Protein 7E40 (pdb70)

Organism: Oryza sativa subsp. japonica (NCBI:txid39947)

Radius of gyration: 33.66 Å; Cα contacts (8 Å, |Δi|>4): 868; chains: 4; bounding box: 85×88×95 Å

InterPro domains:
  IPR001005 SANT/Myb domain [PF00249] (248-299)
  IPR006447 Myb domain, plants [TIGR01557] (246-300)
  IPR009057 Homedomain-like superfamily [SSF46689] (245-300)
  IPR017930 Myb domain [PS51294] (243-303)
  IPR025756 MYB-CC type transcription factor, LHEQLE-containing domain [PF14379] (333-377)
  IPR046955 Myb family transcription factor PHR1-like [PTHR31499] (208-414)

Secondary structure (DSSP, 8-state):
-----HHHHHHHHHHHHHTT-TTT--HHHHHHHH--TT--HHHHHHHHHHHHHHT-----HHHHHHHHHHHHHHHHHHHHHHHHHHHHHHHHHHHHHHHHHHHH--/---HHHHHHHHHHTS-GGGTTTS--HHHHHHHHTT------HHHHHHHHHHHHHHHHHHHHHHHHHHHHHHHHHHHHHHHHHHTT---HHHHHHHHHHHHHHHHHHHHHHHHHHHHHHHHHHHHHHHHHHH----HHHHHHHHTTSHHHH-TTHHHHHHHHHHHHHHHS---HHHHHHIIIII-EEEEEE-SSS-EEEETTEEEES-S-HHHHHHHHHHHHSS--TTB--HHHHHHHHHHHHHHHHHHHHT-TTTHHHHHHS-HHHHHHHHHHHHHHHHHHHHT-HHHHHHHHTT-HHHHHHHHTTSHHHHHSHHHHHHHHHHHHHSSSTT-/------HHHHHHHHHHHHHTTSTTT--HHHHHHHH--TT--HHHHHHHHHHHHHHH----HHHHHHHHHHHHHHHHHHHHHHHHHHHHHHHHHHHHHHHHT-/--SGGGTT-PPPHHHHHHHHTTS-SSSTT-TTTTSSS-SSSSS--SSSTTSS--HHHHHHHHHHHHHHHHHHHHHHHHHHHHHHHHHHHHHHHHHT-S---HHHHHHHHHHHHHHHHHHHHHHHHHHHHHHHHHHHHHHHHHHH----HHHHHHHHTTSHHHH-HHHHHHHHHHHHHHHHSPPP-HHHHHHHHHT--EEEEEE-SSS-EEEETTEE--SSS-HHHHHHHHHHHHTS--TTB--HHHHHHHHHHHHHHHHHHHHH-TTTHHHHHHS-HHHHHHHHHHHHHH-HHHHTT-HHHHHHHHTT-HHHHHHHHTTSHHHHHSHHHHHHHHHHHHHSSSTT-

Nearest PDB structures (foldseek):
  7e40-assembly1_B  TM=1.003E+00  e=5.809E-45  Oryza sativa Japonica Group
  7e40-assembly2_D  TM=5.512E-01  e=8.742E-36  Oryza sativa Japonica Group
  2huk-assembly1_A-2  TM=9.956E-01  e=5.534E-20  Tequatrovirus T4
  3sbb-assembly1_C  TM=9.907E-01  e=6.045E-20  Tequatrovirus T4
  6igl-assembly1_A  TM=7.205E-01  e=1.405E-20  Homo sapiens

Structure (mmCIF, N/CA/C/O backbone):
data_7E40
#
_entry.id   7E40
#
_cell.length_a   65.244
_cell.length_b   107.492
_cell.length_c   174.521
_cell.angle_alpha   90.000
_cell.angle_beta   90.000
_cell.angle_gamma   90.000
#
_symmetry.space_group_name_H-M   'P 21 21 21'
#
loop_
_entity.id
_entity.type
_entity.pdbx_description
1 polymer 'Protein PHOSPHATE STARVATION RESPONSE 2'
2 polymer 'SPX domain-containing protein 1,Endolysin'
3 non-polymer 'INOSITOL HEXAKISPHOSPHATE'
4 water water
#
loop_
_atom_site.group_PDB
_atom_site.id
_atom_site.type_symbol
_atom_site.label_atom_id
_atom_site.label_alt_id
_atom_site.label_comp_id
_atom_site.label_asym_id
_atom_site.label_entity_id
_atom_site.label_seq_id
_atom_site.pdbx_PDB_ins_code
_atom_site.Cartn_x
_atom_site.Cartn_y
_atom_site.Cartn_z
_atom_site.occupancy
_atom_site.B_iso_or_equiv
_atom_site.auth_seq_id
_atom_site.auth_comp_id
_atom_site.auth_asym_id
_atom_site.auth_atom_id
_atom_site.pdbx_PDB_model_num
ATOM 1 N N . ARG A 1 2 ? 59.042 29.974 134.711 1.00 66.99 248 ARG A N 1
ATOM 2 C CA . ARG A 1 2 ? 58.167 29.501 133.607 1.00 68.17 248 ARG A CA 1
ATOM 3 C C . ARG A 1 2 ? 56.706 29.847 133.912 1.00 69.01 248 ARG A C 1
ATOM 4 O O . ARG A 1 2 ? 56.359 30.078 135.078 1.00 72.96 248 ARG A O 1
ATOM 12 N N . MET A 1 3 ? 55.907 29.857 132.853 1.00 64.92 249 MET A N 1
ATOM 13 C CA . MET A 1 3 ? 54.498 30.250 132.826 1.00 60.63 249 MET A CA 1
ATOM 14 C C . MET A 1 3 ? 53.574 29.075 132.474 1.00 60.03 249 MET A C 1
ATOM 15 O O . MET A 1 3 ? 53.711 28.465 131.400 1.00 59.91 249 MET A O 1
ATOM 20 N N . ARG A 1 4 ? 52.628 28.759 133.391 1.00 62.14 250 ARG A N 1
ATOM 21 C CA . ARG A 1 4 ? 51.610 27.751 133.129 1.00 58.37 250 ARG A CA 1
ATOM 22 C C . ARG A 1 4 ? 50.563 28.431 132.236 1.00 55.20 250 ARG A C 1
ATOM 23 O O . ARG A 1 4 ? 49.765 29.257 132.700 1.00 57.61 250 ARG A O 1
ATOM 31 N N . TRP A 1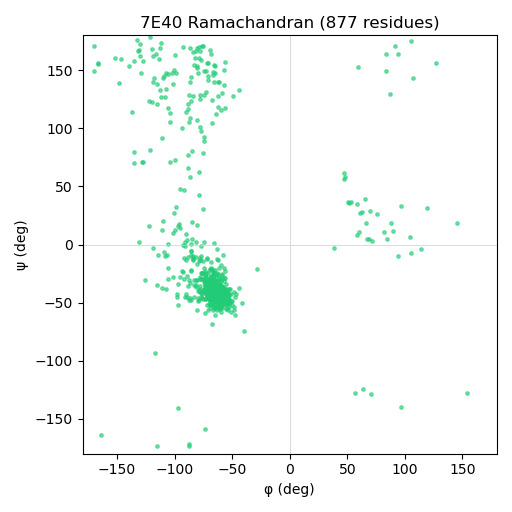 5 ? 50.647 28.133 130.938 1.00 53.14 251 TRP A N 1
ATOM 32 C CA . TRP A 1 5 ? 49.724 28.600 129.914 1.00 49.87 251 TRP A CA 1
ATOM 33 C C . TRP A 1 5 ? 48.493 27.705 129.981 1.00 47.97 251 TRP A C 1
ATOM 34 O O . TRP A 1 5 ? 48.565 26.574 130.465 1.00 49.97 251 TRP A O 1
ATOM 45 N N . THR A 1 6 ? 47.362 28.236 129.569 1.00 44.58 252 THR A N 1
ATOM 46 C CA . THR A 1 6 ? 46.091 27.518 129.536 1.00 48.17 252 THR A CA 1
ATOM 47 C C . THR A 1 6 ? 45.565 27.708 128.097 1.00 48.55 252 THR A C 1
ATOM 48 O O . THR A 1 6 ? 45.974 28.680 127.444 1.00 45.21 252 THR A O 1
ATOM 52 N N . PRO A 1 7 ? 44.656 26.846 127.572 1.00 50.07 253 PRO A N 1
ATOM 53 C CA . PRO A 1 7 ? 44.128 27.086 126.216 1.00 47.48 253 PRO A CA 1
ATOM 54 C C . PRO A 1 7 ? 43.443 28.454 126.094 1.00 47.97 253 PRO A C 1
ATOM 55 O O . PRO A 1 7 ? 43.618 29.139 125.084 1.00 48.35 253 PRO A O 1
ATOM 59 N N . GLU A 1 8 ? 42.747 28.882 127.167 1.00 49.97 254 GLU A N 1
ATOM 60 C CA . GLU A 1 8 ? 42.059 30.177 127.282 1.00 48.66 254 GLU A CA 1
ATOM 61 C C . GLU A 1 8 ? 43.037 31.344 127.195 1.00 45.60 254 GLU A C 1
ATOM 62 O O . GLU A 1 8 ? 42.744 32.340 126.542 1.00 46.69 254 GLU A O 1
ATOM 68 N N . LEU A 1 9 ? 44.185 31.230 127.864 1.00 46.00 255 LEU A N 1
ATOM 69 C CA . LEU A 1 9 ? 45.228 32.251 127.877 1.00 47.61 255 LEU A CA 1
ATOM 70 C C . LEU A 1 9 ? 45.914 32.386 126.518 1.00 47.11 255 LEU A C 1
ATOM 71 O O . LEU A 1 9 ? 46.226 33.502 126.114 1.00 46.25 255 LEU A O 1
ATOM 76 N N . HIS A 1 10 ? 46.133 31.253 125.809 1.00 46.12 256 HIS A N 1
ATOM 77 C CA . HIS A 1 10 ? 46.737 31.217 124.471 1.00 45.75 256 HIS A CA 1
ATOM 78 C C . HIS A 1 10 ? 45.809 31.850 123.431 1.00 46.08 256 HIS A C 1
ATOM 79 O O . HIS A 1 10 ? 46.284 32.520 122.522 1.00 45.14 256 HIS A O 1
ATOM 86 N N . GLU A 1 11 ? 44.497 31.619 123.568 1.00 48.52 257 GLU A N 1
ATOM 87 C CA . GLU A 1 11 ? 43.420 32.165 122.745 1.00 52.08 257 GLU A CA 1
ATOM 88 C C . GLU A 1 11 ? 43.471 33.704 122.818 1.00 49.57 257 GLU A C 1
ATOM 89 O O . GLU A 1 11 ? 43.366 34.378 121.798 1.00 48.38 257 GLU A O 1
ATOM 95 N N . ARG A 1 12 ? 43.657 34.242 124.034 1.00 48.53 258 ARG A N 1
ATOM 96 C CA . ARG A 1 12 ? 43.776 35.671 124.315 1.00 49.61 258 ARG A CA 1
ATOM 97 C C . ARG A 1 12 ? 45.043 36.267 123.663 1.00 46.85 258 ARG A C 1
ATOM 98 O O . ARG A 1 12 ? 45.004 37.409 123.203 1.00 45.89 258 ARG A O 1
ATOM 106 N N . PHE A 1 13 ? 46.161 35.496 123.659 1.00 43.93 259 PHE A N 1
ATOM 107 C CA . PHE A 1 13 ? 47.457 35.831 123.052 1.00 45.16 259 PHE A CA 1
ATOM 108 C C . PHE A 1 13 ? 47.311 35.924 121.516 1.00 45.04 259 PHE A C 1
ATOM 109 O O . PHE A 1 13 ? 47.853 36.842 120.912 1.00 46.58 259 PHE A O 1
ATOM 117 N N . VAL A 1 14 ? 46.599 34.977 120.898 1.00 41.00 260 VAL A N 1
ATOM 118 C CA . VAL A 1 14 ? 46.371 34.978 119.458 1.00 47.08 260 VAL A CA 1
ATOM 119 C C . VAL A 1 14 ? 45.596 36.224 119.075 1.00 45.91 260 VAL A C 1
ATOM 120 O O . VAL A 1 14 ? 45.997 36.902 118.135 1.00 46.40 260 VAL A O 1
ATOM 124 N N . ASP A 1 15 ? 44.494 36.526 119.800 1.00 45.36 261 ASP A N 1
ATOM 125 C CA . ASP A 1 15 ? 43.664 37.698 119.547 1.00 48.11 261 ASP A CA 1
ATOM 126 C C . ASP A 1 15 ? 44.504 38.956 119.620 1.00 47.34 261 ASP A C 1
ATOM 127 O O . ASP A 1 15 ? 44.491 39.737 118.671 1.00 43.94 261 ASP A O 1
ATOM 132 N N . ALA A 1 16 ? 45.292 39.108 120.710 1.00 44.59 262 ALA A N 1
ATOM 133 C CA . ALA A 1 16 ? 46.196 40.243 120.957 1.00 48.54 262 ALA A CA 1
ATOM 134 C C . ALA A 1 16 ? 47.168 40.418 119.798 1.00 50.24 262 ALA A C 1
ATOM 135 O O . ALA A 1 16 ? 47.313 41.511 119.253 1.00 50.39 262 ALA A O 1
ATOM 137 N N . MET A 1 17 ? 47.777 39.334 119.380 1.00 50.07 263 MET A N 1
ATOM 138 C CA . MET A 1 17 ? 48.726 39.404 118.303 1.00 52.87 263 MET A CA 1
ATOM 139 C C . MET A 1 17 ? 48.098 39.661 116.938 1.00 50.90 263 MET A C 1
ATOM 140 O O . MET A 1 17 ? 48.676 40.411 116.143 1.00 50.81 263 MET A O 1
ATOM 145 N N . ASN A 1 18 ? 46.929 39.064 116.671 1.00 46.97 264 ASN A N 1
ATOM 146 C CA . ASN A 1 18 ? 46.200 39.312 115.427 1.00 49.53 264 ASN A CA 1
ATOM 147 C C . ASN A 1 18 ? 45.794 40.783 115.359 1.00 49.80 264 ASN A C 1
ATOM 148 O O . ASN A 1 18 ? 45.970 41.429 114.330 1.00 48.93 264 ASN A O 1
ATOM 153 N N . LEU A 1 19 ? 45.334 41.327 116.492 1.00 51.73 265 LEU A N 1
ATOM 154 C CA . LEU A 1 19 ? 44.930 42.724 116.633 1.00 52.67 265 LEU A CA 1
ATOM 155 C C . LEU A 1 19 ? 46.132 43.653 116.395 1.00 53.90 265 LEU A C 1
ATOM 156 O O . LEU A 1 19 ? 45.950 44.781 115.931 1.00 57.09 265 LEU A O 1
ATOM 161 N N . LEU A 1 20 ? 47.359 43.134 116.617 1.00 51.17 266 LEU A N 1
ATOM 162 C CA . LEU A 1 20 ? 48.607 43.857 116.381 1.00 49.37 266 LEU A CA 1
ATOM 163 C C . LEU A 1 20 ? 49.237 43.554 115.008 1.00 52.26 266 LEU A C 1
ATOM 164 O O . LEU A 1 20 ? 50.408 43.857 114.786 1.00 54.46 266 LEU A O 1
ATOM 169 N N . GLY A 1 21 ? 48.437 43.009 114.091 1.00 54.89 267 GLY A N 1
ATOM 170 C CA . GLY A 1 21 ? 48.838 42.708 112.718 1.00 58.30 267 GLY A CA 1
ATOM 171 C C . GLY A 1 21 ? 49.479 41.362 112.423 1.00 57.24 267 GLY A C 1
ATOM 172 O O . GLY A 1 21 ? 50.109 41.213 111.369 1.00 62.92 267 GLY A O 1
ATOM 173 N N . GLY A 1 22 ? 49.311 40.381 113.315 1.00 52.26 268 GLY A N 1
ATOM 174 C CA . GLY A 1 22 ? 49.868 39.036 113.137 1.00 54.42 268 GLY A CA 1
ATOM 175 C C . GLY A 1 22 ? 51.250 38.824 113.729 1.00 57.01 268 GLY A C 1
ATOM 176 O O . GLY A 1 22 ? 51.901 39.785 114.149 1.00 57.19 268 GLY A O 1
ATOM 177 N N . SER A 1 23 ? 51.714 37.559 113.753 1.00 60.40 269 SER A N 1
ATOM 178 C CA . SER A 1 23 ? 53.000 37.135 114.346 1.00 63.96 269 SER A CA 1
ATOM 179 C C . SER A 1 23 ? 54.250 37.807 113.757 1.00 67.00 269 SER A C 1
ATOM 180 O O . SER A 1 23 ? 55.259 37.944 114.466 1.00 68.05 269 SER A O 1
ATOM 183 N N . GLU A 1 24 ? 54.171 38.255 112.487 1.00 66.03 270 GLU A N 1
ATOM 184 C CA . GLU A 1 24 ? 55.264 38.922 111.780 1.00 67.92 270 GLU A CA 1
ATOM 185 C C . GLU A 1 24 ? 55.269 40.460 111.927 1.00 67.14 270 GLU A C 1
ATOM 186 O O . GLU A 1 24 ? 56.183 41.105 111.396 1.00 71.91 270 GLU A O 1
ATOM 192 N N . LYS A 1 25 ? 54.277 41.041 112.648 1.00 63.19 271 LYS A N 1
ATOM 193 C CA . LYS A 1 25 ? 54.160 42.488 112.894 1.00 64.80 271 LYS A CA 1
ATOM 194 C C . LYS A 1 25 ? 54.062 42.825 114.387 1.00 64.86 271 LYS A C 1
ATOM 195 O O . LYS A 1 25 ? 54.469 43.926 114.786 1.00 64.77 271 LYS A O 1
ATOM 201 N N . ALA A 1 26 ? 53.471 41.908 115.195 1.00 60.40 272 ALA A N 1
ATOM 202 C CA . ALA A 1 26 ? 53.282 42.087 116.637 1.00 61.70 272 ALA A CA 1
ATOM 203 C C . ALA A 1 26 ? 54.587 42.009 117.416 1.00 63.71 272 ALA A C 1
ATOM 204 O O . ALA A 1 26 ? 55.451 41.173 117.113 1.00 64.95 272 ALA A O 1
ATOM 206 N N . THR A 1 27 ? 54.710 42.870 118.440 1.00 62.45 273 THR A N 1
ATOM 207 C CA . THR A 1 27 ? 55.871 42.925 119.332 1.00 65.72 273 THR A CA 1
ATOM 208 C C . THR A 1 27 ? 55.489 42.348 120.703 1.00 67.24 273 THR A C 1
ATOM 209 O O . THR A 1 27 ? 54.345 42.536 121.126 1.00 66.07 273 THR A O 1
ATOM 213 N N . PRO A 1 28 ? 56.428 41.685 121.430 1.00 67.58 274 PRO A N 1
ATOM 214 C CA . PRO A 1 28 ? 56.089 41.140 122.760 1.00 68.25 274 PRO A CA 1
ATOM 215 C C . PRO A 1 28 ? 55.564 42.169 123.763 1.00 67.63 274 PRO A C 1
ATOM 216 O O . PRO A 1 28 ? 54.720 41.820 124.595 1.00 67.74 274 PRO A O 1
ATOM 220 N N . LYS A 1 29 ? 56.045 43.436 123.657 1.00 70.96 275 LYS A N 1
ATOM 221 C CA . LYS A 1 29 ? 55.650 44.586 124.480 1.00 71.84 275 LYS A CA 1
ATOM 222 C C . LYS A 1 29 ? 54.161 44.911 124.281 1.00 66.93 275 LYS A C 1
ATOM 223 O O . LYS A 1 29 ? 53.462 45.169 125.258 1.00 69.49 275 LYS A O 1
ATOM 229 N N . GLY A 1 30 ? 53.699 44.885 123.030 1.00 64.04 276 GLY A N 1
ATOM 230 C CA . GLY A 1 30 ? 52.309 45.163 122.676 1.00 63.17 276 GLY A CA 1
ATOM 231 C C . GLY A 1 30 ? 51.336 44.094 123.126 1.00 62.56 276 GLY A C 1
ATOM 232 O O . GLY A 1 30 ? 50.245 44.404 123.626 1.00 61.84 276 GLY A O 1
ATOM 233 N N . VAL A 1 31 ? 51.725 42.818 122.932 1.00 61.14 277 VAL A N 1
ATOM 234 C CA . VAL A 1 31 ? 50.949 41.640 123.333 1.00 60.04 277 VAL A CA 1
ATOM 235 C C . VAL A 1 31 ? 50.779 41.672 124.862 1.00 62.29 277 VAL A C 1
ATOM 236 O O . VAL A 1 31 ? 49.654 41.560 125.362 1.00 59.35 277 VAL A O 1
ATOM 240 N N . MET A 1 32 ? 51.880 41.946 125.580 1.00 62.60 278 MET A N 1
ATOM 241 C CA . MET A 1 32 ? 51.921 42.100 127.033 1.00 62.54 278 MET A CA 1
ATOM 242 C C . MET A 1 32 ? 50.872 43.118 127.531 1.00 62.98 278 MET A C 1
ATOM 243 O O . MET A 1 32 ? 50.139 42.834 128.483 1.00 63.80 278 MET A O 1
ATOM 248 N N . LYS A 1 33 ? 50.805 44.287 126.863 1.00 65.63 279 LYS A N 1
ATOM 249 C CA . LYS A 1 33 ? 49.905 45.398 127.173 1.00 67.45 279 LYS A CA 1
ATOM 250 C C . LYS A 1 33 ? 48.444 45.059 126.918 1.00 63.78 279 LYS A C 1
ATOM 251 O O . LYS A 1 33 ? 47.601 45.371 127.748 1.00 65.59 279 LYS A O 1
ATOM 257 N N . LEU A 1 34 ? 48.141 44.459 125.761 1.00 63.70 280 LEU A N 1
ATOM 258 C CA . LEU A 1 34 ? 46.782 44.082 125.399 1.00 63.97 280 LEU A CA 1
ATOM 259 C C . LEU A 1 34 ? 46.218 43.000 126.310 1.00 61.92 280 LEU A C 1
ATOM 260 O O . LEU A 1 34 ? 45.045 43.078 126.677 1.00 62.88 280 LEU A O 1
ATOM 265 N N . MET A 1 35 ? 47.044 41.980 126.644 1.00 62.20 281 MET A N 1
ATOM 266 C CA . MET A 1 35 ? 46.660 40.833 127.471 1.00 62.45 281 MET A CA 1
ATOM 267 C C . MET A 1 35 ? 46.363 41.177 128.920 1.00 62.53 281 MET A C 1
ATOM 268 O O . MET A 1 35 ? 45.361 40.694 129.452 1.00 59.98 281 MET A O 1
ATOM 273 N N . LYS A 1 36 ? 47.220 42.007 129.560 1.00 62.35 282 LYS A N 1
ATOM 274 C CA . LYS A 1 36 ? 47.079 42.425 130.966 1.00 65.52 282 LYS A CA 1
ATOM 275 C C . LYS A 1 36 ? 46.792 41.189 131.835 1.00 63.30 282 LYS A C 1
ATOM 276 O O . LYS A 1 36 ? 45.757 41.109 132.503 1.00 64.09 282 LYS A O 1
ATOM 282 N N . ALA A 1 37 ? 47.697 40.196 131.750 1.00 62.79 283 ALA A N 1
ATOM 283 C CA . ALA A 1 37 ? 47.585 38.919 132.446 1.00 63.77 283 ALA A CA 1
ATOM 284 C C . ALA A 1 37 ? 48.465 38.859 133.689 1.00 63.40 283 ALA A C 1
ATOM 285 O O . ALA A 1 37 ? 49.614 39.313 133.657 1.00 65.46 283 ALA A O 1
ATOM 287 N N . ASP A 1 38 ? 47.922 38.293 134.785 1.00 63.57 284 ASP A N 1
ATOM 288 C CA . ASP A 1 38 ? 48.623 38.139 136.064 1.00 66.82 284 ASP A CA 1
ATOM 289 C C . ASP A 1 38 ? 49.855 37.247 135.912 1.00 65.95 284 ASP A C 1
ATOM 290 O O . ASP A 1 38 ? 49.762 36.150 135.360 1.00 65.62 284 ASP A O 1
ATOM 295 N N . ASN A 1 39 ? 51.009 37.752 136.375 1.00 66.60 285 ASN A N 1
ATOM 296 C CA . ASN A 1 39 ? 52.333 37.115 136.405 1.00 68.74 285 ASN A CA 1
ATOM 297 C C . ASN A 1 39 ? 52.970 36.857 135.029 1.00 66.89 285 ASN A C 1
ATOM 298 O O . ASN A 1 39 ? 54.079 36.313 134.969 1.00 68.23 285 ASN A O 1
ATOM 303 N N . LEU A 1 40 ? 52.334 37.313 133.946 1.00 65.49 286 LEU A N 1
ATOM 304 C CA . LEU A 1 40 ? 52.894 37.170 132.609 1.00 66.30 286 LEU A CA 1
ATOM 305 C C . LEU A 1 40 ? 53.989 38.246 132.409 1.00 67.96 286 LEU A C 1
ATOM 306 O O . LEU A 1 40 ? 53.756 39.420 132.714 1.00 68.62 286 LEU A O 1
ATOM 311 N N . THR A 1 41 ? 55.194 37.831 131.965 1.00 65.50 287 THR A N 1
ATOM 312 C CA . THR A 1 41 ? 56.330 38.733 131.734 1.00 66.76 287 THR A CA 1
ATOM 313 C C . THR A 1 41 ? 56.669 38.813 130.233 1.00 68.46 287 THR A C 1
ATOM 314 O O . THR A 1 41 ? 56.159 38.006 129.450 1.00 67.90 287 THR A O 1
ATOM 318 N N . ILE A 1 42 ? 57.537 39.776 129.837 1.00 69.28 288 ILE A N 1
ATOM 319 C CA . ILE A 1 42 ? 58.018 39.981 128.458 1.00 69.30 288 ILE A CA 1
ATOM 320 C C . ILE A 1 42 ? 58.738 38.710 127.982 1.00 69.01 288 ILE A C 1
ATOM 321 O O . ILE A 1 42 ? 58.607 38.333 126.823 1.00 68.26 288 ILE A O 1
ATOM 326 N N . TYR A 1 43 ? 59.479 38.057 128.899 1.00 70.81 289 TYR A N 1
ATOM 327 C CA . TYR A 1 43 ? 60.236 36.815 128.713 1.00 71.45 289 TYR A CA 1
ATOM 328 C C . TYR A 1 43 ? 59.304 35.684 128.300 1.00 68.84 289 TYR A C 1
ATOM 329 O O . TYR A 1 43 ? 59.633 34.943 127.371 1.00 70.05 289 TYR A O 1
ATOM 338 N N . HIS A 1 44 ? 58.143 35.558 128.985 1.00 67.31 290 HIS A N 1
ATOM 339 C CA . HIS A 1 44 ? 57.108 34.553 128.711 1.00 66.25 290 HIS A CA 1
ATOM 340 C C . HIS A 1 44 ? 56.504 34.726 127.310 1.00 64.84 290 HIS A C 1
ATOM 341 O O . HIS A 1 44 ? 56.311 33.739 126.590 1.00 63.30 290 HIS A O 1
ATOM 348 N N . VAL A 1 45 ? 56.190 35.988 126.948 1.00 65.92 291 VAL A N 1
ATOM 349 C CA . VAL A 1 45 ? 55.590 36.389 125.673 1.00 64.85 291 VAL A CA 1
ATOM 350 C C . VAL A 1 45 ? 56.549 36.112 124.505 1.00 62.55 291 VAL A C 1
ATOM 351 O O . VAL A 1 45 ? 56.098 35.629 123.463 1.00 59.58 291 VAL A O 1
ATOM 355 N N . LYS A 1 46 ? 57.868 36.378 124.703 1.00 64.17 292 LYS A N 1
ATOM 356 C CA . LYS A 1 46 ? 58.940 36.157 123.719 1.00 65.29 292 LYS A CA 1
ATOM 357 C C . LYS A 1 46 ? 59.114 34.672 123.453 1.00 64.13 292 LYS A C 1
ATOM 358 O O . LYS A 1 46 ? 59.249 34.257 122.301 1.00 64.23 292 LYS A O 1
ATOM 364 N N . SER A 1 47 ? 59.131 33.879 124.537 1.00 65.61 293 SER A N 1
ATOM 365 C CA . SER A 1 47 ? 59.259 32.426 124.517 1.00 65.68 293 SER A CA 1
ATOM 366 C C . SER A 1 47 ? 58.017 31.812 123.858 1.00 62.35 293 SER A C 1
ATOM 367 O O . SER A 1 47 ? 58.152 30.860 123.078 1.00 59.92 293 SER A O 1
ATOM 370 N N . HIS A 1 48 ? 56.817 32.366 124.175 1.00 60.27 294 HIS A N 1
ATOM 371 C CA . HIS A 1 48 ? 55.548 31.893 123.626 1.00 59.52 294 HIS A CA 1
ATOM 372 C C . HIS A 1 48 ? 55.416 32.222 122.153 1.00 57.28 294 HIS A C 1
ATOM 373 O O . HIS A 1 48 ? 54.960 31.361 121.397 1.00 57.88 294 HIS A O 1
ATOM 380 N N . MET A 1 49 ? 55.841 33.438 121.731 1.00 59.89 295 MET A N 1
ATOM 381 C CA . MET A 1 49 ? 55.754 33.832 120.323 1.00 61.27 295 MET A CA 1
ATOM 382 C C . MET A 1 49 ? 56.664 33.039 119.418 1.00 61.47 295 MET A C 1
ATOM 383 O O . MET A 1 49 ? 56.259 32.740 118.295 1.00 61.52 295 MET A O 1
ATOM 388 N N . GLN A 1 50 ? 57.869 32.677 119.897 1.00 61.50 296 GLN A N 1
ATOM 389 C CA . GLN A 1 50 ? 58.817 31.875 119.129 1.00 66.21 296 GLN A CA 1
ATOM 390 C C . GLN A 1 50 ? 58.276 30.467 118.884 1.00 64.57 296 GLN A C 1
ATOM 391 O O . GLN A 1 50 ? 58.382 29.964 117.768 1.00 66.40 296 GLN A O 1
ATOM 397 N N . LYS A 1 51 ? 57.631 29.869 119.897 1.00 63.47 297 LYS A N 1
ATOM 398 C CA . LYS A 1 51 ? 56.985 28.562 119.790 1.00 62.73 297 LYS A CA 1
ATOM 399 C C . LYS A 1 51 ? 55.782 28.662 118.855 1.00 60.50 297 LYS A C 1
ATOM 400 O O . LYS A 1 51 ? 55.504 27.711 118.132 1.00 62.01 297 LYS A O 1
ATOM 406 N N . TYR A 1 52 ? 55.067 29.811 118.876 1.00 60.27 298 TYR A N 1
ATOM 407 C CA . TYR A 1 52 ? 53.901 30.073 118.030 1.00 57.97 298 TYR A CA 1
ATOM 408 C C . TYR A 1 52 ? 54.340 30.193 116.572 1.00 62.21 298 TYR A C 1
ATOM 409 O O . TYR A 1 52 ? 53.772 29.529 115.708 1.00 63.12 298 TYR A O 1
ATOM 418 N N . ARG A 1 53 ? 55.406 30.969 116.314 1.00 63.33 299 ARG A N 1
ATOM 419 C CA . ARG A 1 53 ? 55.981 31.168 114.986 1.00 64.86 299 ARG A CA 1
ATOM 420 C C . ARG A 1 53 ? 56.532 29.855 114.408 1.00 67.47 299 ARG A C 1
ATOM 421 O O . ARG A 1 53 ? 56.446 29.647 113.195 1.00 75.34 299 ARG A O 1
ATOM 429 N N . THR A 1 54 ? 57.057 28.960 115.281 1.00 66.81 300 THR A N 1
ATOM 430 C CA . THR A 1 54 ? 57.599 27.647 114.914 1.00 67.98 300 THR A CA 1
ATOM 431 C C . THR A 1 54 ? 56.478 26.700 114.502 1.00 67.99 300 THR A C 1
ATOM 432 O O . THR A 1 54 ? 56.595 26.041 113.470 1.00 73.43 300 THR A O 1
ATOM 436 N N . ALA A 1 55 ? 55.391 26.655 115.287 1.00 65.36 301 ALA A N 1
ATOM 437 C CA . ALA A 1 55 ? 54.231 25.807 115.025 1.00 66.45 301 ALA A CA 1
ATOM 438 C C . ALA A 1 55 ? 53.380 26.291 113.832 1.00 72.26 301 ALA A C 1
ATOM 439 O O . ALA A 1 55 ? 52.506 25.551 113.364 1.00 73.53 301 ALA A O 1
ATOM 441 N N . ARG A 1 56 ? 53.647 27.523 113.336 1.00 71.91 302 ARG A N 1
ATOM 442 C CA . ARG A 1 56 ? 52.959 28.143 112.196 1.00 75.60 302 ARG A CA 1
ATOM 443 C C . ARG A 1 56 ? 53.861 28.268 110.953 1.00 79.36 302 ARG A C 1
ATOM 444 O O . ARG A 1 56 ? 53.563 29.067 110.059 1.00 86.51 302 ARG A O 1
ATOM 452 N N . TYR A 1 57 ? 54.952 27.475 110.892 1.00 79.04 303 TYR A N 1
ATOM 453 C CA . TYR A 1 57 ? 55.899 27.492 109.777 1.00 88.78 303 TYR A CA 1
ATOM 454 C C . TYR A 1 57 ? 55.226 27.041 108.471 1.00 95.35 303 TYR A C 1
ATOM 455 O O . TYR A 1 57 ? 54.791 25.889 108.360 1.00 95.07 303 TYR A O 1
ATOM 464 N N . ARG A 1 58 ? 55.076 27.996 107.520 1.00 97.03 304 ARG A N 1
ATOM 465 C CA . ARG A 1 58 ? 54.430 27.829 106.210 1.00 102.56 304 ARG A CA 1
ATOM 466 C C . ARG A 1 58 ? 54.950 26.607 105.393 1.00 102.26 304 ARG A C 1
ATOM 467 O O . ARG A 1 58 ? 54.109 25.756 105.092 1.00 102.83 304 ARG A O 1
ATOM 475 N N . PRO A 1 59 ? 56.262 26.432 105.044 1.00 100.17 305 PRO A N 1
ATOM 476 C CA . PRO A 1 59 ? 56.647 25.219 104.292 1.00 102.33 305 PRO A CA 1
ATOM 477 C C . PRO A 1 59 ? 56.933 24.019 105.194 1.00 105.88 305 PRO A C 1
ATOM 478 O O . PRO A 1 59 ? 56.166 23.727 106.109 1.00 103.03 305 PRO A O 1
ATOM 482 N N . GLY A 1 83 ? 51.029 -2.124 99.080 1.00 167.25 329 GLY A N 1
ATOM 483 C CA . GLY A 1 83 ? 50.808 -1.077 100.073 1.00 157.22 329 GLY A CA 1
ATOM 484 C C . GLY A 1 83 ? 49.503 -0.332 99.874 1.00 154.42 329 GLY A C 1
ATOM 485 O O . GLY A 1 83 ? 48.485 -0.951 99.546 1.00 158.67 329 GLY A O 1
ATOM 486 N N . GLY A 1 84 ? 49.534 0.987 100.070 1.00 147.85 330 GLY A N 1
ATOM 487 C CA . GLY A 1 84 ? 48.372 1.852 99.889 1.00 145.07 330 GLY A CA 1
ATOM 488 C C . GLY A 1 84 ? 48.056 2.737 101.075 1.00 135.59 330 GLY A C 1
ATOM 489 O O . GLY A 1 84 ? 48.411 2.403 102.208 1.00 131.47 330 GLY A O 1
ATOM 490 N N . ASN A 1 85 ? 47.356 3.867 100.820 1.00 120.96 331 ASN A N 1
ATOM 491 C CA . ASN A 1 85 ? 46.937 4.834 101.847 1.00 114.87 331 ASN A CA 1
ATOM 492 C C . ASN A 1 85 ? 45.913 4.249 102.823 1.00 108.83 331 ASN A C 1
ATOM 493 O O . ASN A 1 85 ? 45.822 4.713 103.959 1.00 106.74 331 ASN A O 1
ATOM 498 N N . PHE A 1 86 ? 45.165 3.218 102.382 1.00 105.40 332 PHE A N 1
ATOM 499 C CA . PHE A 1 86 ? 44.188 2.475 103.182 1.00 102.93 332 PHE A CA 1
ATOM 500 C C . PHE A 1 86 ? 44.923 1.686 104.282 1.00 96.48 332 PHE A C 1
ATOM 501 O O . PHE A 1 86 ? 44.411 1.558 105.396 1.00 93.13 332 PHE A O 1
ATOM 509 N N . ASP A 1 87 ? 46.117 1.156 103.952 1.00 101.59 333 ASP A N 1
ATOM 510 C CA . ASP A 1 87 ? 46.970 0.414 104.876 1.00 97.47 333 ASP A CA 1
ATOM 511 C C . ASP A 1 87 ? 47.618 1.362 105.883 1.00 88.11 333 ASP A C 1
ATOM 512 O O . ASP A 1 87 ? 47.861 0.954 107.018 1.00 82.79 333 ASP A O 1
ATOM 517 N N . LEU A 1 88 ? 47.900 2.618 105.463 1.00 91.52 334 LEU A N 1
ATOM 518 C CA . LEU A 1 88 ? 48.475 3.668 106.314 1.00 87.62 334 LEU A CA 1
ATOM 519 C C . LEU A 1 88 ? 47.438 4.136 107.336 1.00 78.89 334 LEU A C 1
ATOM 520 O O . LEU A 1 88 ? 47.786 4.389 108.489 1.00 71.19 334 LEU A O 1
ATOM 525 N N . THR A 1 89 ? 46.165 4.242 106.900 1.00 81.74 335 THR A N 1
ATOM 526 C CA . THR A 1 89 ? 45.001 4.624 107.701 1.00 77.78 335 THR A CA 1
ATOM 527 C C . THR A 1 89 ? 44.724 3.541 108.753 1.00 73.08 335 THR A C 1
ATOM 528 O O . THR A 1 89 ? 44.487 3.866 109.914 1.00 70.15 335 THR A O 1
ATOM 532 N N . GLU A 1 90 ? 44.801 2.265 108.350 1.00 73.92 336 GLU A N 1
ATOM 533 C CA . GLU A 1 90 ? 44.606 1.109 109.213 1.00 73.24 336 GLU A CA 1
ATOM 534 C C . GLU A 1 90 ? 45.710 1.035 110.276 1.00 66.53 336 GLU A C 1
ATOM 535 O O . GLU A 1 90 ? 45.472 0.553 111.385 1.00 62.70 336 GLU A O 1
ATOM 541 N N . ALA A 1 91 ? 46.912 1.517 109.930 1.00 65.11 337 ALA A N 1
ATOM 542 C CA . ALA A 1 91 ? 48.063 1.581 110.818 1.00 62.16 337 ALA A CA 1
ATOM 543 C C . ALA A 1 91 ? 47.877 2.716 111.855 1.00 56.35 337 ALA A C 1
ATOM 544 O O . ALA A 1 91 ? 48.295 2.557 113.002 1.00 50.98 337 ALA A O 1
ATOM 546 N N . LEU A 1 92 ? 47.231 3.836 111.448 1.00 57.15 338 LEU A N 1
ATOM 547 C CA . LEU A 1 92 ? 46.913 5.000 112.284 1.00 59.14 338 LEU A CA 1
ATOM 548 C C . LEU A 1 92 ? 45.853 4.632 113.298 1.00 55.34 338 LEU A C 1
ATOM 549 O O . LEU A 1 92 ? 45.923 5.065 114.442 1.00 52.85 338 LEU A O 1
ATOM 554 N N . ARG A 1 93 ? 44.858 3.847 112.865 1.00 56.69 339 ARG A N 1
ATOM 555 C CA . ARG A 1 93 ? 43.773 3.345 113.702 1.00 56.55 339 ARG A CA 1
ATOM 556 C C . ARG A 1 93 ? 44.332 2.501 114.862 1.00 53.67 339 ARG A C 1
ATOM 557 O O . ARG A 1 93 ? 43.875 2.656 116.005 1.00 52.10 339 ARG A O 1
ATOM 565 N N . MET A 1 94 ? 45.362 1.670 114.580 1.00 50.92 340 MET A N 1
ATOM 566 C CA . MET A 1 94 ? 46.024 0.843 115.580 1.00 48.66 340 MET A CA 1
ATOM 567 C C . MET A 1 94 ? 46.926 1.693 116.437 1.00 49.23 340 MET A C 1
ATOM 568 O O . MET A 1 94 ? 46.963 1.494 117.654 1.00 49.18 340 MET A O 1
ATOM 573 N N . GLN A 1 95 ? 47.637 2.660 115.818 1.00 50.08 341 GLN A N 1
ATOM 574 C CA . GLN A 1 95 ? 48.526 3.575 116.533 1.00 48.37 341 GLN A CA 1
ATOM 575 C C . GLN A 1 95 ? 47.686 4.307 117.580 1.00 46.26 341 GLN A C 1
ATOM 576 O O . GLN A 1 95 ? 48.041 4.308 118.763 1.00 45.23 341 GLN A O 1
ATOM 582 N N . LEU A 1 96 ? 46.524 4.842 117.153 1.00 46.36 342 LEU A N 1
ATOM 583 C CA . LEU A 1 96 ? 45.614 5.562 118.022 1.00 47.07 342 LEU A CA 1
ATOM 584 C C . LEU A 1 96 ? 45.053 4.667 119.123 1.00 47.09 342 LEU A C 1
ATOM 585 O O . LEU A 1 96 ? 45.090 5.063 120.290 1.00 46.43 342 LEU A O 1
ATOM 590 N N . GLU A 1 97 ? 44.596 3.449 118.763 1.00 47.76 343 GLU A N 1
ATOM 591 C CA . GLU A 1 97 ? 44.062 2.449 119.701 1.00 48.60 343 GLU A CA 1
ATOM 592 C C . GLU A 1 97 ? 45.067 2.178 120.829 1.00 46.50 343 GLU A C 1
ATOM 593 O O . GLU A 1 97 ? 44.699 2.291 121.999 1.00 46.10 343 GLU A O 1
ATOM 599 N N . LEU A 1 98 ? 46.339 1.906 120.468 1.00 42.22 344 LEU A N 1
ATOM 600 C CA . LEU A 1 98 ? 47.427 1.605 121.397 1.00 44.06 344 LEU A CA 1
ATOM 601 C C . LEU A 1 98 ? 47.800 2.783 122.290 1.00 45.14 344 LEU A C 1
ATOM 602 O O . LEU A 1 98 ? 48.127 2.573 123.461 1.00 45.62 344 LEU A O 1
ATOM 607 N N . GLN A 1 99 ? 47.747 4.017 121.753 1.00 45.56 345 GLN A N 1
ATOM 608 C CA . GLN A 1 99 ? 48.013 5.241 122.512 1.00 45.93 345 GLN A CA 1
ATOM 609 C C . GLN A 1 99 ? 46.894 5.467 123.514 1.00 41.79 345 GLN A C 1
ATOM 610 O O . GLN A 1 99 ? 47.176 5.803 124.656 1.00 44.13 345 GLN A O 1
ATOM 616 N N . LYS A 1 100 ? 45.631 5.255 123.105 1.00 41.77 346 LYS A N 1
ATOM 617 C CA . LYS A 1 100 ? 44.454 5.382 123.974 1.00 45.30 346 LYS A CA 1
ATOM 618 C C . LYS A 1 100 ? 44.475 4.363 125.139 1.00 45.50 346 LYS A C 1
ATOM 619 O O . LYS A 1 100 ? 44.121 4.712 126.261 1.00 46.64 346 LYS A O 1
ATOM 625 N N . ARG A 1 101 ? 44.917 3.121 124.881 1.00 45.97 347 ARG A N 1
ATOM 626 C CA . ARG A 1 101 ? 45.023 2.062 125.890 1.00 45.31 347 ARG A CA 1
ATOM 627 C C . ARG A 1 101 ? 46.103 2.358 126.912 1.00 45.66 347 ARG A C 1
ATOM 628 O O . ARG A 1 101 ? 45.892 2.115 128.117 1.00 43.46 347 ARG A O 1
ATOM 636 N N . LEU A 1 102 ? 47.253 2.910 126.443 1.00 43.83 348 LEU A N 1
ATOM 637 C CA . LEU A 1 102 ? 48.347 3.314 127.326 1.00 44.46 348 LEU A CA 1
ATOM 638 C C . LEU A 1 102 ? 47.881 4.448 128.215 1.00 43.17 348 LEU A C 1
ATOM 639 O O . LEU A 1 102 ? 48.084 4.370 129.415 1.00 44.69 348 LEU A O 1
ATOM 644 N N . HIS A 1 103 ? 47.213 5.466 127.632 1.00 45.00 349 HIS A N 1
ATOM 645 C CA . HIS A 1 103 ? 46.625 6.626 128.311 1.00 47.68 349 HIS A CA 1
ATOM 646 C C . HIS A 1 103 ? 45.686 6.191 129.438 1.00 43.00 349 HIS A C 1
ATOM 647 O O . HIS A 1 103 ? 45.775 6.737 130.528 1.00 41.60 349 HIS A O 1
ATOM 654 N N . GLU A 1 104 ? 44.784 5.226 129.170 1.00 44.46 350 GLU A N 1
ATOM 655 C CA . GLU A 1 104 ? 43.843 4.679 130.151 1.00 45.12 350 GLU A CA 1
ATOM 656 C C . GLU A 1 104 ? 44.573 4.075 131.342 1.00 44.59 350 GLU A C 1
ATOM 657 O O . GLU A 1 104 ? 44.227 4.381 132.488 1.00 46.35 350 GLU A O 1
ATOM 663 N N . GLN A 1 105 ? 45.602 3.253 131.072 1.00 41.58 351 GLN A N 1
ATOM 664 C CA . GLN A 1 105 ? 46.419 2.610 132.101 1.00 43.70 351 GLN A CA 1
ATOM 665 C C . GLN A 1 105 ? 47.233 3.598 132.914 1.00 43.26 351 GLN A C 1
ATOM 666 O O . GLN A 1 105 ? 47.477 3.356 134.095 1.00 47.83 351 GLN A O 1
ATOM 672 N N . LEU A 1 106 ? 47.668 4.697 132.292 1.00 44.97 352 LEU A N 1
ATOM 673 C CA . LEU A 1 106 ? 48.435 5.736 132.983 1.00 45.24 352 LEU A CA 1
ATOM 674 C C . LEU A 1 106 ? 47.583 6.484 133.986 1.00 43.99 352 LEU A C 1
ATOM 675 O O . LEU A 1 106 ? 48.086 6.877 135.034 1.00 47.48 352 LEU A O 1
ATOM 680 N N . GLU A 1 107 ? 46.284 6.631 133.683 1.00 44.98 353 GLU A N 1
ATOM 681 C CA . GLU A 1 107 ? 45.280 7.249 134.551 1.00 47.83 353 GLU A CA 1
ATOM 682 C C . GLU A 1 107 ? 45.068 6.328 135.747 1.00 47.90 353 GLU A C 1
ATOM 683 O O . GLU A 1 107 ? 45.025 6.805 136.885 1.00 48.54 353 GLU A O 1
ATOM 689 N N . ILE A 1 108 ? 44.982 5.002 135.479 1.00 46.25 354 ILE A N 1
ATOM 690 C CA . ILE A 1 108 ? 44.832 3.937 136.474 1.00 48.03 354 ILE A CA 1
ATOM 691 C C . ILE A 1 108 ? 46.051 3.906 137.395 1.00 47.01 354 ILE A C 1
ATOM 692 O O . ILE A 1 108 ? 45.886 3.879 138.619 1.00 46.99 354 ILE A O 1
ATOM 697 N N . GLN A 1 109 ? 47.265 3.963 136.798 1.00 47.43 355 GLN A N 1
ATOM 698 C CA . GLN A 1 109 ? 48.560 3.968 137.491 1.00 48.13 355 GLN A CA 1
ATOM 699 C C . GLN A 1 109 ? 48.666 5.108 138.492 1.00 47.46 355 GLN A C 1
ATOM 700 O O . GLN A 1 109 ? 49.180 4.915 139.596 1.00 48.59 355 GLN A O 1
ATOM 706 N N . ARG A 1 110 ? 48.179 6.287 138.112 1.00 44.69 356 ARG A N 1
ATOM 707 C CA . ARG A 1 110 ? 48.211 7.468 138.964 1.00 49.04 356 ARG A CA 1
ATOM 708 C C . ARG A 1 110 ? 47.457 7.201 140.269 1.00 48.30 356 ARG A C 1
ATOM 709 O O . ARG A 1 110 ? 47.988 7.492 141.339 1.00 48.02 356 ARG A O 1
ATOM 717 N N . SER A 1 111 ? 46.276 6.552 140.178 1.00 47.15 357 SER A N 1
ATOM 718 C CA . SER A 1 111 ? 45.466 6.151 141.334 1.00 49.84 357 SER A CA 1
ATOM 719 C C . SER A 1 111 ? 46.183 5.095 142.170 1.00 48.98 357 SER A C 1
ATOM 720 O O . SER A 1 111 ? 46.110 5.155 143.398 1.00 51.36 357 SER A O 1
ATOM 723 N N . LEU A 1 112 ? 46.886 4.148 141.509 1.00 46.02 358 LEU A N 1
ATOM 724 C CA . LEU A 1 112 ? 47.663 3.086 142.164 1.00 49.18 358 LEU A CA 1
ATOM 725 C C . LEU A 1 112 ? 48.788 3.672 142.985 1.00 49.95 358 LEU A C 1
ATOM 726 O O . LEU A 1 112 ? 48.970 3.269 144.132 1.00 50.82 358 LEU A O 1
ATOM 731 N N . GLN A 1 113 ? 49.514 4.656 142.414 1.00 49.71 359 GLN A N 1
ATOM 732 C CA . GLN A 1 113 ? 50.626 5.340 143.071 1.00 49.31 359 GLN A CA 1
ATOM 733 C C . GLN A 1 113 ? 50.164 6.124 144.308 1.00 52.20 359 GLN A C 1
ATOM 734 O O . GLN A 1 113 ? 50.899 6.200 145.300 1.00 51.53 359 GLN A O 1
ATOM 740 N N . LEU A 1 114 ? 48.949 6.701 144.242 1.00 50.30 360 LEU A N 1
ATOM 741 C CA . LEU A 1 114 ? 48.331 7.457 145.330 1.00 51.55 360 LEU A CA 1
ATOM 742 C C . LEU A 1 114 ? 47.926 6.538 146.482 1.00 53.36 360 LEU A C 1
ATOM 743 O O . LEU A 1 114 ? 48.163 6.895 147.647 1.00 54.24 360 LEU A O 1
ATOM 748 N N . ARG A 1 115 ? 47.346 5.340 146.163 1.00 53.60 361 ARG A N 1
ATOM 749 C CA . ARG A 1 115 ? 46.920 4.359 147.175 1.00 57.85 361 ARG A CA 1
ATOM 750 C C . ARG A 1 115 ? 48.116 3.829 147.944 1.00 55.93 361 ARG A C 1
ATOM 751 O O . ARG A 1 115 ? 48.060 3.737 149.166 1.00 54.40 361 ARG A O 1
ATOM 759 N N . ILE A 1 116 ? 49.210 3.534 147.223 1.00 54.28 362 ILE A N 1
ATOM 760 C CA . ILE A 1 116 ? 50.474 3.045 147.772 1.00 56.30 362 ILE A CA 1
ATOM 761 C C . ILE A 1 116 ? 50.971 3.984 148.866 1.00 56.35 362 ILE A C 1
ATOM 762 O O . ILE A 1 116 ? 51.254 3.534 149.982 1.00 57.44 362 ILE A O 1
ATOM 767 N N . GLU A 1 117 ? 50.986 5.286 148.568 1.00 55.53 363 GLU A N 1
ATOM 768 C CA . GLU A 1 117 ? 51.412 6.335 149.498 1.00 58.28 363 GLU A CA 1
ATOM 769 C C . GLU A 1 117 ? 50.467 6.509 150.687 1.00 60.13 363 GLU A C 1
ATOM 770 O O . GLU A 1 117 ? 50.931 6.759 151.792 1.00 59.32 363 GLU A O 1
ATOM 776 N N . GLU A 1 118 ? 49.156 6.318 150.472 1.00 59.29 364 GLU A N 1
ATOM 777 C CA . GLU A 1 118 ? 48.130 6.417 151.506 1.00 60.51 364 GLU A CA 1
ATOM 778 C C . GLU A 1 118 ? 48.258 5.257 152.512 1.00 62.99 364 GLU A C 1
ATOM 779 O O . GLU A 1 118 ? 48.176 5.504 153.725 1.00 67.65 364 GLU A O 1
ATOM 785 N N . GLN A 1 119 ? 48.495 4.008 152.019 1.00 61.02 365 GLN A N 1
ATOM 786 C CA . GLN A 1 119 ? 48.697 2.809 152.855 1.00 62.14 365 GLN A CA 1
ATOM 787 C C . GLN A 1 119 ? 50.037 2.902 153.579 1.00 65.05 365 GLN A C 1
ATOM 788 O O . GLN A 1 119 ? 50.127 2.501 154.745 1.00 68.48 365 GLN A O 1
ATOM 794 N N . GLY A 1 120 ? 51.058 3.409 152.875 1.00 62.22 366 GLY A N 1
ATOM 795 C CA . GLY A 1 120 ? 52.405 3.598 153.402 1.00 64.45 366 GLY A CA 1
ATOM 796 C C . GLY A 1 120 ? 52.430 4.558 154.574 1.00 66.73 366 GLY A C 1
ATOM 797 O O . GLY A 1 120 ? 53.197 4.365 155.522 1.00 66.60 366 GLY A O 1
ATOM 798 N N . LYS A 1 121 ? 51.564 5.595 154.514 1.00 66.17 367 LYS A N 1
ATOM 799 C CA . LYS A 1 121 ? 51.387 6.604 155.555 1.00 69.17 367 LYS A CA 1
ATOM 800 C C . LYS A 1 121 ? 50.725 5.941 156.764 1.00 74.01 367 LYS A C 1
ATOM 801 O O . LYS A 1 121 ? 51.184 6.155 157.885 1.00 76.11 367 LYS A O 1
ATOM 807 N N . CYS A 1 122 ? 49.665 5.123 156.528 1.00 71.91 368 CYS A N 1
ATOM 808 C CA . CYS A 1 122 ? 48.927 4.402 157.575 1.00 74.23 368 CYS A CA 1
ATOM 809 C C . CYS A 1 122 ? 49.824 3.404 158.278 1.00 75.54 368 CYS A C 1
ATOM 810 O O . CYS A 1 122 ? 49.798 3.341 159.500 1.00 77.73 368 CYS A O 1
ATOM 813 N N . LEU A 1 123 ? 50.632 2.646 157.505 1.00 75.47 369 LEU A N 1
ATOM 814 C CA . LEU A 1 123 ? 51.604 1.661 158.003 1.00 77.82 369 LEU A CA 1
ATOM 815 C C . LEU A 1 123 ? 52.650 2.327 158.920 1.00 80.46 369 LEU A C 1
ATOM 816 O O . LEU A 1 123 ? 53.152 1.691 159.846 1.00 84.51 369 LEU A O 1
ATOM 821 N N . GLN A 1 124 ? 52.966 3.606 158.657 1.00 80.76 370 GLN A N 1
ATOM 822 C CA . GLN A 1 124 ? 53.906 4.383 159.453 1.00 85.13 370 GLN A CA 1
ATOM 823 C C . GLN A 1 124 ? 53.231 4.899 160.730 1.00 87.69 370 GLN A C 1
ATOM 824 O O . GLN A 1 124 ? 53.861 4.870 161.789 1.00 89.04 370 GLN A O 1
ATOM 830 N N . MET A 1 125 ? 51.949 5.344 160.640 1.00 85.01 371 MET A N 1
ATOM 831 C CA . MET A 1 125 ? 51.178 5.842 161.794 1.00 88.96 371 MET A CA 1
ATOM 832 C C . MET A 1 125 ? 50.849 4.712 162.766 1.00 91.98 371 MET A C 1
ATOM 833 O O . MET A 1 125 ? 50.748 4.949 163.971 1.00 98.36 371 MET A O 1
ATOM 838 N N . MET A 1 126 ? 50.704 3.484 162.236 1.00 88.66 372 MET A N 1
ATOM 839 C CA . MET A 1 126 ? 50.407 2.276 163.001 1.00 90.29 372 MET A CA 1
ATOM 840 C C . MET A 1 126 ? 51.637 1.729 163.742 1.00 95.81 372 MET A C 1
ATOM 841 O O . MET A 1 126 ? 51.493 1.330 164.900 1.00 100.04 372 MET A O 1
ATOM 846 N N . LEU A 1 127 ? 52.835 1.715 163.097 1.00 92.58 373 LEU A N 1
ATOM 847 C CA . LEU A 1 127 ? 54.062 1.188 163.711 1.00 94.08 373 LEU A CA 1
ATOM 848 C C . LEU A 1 127 ? 54.636 2.105 164.815 1.00 99.93 373 LEU A C 1
ATOM 849 O O . LEU A 1 127 ? 55.227 1.584 165.769 1.00 108.10 373 LEU A O 1
ATOM 854 N N . GLU A 1 128 ? 54.463 3.449 164.695 1.00 98.71 374 GLU A N 1
ATOM 855 C CA . GLU A 1 128 ? 54.933 4.402 165.716 1.00 100.44 374 GLU A CA 1
ATOM 856 C C . GLU A 1 128 ? 54.124 4.242 167.006 1.00 104.59 374 GLU A C 1
ATOM 857 O O . GLU A 1 128 ? 54.676 4.355 168.101 1.00 110.34 374 GLU A O 1
ATOM 863 N N . GLN A 1 129 ? 52.827 3.925 166.860 1.00 104.67 375 GLN A N 1
ATOM 864 C CA . GLN A 1 129 ? 51.893 3.664 167.951 1.00 109.03 375 GLN A CA 1
ATOM 865 C C . GLN A 1 129 ? 51.947 2.164 168.321 1.00 110.56 375 GLN A C 1
ATOM 866 O O . GLN A 1 129 ? 51.396 1.767 169.352 1.00 113.02 375 GLN A O 1
ATOM 872 N N . GLN A 1 130 ? 52.637 1.348 167.472 1.00 110.82 376 GLN A N 1
ATOM 873 C CA . GLN A 1 130 ? 52.847 -0.106 167.575 1.00 108.35 376 GLN A CA 1
ATOM 874 C C . GLN A 1 130 ? 51.547 -0.890 167.435 1.00 116.36 376 GLN A C 1
ATOM 875 O O . GLN A 1 130 ? 51.197 -1.303 166.331 1.00 105.44 376 GLN A O 1
ATOM 881 N N . SER B 2 1 ? 57.937 -9.558 138.500 1.00 78.71 0 SER B N 1
ATOM 882 C CA . SER B 2 1 ? 59.003 -8.611 138.159 1.00 81.08 0 SER B CA 1
ATOM 883 C C . SER B 2 1 ? 58.431 -7.277 137.661 1.00 76.68 0 SER B C 1
ATOM 884 O O . SER B 2 1 ? 57.294 -7.242 137.170 1.00 70.30 0 SER B O 1
ATOM 887 N N . MET B 2 2 ? 59.221 -6.182 137.799 1.00 79.12 1 MET B N 1
ATOM 888 C CA . MET B 2 2 ? 58.861 -4.826 137.364 1.00 72.51 1 MET B CA 1
ATOM 889 C C . MET B 2 2 ? 59.711 -4.360 136.150 1.00 73.73 1 MET B C 1
ATOM 890 O O . MET B 2 2 ? 59.188 -3.671 135.277 1.00 65.18 1 MET B O 1
ATOM 895 N N . LYS B 2 3 ? 61.023 -4.732 136.122 1.00 81.74 2 LYS B N 1
ATOM 896 C CA . LYS B 2 3 ? 62.044 -4.448 135.086 1.00 78.46 2 LYS B CA 1
ATOM 897 C C . LYS B 2 3 ? 62.174 -2.947 134.743 1.00 66.76 2 LYS B C 1
ATOM 898 O O . LYS B 2 3 ? 62.455 -2.592 133.588 1.00 60.12 2 LYS B O 1
ATOM 904 N N . PHE B 2 4 ? 62.024 -2.080 135.780 1.00 64.73 3 PHE B N 1
ATOM 905 C CA . PHE B 2 4 ? 62.027 -0.614 135.724 1.00 56.41 3 PHE B CA 1
ATOM 906 C C . PHE B 2 4 ? 63.168 0.018 134.919 1.00 56.21 3 PHE B C 1
ATOM 907 O O . PHE B 2 4 ? 62.896 0.780 133.985 1.00 48.25 3 PHE B O 1
ATOM 915 N N . GLY B 2 5 ? 64.410 -0.229 135.335 1.00 60.04 4 GLY B N 1
ATOM 916 C CA . GLY B 2 5 ? 65.603 0.285 134.667 1.00 59.48 4 GLY B CA 1
ATOM 917 C C . GLY B 2 5 ? 65.606 0.036 133.170 1.00 53.02 4 GLY B C 1
ATOM 918 O O . GLY B 2 5 ? 65.801 0.975 132.402 1.00 48.77 4 GLY B O 1
ATOM 919 N N . LYS B 2 6 ? 65.319 -1.217 132.752 1.00 51.29 5 LYS B N 1
ATOM 920 C CA . LYS B 2 6 ? 65.230 -1.657 131.350 1.00 51.41 5 LYS B CA 1
ATOM 921 C C . LYS B 2 6 ? 64.100 -0.931 130.570 1.00 50.11 5 LYS B C 1
ATOM 922 O O . LYS B 2 6 ? 64.335 -0.453 129.457 1.00 48.90 5 LYS B O 1
ATOM 928 N N . SER B 2 7 ? 62.905 -0.804 131.170 1.00 47.95 6 SER B N 1
ATOM 929 C CA . SER B 2 7 ? 61.764 -0.123 130.548 1.00 44.90 6 SER B CA 1
ATOM 930 C C . SER B 2 7 ? 61.961 1.390 130.436 1.00 45.57 6 SER B C 1
ATOM 931 O O . SER B 2 7 ? 61.526 1.980 129.452 1.00 47.03 6 SER B O 1
ATOM 934 N N . LEU B 2 8 ? 62.614 2.022 131.427 1.00 46.90 7 LEU B N 1
ATOM 935 C CA . LEU B 2 8 ? 62.905 3.464 131.406 1.00 46.35 7 LEU B CA 1
ATOM 936 C C . LEU B 2 8 ? 63.843 3.792 130.243 1.00 45.85 7 LEU B C 1
ATOM 937 O O . LEU B 2 8 ? 63.576 4.741 129.507 1.00 43.86 7 LEU B O 1
ATOM 942 N N . SER B 2 9 ? 64.914 2.979 130.066 1.00 45.50 8 SER B N 1
ATOM 943 C CA . SER B 2 9 ? 65.906 3.092 128.998 1.00 43.31 8 SER B CA 1
ATOM 944 C C . SER B 2 9 ? 65.295 2.883 127.605 1.00 44.44 8 SER B C 1
ATOM 945 O O . SER B 2 9 ? 65.596 3.634 126.677 1.00 45.91 8 SER B O 1
ATOM 948 N N . SER B 2 10 ? 64.466 1.833 127.462 1.00 45.69 9 SER B N 1
ATOM 949 C CA . SER B 2 10 ? 63.765 1.467 126.233 1.00 46.22 9 SER B CA 1
ATOM 950 C C . SER B 2 10 ? 62.896 2.628 125.760 1.00 45.63 9 SER B C 1
ATOM 951 O O . SER B 2 10 ? 62.844 2.908 124.560 1.00 44.23 9 SER B O 1
ATOM 954 N N . GLN B 2 11 ? 62.265 3.339 126.717 1.00 44.22 10 GLN B N 1
ATOM 955 C CA . GLN B 2 11 ? 61.453 4.506 126.416 1.00 45.49 10 GLN B CA 1
ATOM 956 C C . GLN B 2 11 ? 62.316 5.712 125.999 1.00 44.76 10 GLN B C 1
ATOM 957 O O . GLN B 2 11 ? 61.966 6.371 125.025 1.00 45.05 10 GLN B O 1
ATOM 963 N N . ILE B 2 12 ? 63.418 6.004 126.741 1.00 43.81 11 ILE B N 1
ATOM 964 C CA . ILE B 2 12 ? 64.325 7.122 126.478 1.00 47.20 11 ILE B CA 1
ATOM 965 C C . ILE B 2 12 ? 64.883 7.007 125.071 1.00 49.19 11 ILE B C 1
ATOM 966 O O . ILE B 2 12 ? 64.887 7.983 124.319 1.00 47.56 11 ILE B O 1
ATOM 971 N N . VAL B 2 13 ? 65.327 5.808 124.705 1.00 47.64 12 VAL B N 1
ATOM 972 C CA . VAL B 2 13 ? 65.855 5.536 123.376 1.00 48.91 12 VAL B CA 1
ATOM 973 C C . VAL B 2 13 ? 64.800 5.874 122.293 1.00 48.02 12 VAL B C 1
ATOM 974 O O . VAL B 2 13 ? 65.149 6.464 121.288 1.00 44.92 12 VAL B O 1
ATOM 978 N N . GLU B 2 14 ? 63.511 5.628 122.563 1.00 44.67 13 GLU B N 1
ATOM 979 C CA . GLU B 2 14 ? 62.433 5.922 121.612 1.00 48.93 13 GLU B CA 1
ATOM 980 C C . GLU B 2 14 ? 61.988 7.394 121.572 1.00 49.95 13 GLU B C 1
ATOM 981 O O . GLU B 2 14 ? 60.911 7.689 121.044 1.00 53.42 13 GLU B O 1
ATOM 987 N N . THR B 2 15 ? 62.796 8.317 122.112 1.00 49.54 14 THR B N 1
ATOM 988 C CA . THR B 2 15 ? 62.448 9.736 122.102 1.00 48.69 14 THR B CA 1
ATOM 989 C C . THR B 2 15 ? 63.404 10.551 121.229 1.00 48.84 14 THR B C 1
ATOM 990 O O . THR B 2 15 ? 64.499 10.097 120.897 1.00 50.66 14 THR B O 1
ATOM 994 N N . LEU B 2 16 ? 62.959 11.736 120.817 1.00 51.76 15 LEU B N 1
ATOM 995 C CA . LEU B 2 16 ? 63.746 12.656 119.996 1.00 51.94 15 LEU B CA 1
ATOM 996 C C . LEU B 2 16 ? 64.871 13.280 120.843 1.00 54.08 15 LEU B C 1
ATOM 997 O O . LEU B 2 16 ? 64.753 13.297 122.077 1.00 52.23 15 LEU B O 1
ATOM 1002 N N . PRO B 2 17 ? 65.983 13.766 120.227 1.00 55.65 16 PRO B N 1
ATOM 1003 C CA . PRO B 2 17 ? 67.096 14.304 121.032 1.00 57.20 16 PRO B CA 1
ATOM 1004 C C . PRO B 2 17 ? 66.764 15.452 122.005 1.00 54.95 16 PRO B C 1
ATOM 1005 O O . PRO B 2 17 ? 67.528 15.637 122.935 1.00 57.02 16 PRO B O 1
ATOM 1009 N N . GLU B 2 18 ? 65.650 16.197 121.839 1.00 53.09 17 GLU B N 1
ATOM 1010 C CA . GLU B 2 18 ? 65.273 17.264 122.785 1.00 53.52 17 GLU B CA 1
ATOM 1011 C C . GLU B 2 18 ? 64.906 16.678 124.159 1.00 55.16 17 GLU B C 1
ATOM 1012 O O . GLU B 2 18 ? 65.070 17.341 125.183 1.00 57.39 17 GLU B O 1
ATOM 1018 N N . TRP B 2 19 ? 64.452 15.416 124.169 1.00 53.16 18 TRP B N 1
ATOM 1019 C CA . TRP B 2 19 ? 64.094 14.641 125.355 1.00 52.46 18 TRP B CA 1
ATOM 1020 C C . TRP B 2 19 ? 65.358 14.035 126.011 1.00 53.87 18 TRP B C 1
ATOM 1021 O O . TRP B 2 19 ? 65.261 13.308 127.010 1.00 52.66 18 TRP B O 1
ATOM 1032 N N . ARG B 2 20 ? 66.538 14.346 125.430 1.00 55.78 19 ARG B N 1
ATOM 1033 C CA . ARG B 2 20 ? 67.862 13.916 125.870 1.00 60.80 19 ARG B CA 1
ATOM 1034 C C . ARG B 2 20 ? 68.126 14.466 127.275 1.00 60.64 19 ARG B C 1
ATOM 1035 O O . ARG B 2 20 ? 68.145 15.697 127.488 1.00 60.87 19 ARG B O 1
ATOM 1043 N N . ASP B 2 21 ? 68.307 13.528 128.225 1.00 55.48 20 ASP B N 1
ATOM 1044 C CA . ASP B 2 21 ? 68.624 13.799 129.623 1.00 56.63 20 ASP B CA 1
ATOM 1045 C C . ASP B 2 21 ? 67.500 14.584 130.343 1.00 53.04 20 ASP B C 1
ATOM 1046 O O . ASP B 2 21 ? 67.764 15.269 131.329 1.00 48.42 20 ASP B O 1
ATOM 1051 N N . LYS B 2 22 ? 66.229 14.415 129.872 1.00 53.00 21 LYS B N 1
ATOM 1052 C CA . LYS B 2 22 ? 65.023 15.018 130.463 1.00 51.28 21 LYS B CA 1
ATOM 1053 C C . LYS B 2 22 ? 64.369 14.085 131.488 1.00 46.80 21 LYS B C 1
ATOM 1054 O O . LYS B 2 22 ? 63.767 14.553 132.459 1.00 46.85 21 LYS B O 1
ATOM 1060 N N . PHE B 2 23 ? 64.527 12.764 131.287 1.00 44.56 22 PHE B N 1
ATOM 1061 C CA . PHE B 2 23 ? 64.013 11.736 132.190 1.00 46.87 22 PHE B CA 1
ATOM 1062 C C . PHE B 2 23 ? 64.881 11.654 133.452 1.00 44.98 22 PHE B C 1
ATOM 1063 O O . PHE B 2 23 ? 65.976 12.229 133.502 1.00 42.72 22 PHE B O 1
ATOM 1071 N N . LEU B 2 24 ? 64.411 10.883 134.445 1.00 43.99 23 LEU B N 1
ATOM 1072 C CA . LEU B 2 24 ? 65.114 10.618 135.691 1.00 44.35 23 LEU B CA 1
ATOM 1073 C C . LEU B 2 24 ? 66.503 9.994 135.421 1.00 43.86 23 LEU B C 1
ATOM 1074 O O . LEU B 2 24 ? 66.636 9.112 134.564 1.00 44.66 23 LEU B O 1
ATOM 1079 N N . SER B 2 25 ? 67.533 10.461 136.151 1.00 43.28 24 SER B N 1
ATOM 1080 C CA . SER B 2 25 ? 68.905 9.968 136.029 1.00 46.20 24 SER B CA 1
ATOM 1081 C C . SER B 2 25 ? 69.046 8.744 136.958 1.00 48.26 24 SER B C 1
ATOM 1082 O O . SER B 2 25 ? 69.868 8.730 137.884 1.00 49.40 24 SER B O 1
ATOM 1085 N N . TYR B 2 26 ? 68.205 7.733 136.714 1.00 43.98 25 TYR B N 1
ATOM 1086 C CA . TYR B 2 26 ? 68.064 6.543 137.528 1.00 47.32 25 TYR B CA 1
ATOM 1087 C C . TYR B 2 26 ? 69.394 5.811 137.760 1.00 49.63 25 TYR B C 1
ATOM 1088 O O . TYR B 2 26 ? 69.765 5.637 138.924 1.00 51.17 25 TYR B O 1
ATOM 1097 N N . LYS B 2 27 ? 70.138 5.454 136.688 1.00 49.39 26 LYS B N 1
ATOM 1098 C CA . LYS B 2 27 ? 71.454 4.795 136.773 1.00 53.77 26 LYS B CA 1
ATOM 1099 C C . LYS B 2 27 ? 72.415 5.592 137.681 1.00 54.49 26 LYS B C 1
ATOM 1100 O O . LYS B 2 27 ? 73.012 5.028 138.597 1.00 55.60 26 LYS B O 1
ATOM 1106 N N . ASP B 2 28 ? 72.511 6.899 137.449 1.00 54.36 27 ASP B N 1
ATOM 1107 C CA . ASP B 2 28 ? 73.357 7.831 138.187 1.00 55.94 27 ASP B CA 1
ATOM 1108 C C . ASP B 2 28 ? 73.002 7.892 139.667 1.00 55.15 27 ASP B C 1
ATOM 1109 O O . ASP B 2 28 ? 73.889 7.764 140.514 1.00 53.40 27 ASP B O 1
ATOM 1114 N N . LEU B 2 29 ? 71.702 8.083 139.972 1.00 52.22 28 LEU B N 1
ATOM 1115 C CA . LEU B 2 29 ? 71.184 8.194 141.334 1.00 52.72 28 LEU B CA 1
ATOM 1116 C C . LEU B 2 29 ? 71.461 6.956 142.168 1.00 52.66 28 LEU B C 1
ATOM 1117 O O . LEU B 2 29 ? 71.863 7.080 143.331 1.00 53.39 28 LEU B O 1
ATOM 1122 N N . LYS B 2 30 ? 71.324 5.764 141.548 1.00 51.99 29 LYS B N 1
ATOM 1123 C CA . LYS B 2 30 ? 71.626 4.465 142.160 1.00 53.12 29 LYS B CA 1
ATOM 1124 C C . LYS B 2 30 ? 73.126 4.356 142.517 1.00 54.70 29 LYS B C 1
ATOM 1125 O O . LYS B 2 30 ? 73.446 3.760 143.537 1.00 54.75 29 LYS B O 1
ATOM 1131 N N . LYS B 2 31 ? 74.029 4.958 141.703 1.00 54.98 30 LYS B N 1
ATOM 1132 C CA . LYS B 2 31 ? 75.476 4.980 141.953 1.00 59.15 30 LYS B CA 1
ATOM 1133 C C . LYS B 2 31 ? 75.815 5.954 143.094 1.00 57.44 30 LYS B C 1
ATOM 1134 O O . LYS B 2 31 ? 76.685 5.655 143.911 1.00 59.18 30 LYS B O 1
ATOM 1140 N N . ARG B 2 32 ? 75.144 7.124 143.134 1.00 56.91 31 ARG B N 1
ATOM 1141 C CA . ARG B 2 32 ? 75.348 8.159 144.159 1.00 58.41 31 ARG B CA 1
ATOM 1142 C C . ARG B 2 32 ? 74.850 7.693 145.532 1.00 58.41 31 ARG B C 1
ATOM 1143 O O . ARG B 2 32 ? 75.349 8.171 146.548 1.00 58.61 31 ARG B O 1
ATOM 1151 N N . LEU B 2 33 ? 73.864 6.773 145.560 1.00 57.44 32 LEU B N 1
ATOM 1152 C CA . LEU B 2 33 ? 73.329 6.185 146.799 1.00 59.85 32 LEU B CA 1
ATOM 1153 C C . LEU B 2 33 ? 74.420 5.443 147.558 1.00 61.76 32 LEU B C 1
ATOM 1154 O O . LEU B 2 33 ? 74.494 5.570 148.778 1.00 62.45 32 LEU B O 1
ATOM 1159 N N . LYS B 2 34 ? 75.308 4.736 146.818 1.00 62.91 33 LYS B N 1
ATOM 1160 C CA . LYS B 2 34 ? 76.470 3.993 147.329 1.00 65.24 33 LYS B CA 1
ATOM 1161 C C . LYS B 2 34 ? 77.425 4.878 148.159 1.00 64.25 33 LYS B C 1
ATOM 1162 O O . LYS B 2 34 ? 78.182 4.362 148.971 1.00 65.12 33 LYS B O 1
ATOM 1168 N N . LEU B 2 35 ? 77.393 6.203 147.940 1.00 65.62 34 LEU B N 1
ATOM 1169 C CA . LEU B 2 35 ? 78.215 7.195 148.639 1.00 61.91 34 LEU B CA 1
ATOM 1170 C C . LEU B 2 35 ? 77.578 7.643 149.959 1.00 63.45 34 LEU B C 1
ATOM 1171 O O . LEU B 2 35 ? 78.196 8.393 150.706 1.00 65.54 34 LEU B O 1
ATOM 1176 N N . ILE B 2 36 ? 76.352 7.186 150.249 1.00 65.38 35 ILE B N 1
ATOM 1177 C CA . ILE B 2 36 ? 75.595 7.568 151.448 1.00 68.72 35 ILE B CA 1
ATOM 1178 C C . ILE B 2 36 ? 75.604 6.435 152.490 1.00 70.43 35 ILE B C 1
ATOM 1179 O O . ILE B 2 36 ? 74.926 5.425 152.311 1.00 72.20 35 ILE B O 1
ATOM 1184 N N . GLY B 2 37 ? 76.390 6.611 153.548 1.00 77.19 36 GLY B N 1
ATOM 1185 C CA . GLY B 2 37 ? 76.522 5.630 154.623 1.00 78.12 36 GLY B CA 1
ATOM 1186 C C . GLY B 2 37 ? 75.294 5.534 155.504 1.00 99.29 36 GLY B C 1
ATOM 1187 O O . GLY B 2 37 ? 74.486 6.464 155.559 1.00 80.80 36 GLY B O 1
ATOM 1188 N N . ALA B 2 64 ? 71.477 21.222 160.689 1.00 90.01 63 ALA B N 1
ATOM 1189 C CA . ALA B 2 64 ? 70.343 20.602 160.003 1.00 88.26 63 ALA B CA 1
ATOM 1190 C C . ALA B 2 64 ? 70.182 19.097 160.311 1.00 88.88 63 ALA B C 1
ATOM 1191 O O . ALA B 2 64 ? 69.217 18.481 159.836 1.00 87.41 63 ALA B O 1
ATOM 1193 N N . ALA B 2 65 ? 71.125 18.512 161.106 1.00 89.05 64 ALA B N 1
ATOM 1194 C CA . ALA B 2 65 ? 71.207 17.088 161.511 1.00 86.56 64 ALA B CA 1
ATOM 1195 C C . ALA B 2 65 ? 71.348 16.110 160.317 1.00 86.77 64 ALA B C 1
ATOM 1196 O O . ALA B 2 65 ? 71.272 14.889 160.493 1.00 87.76 64 ALA B O 1
ATOM 1198 N N . MET B 2 66 ? 71.602 16.671 159.116 1.00 83.96 65 MET B N 1
ATOM 1199 C CA . MET B 2 66 ? 71.772 15.998 157.830 1.00 78.31 65 MET B CA 1
ATOM 1200 C C . MET B 2 66 ? 73.255 16.076 157.427 1.00 76.14 65 MET B C 1
ATOM 1201 O O . MET B 2 66 ? 73.829 17.173 157.416 1.00 78.84 65 MET B O 1
ATOM 1206 N N . THR B 2 67 ? 73.874 14.912 157.114 1.00 71.11 66 THR B N 1
ATOM 1207 C CA . THR B 2 67 ? 75.283 14.828 156.694 1.00 68.93 66 THR B CA 1
ATOM 1208 C C . THR B 2 67 ? 75.479 15.538 155.328 1.00 67.09 66 THR B C 1
ATOM 1209 O O . THR B 2 67 ? 74.511 15.600 154.563 1.00 66.62 66 THR B O 1
ATOM 1213 N N . PRO B 2 68 ? 76.693 16.054 154.973 1.00 66.32 67 PRO B N 1
ATOM 1214 C CA . PRO B 2 68 ? 76.863 16.690 153.650 1.00 63.04 67 PRO B CA 1
ATOM 1215 C C . PRO B 2 68 ? 76.447 15.764 152.511 1.00 62.38 67 PRO B C 1
ATOM 1216 O O . PRO B 2 68 ? 75.815 16.217 151.558 1.00 62.33 67 PRO B O 1
ATOM 1220 N N . GLU B 2 69 ? 76.750 14.457 152.649 1.00 62.76 68 GLU B N 1
ATOM 1221 C CA . GLU B 2 69 ? 76.399 13.395 151.700 1.00 64.37 68 GLU B CA 1
ATOM 1222 C C . GLU B 2 69 ? 74.887 13.359 151.428 1.00 63.03 68 GLU B C 1
ATOM 1223 O O . GLU B 2 69 ? 74.468 13.314 150.265 1.00 60.82 68 GLU B O 1
ATOM 1229 N N . GLU B 2 70 ? 74.080 13.418 152.512 1.00 64.45 69 GLU B N 1
ATOM 1230 C CA . GLU B 2 70 ? 72.615 13.362 152.477 1.00 64.89 69 GLU B CA 1
ATOM 1231 C C . GLU B 2 70 ? 71.984 14.600 151.865 1.00 63.14 69 GLU B C 1
ATOM 1232 O O . GLU B 2 70 ? 70.988 14.477 151.148 1.00 60.12 69 GLU B O 1
ATOM 1238 N N . ALA B 2 71 ? 72.571 15.788 152.146 1.00 64.16 70 ALA B N 1
ATOM 1239 C CA . ALA B 2 71 ? 72.137 17.085 151.628 1.00 62.06 70 ALA B CA 1
ATOM 1240 C C . ALA B 2 71 ? 72.466 17.222 150.131 1.00 59.12 70 ALA B C 1
ATOM 1241 O O . ALA B 2 71 ? 71.685 17.824 149.385 1.00 56.83 70 ALA B O 1
ATOM 1243 N N . GLY B 2 72 ? 73.610 16.654 149.724 1.00 58.06 71 GLY B N 1
ATOM 1244 C CA . GLY B 2 72 ? 74.084 16.627 148.343 1.00 57.34 71 GLY B CA 1
ATOM 1245 C C . GLY B 2 72 ? 73.214 15.730 147.493 1.00 58.69 71 GLY B C 1
ATOM 1246 O O . GLY B 2 72 ? 72.890 16.082 146.354 1.00 56.94 71 GLY B O 1
ATOM 1247 N N . PHE B 2 73 ? 72.799 14.563 148.067 1.00 58.45 72 PHE B N 1
ATOM 1248 C CA . PHE B 2 73 ? 71.899 13.615 147.407 1.00 56.26 72 PHE B CA 1
ATOM 1249 C C . PHE B 2 73 ? 70.496 14.218 147.270 1.00 55.30 72 PHE B C 1
ATOM 1250 O O . PHE B 2 73 ? 69.857 14.044 146.237 1.00 51.22 72 PHE B O 1
ATOM 1258 N N . MET B 2 74 ? 70.026 14.921 148.312 1.00 56.77 73 MET B N 1
ATOM 1259 C CA . MET B 2 74 ? 68.735 15.604 148.318 1.00 57.14 73 MET B CA 1
ATOM 1260 C C . MET B 2 74 ? 68.721 16.756 147.322 1.00 57.63 73 MET B C 1
ATOM 1261 O O . MET B 2 74 ? 67.673 17.049 146.764 1.00 59.39 73 MET B O 1
ATOM 1266 N N . ARG B 2 75 ? 69.889 17.385 147.078 1.00 58.20 74 ARG B N 1
ATOM 1267 C CA . ARG B 2 75 ? 70.069 18.442 146.080 1.00 60.58 74 ARG B CA 1
ATOM 1268 C C . ARG B 2 75 ? 69.865 17.835 144.683 1.00 55.16 74 ARG B C 1
ATOM 1269 O O . ARG B 2 75 ? 69.146 18.420 143.883 1.00 55.23 74 ARG B O 1
ATOM 1277 N N . LEU B 2 76 ? 70.436 16.637 144.409 1.00 54.37 75 LEU B N 1
ATOM 1278 C CA . LEU B 2 76 ? 70.261 15.929 143.127 1.00 52.99 75 LEU B CA 1
ATOM 1279 C C . LEU B 2 76 ? 68.793 15.640 142.845 1.00 53.01 75 LEU B C 1
ATOM 1280 O O . LEU B 2 76 ? 68.367 15.756 141.700 1.00 52.57 75 LEU B O 1
ATOM 1285 N N . LEU B 2 77 ? 68.024 15.274 143.887 1.00 52.36 76 LEU B N 1
ATOM 1286 C CA . LEU B 2 77 ? 66.590 14.964 143.790 1.00 53.86 76 LEU B CA 1
ATOM 1287 C C . LEU B 2 77 ? 65.737 16.189 143.508 1.00 53.94 76 LEU B C 1
ATOM 1288 O O . LEU B 2 77 ? 64.757 16.080 142.775 1.00 53.04 76 LEU B O 1
ATOM 1293 N N . GLU B 2 78 ? 66.091 17.344 144.099 1.00 55.46 77 GLU B N 1
ATOM 1294 C CA . GLU B 2 78 ? 65.401 18.614 143.869 1.00 58.77 77 GLU B CA 1
ATOM 1295 C C . GLU B 2 78 ? 65.675 19.099 142.438 1.00 56.51 77 GLU B C 1
ATOM 1296 O O . GLU B 2 78 ? 64.748 19.565 141.771 1.00 55.97 77 GLU B O 1
ATOM 1302 N N . ALA B 2 79 ? 66.935 18.946 141.956 1.00 53.24 78 ALA B N 1
ATOM 1303 C CA . ALA B 2 79 ? 67.361 19.311 140.596 1.00 51.55 78 ALA B CA 1
ATOM 1304 C C . ALA B 2 79 ? 66.613 18.502 139.544 1.00 52.69 78 ALA B C 1
ATOM 1305 O O . ALA B 2 79 ? 66.298 19.037 138.481 1.00 52.38 78 ALA B O 1
ATOM 1307 N N . GLU B 2 80 ? 66.336 17.217 139.857 1.00 53.13 79 GLU B N 1
ATOM 1308 C CA . GLU B 2 80 ? 65.606 16.229 139.053 1.00 51.85 79 GLU B CA 1
ATOM 1309 C C . GLU B 2 80 ? 64.157 16.711 138.863 1.00 51.97 79 GLU B C 1
ATOM 1310 O O . GLU B 2 80 ? 63.695 16.870 137.733 1.00 49.21 79 GLU B O 1
ATOM 1316 N N . LEU B 2 81 ? 63.485 17.011 139.983 1.00 51.50 80 LEU B N 1
ATOM 1317 C CA . LEU B 2 81 ? 62.145 17.568 140.069 1.00 52.86 80 LEU B CA 1
ATOM 1318 C C . LEU B 2 81 ? 62.035 18.890 139.272 1.00 52.68 80 LEU B C 1
ATOM 1319 O O . LEU B 2 81 ? 61.045 19.081 138.565 1.00 52.00 80 LEU B O 1
ATOM 1324 N N . ASP B 2 82 ? 63.042 19.794 139.392 1.00 51.50 81 ASP B N 1
ATOM 1325 C CA . ASP B 2 82 ? 63.065 21.080 138.680 1.00 52.46 81 ASP B CA 1
ATOM 1326 C C . ASP B 2 82 ? 63.054 20.837 137.174 1.00 51.52 81 ASP B C 1
ATOM 1327 O O . ASP B 2 82 ? 62.220 21.396 136.472 1.00 50.96 81 ASP B O 1
ATOM 1332 N N . LYS B 2 83 ? 63.936 19.949 136.705 1.00 48.67 82 LYS B N 1
ATOM 1333 C CA . LYS B 2 83 ? 64.069 19.528 135.321 1.00 47.62 82 LYS B CA 1
ATOM 1334 C C . LYS B 2 83 ? 62.756 18.861 134.817 1.00 50.24 82 LYS B C 1
ATOM 1335 O O . LYS B 2 83 ? 62.357 19.137 133.684 1.00 51.31 82 LYS B O 1
ATOM 1341 N N . PHE B 2 84 ? 62.053 18.067 135.668 1.00 48.75 83 PHE B N 1
ATOM 1342 C CA . PHE B 2 84 ? 60.783 17.427 135.278 1.00 51.35 83 PHE B CA 1
ATOM 1343 C C . PHE B 2 84 ? 59.686 18.458 135.069 1.00 50.88 83 PHE B C 1
ATOM 1344 O O . PHE B 2 84 ? 59.017 18.443 134.031 1.00 50.11 83 PHE B O 1
ATOM 1352 N N . ASN B 2 85 ? 59.499 19.345 136.070 1.00 52.56 84 ASN B N 1
ATOM 1353 C CA . ASN B 2 85 ? 58.484 20.405 136.075 1.00 53.06 84 ASN B CA 1
ATOM 1354 C C . ASN B 2 85 ? 58.720 21.449 134.995 1.00 49.88 84 ASN B C 1
ATOM 1355 O O . ASN B 2 85 ? 57.777 21.805 134.293 1.00 51.19 84 ASN B O 1
ATOM 1360 N N . SER B 2 86 ? 59.970 21.887 134.821 1.00 46.70 85 SER B N 1
ATOM 1361 C CA . SER B 2 86 ? 60.333 22.850 133.792 1.00 46.99 85 SER B CA 1
ATOM 1362 C C . SER B 2 86 ? 60.099 22.271 132.387 1.00 49.41 85 SER B C 1
ATOM 1363 O O . SER B 2 86 ? 59.675 23.000 131.497 1.00 52.13 85 SER B O 1
ATOM 1366 N N . PHE B 2 87 ? 60.370 20.969 132.187 1.00 49.24 86 PHE B N 1
ATOM 1367 C CA . PHE B 2 87 ? 60.194 20.326 130.886 1.00 50.39 86 PHE B CA 1
ATOM 1368 C C . PHE B 2 87 ? 58.727 20.077 130.598 1.00 49.15 86 PHE B C 1
ATOM 1369 O O . PHE B 2 87 ? 58.270 20.419 129.513 1.00 47.87 86 PHE B O 1
ATOM 1377 N N . PHE B 2 88 ? 57.984 19.530 131.574 1.00 50.22 87 PHE B N 1
ATOM 1378 C CA . PHE B 2 88 ? 56.553 19.247 131.440 1.00 51.29 87 PHE B CA 1
ATOM 1379 C C . PHE B 2 88 ? 55.741 20.494 131.007 1.00 50.52 87 PHE B C 1
ATOM 1380 O O . PHE B 2 88 ? 55.062 20.443 129.979 1.00 49.45 87 PHE B O 1
ATOM 1388 N N . VAL B 2 89 ? 55.829 21.606 131.777 1.00 49.52 88 VAL B N 1
ATOM 1389 C CA . VAL B 2 89 ? 55.064 22.836 131.522 1.00 49.66 88 VAL B CA 1
ATOM 1390 C C . VAL B 2 89 ? 55.436 23.480 130.177 1.00 49.44 88 VAL B C 1
ATOM 1391 O O . VAL B 2 89 ? 54.564 24.078 129.537 1.00 49.16 88 VAL B O 1
ATOM 1395 N N . GLU B 2 90 ? 56.703 23.325 129.737 1.00 50.41 89 GLU B N 1
ATOM 1396 C CA . GLU B 2 90 ? 57.157 23.823 128.447 1.00 49.71 89 GLU B CA 1
ATOM 1397 C C . GLU B 2 90 ? 56.503 23.015 127.329 1.00 50.96 89 GLU B C 1
ATOM 1398 O O . GLU B 2 90 ? 56.076 23.596 126.338 1.00 51.31 89 GLU B O 1
ATOM 1404 N N . LYS B 2 91 ? 56.367 21.690 127.521 1.00 47.14 90 LYS B N 1
ATOM 1405 C CA . LYS B 2 91 ? 55.727 20.770 126.585 1.00 50.29 90 LYS B CA 1
ATOM 1406 C C . LYS B 2 91 ? 54.224 21.002 126.514 1.00 47.33 90 LYS B C 1
ATOM 1407 O O . LYS B 2 91 ? 53.689 21.070 125.411 1.00 44.90 90 LYS B O 1
ATOM 1413 N N . GLU B 2 92 ? 53.566 21.226 127.679 1.00 48.50 91 GLU B N 1
ATOM 1414 C CA . GLU B 2 92 ? 52.143 21.594 127.798 1.00 49.76 91 GLU B CA 1
ATOM 1415 C C . GLU B 2 92 ? 51.849 22.812 126.934 1.00 48.50 91 GLU B C 1
ATOM 1416 O O . GLU B 2 92 ? 50.877 22.800 126.179 1.00 46.16 91 GLU B O 1
ATOM 1422 N N . GLU B 2 93 ? 52.718 23.847 127.034 1.00 48.20 92 GLU B N 1
ATOM 1423 C CA . GLU B 2 93 ? 52.669 25.100 126.281 1.00 48.53 92 GLU B CA 1
ATOM 1424 C C . GLU B 2 93 ? 52.726 24.834 124.784 1.00 46.23 92 GLU B C 1
ATOM 1425 O O . GLU B 2 93 ? 51.925 25.397 124.056 1.00 44.72 92 GLU B O 1
ATOM 1431 N N . GLU B 2 94 ? 53.650 23.964 124.330 1.00 47.39 93 GLU B N 1
ATOM 1432 C CA . GLU B 2 94 ? 53.776 23.586 122.921 1.00 49.89 93 GLU B CA 1
ATOM 1433 C C . GLU B 2 94 ? 52.485 22.946 122.453 1.00 47.28 93 GLU B C 1
ATOM 1434 O O . GLU B 2 94 ? 51.975 23.291 121.392 1.00 48.74 93 GLU B O 1
ATOM 1440 N N . TYR B 2 95 ? 51.964 22.017 123.258 1.00 43.92 94 TYR B N 1
ATOM 1441 C CA . TYR B 2 95 ? 50.750 21.260 122.978 1.00 46.02 94 TYR B CA 1
ATOM 1442 C C . TYR B 2 95 ? 49.526 22.125 122.907 1.00 47.52 94 TYR B C 1
ATOM 1443 O O . TYR B 2 95 ? 48.691 21.881 122.046 1.00 49.68 94 TYR B O 1
ATOM 1452 N N . ILE B 2 96 ? 49.440 23.177 123.751 1.00 50.04 95 ILE B N 1
ATOM 1453 C CA . ILE B 2 96 ? 48.334 24.154 123.727 1.00 47.10 95 ILE B CA 1
ATOM 1454 C C . ILE B 2 96 ? 48.326 24.893 122.372 1.00 48.21 95 ILE B C 1
ATOM 1455 O O . ILE B 2 96 ? 47.263 25.062 121.772 1.00 46.74 95 ILE B O 1
ATOM 1460 N N . ILE B 2 97 ? 49.523 25.320 121.900 1.00 48.45 96 ILE B N 1
ATOM 1461 C CA . ILE B 2 97 ? 49.738 25.999 120.614 1.00 47.47 96 ILE B CA 1
ATOM 1462 C C . ILE B 2 97 ? 49.378 25.038 119.468 1.00 47.63 96 ILE B C 1
ATOM 1463 O O . ILE B 2 97 ? 48.637 25.424 118.563 1.00 49.93 96 ILE B O 1
ATOM 1468 N N . ARG B 2 98 ? 49.858 23.783 119.539 1.00 49.79 97 ARG B N 1
ATOM 1469 C CA . ARG B 2 98 ? 49.631 22.748 118.522 1.00 50.50 97 ARG B CA 1
ATOM 1470 C C . ARG B 2 98 ? 48.178 22.358 118.392 1.00 49.43 97 ARG B C 1
ATOM 1471 O O . ARG B 2 98 ? 47.696 22.269 117.270 1.00 50.43 97 ARG B O 1
ATOM 1479 N N . GLN B 2 99 ? 47.478 22.179 119.526 1.00 47.96 98 GLN B N 1
ATOM 1480 C CA . GLN B 2 99 ? 46.057 21.851 119.624 1.00 50.66 98 GLN B CA 1
ATOM 1481 C C . GLN B 2 99 ? 45.210 22.881 118.865 1.00 53.99 98 GLN B C 1
ATOM 1482 O O . GLN B 2 99 ? 44.466 22.494 117.961 1.00 55.83 98 GLN B O 1
ATOM 1488 N N . LYS B 2 100 ? 45.359 24.189 119.202 1.00 50.88 99 LYS B N 1
ATOM 1489 C CA . LYS B 2 100 ? 44.646 25.307 118.588 1.00 54.38 99 LYS B CA 1
ATOM 1490 C C . LYS B 2 100 ? 44.884 25.368 117.072 1.00 55.90 99 LYS B C 1
ATOM 1491 O O . LYS B 2 100 ? 43.943 25.616 116.310 1.00 55.83 99 LYS B O 1
ATOM 1497 N N . GLU B 2 101 ? 46.139 25.137 116.647 1.00 52.38 100 GLU B N 1
ATOM 1498 C CA . GLU B 2 101 ? 46.553 25.166 115.248 1.00 57.18 100 GLU B CA 1
ATOM 1499 C C . GLU B 2 101 ? 45.930 24.020 114.445 1.00 59.55 100 GLU B C 1
ATOM 1500 O O . GLU B 2 101 ? 45.416 24.251 113.339 1.00 62.62 100 GLU B O 1
ATOM 1506 N N . LEU B 2 102 ? 45.900 22.812 115.031 1.00 55.09 101 LEU B N 1
ATOM 1507 C CA . LEU B 2 102 ? 45.283 21.645 114.418 1.00 57.69 101 LEU B CA 1
ATOM 1508 C C . LEU B 2 102 ? 43.766 21.843 114.330 1.00 59.67 101 LEU B C 1
ATOM 1509 O O . LEU B 2 102 ? 43.206 21.670 113.249 1.00 62.96 101 LEU B O 1
ATOM 1514 N N . GLN B 2 103 ? 43.121 22.287 115.439 1.00 59.93 102 GLN B N 1
ATOM 1515 C CA . GLN B 2 103 ? 41.678 22.574 115.507 1.00 62.38 102 GLN B CA 1
ATOM 1516 C C . GLN B 2 103 ? 41.243 23.586 114.436 1.00 62.98 102 GLN B C 1
ATOM 1517 O O . GLN B 2 103 ? 40.182 23.412 113.847 1.00 64.30 102 GLN B O 1
ATOM 1523 N N . ASP B 2 104 ? 42.074 24.613 114.163 1.00 61.73 103 ASP B N 1
ATOM 1524 C CA . ASP B 2 104 ? 41.807 25.626 113.139 1.00 66.61 103 ASP B CA 1
ATOM 1525 C C . ASP B 2 104 ? 41.908 25.033 111.724 1.00 68.39 103 ASP B C 1
ATOM 1526 O O . ASP B 2 104 ? 41.031 25.291 110.906 1.00 66.29 103 ASP B O 1
ATOM 1531 N N . ARG B 2 105 ? 42.970 24.235 111.451 1.00 68.23 104 ARG B N 1
ATOM 1532 C CA . ARG B 2 105 ? 43.218 23.540 110.174 1.00 67.91 104 ARG B CA 1
ATOM 1533 C C . ARG B 2 105 ? 42.038 22.620 109.819 1.00 67.64 104 ARG B C 1
ATOM 1534 O O . ARG B 2 105 ? 41.581 22.618 108.676 1.00 74.45 104 ARG B O 1
ATOM 1542 N N . VAL B 2 106 ? 41.540 21.874 110.814 1.00 66.69 105 VAL B N 1
ATOM 1543 C CA . VAL B 2 106 ? 40.391 20.982 110.725 1.00 67.94 105 VAL B CA 1
ATOM 1544 C C . VAL B 2 106 ? 39.103 21.806 110.474 1.00 68.84 105 VAL B C 1
ATOM 1545 O O . VAL B 2 106 ? 38.361 21.483 109.545 1.00 72.95 105 VAL B O 1
ATOM 1549 N N . ALA B 2 107 ? 38.871 22.881 111.265 1.00 68.52 106 ALA B N 1
ATOM 1550 C CA . ALA B 2 107 ? 37.699 23.773 111.148 1.00 71.32 106 ALA B CA 1
ATOM 1551 C C . ALA B 2 107 ? 37.625 24.535 109.816 1.00 72.45 106 ALA B C 1
ATOM 1552 O O . ALA B 2 107 ? 36.527 24.668 109.266 1.00 75.33 106 ALA B O 1
ATOM 1554 N N . ARG B 2 108 ? 38.784 25.029 109.307 1.00 72.40 107 ARG B N 1
ATOM 1555 C CA . ARG B 2 108 ? 38.890 25.765 108.043 1.00 73.03 107 ARG B CA 1
ATOM 1556 C C . ARG B 2 108 ? 38.497 24.884 106.870 1.00 77.10 107 ARG B C 1
ATOM 1557 O O . ARG B 2 108 ? 37.688 25.301 106.042 1.00 80.02 107 ARG B O 1
ATOM 1565 N N . ALA B 2 109 ? 39.050 23.662 106.817 1.00 75.81 108 ALA B N 1
ATOM 1566 C CA . ALA B 2 109 ? 38.799 22.692 105.755 1.00 79.54 108 ALA B CA 1
ATOM 1567 C C . ALA B 2 109 ? 37.342 22.208 105.680 1.00 81.47 108 ALA B C 1
ATOM 1568 O O . ALA B 2 109 ? 36.820 22.063 104.573 1.00 84.54 108 ALA B O 1
ATOM 1570 N N . ALA B 2 110 ? 36.691 21.978 106.852 1.00 79.75 109 ALA B N 1
ATOM 1571 C CA . ALA B 2 110 ? 35.290 21.547 107.016 1.00 79.97 109 ALA B CA 1
ATOM 1572 C C . ALA B 2 110 ? 34.872 20.357 106.122 1.00 81.82 109 ALA B C 1
ATOM 1573 O O . ALA B 2 110 ? 33.942 20.468 105.316 1.00 81.55 109 ALA B O 1
ATOM 1575 N N . GLY B 2 111 ? 35.588 19.242 106.270 1.00 83.96 110 GLY B N 1
ATOM 1576 C CA . GLY B 2 111 ? 35.344 17.994 105.548 1.00 84.35 110 GLY B CA 1
ATOM 1577 C C . GLY B 2 111 ? 35.631 17.990 104.057 1.00 86.00 110 GLY B C 1
ATOM 1578 O O . GLY B 2 111 ? 35.381 16.977 103.395 1.00 87.88 110 GLY B O 1
ATOM 1579 N N . ARG B 2 112 ? 36.181 19.107 103.522 1.00 87.71 111 ARG B N 1
ATOM 1580 C CA . ARG B 2 112 ? 36.494 19.294 102.096 1.00 86.32 111 ARG B CA 1
ATOM 1581 C C . ARG B 2 112 ? 37.960 18.960 101.726 1.00 85.82 111 ARG B C 1
ATOM 1582 O O . ARG B 2 112 ? 38.403 19.304 100.623 1.00 86.90 111 ARG B O 1
ATOM 1590 N N . GLU B 2 113 ? 38.697 18.274 102.634 1.00 84.17 112 GLU B N 1
ATOM 1591 C CA . GLU B 2 113 ? 40.091 17.865 102.418 1.00 84.81 112 GLU B CA 1
ATOM 1592 C C . GLU B 2 113 ? 40.172 16.826 101.304 1.00 84.43 112 GLU B C 1
ATOM 1593 O O . GLU B 2 113 ? 39.285 15.970 101.192 1.00 84.63 112 GLU B O 1
ATOM 1599 N N . SER B 2 114 ? 41.269 16.862 100.524 1.00 84.72 113 SER B N 1
ATOM 1600 C CA . SER B 2 114 ? 41.549 15.879 99.476 1.00 85.04 113 SER B CA 1
ATOM 1601 C C . SER B 2 114 ? 42.046 14.589 100.159 1.00 85.18 113 SER B C 1
ATOM 1602 O O . SER B 2 114 ? 42.313 14.615 101.359 1.00 85.51 113 SER B O 1
ATOM 1605 N N . LYS B 2 115 ? 42.186 13.475 99.408 1.00 87.33 114 LYS B N 1
ATOM 1606 C CA . LYS B 2 115 ? 42.693 12.194 99.928 1.00 86.48 114 LYS B CA 1
ATOM 1607 C C . LYS B 2 115 ? 44.116 12.374 100.504 1.00 88.00 114 LYS B C 1
ATOM 1608 O O . LYS B 2 115 ? 44.453 11.771 101.526 1.00 90.36 114 LYS B O 1
ATOM 1614 N N . GLU B 2 116 ? 44.918 13.236 99.857 1.00 89.07 115 GLU B N 1
ATOM 1615 C CA . GLU B 2 116 ? 46.287 13.598 100.221 1.00 89.27 115 GLU B CA 1
ATOM 1616 C C . GLU B 2 116 ? 46.300 14.434 101.526 1.00 88.12 115 GLU B C 1
ATOM 1617 O O . GLU B 2 116 ? 47.021 14.088 102.469 1.00 83.13 115 GLU B O 1
ATOM 1623 N N . GLU B 2 117 ? 45.483 15.520 101.568 1.00 87.76 116 GLU B N 1
ATOM 1624 C CA . GLU B 2 117 ? 45.342 16.448 102.703 1.00 85.59 116 GLU B CA 1
ATOM 1625 C C . GLU B 2 117 ? 44.734 15.804 103.950 1.00 80.77 116 GLU B C 1
ATOM 1626 O O . GLU B 2 117 ? 45.185 16.106 105.057 1.00 77.86 116 GLU B O 1
ATOM 1632 N N . LEU B 2 118 ? 43.709 14.937 103.777 1.00 81.66 117 LEU B N 1
ATOM 1633 C CA . LEU B 2 118 ? 43.038 14.232 104.876 1.00 78.67 117 LEU B CA 1
ATOM 1634 C C . LEU B 2 118 ? 43.987 13.252 105.565 1.00 76.07 117 LEU B C 1
ATOM 1635 O O . LEU B 2 118 ? 43.958 13.147 106.787 1.00 72.30 117 LEU B O 1
ATOM 1640 N N . MET B 2 119 ? 44.849 12.572 104.784 1.00 80.45 118 MET B N 1
ATOM 1641 C CA . MET B 2 119 ? 45.846 11.614 105.272 1.00 76.65 118 MET B CA 1
ATOM 1642 C C . MET B 2 119 ? 46.891 12.327 106.116 1.00 73.12 118 MET B C 1
ATOM 1643 O O . MET B 2 119 ? 47.273 11.827 107.170 1.00 69.34 118 MET B O 1
ATOM 1648 N N . ARG B 2 120 ? 47.317 13.516 105.656 1.00 75.10 119 ARG B N 1
ATOM 1649 C CA . ARG B 2 120 ? 48.303 14.391 106.279 1.00 72.87 119 ARG B CA 1
ATOM 1650 C C . ARG B 2 120 ? 47.860 14.857 107.675 1.00 68.84 119 ARG B C 1
ATOM 1651 O O . ARG B 2 120 ? 48.597 14.644 108.641 1.00 64.02 119 ARG B O 1
ATOM 1659 N N . VAL B 2 121 ? 46.659 15.480 107.772 1.00 67.86 120 VAL B N 1
ATOM 1660 C CA . VAL B 2 121 ? 46.095 16.043 109.011 1.00 68.45 120 VAL B CA 1
ATOM 1661 C C . VAL B 2 121 ? 45.757 14.930 110.059 1.00 62.08 120 VAL B C 1
ATOM 1662 O O . VAL B 2 121 ? 45.977 15.145 111.255 1.00 54.80 120 VAL B O 1
ATOM 1666 N N . ARG B 2 122 ? 45.290 13.749 109.600 1.00 64.12 121 ARG B N 1
ATOM 1667 C CA . ARG B 2 122 ? 44.996 12.590 110.446 1.00 60.91 121 ARG B CA 1
ATOM 1668 C C . ARG B 2 122 ? 46.286 12.085 111.080 1.00 57.31 121 ARG B C 1
ATOM 1669 O O . ARG B 2 122 ? 46.320 11.875 112.289 1.00 54.42 121 ARG B O 1
ATOM 1677 N N . LYS B 2 123 ? 47.354 11.920 110.266 1.00 60.52 122 LYS B N 1
ATOM 1678 C CA . LYS B 2 123 ? 48.684 11.471 110.700 1.00 59.29 122 LYS B CA 1
ATOM 1679 C C . LYS B 2 123 ? 49.229 12.421 111.764 1.00 55.85 122 LYS B C 1
ATOM 1680 O O . LYS B 2 123 ? 49.697 11.960 112.799 1.00 54.70 122 LYS B O 1
ATOM 1686 N N . GLU B 2 124 ? 49.109 13.741 111.522 1.00 57.98 123 GLU B N 1
ATOM 1687 C CA . GLU B 2 124 ? 49.553 14.818 112.403 1.00 56.61 123 GLU B CA 1
ATOM 1688 C C . GLU B 2 124 ? 48.825 14.849 113.729 1.00 51.54 123 GLU B C 1
ATOM 1689 O O . GLU B 2 124 ? 49.463 15.108 114.751 1.00 50.98 123 GLU B O 1
ATOM 1695 N N . ILE B 2 125 ? 47.511 14.562 113.732 1.00 49.39 124 ILE B N 1
ATOM 1696 C CA . ILE B 2 125 ? 46.735 14.569 114.973 1.00 49.65 124 ILE B CA 1
ATOM 1697 C C . ILE B 2 125 ? 46.996 13.268 115.766 1.00 48.03 124 ILE B C 1
ATOM 1698 O O . ILE B 2 125 ? 47.148 13.340 116.988 1.00 46.11 124 ILE B O 1
ATOM 1703 N N . VAL B 2 126 ? 47.114 12.108 115.086 1.00 49.24 125 VAL B N 1
ATOM 1704 C CA . VAL B 2 126 ? 47.420 10.821 115.741 1.00 46.98 125 VAL B CA 1
ATOM 1705 C C . VAL B 2 126 ? 48.847 10.894 116.336 1.00 46.04 125 VAL B C 1
ATOM 1706 O O . VAL B 2 126 ? 49.059 10.484 117.484 1.00 42.96 125 VAL B O 1
ATOM 1710 N N . ASP B 2 127 ? 49.786 11.518 115.596 1.00 45.63 126 ASP B N 1
ATOM 1711 C CA . ASP B 2 127 ? 51.146 11.743 116.083 1.00 46.12 126 ASP B CA 1
ATOM 1712 C C . ASP B 2 127 ? 51.165 12.670 117.300 1.00 47.51 126 ASP B C 1
ATOM 1713 O O . ASP B 2 127 ? 51.832 12.347 118.280 1.00 47.46 126 ASP B O 1
ATOM 1718 N N . PHE B 2 128 ? 50.381 13.780 117.264 1.00 47.08 127 PHE B N 1
ATOM 1719 C CA . PHE B 2 128 ? 50.239 14.740 118.370 1.00 46.01 127 PHE B CA 1
ATOM 1720 C C . PHE B 2 128 ? 49.684 14.053 119.614 1.00 44.97 127 PHE B C 1
ATOM 1721 O O . PHE B 2 128 ? 50.230 14.234 120.704 1.00 43.66 127 PHE B O 1
ATOM 1729 N N . HIS B 2 129 ? 48.622 13.244 119.439 1.00 40.61 128 HIS B N 1
ATOM 1730 C CA . HIS B 2 129 ? 48.006 12.454 120.498 1.00 43.02 128 HIS B CA 1
ATOM 1731 C C . HIS B 2 129 ? 49.083 11.571 121.145 1.00 43.16 128 HIS B C 1
ATOM 1732 O O . HIS B 2 129 ? 49.209 11.573 122.368 1.00 41.71 128 HIS B O 1
ATOM 1739 N N . GLY B 2 130 ? 49.883 10.889 120.311 1.00 42.24 129 GLY B N 1
ATOM 1740 C CA . GLY B 2 130 ? 50.972 10.015 120.730 1.00 42.23 129 GLY B CA 1
ATOM 1741 C C . GLY B 2 130 ? 52.039 10.676 121.569 1.00 41.66 129 GLY B C 1
ATOM 1742 O O . GLY B 2 130 ? 52.530 10.080 122.526 1.00 43.30 129 GLY B O 1
ATOM 1743 N N . GLU B 2 131 ? 52.405 11.908 121.211 1.00 43.73 130 GLU B N 1
ATOM 1744 C CA . GLU B 2 131 ? 53.407 12.718 121.902 1.00 46.56 130 GLU B CA 1
ATOM 1745 C C . GLU B 2 131 ? 52.929 13.132 123.316 1.00 43.68 130 GLU B C 1
ATOM 1746 O O . GLU B 2 131 ? 53.719 13.165 124.266 1.00 41.64 130 GLU B O 1
ATOM 1752 N N . MET B 2 132 ? 51.627 13.420 123.448 1.00 42.42 131 MET B N 1
ATOM 1753 C CA . MET B 2 132 ? 51.003 13.791 124.717 1.00 44.99 131 MET B CA 1
ATOM 1754 C C . MET B 2 132 ? 50.930 12.567 125.646 1.00 43.27 131 MET B C 1
ATOM 1755 O O . MET B 2 132 ? 51.101 12.697 126.856 1.00 41.31 131 MET B O 1
ATOM 1760 N N . VAL B 2 133 ? 50.721 11.379 125.070 1.00 41.46 132 VAL B N 1
ATOM 1761 C CA . VAL B 2 133 ? 50.721 10.127 125.824 1.00 43.43 132 VAL B CA 1
ATOM 1762 C C . VAL B 2 133 ? 52.183 9.834 126.229 1.00 40.49 132 VAL B C 1
ATOM 1763 O O . VAL B 2 133 ? 52.423 9.383 127.339 1.00 41.15 132 VAL B O 1
ATOM 1767 N N . LEU B 2 134 ? 53.151 10.204 125.377 1.00 39.44 133 LEU B N 1
ATOM 1768 C CA . LEU B 2 134 ? 54.576 10.085 125.674 1.00 40.52 133 LEU B CA 1
ATOM 1769 C C . LEU B 2 134 ? 54.963 10.952 126.899 1.00 42.17 133 LEU B C 1
ATOM 1770 O O . LEU B 2 134 ? 55.635 10.446 127.799 1.00 41.81 133 LEU B O 1
ATOM 1775 N N . LEU B 2 135 ? 54.498 12.214 126.958 1.00 40.80 134 LEU B N 1
ATOM 1776 C CA . LEU B 2 135 ? 54.756 13.092 128.103 1.00 40.32 134 LEU B CA 1
ATOM 1777 C C . LEU B 2 135 ? 54.122 12.549 129.394 1.00 41.06 134 LEU B C 1
ATOM 1778 O O . LEU B 2 135 ? 54.685 12.691 130.483 1.00 39.29 134 LEU B O 1
ATOM 1783 N N . GLU B 2 136 ? 52.966 11.892 129.254 1.00 40.04 135 GLU B N 1
ATOM 1784 C CA . GLU B 2 136 ? 52.238 11.255 130.333 1.00 40.59 135 GLU B CA 1
ATOM 1785 C C . GLU B 2 136 ? 53.023 10.015 130.827 1.00 43.13 135 GLU B C 1
ATOM 1786 O O . GLU B 2 136 ? 53.108 9.797 132.038 1.00 43.89 135 GLU B O 1
ATOM 1792 N N . ASN B 2 137 ? 53.640 9.247 129.896 1.00 40.40 136 ASN B N 1
ATOM 1793 C CA . ASN B 2 137 ? 54.472 8.077 130.197 1.00 41.42 136 ASN B CA 1
ATOM 1794 C C . ASN B 2 137 ? 55.799 8.471 130.851 1.00 42.68 136 ASN B C 1
ATOM 1795 O O . ASN B 2 137 ? 56.288 7.766 131.736 1.00 41.91 136 ASN B O 1
ATOM 1800 N N . TYR B 2 138 ? 56.371 9.600 130.407 1.00 42.57 137 TYR B N 1
ATOM 1801 C CA . TYR B 2 138 ? 57.583 10.232 130.926 1.00 42.81 137 TYR B CA 1
ATOM 1802 C C . TYR B 2 138 ? 57.371 10.504 132.426 1.00 44.17 137 TYR B C 1
ATOM 1803 O O . TYR B 2 138 ? 58.172 10.066 133.243 1.00 44.20 137 TYR B O 1
ATOM 1812 N N . SER B 2 139 ? 56.248 11.142 132.783 1.00 43.11 138 SER B N 1
ATOM 1813 C CA . SER B 2 139 ? 55.859 11.451 134.159 1.00 44.33 138 SER B CA 1
ATOM 1814 C C . SER B 2 139 ? 55.647 10.215 135.010 1.00 44.03 138 SER B C 1
ATOM 1815 O O . SER B 2 139 ? 55.987 10.254 136.189 1.00 45.82 138 SER B O 1
ATOM 1818 N N . ALA B 2 140 ? 55.047 9.139 134.440 1.00 42.21 139 ALA B N 1
ATOM 1819 C CA . ALA B 2 140 ? 54.777 7.870 135.136 1.00 41.65 139 ALA B CA 1
ATOM 1820 C C . ALA B 2 140 ? 56.090 7.142 135.433 1.00 43.87 139 ALA B C 1
ATOM 1821 O O . ALA B 2 140 ? 56.292 6.662 136.554 1.00 43.35 139 ALA B O 1
ATOM 1823 N N . LEU B 2 141 ? 56.983 7.076 134.426 1.00 42.88 140 LEU B N 1
ATOM 1824 C CA . LEU B 2 141 ? 58.280 6.429 134.555 1.00 44.84 140 LEU B CA 1
ATOM 1825 C C . LEU B 2 141 ? 59.177 7.180 135.521 1.00 45.72 140 LEU B C 1
ATOM 1826 O O . LEU B 2 141 ? 59.750 6.543 136.406 1.00 44.91 140 LEU B O 1
ATOM 1831 N N . ASN B 2 142 ? 59.238 8.535 135.420 1.00 43.19 141 ASN B N 1
ATOM 1832 C CA . ASN B 2 142 ? 60.029 9.352 136.354 1.00 45.20 141 ASN B CA 1
ATOM 1833 C C . ASN B 2 142 ? 59.539 9.187 137.782 1.00 44.21 141 ASN B C 1
ATOM 1834 O O . ASN B 2 142 ? 60.359 9.051 138.693 1.00 44.88 141 ASN B O 1
ATOM 1839 N N . TYR B 2 143 ? 58.207 9.178 137.977 1.00 44.11 142 TYR B N 1
ATOM 1840 C CA . TYR B 2 143 ? 57.632 9.012 139.308 1.00 45.53 142 TYR B CA 1
ATOM 1841 C C . TYR B 2 143 ? 58.003 7.649 139.902 1.00 45.76 142 TYR B C 1
ATOM 1842 O O . TYR B 2 143 ? 58.472 7.607 141.037 1.00 46.29 142 TYR B O 1
ATOM 1851 N N . THR B 2 144 ? 57.774 6.546 139.152 1.00 44.12 143 THR B N 1
ATOM 1852 C CA . THR B 2 144 ? 58.076 5.182 139.580 1.00 44.01 143 THR B CA 1
ATOM 1853 C C . THR B 2 144 ? 59.526 5.062 140.081 1.00 44.35 143 THR B C 1
ATOM 1854 O O . THR B 2 144 ? 59.747 4.544 141.178 1.00 44.49 143 THR B O 1
ATOM 1858 N N . GLY B 2 145 ? 60.473 5.575 139.307 1.00 42.46 144 GLY B N 1
ATOM 1859 C CA . GLY B 2 145 ? 61.889 5.572 139.670 1.00 46.18 144 GLY B CA 1
ATOM 1860 C C . GLY B 2 145 ? 62.207 6.407 140.892 1.00 45.12 144 GLY B C 1
ATOM 1861 O O . GLY B 2 145 ? 63.044 6.008 141.704 1.00 44.80 144 GLY B O 1
ATOM 1862 N N . LEU B 2 146 ? 61.514 7.558 141.051 1.00 44.56 145 LEU B N 1
ATOM 1863 C CA . LEU B 2 146 ? 61.680 8.432 142.214 1.00 46.96 145 LEU B CA 1
ATOM 1864 C C . LEU B 2 146 ? 61.352 7.666 143.471 1.00 45.57 145 LEU B C 1
ATOM 1865 O O . LEU B 2 146 ? 62.134 7.706 144.414 1.00 47.78 145 LEU B O 1
ATOM 1870 N N . VAL B 2 147 ? 60.238 6.926 143.471 1.00 43.80 146 VAL B N 1
ATOM 1871 C CA . VAL B 2 147 ? 59.833 6.091 144.601 1.00 47.36 146 VAL B CA 1
ATOM 1872 C C . VAL B 2 147 ? 60.922 5.043 144.884 1.00 48.51 146 VAL B C 1
ATOM 1873 O O . VAL B 2 147 ? 61.355 4.941 146.033 1.00 50.15 146 VAL B O 1
ATOM 1877 N N . LYS B 2 148 ? 61.420 4.333 143.833 1.00 49.10 147 LYS B N 1
ATOM 1878 C CA . LYS B 2 148 ? 62.500 3.335 143.945 1.00 50.53 147 LYS B CA 1
ATOM 1879 C C . LYS B 2 148 ? 63.768 3.918 144.566 1.00 52.10 147 LYS B C 1
ATOM 1880 O O . LYS B 2 148 ? 64.391 3.245 145.386 1.00 54.16 147 LYS B O 1
ATOM 1886 N N . ILE B 2 149 ? 64.130 5.176 144.216 1.00 47.78 148 ILE B N 1
ATOM 1887 C CA . ILE B 2 149 ? 65.309 5.851 144.764 1.00 49.13 148 ILE B CA 1
ATOM 1888 C C . ILE B 2 149 ? 65.116 6.195 146.249 1.00 51.25 148 ILE B C 1
ATOM 1889 O O . ILE B 2 149 ? 66.008 5.935 147.057 1.00 51.44 148 ILE B O 1
ATOM 1894 N N . LEU B 2 150 ? 63.965 6.786 146.602 1.00 50.77 149 LEU B N 1
ATOM 1895 C CA . LEU B 2 150 ? 63.644 7.155 147.985 1.00 52.74 149 LEU B CA 1
ATOM 1896 C C . LEU B 2 150 ? 63.613 5.940 148.907 1.00 56.44 149 LEU B C 1
ATOM 1897 O O . LEU B 2 150 ? 64.090 6.035 150.038 1.00 55.93 149 LEU B O 1
ATOM 1902 N N . LYS B 2 151 ? 63.075 4.793 148.417 1.00 55.14 150 LYS B N 1
ATOM 1903 C CA . LYS B 2 151 ? 63.018 3.539 149.169 1.00 55.44 150 LYS B CA 1
ATOM 1904 C C . LYS B 2 151 ? 64.460 3.072 149.504 1.00 56.18 150 LYS B C 1
ATOM 1905 O O . LYS B 2 151 ? 64.755 2.795 150.663 1.00 57.07 150 LYS B O 1
ATOM 1911 N N . LYS B 2 152 ? 65.359 3.062 148.496 1.00 54.96 151 LYS B N 1
ATOM 1912 C CA . LYS B 2 152 ? 66.765 2.675 148.628 1.00 55.73 151 LYS B CA 1
ATOM 1913 C C . LYS B 2 152 ? 67.488 3.620 149.575 1.00 58.38 151 LYS B C 1
ATOM 1914 O O . LYS B 2 152 ? 68.249 3.155 150.422 1.00 60.25 151 LYS B O 1
ATOM 1920 N N . TYR B 2 153 ? 67.193 4.937 149.462 1.00 59.12 152 TYR B N 1
ATOM 1921 C CA . TYR B 2 153 ? 67.703 6.025 150.290 1.00 58.10 152 TYR B CA 1
ATOM 1922 C C . TYR B 2 153 ? 67.355 5.805 151.772 1.00 61.65 152 TYR B C 1
ATOM 1923 O O . TYR B 2 153 ? 68.255 5.822 152.611 1.00 63.37 152 TYR B O 1
ATOM 1932 N N . ASP B 2 154 ? 66.058 5.612 152.092 1.00 60.40 153 ASP B N 1
ATOM 1933 C CA . ASP B 2 154 ? 65.561 5.398 153.457 1.00 59.46 153 ASP B CA 1
ATOM 1934 C C . ASP B 2 154 ? 66.127 4.145 154.095 1.00 61.49 153 ASP B C 1
ATOM 1935 O O . ASP B 2 154 ? 66.349 4.128 155.303 1.00 63.05 153 ASP B O 1
ATOM 1940 N N . LYS B 2 155 ? 66.345 3.099 153.287 1.00 59.99 154 LYS B N 1
ATOM 1941 C CA . LYS B 2 155 ? 66.895 1.809 153.696 1.00 59.09 154 LYS B CA 1
ATOM 1942 C C . LYS B 2 155 ? 68.358 1.999 154.056 1.00 63.72 154 LYS B C 1
ATOM 1943 O O . LYS B 2 155 ? 68.834 1.422 155.035 1.00 66.76 154 LYS B O 1
ATOM 1949 N N . ARG B 2 156 ? 69.052 2.847 153.287 1.00 61.80 155 ARG B N 1
ATOM 1950 C CA . ARG B 2 156 ? 70.460 3.144 153.458 1.00 62.99 155 ARG B CA 1
ATOM 1951 C C . ARG B 2 156 ? 70.759 4.132 154.609 1.00 67.64 155 ARG B C 1
ATOM 1952 O O . ARG B 2 156 ? 71.750 3.940 155.324 1.00 68.49 155 ARG B O 1
ATOM 1960 N N . THR B 2 157 ? 69.933 5.191 154.778 1.00 65.72 156 THR B N 1
ATOM 1961 C CA . THR B 2 157 ? 70.154 6.239 155.793 1.00 63.76 156 THR B CA 1
ATOM 1962 C C . THR B 2 157 ? 69.531 5.972 157.167 1.00 65.10 156 THR B C 1
ATOM 1963 O O . THR B 2 157 ? 70.008 6.519 158.168 1.00 65.98 156 THR B O 1
ATOM 1967 N N . GLY B 2 158 ? 68.450 5.193 157.196 1.00 67.08 157 GLY B N 1
ATOM 1968 C CA . GLY B 2 158 ? 67.688 4.929 158.412 1.00 62.74 157 GLY B CA 1
ATOM 1969 C C . GLY B 2 158 ? 66.690 6.051 158.650 1.00 65.43 157 GLY B C 1
ATOM 1970 O O . GLY B 2 158 ? 66.000 6.082 159.677 1.00 64.42 157 GLY B O 1
ATOM 1971 N N . ALA B 2 159 ? 66.621 6.993 157.680 1.00 67.12 158 ALA B N 1
ATOM 1972 C CA . ALA B 2 159 ? 65.716 8.135 157.689 1.00 66.28 158 ALA B CA 1
ATOM 1973 C C . ALA B 2 159 ? 64.334 7.688 157.224 1.00 67.71 158 ALA B C 1
ATOM 1974 O O . ALA B 2 159 ? 64.155 6.553 156.759 1.00 65.26 158 ALA B O 1
ATOM 1976 N N . LEU B 2 160 ? 63.350 8.575 157.404 1.00 69.22 159 LEU B N 1
ATOM 1977 C CA . LEU B 2 160 ? 61.968 8.358 157.012 1.00 69.35 159 LEU B CA 1
ATOM 1978 C C . LEU B 2 160 ? 61.474 9.639 156.321 1.00 68.32 159 LEU B C 1
ATOM 1979 O O . LEU B 2 160 ? 60.672 10.406 156.867 1.00 71.63 159 LEU B O 1
ATOM 1984 N N . ILE B 2 161 ? 62.015 9.877 155.120 1.00 61.18 160 ILE B N 1
ATOM 1985 C CA . ILE B 2 161 ? 61.715 11.057 154.314 1.00 65.92 160 ILE B CA 1
ATOM 1986 C C . ILE B 2 161 ? 60.971 10.739 152.996 1.00 62.32 160 ILE B C 1
ATOM 1987 O O . ILE B 2 161 ? 60.523 11.685 152.351 1.00 61.45 160 ILE B O 1
ATOM 1992 N N . ARG B 2 162 ? 60.819 9.443 152.604 1.00 61.84 161 ARG B N 1
ATOM 1993 C CA . ARG B 2 162 ? 60.098 9.045 151.380 1.00 60.84 161 ARG B CA 1
ATOM 1994 C C . ARG B 2 162 ? 58.651 9.554 151.394 1.00 60.57 161 ARG B C 1
ATOM 1995 O O . ARG B 2 162 ? 58.180 10.109 150.401 1.00 60.62 161 ARG B O 1
ATOM 2003 N N . LEU B 2 163 ? 57.955 9.368 152.519 1.00 60.26 162 LEU B N 1
ATOM 2004 C CA . LEU B 2 163 ? 56.580 9.815 152.667 1.00 61.18 162 LEU B CA 1
ATOM 2005 C C . LEU B 2 163 ? 56.468 11.352 152.473 1.00 61.33 162 LEU B C 1
ATOM 2006 O O . LEU B 2 163 ? 55.834 11.740 151.483 1.00 61.13 162 LEU B O 1
ATOM 2011 N N . PRO B 2 164 ? 57.170 12.235 153.256 1.00 62.11 163 PRO B N 1
ATOM 2012 C CA . PRO B 2 164 ? 57.083 13.683 152.968 1.00 60.21 163 PRO B CA 1
ATOM 2013 C C . PRO B 2 164 ? 57.647 14.106 151.607 1.00 60.61 163 PRO B C 1
ATOM 2014 O O . PRO B 2 164 ? 57.084 15.024 150.988 1.00 62.63 163 PRO B O 1
ATOM 2018 N N . PHE B 2 165 ? 58.724 13.437 151.115 1.00 57.76 164 PHE B N 1
ATOM 2019 C CA . PHE B 2 165 ? 59.283 13.784 149.797 1.00 60.94 164 PHE B CA 1
ATOM 2020 C C . PHE B 2 165 ? 58.305 13.479 148.667 1.00 62.01 164 PHE B C 1
ATOM 2021 O O . PHE B 2 165 ? 58.138 14.315 147.777 1.00 61.65 164 PHE B O 1
ATOM 2029 N N . ILE B 2 166 ? 57.669 12.283 148.691 1.00 61.62 165 ILE B N 1
ATOM 2030 C CA . ILE B 2 166 ? 56.698 11.883 147.669 1.00 61.61 165 ILE B CA 1
ATOM 2031 C C . ILE B 2 166 ? 55.405 12.694 147.833 1.00 61.11 165 ILE B C 1
ATOM 2032 O O . ILE B 2 166 ? 54.795 13.037 146.823 1.00 59.56 165 ILE B O 1
ATOM 2037 N N . GLN B 2 167 ? 55.045 13.095 149.074 1.00 61.42 166 GLN B N 1
ATOM 2038 C CA . GLN B 2 167 ? 53.876 13.961 149.237 1.00 65.78 166 GLN B CA 1
ATOM 2039 C C . GLN B 2 167 ? 54.089 15.270 148.481 1.00 64.80 166 GLN B C 1
ATOM 2040 O O . GLN B 2 167 ? 53.177 15.736 147.811 1.00 66.64 166 GLN B O 1
ATOM 2046 N N . LYS B 2 168 ? 55.325 15.789 148.509 1.00 62.64 167 LYS B N 1
ATOM 2047 C CA . LYS B 2 168 ? 55.779 16.968 147.770 1.00 65.27 167 LYS B CA 1
ATOM 2048 C C . LYS B 2 168 ? 55.661 16.695 146.242 1.00 66.21 167 LYS B C 1
ATOM 2049 O O . LYS B 2 168 ? 55.076 17.519 145.528 1.00 65.36 167 LYS B O 1
ATOM 2055 N N . VAL B 2 169 ? 56.160 15.519 145.767 1.00 63.02 168 VAL B N 1
ATOM 2056 C CA . VAL B 2 169 ? 56.119 15.086 144.352 1.00 62.76 168 VAL B CA 1
ATOM 2057 C C . VAL B 2 169 ? 54.670 14.984 143.819 1.00 61.38 168 VAL B C 1
ATOM 2058 O O . VAL B 2 169 ? 54.379 15.544 142.767 1.00 61.67 168 VAL B O 1
ATOM 2062 N N . LEU B 2 170 ? 53.767 14.315 144.566 1.00 62.01 169 LEU B N 1
ATOM 2063 C CA . LEU B 2 170 ? 52.346 14.125 144.218 1.00 61.49 169 LEU B CA 1
ATOM 2064 C C . LEU B 2 170 ? 51.581 15.438 144.015 1.00 64.09 169 LEU B C 1
ATOM 2065 O O . LEU B 2 170 ? 50.435 15.409 143.563 1.00 66.47 169 LEU B O 1
ATOM 2070 N N . GLN B 2 171 ? 52.207 16.575 144.350 1.00 66.00 170 GLN B N 1
ATOM 2071 C CA . GLN B 2 171 ? 51.629 17.911 144.209 1.00 70.51 170 GLN B CA 1
ATOM 2072 C C . GLN B 2 171 ? 52.293 18.703 143.076 1.00 66.74 170 GLN B C 1
ATOM 2073 O O . GLN B 2 171 ? 51.797 19.776 142.713 1.00 66.70 170 GLN B O 1
ATOM 2079 N N . GLN B 2 172 ? 53.408 18.175 142.522 1.00 64.17 171 GLN B N 1
ATOM 2080 C CA . GLN B 2 172 ? 54.152 18.821 141.440 1.00 64.16 171 GLN B CA 1
ATOM 2081 C C . GLN B 2 172 ? 53.395 18.747 140.085 1.00 64.09 171 GLN B C 1
ATOM 2082 O O . GLN B 2 172 ? 52.683 17.761 139.834 1.00 63.10 171 GLN B O 1
ATOM 2088 N N . PRO B 2 173 ? 53.581 19.766 139.196 1.00 63.86 172 PRO B N 1
ATOM 2089 C CA . PRO B 2 173 ? 52.911 19.740 137.877 1.00 63.90 172 PRO B CA 1
ATOM 2090 C C . PRO B 2 173 ? 53.035 18.422 137.111 1.00 60.05 172 PRO B C 1
ATOM 2091 O O . PRO B 2 173 ? 52.011 17.853 136.723 1.00 59.31 172 PRO B O 1
ATOM 2095 N N . PHE B 2 174 ? 54.286 17.936 136.922 1.00 59.03 173 PHE B N 1
ATOM 2096 C CA . PHE B 2 174 ? 54.611 16.725 136.163 1.00 55.32 173 PHE B CA 1
ATOM 2097 C C . PHE B 2 174 ? 53.827 15.485 136.628 1.00 56.46 173 PHE B C 1
ATOM 2098 O O . PHE B 2 174 ? 53.461 14.680 135.775 1.00 57.17 173 PHE B O 1
ATOM 2106 N N . PHE B 2 175 ? 53.694 15.266 137.935 1.00 58.08 174 PHE B N 1
ATOM 2107 C CA . PHE B 2 175 ? 52.959 14.070 138.422 1.00 56.30 174 PHE B CA 1
ATOM 2108 C C . PHE B 2 175 ? 51.443 14.147 138.217 1.00 59.21 174 PHE B C 1
ATOM 2109 O O . PHE B 2 175 ? 50.825 13.174 137.759 1.00 58.27 174 PHE B O 1
ATOM 2117 N N . THR B 2 176 ? 50.862 15.306 138.510 1.00 59.06 175 THR B N 1
ATOM 2118 C CA . THR B 2 176 ? 49.390 15.482 138.452 1.00 61.95 175 THR B CA 1
ATOM 2119 C C . THR B 2 176 ? 48.851 15.290 137.040 1.00 64.31 175 THR B C 1
ATOM 2120 O O . THR B 2 176 ? 47.674 14.882 136.952 1.00 66.10 175 THR B O 1
ATOM 2124 N N . THR B 2 177 ? 49.665 15.709 136.072 1.00 62.75 176 THR B N 1
ATOM 2125 C CA . THR B 2 177 ? 49.370 15.651 134.631 1.00 58.89 176 THR B CA 1
ATOM 2126 C C . THR B 2 177 ? 48.760 16.977 134.192 1.00 61.55 176 THR B C 1
ATOM 2127 O O . THR B 2 177 ? 48.605 17.173 132.997 1.00 60.56 176 THR B O 1
ATOM 2131 N N . ASP B 2 178 ? 48.413 17.833 135.145 1.00 63.59 177 ASP B N 1
ATOM 2132 C CA . ASP B 2 178 ? 47.893 19.188 134.829 1.00 68.06 177 ASP B CA 1
ATOM 2133 C C . ASP B 2 178 ? 46.657 19.134 133.917 1.00 65.10 177 ASP B C 1
ATOM 2134 O O . ASP B 2 178 ? 45.687 18.443 134.261 1.00 62.68 177 ASP B O 1
ATOM 2139 N N . LEU B 2 179 ? 46.707 19.890 132.818 1.00 63.55 178 LEU B N 1
ATOM 2140 C CA . LEU B 2 179 ? 45.613 20.009 131.831 1.00 58.57 178 LEU B CA 1
ATOM 2141 C C . LEU B 2 179 ? 45.886 19.120 130.619 1.00 54.55 178 LEU B C 1
ATOM 2142 O O . LEU B 2 179 ? 45.253 19.323 129.605 1.00 54.99 178 LEU B O 1
ATOM 2147 N N . LEU B 2 180 ? 46.856 18.222 130.725 1.00 54.35 179 LEU B N 1
ATOM 2148 C CA . LEU B 2 180 ? 47.164 17.269 129.660 1.00 53.29 179 LEU B CA 1
ATOM 2149 C C . LEU B 2 180 ? 46.022 16.313 129.385 1.00 50.95 179 LEU B C 1
ATOM 2150 O O . LEU B 2 180 ? 45.821 15.920 128.240 1.00 49.11 179 LEU B O 1
ATOM 2155 N N . TYR B 2 181 ? 45.261 15.955 130.421 1.00 52.25 180 TYR B N 1
ATOM 2156 C CA . TYR B 2 181 ? 44.111 15.079 130.276 1.00 52.18 180 TYR B CA 1
ATOM 2157 C C . TYR B 2 181 ? 43.063 15.745 129.369 1.00 53.14 180 TYR B C 1
ATOM 2158 O O . TYR B 2 181 ? 42.550 15.074 128.465 1.00 54.47 180 TYR B O 1
ATOM 2167 N N . LYS B 2 182 ? 42.813 17.074 129.555 1.00 52.87 181 LYS B N 1
ATOM 2168 C CA . LYS B 2 182 ? 41.890 17.876 128.733 1.00 52.72 181 LYS B CA 1
ATOM 2169 C C . LYS B 2 182 ? 42.336 17.966 127.267 1.00 53.08 181 LYS B C 1
ATOM 2170 O O . LYS B 2 182 ? 41.489 17.919 126.379 1.00 52.97 181 LYS B O 1
ATOM 2176 N N . LEU B 2 183 ? 43.657 18.092 127.012 1.00 52.30 182 LEU B N 1
ATOM 2177 C CA . LEU B 2 183 ? 44.207 18.155 125.648 1.00 53.02 182 LEU B CA 1
ATOM 2178 C C . LEU B 2 183 ? 44.061 16.823 124.895 1.00 51.86 182 LEU B C 1
ATOM 2179 O O . LEU B 2 183 ? 43.718 16.843 123.704 1.00 50.95 182 LEU B O 1
ATOM 2184 N N . VAL B 2 184 ? 44.317 15.673 125.581 1.00 49.83 183 VAL B N 1
ATOM 2185 C CA . VAL B 2 184 ? 44.183 14.345 124.970 1.00 49.52 183 VAL B CA 1
ATOM 2186 C C . VAL B 2 184 ? 42.709 14.147 124.590 1.00 51.39 183 VAL B C 1
ATOM 2187 O O . VAL B 2 184 ? 42.413 13.781 123.453 1.00 51.17 183 VAL B O 1
ATOM 2191 N N . LYS B 2 185 ? 41.795 14.522 125.502 1.00 52.55 184 LYS B N 1
ATOM 2192 C CA . LYS B 2 185 ? 40.342 14.474 125.319 1.00 52.12 184 LYS B CA 1
ATOM 2193 C C . LYS B 2 185 ? 39.909 15.297 124.072 1.00 53.73 184 LYS B C 1
ATOM 2194 O O . LYS B 2 185 ? 39.147 14.785 123.251 1.00 53.25 184 LYS B O 1
ATOM 2200 N N . GLN B 2 186 ? 40.430 16.538 123.909 1.00 55.18 185 GLN B N 1
ATOM 2201 C CA . GLN B 2 186 ? 40.137 17.417 122.759 1.00 55.34 185 GLN B CA 1
ATOM 2202 C C . GLN B 2 186 ? 40.654 16.806 121.457 1.00 55.03 185 GLN B C 1
ATOM 2203 O O . GLN B 2 186 ? 39.987 16.887 120.419 1.00 53.76 185 GLN B O 1
ATOM 2209 N N . CYS B 2 187 ? 41.867 16.222 121.516 1.00 53.21 186 CYS B N 1
ATOM 2210 C CA . CYS B 2 187 ? 42.540 15.564 120.398 1.00 52.91 186 CYS B CA 1
ATOM 2211 C C . CYS B 2 187 ? 41.704 14.381 119.923 1.00 53.34 186 CYS B C 1
ATOM 2212 O O . CYS B 2 187 ? 41.424 14.262 118.724 1.00 53.39 186 CYS B O 1
ATOM 2215 N N . GLU B 2 188 ? 41.243 13.547 120.888 1.00 52.91 187 GLU B N 1
ATOM 2216 C CA . GLU B 2 188 ? 40.378 12.395 120.645 1.00 51.76 187 GLU B CA 1
ATOM 2217 C C . GLU B 2 188 ? 39.017 12.798 120.044 1.00 55.46 187 GLU B C 1
ATOM 2218 O O . GLU B 2 188 ? 38.468 12.032 119.251 1.00 57.89 187 GLU B O 1
ATOM 2224 N N . ALA B 2 189 ? 38.492 14.002 120.390 1.00 53.79 188 ALA B N 1
ATOM 2225 C CA . ALA B 2 189 ? 37.225 14.531 119.865 1.00 56.00 188 ALA B CA 1
ATOM 2226 C C . ALA B 2 189 ? 37.373 14.957 118.402 1.00 57.76 188 ALA B C 1
ATOM 2227 O O . ALA B 2 189 ? 36.449 14.753 117.624 1.00 61.57 188 ALA B O 1
ATOM 2229 N N . MET B 2 190 ? 38.529 15.552 118.028 1.00 57.03 189 MET B N 1
ATOM 2230 C CA . MET B 2 190 ? 38.854 15.941 116.648 1.00 57.61 189 MET B CA 1
ATOM 2231 C C . MET B 2 190 ? 38.922 14.667 115.795 1.00 61.18 189 MET B C 1
ATOM 2232 O O . MET B 2 190 ? 38.523 14.689 114.633 1.00 65.69 189 MET B O 1
ATOM 2237 N N . LEU B 2 191 ? 39.482 13.572 116.373 1.00 58.74 190 LEU B N 1
ATOM 2238 C CA . LEU B 2 191 ? 39.665 12.286 115.713 1.00 61.20 190 LEU B CA 1
ATOM 2239 C C . LEU B 2 191 ? 38.387 11.468 115.586 1.00 64.88 190 LEU B C 1
ATOM 2240 O O . LEU B 2 191 ? 38.299 10.654 114.666 1.00 67.01 190 LEU B O 1
ATOM 2245 N N . ASP B 2 192 ? 37.384 11.700 116.464 1.00 61.56 191 ASP B N 1
ATOM 2246 C CA . ASP B 2 192 ? 36.095 11.005 116.378 1.00 64.54 191 ASP B CA 1
ATOM 2247 C C . ASP B 2 192 ? 35.319 11.470 115.133 1.00 69.86 191 ASP B C 1
ATOM 2248 O O . ASP B 2 192 ? 34.458 10.746 114.624 1.00 73.18 191 ASP B O 1
ATOM 2253 N N . GLN B 2 193 ? 35.670 12.660 114.621 1.00 69.02 192 GLN B N 1
ATOM 2254 C CA . GLN B 2 193 ? 35.073 13.262 113.434 1.00 72.23 192 GLN B CA 1
ATOM 2255 C C . GLN B 2 193 ? 35.925 13.015 112.176 1.00 70.98 192 GLN B C 1
ATOM 2256 O O . GLN B 2 193 ? 35.380 12.663 111.132 1.00 67.63 192 GLN B O 1
ATOM 2262 N N . LEU B 2 194 ? 37.259 13.201 112.292 1.00 70.37 193 LEU B N 1
ATOM 2263 C CA . LEU B 2 194 ? 38.260 13.099 111.224 1.00 71.44 193 LEU B CA 1
ATOM 2264 C C . LEU B 2 194 ? 38.668 11.670 110.813 1.00 75.47 193 LEU B C 1
ATOM 2265 O O . LEU B 2 194 ? 38.954 11.433 109.635 1.00 74.61 193 LEU B O 1
ATOM 2270 N N . LEU B 2 195 ? 38.732 10.741 111.782 1.00 88.61 194 LEU B N 1
ATOM 2271 C CA . LEU B 2 195 ? 39.117 9.342 111.575 1.00 87.36 194 LEU B CA 1
ATOM 2272 C C . LEU B 2 195 ? 37.996 8.556 112.219 1.00 82.51 194 LEU B C 1
ATOM 2273 O O . LEU B 2 195 ? 38.163 8.051 113.324 1.00 82.54 194 LEU B O 1
ATOM 2278 N N . PRO B 2 196 ? 36.781 8.542 111.627 1.00 78.58 195 PRO B N 1
ATOM 2279 C CA . PRO B 2 196 ? 35.674 7.872 112.309 1.00 75.23 195 PRO B CA 1
ATOM 2280 C C . PRO B 2 196 ? 35.635 6.365 112.119 1.00 73.07 195 PRO B C 1
ATOM 2281 O O . PRO B 2 196 ? 36.247 5.817 111.200 1.00 73.27 195 PRO B O 1
ATOM 2285 N N . SER B 2 197 ? 34.920 5.704 113.026 1.00 76.06 196 SER B N 1
ATOM 2286 C CA . SER B 2 197 ? 34.711 4.265 113.032 1.00 78.10 196 SER B CA 1
ATOM 2287 C C . SER B 2 197 ? 33.336 4.025 112.464 1.00 74.19 196 SER B C 1
ATOM 2288 O O . SER B 2 197 ? 32.471 4.889 112.597 1.00 75.13 196 SER B O 1
ATOM 2291 N N . ASN B 2 198 ? 33.126 2.874 111.812 1.00 76.06 197 ASN B N 1
ATOM 2292 C CA . ASN B 2 198 ? 31.818 2.517 111.259 1.00 70.91 197 ASN B CA 1
ATOM 2293 C C . ASN B 2 198 ? 30.932 2.124 112.444 1.00 70.26 197 ASN B C 1
ATOM 2294 O O . ASN B 2 198 ? 30.992 0.995 112.930 1.00 69.72 197 ASN B O 1
ATOM 2299 N N . GLU B 2 199 ? 30.203 3.122 112.972 1.00 73.11 198 GLU B N 1
ATOM 2300 C CA . GLU B 2 199 ? 29.345 3.047 114.163 1.00 72.18 198 GLU B CA 1
ATOM 2301 C C . GLU B 2 199 ? 28.327 1.916 114.148 1.00 68.39 198 GLU B C 1
ATOM 2302 O O . GLU B 2 199 ? 28.124 1.275 115.182 1.00 67.05 198 GLU B O 1
ATOM 2308 N N . ILE B 2 200 ? 27.675 1.698 112.984 1.00 68.26 199 ILE B N 1
ATOM 2309 C CA . ILE B 2 200 ? 26.664 0.661 112.751 1.00 64.33 199 ILE B CA 1
ATOM 2310 C C . ILE B 2 200 ? 27.325 -0.725 112.648 1.00 64.26 199 ILE B C 1
ATOM 2311 O O . ILE B 2 200 ? 26.736 -1.709 113.102 1.00 63.16 199 ILE B O 1
ATOM 2316 N N . PHE B 2 201 ? 28.563 -0.788 112.096 1.00 65.95 200 PHE B N 1
ATOM 2317 C CA . PHE B 2 201 ? 29.337 -2.027 111.960 1.00 68.12 200 PHE B CA 1
ATOM 2318 C C . PHE B 2 201 ? 29.763 -2.553 113.315 1.00 67.12 200 PHE B C 1
ATOM 2319 O O . PHE B 2 201 ? 29.600 -3.746 113.582 1.00 66.64 200 PHE B O 1
ATOM 2327 N N . GLU B 2 202 ? 30.276 -1.663 114.181 1.00 69.01 201 GLU B N 1
ATOM 2328 C CA . GLU B 2 202 ? 30.682 -2.024 115.537 1.00 70.86 201 GLU B CA 1
ATOM 2329 C C . GLU B 2 202 ? 29.453 -2.388 116.380 1.00 65.87 201 GLU B C 1
ATOM 2330 O O . GLU B 2 202 ? 29.540 -3.300 117.206 1.00 66.97 201 GLU B O 1
ATOM 2336 N N . MET B 2 203 ? 28.298 -1.725 116.119 1.00 62.62 202 MET B N 1
ATOM 2337 C CA . MET B 2 203 ? 27.016 -1.975 116.798 1.00 64.90 202 MET B CA 1
ATOM 2338 C C . MET B 2 203 ? 26.536 -3.399 116.529 1.00 65.88 202 MET B C 1
ATOM 2339 O O . MET B 2 203 ? 26.201 -4.125 117.467 1.00 66.91 202 MET B O 1
ATOM 2344 N N . LEU B 2 204 ? 26.518 -3.796 115.252 1.00 63.43 203 LEU B N 1
ATOM 2345 C CA . LEU B 2 204 ? 26.041 -5.112 114.873 1.00 63.24 203 LEU B CA 1
ATOM 2346 C C . LEU B 2 204 ? 27.086 -6.213 114.986 1.00 64.56 203 LEU B C 1
ATOM 2347 O O . LEU B 2 204 ? 26.704 -7.387 114.990 1.00 65.05 203 LEU B O 1
ATOM 2352 N N . ARG B 2 205 ? 28.379 -5.867 115.162 1.00 64.52 204 ARG B N 1
ATOM 2353 C CA . ARG B 2 205 ? 29.361 -6.922 115.386 1.00 66.88 204 ARG B CA 1
ATOM 2354 C C . ARG B 2 205 ? 29.266 -7.366 116.857 1.00 64.74 204 ARG B C 1
ATOM 2355 O O . ARG B 2 205 ? 29.732 -8.448 117.202 1.00 67.93 204 ARG B O 1
ATOM 2363 N N . ILE B 2 206 ? 28.582 -6.550 117.692 1.00 63.36 205 ILE B N 1
ATOM 2364 C CA . ILE B 2 206 ? 28.305 -6.804 119.110 1.00 66.03 205 ILE B CA 1
ATOM 2365 C C . ILE B 2 206 ? 26.974 -7.585 119.227 1.00 66.72 205 ILE B C 1
ATOM 2366 O O . ILE B 2 206 ? 26.897 -8.570 119.971 1.00 67.31 205 ILE B O 1
ATOM 2371 N N . ASP B 2 207 ? 25.947 -7.147 118.470 1.00 61.88 206 ASP B N 1
ATOM 2372 C CA . ASP B 2 207 ? 24.599 -7.713 118.476 1.00 62.52 206 ASP B CA 1
ATOM 2373 C C . ASP B 2 207 ? 24.427 -9.001 117.678 1.00 65.64 206 ASP B C 1
ATOM 2374 O O . ASP B 2 207 ? 23.792 -9.938 118.176 1.00 65.01 206 ASP B O 1
ATOM 2379 N N . GLU B 2 208 ? 24.922 -9.037 116.431 1.00 67.54 207 GLU B N 1
ATOM 2380 C CA . GLU B 2 208 ? 24.775 -10.233 115.601 1.00 68.92 207 GLU B CA 1
ATOM 2381 C C . GLU B 2 208 ? 26.041 -11.090 115.638 1.00 67.65 207 GLU B C 1
ATOM 2382 O O . GLU B 2 208 ? 25.935 -12.308 115.794 1.00 67.56 207 GLU B O 1
ATOM 2388 N N . GLY B 2 209 ? 27.210 -10.445 115.561 1.00 67.71 208 GLY B N 1
ATOM 2389 C CA . GLY B 2 209 ? 28.508 -11.107 115.615 1.00 66.22 208 GLY B CA 1
ATOM 2390 C C . GLY B 2 209 ? 29.228 -11.172 114.283 1.00 70.67 208 GLY B C 1
ATOM 2391 O O . GLY B 2 209 ? 28.596 -11.380 113.241 1.00 72.40 208 GLY B O 1
ATOM 2392 N N . LEU B 2 210 ? 30.567 -11.021 114.321 1.00 69.26 209 LEU B N 1
ATOM 2393 C CA . LEU B 2 210 ? 31.446 -11.033 113.153 1.00 74.03 209 LEU B CA 1
ATOM 2394 C C . LEU B 2 210 ? 32.227 -12.350 113.012 1.00 77.54 209 LEU B C 1
ATOM 2395 O O . LEU B 2 210 ? 33.105 -12.646 113.831 1.00 73.74 209 LEU B O 1
ATOM 2400 N N . ARG B 2 211 ? 31.911 -13.119 111.948 1.00 78.52 210 ARG B N 1
ATOM 2401 C CA . ARG B 2 211 ? 32.529 -14.409 111.628 1.00 81.37 210 ARG B CA 1
ATOM 2402 C C . ARG B 2 211 ? 33.215 -14.361 110.250 1.00 82.67 210 ARG B C 1
AT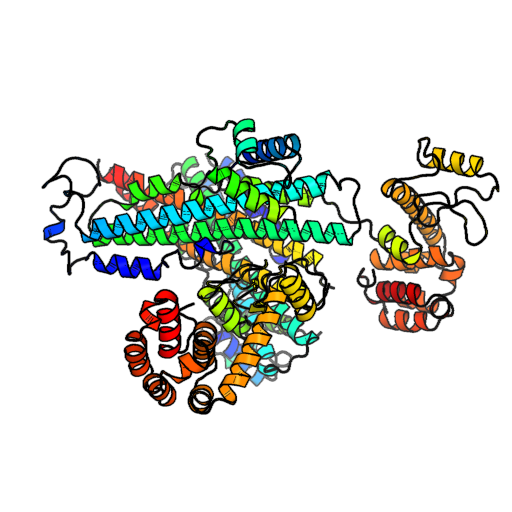OM 2403 O O . ARG B 2 211 ? 32.553 -14.084 109.253 1.00 85.15 210 ARG B O 1
ATOM 2411 N N . LEU B 2 212 ? 34.527 -14.651 110.186 1.00 84.30 211 LEU B N 1
ATOM 2412 C CA . LEU B 2 212 ? 35.286 -14.610 108.923 1.00 87.85 211 LEU B CA 1
ATOM 2413 C C . LEU B 2 212 ? 35.232 -15.917 108.078 1.00 90.32 211 LEU B C 1
ATOM 2414 O O . LEU B 2 212 ? 35.686 -15.906 106.929 1.00 93.49 211 LEU B O 1
ATOM 2419 N N . LYS B 2 213 ? 34.667 -17.017 108.629 1.00 89.96 212 LYS B N 1
ATOM 2420 C CA . LYS B 2 213 ? 34.568 -18.315 107.942 1.00 91.95 212 LYS B CA 1
ATOM 2421 C C . LYS B 2 213 ? 33.105 -18.720 107.736 1.00 91.73 212 LYS B C 1
ATOM 2422 O O . LYS B 2 213 ? 32.280 -18.458 108.614 1.00 91.42 212 LYS B O 1
ATOM 2428 N N . ILE B 2 214 ? 32.785 -19.360 106.579 1.00 93.97 213 ILE B N 1
ATOM 2429 C CA . ILE B 2 214 ? 31.420 -19.800 106.240 1.00 93.07 213 ILE B CA 1
ATOM 2430 C C . ILE B 2 214 ? 30.876 -20.721 107.327 1.00 91.15 213 ILE B C 1
ATOM 2431 O O . ILE B 2 214 ? 31.444 -21.786 107.584 1.00 91.34 213 ILE B O 1
ATOM 2436 N N . TYR B 2 215 ? 29.799 -20.274 107.978 1.00 90.91 214 TYR B N 1
ATOM 2437 C CA . TYR B 2 215 ? 29.103 -20.996 109.039 1.00 93.34 214 TYR B CA 1
ATOM 2438 C C . TYR B 2 215 ? 27.631 -21.232 108.645 1.00 92.88 214 TYR B C 1
ATOM 2439 O O . TYR B 2 215 ? 27.210 -20.836 107.554 1.00 92.96 214 TYR B O 1
ATOM 2448 N N . LYS B 2 216 ? 26.871 -21.906 109.519 1.00 94.66 215 LYS B N 1
ATOM 2449 C CA . LYS B 2 216 ? 25.449 -22.187 109.339 1.00 97.88 215 LYS B CA 1
ATOM 2450 C C . LYS B 2 216 ? 24.687 -21.385 110.399 1.00 96.63 215 LYS B C 1
ATOM 2451 O O . LYS B 2 216 ? 25.085 -21.371 111.569 1.00 94.37 215 LYS B O 1
ATOM 2457 N N . ASP B 2 217 ? 23.612 -20.691 109.987 1.00 100.88 216 ASP B N 1
ATOM 2458 C CA . ASP B 2 217 ? 22.813 -19.860 110.895 1.00 99.88 216 ASP B CA 1
ATOM 2459 C C . ASP B 2 217 ? 21.931 -20.708 111.846 1.00 97.49 216 ASP B C 1
ATOM 2460 O O . ASP B 2 217 ? 22.257 -21.870 112.103 1.00 96.36 216 ASP B O 1
ATOM 2465 N N . THR B 2 218 ? 20.848 -20.111 112.403 1.00 100.57 217 THR B N 1
ATOM 2466 C CA . THR B 2 218 ? 19.879 -20.790 113.278 1.00 98.79 217 THR B CA 1
ATOM 2467 C C . THR B 2 218 ? 19.172 -21.874 112.444 1.00 99.12 217 THR B C 1
ATOM 2468 O O . THR B 2 218 ? 18.871 -22.959 112.948 1.00 95.56 217 THR B O 1
ATOM 2472 N N . GLU B 2 219 ? 18.978 -21.569 111.141 1.00 99.81 218 GLU B N 1
ATOM 2473 C CA . GLU B 2 219 ? 18.413 -22.434 110.105 1.00 101.67 218 GLU B CA 1
ATOM 2474 C C . GLU B 2 219 ? 19.581 -23.257 109.496 1.00 100.42 218 GLU B C 1
ATOM 2475 O O . GLU B 2 219 ? 20.698 -23.213 110.020 1.00 99.94 218 GLU B O 1
ATOM 2481 N N . GLY B 2 220 ? 19.321 -23.988 108.413 1.00 102.12 219 GLY B N 1
ATOM 2482 C CA . GLY B 2 220 ? 20.340 -24.804 107.757 1.00 104.95 219 GLY B CA 1
ATOM 2483 C C . GLY B 2 220 ? 20.982 -24.174 106.534 1.00 104.33 219 GLY B C 1
ATOM 2484 O O . GLY B 2 220 ? 21.371 -24.890 105.601 1.00 107.12 219 GLY B O 1
ATOM 2485 N N . TYR B 2 221 ? 21.113 -22.831 106.537 1.00 102.39 220 TYR B N 1
ATOM 2486 C CA . TYR B 2 221 ? 21.667 -22.068 105.416 1.00 100.53 220 TYR B CA 1
ATOM 2487 C C . TYR B 2 221 ? 23.038 -21.455 105.724 1.00 98.06 220 TYR B C 1
ATOM 2488 O O . TYR B 2 221 ? 23.277 -20.996 106.847 1.00 96.49 220 TYR B O 1
ATOM 2497 N N . TYR B 2 222 ? 23.927 -21.429 104.707 1.00 97.54 221 TYR B N 1
ATOM 2498 C CA . TYR B 2 222 ? 25.290 -20.894 104.816 1.00 95.89 221 TYR B CA 1
ATOM 2499 C C . TYR B 2 222 ? 25.341 -19.365 104.906 1.00 93.71 221 TYR B C 1
ATOM 2500 O O . TYR B 2 222 ? 24.707 -18.667 104.109 1.00 93.57 221 TYR B O 1
ATOM 2509 N N . THR B 2 223 ? 26.108 -18.859 105.889 1.00 92.37 222 THR B N 1
ATOM 2510 C CA . THR B 2 223 ? 26.258 -17.438 106.207 1.00 88.38 222 THR B CA 1
ATOM 2511 C C . THR B 2 223 ? 27.745 -17.098 106.452 1.00 86.40 222 THR B C 1
ATOM 2512 O O . THR B 2 223 ? 28.537 -17.991 106.754 1.00 89.68 222 THR B O 1
ATOM 2516 N N . ILE B 2 224 ? 28.114 -15.808 106.295 1.00 84.49 223 ILE B N 1
ATOM 2517 C CA . ILE B 2 224 ? 29.454 -15.255 106.533 1.00 84.85 223 ILE B CA 1
ATOM 2518 C C . ILE B 2 224 ? 29.349 -13.807 107.057 1.00 79.79 223 ILE B C 1
ATOM 2519 O O . ILE B 2 224 ? 28.315 -13.174 106.880 1.00 78.66 223 ILE B O 1
ATOM 2524 N N . GLY B 2 225 ? 30.406 -13.324 107.710 1.00 82.04 224 GLY B N 1
ATOM 2525 C CA . GLY B 2 225 ? 30.498 -11.981 108.278 1.00 79.51 224 GLY B CA 1
ATOM 2526 C C . GLY B 2 225 ? 29.505 -11.723 109.390 1.00 75.58 224 GLY B C 1
ATOM 2527 O O . GLY B 2 225 ? 29.470 -12.454 110.388 1.00 78.18 224 GLY B O 1
ATOM 2528 N N . ILE B 2 226 ? 28.698 -10.664 109.212 1.00 73.64 225 ILE B N 1
ATOM 2529 C CA . ILE B 2 226 ? 27.641 -10.270 110.138 1.00 73.18 225 ILE B CA 1
ATOM 2530 C C . ILE B 2 226 ? 26.320 -10.546 109.435 1.00 74.59 225 ILE B C 1
ATOM 2531 O O . ILE B 2 226 ? 25.837 -9.710 108.663 1.00 75.22 225 ILE B O 1
ATOM 2536 N N . GLY B 2 227 ? 25.802 -11.753 109.660 1.00 76.37 226 GLY B N 1
ATOM 2537 C CA . GLY B 2 227 ? 24.528 -12.240 109.138 1.00 79.04 226 GLY B CA 1
ATOM 2538 C C . GLY B 2 227 ? 24.277 -12.097 107.651 1.00 76.70 226 GLY B C 1
ATOM 2539 O O . GLY B 2 227 ? 23.144 -11.817 107.243 1.00 79.65 226 GLY B O 1
ATOM 2540 N N . HIS B 2 228 ? 25.326 -12.280 106.837 1.00 78.04 227 HIS B N 1
ATOM 2541 C CA . HIS B 2 228 ? 25.199 -12.207 105.390 1.00 79.49 227 HIS B CA 1
ATOM 2542 C C . HIS B 2 228 ? 24.949 -13.594 104.792 1.00 81.38 227 HIS B C 1
ATOM 2543 O O . HIS B 2 228 ? 25.892 -14.373 104.625 1.00 84.34 227 HIS B O 1
ATOM 2550 N N . LEU B 2 229 ? 23.673 -13.898 104.470 1.00 84.32 228 LEU B N 1
ATOM 2551 C CA . LEU B 2 229 ? 23.275 -15.162 103.844 1.00 86.28 228 LEU B CA 1
ATOM 2552 C C . LEU B 2 229 ? 23.837 -15.234 102.419 1.00 87.12 228 LEU B C 1
ATOM 2553 O O . LEU B 2 229 ? 23.615 -14.324 101.616 1.00 86.69 228 LEU B O 1
ATOM 2558 N N . LEU B 2 230 ? 24.587 -16.307 102.132 1.00 88.84 229 LEU B N 1
ATOM 2559 C CA . LEU B 2 230 ? 25.203 -16.543 100.827 1.00 91.45 229 LEU B CA 1
ATOM 2560 C C . LEU B 2 230 ? 24.240 -17.286 99.897 1.00 95.44 229 LEU B C 1
ATOM 2561 O O . LEU B 2 230 ? 24.061 -16.868 98.748 1.00 98.11 229 LEU B O 1
ATOM 2566 N N . THR B 2 231 ? 23.608 -18.374 100.411 1.00 96.24 230 THR B N 1
ATOM 2567 C CA . THR B 2 231 ? 22.635 -19.233 99.719 1.00 97.36 230 THR B CA 1
ATOM 2568 C C . THR B 2 231 ? 21.875 -20.155 100.684 1.00 98.58 230 THR B C 1
ATOM 2569 O O . THR B 2 231 ? 22.386 -20.501 101.754 1.00 99.27 230 THR B O 1
ATOM 2573 N N . LYS B 2 232 ? 20.672 -20.586 100.271 1.00 99.69 231 LYS B N 1
ATOM 2574 C CA . LYS B 2 232 ? 19.832 -21.516 101.028 1.00 100.90 231 LYS B CA 1
ATOM 2575 C C . LYS B 2 232 ? 20.125 -22.962 100.571 1.00 102.63 231 LYS B C 1
ATOM 2576 O O . LYS B 2 232 ? 19.554 -23.915 101.107 1.00 103.91 231 LYS B O 1
ATOM 2582 N N . SER B 2 233 ? 21.047 -23.101 99.591 1.00 103.33 232 SER B N 1
ATOM 2583 C CA . SER B 2 233 ? 21.508 -24.350 98.988 1.00 103.42 232 SER B CA 1
ATOM 2584 C C . SER B 2 233 ? 22.271 -25.227 99.991 1.00 104.69 232 SER B C 1
ATOM 2585 O O . SER B 2 233 ? 23.071 -24.699 100.771 1.00 104.84 232 SER B O 1
ATOM 2588 N N . PRO B 2 234 ? 22.062 -26.569 99.968 1.00 109.02 233 PRO B N 1
ATOM 2589 C CA . PRO B 2 234 ? 22.809 -27.443 100.898 1.00 108.80 233 PRO B CA 1
ATOM 2590 C C . PRO B 2 234 ? 24.282 -27.662 100.512 1.00 109.15 233 PRO B C 1
ATOM 2591 O O . PRO B 2 234 ? 25.064 -28.150 101.335 1.00 108.59 233 PRO B O 1
ATOM 2595 N N . SER B 2 235 ? 24.653 -27.309 99.260 1.00 111.13 234 SER B N 1
ATOM 2596 C CA . SER B 2 235 ? 26.004 -27.432 98.706 1.00 110.00 234 SER B CA 1
ATOM 2597 C C . SER B 2 235 ? 26.936 -26.355 99.266 1.00 108.61 234 SER B C 1
ATOM 2598 O O . SER B 2 235 ? 26.600 -25.167 99.230 1.00 108.99 234 SER B O 1
ATOM 2601 N N . LEU B 2 236 ? 28.109 -26.774 99.773 1.00 108.95 235 LEU B N 1
ATOM 2602 C CA . LEU B 2 236 ? 29.110 -25.861 100.326 1.00 109.54 235 LEU B CA 1
ATOM 2603 C C . LEU B 2 236 ? 29.831 -25.091 99.216 1.00 109.35 235 LEU B C 1
ATOM 2604 O O . LEU B 2 236 ? 30.277 -23.970 99.449 1.00 110.60 235 LEU B O 1
ATOM 2609 N N . ASN B 2 237 ? 29.928 -25.682 98.011 1.00 110.49 236 ASN B N 1
ATOM 2610 C CA . ASN B 2 237 ? 30.559 -25.038 96.856 1.00 111.91 236 ASN B CA 1
ATOM 2611 C C . ASN B 2 237 ? 29.646 -23.976 96.227 1.00 110.45 236 ASN B C 1
ATOM 2612 O O . ASN B 2 237 ? 30.151 -23.043 95.599 1.00 110.64 236 ASN B O 1
ATOM 2617 N N . ALA B 2 238 ? 28.308 -24.106 96.420 1.00 112.18 237 ALA B N 1
ATOM 2618 C CA . ALA B 2 238 ? 27.304 -23.142 95.949 1.00 108.79 237 ALA B CA 1
ATOM 2619 C C . ALA B 2 238 ? 27.401 -21.863 96.796 1.00 107.35 237 ALA B C 1
ATOM 2620 O O . ALA B 2 238 ? 27.197 -20.765 96.275 1.00 109.19 237 ALA B O 1
ATOM 2622 N N . ALA B 2 239 ? 27.743 -22.014 98.094 1.00 108.93 238 ALA B N 1
ATOM 2623 C CA . ALA B 2 239 ? 27.953 -20.915 99.042 1.00 106.76 238 ALA B CA 1
ATOM 2624 C C . ALA B 2 239 ? 29.322 -20.277 98.814 1.00 105.86 238 ALA B C 1
ATOM 2625 O O . ALA B 2 239 ? 29.493 -19.084 99.068 1.00 104.46 238 ALA B O 1
ATOM 2627 N N . LYS B 2 240 ? 30.293 -21.081 98.335 1.00 107.42 239 LYS B N 1
ATOM 2628 C CA . LYS B 2 240 ? 31.653 -20.646 98.026 1.00 108.24 239 LYS B CA 1
ATOM 2629 C C . LYS B 2 240 ? 31.682 -19.784 96.761 1.00 108.42 239 LYS B C 1
ATOM 2630 O O . LYS B 2 240 ? 32.302 -18.719 96.780 1.00 107.55 239 LYS B O 1
ATOM 2636 N N . SER B 2 241 ? 30.994 -20.226 95.675 1.00 108.94 240 SER B N 1
ATOM 2637 C CA . SER B 2 241 ? 30.914 -19.499 94.400 1.00 107.70 240 SER B CA 1
ATOM 2638 C C . SER B 2 241 ? 30.213 -18.141 94.555 1.00 106.16 240 SER B C 1
ATOM 2639 O O . SER B 2 241 ? 30.601 -17.176 93.893 1.00 106.58 240 SER B O 1
ATOM 2642 N N . GLU B 2 242 ? 29.216 -18.059 95.460 1.00 106.25 241 GLU B N 1
ATOM 2643 C CA . GLU B 2 242 ? 28.491 -16.825 95.770 1.00 107.29 241 GLU B CA 1
ATOM 2644 C C . GLU B 2 242 ? 29.390 -15.829 96.523 1.00 107.56 241 GLU B C 1
ATOM 2645 O O . GLU B 2 242 ? 29.255 -14.618 96.331 1.00 108.03 241 GLU B O 1
ATOM 2651 N N . LEU B 2 243 ? 30.313 -16.350 97.364 1.00 107.63 242 LEU B N 1
ATOM 2652 C CA . LEU B 2 243 ? 31.273 -15.569 98.152 1.00 107.92 242 LEU B CA 1
ATOM 2653 C C . LEU B 2 243 ? 32.356 -14.960 97.251 1.00 106.59 242 LEU B C 1
ATOM 2654 O O . LEU B 2 243 ? 32.704 -13.787 97.420 1.00 107.90 242 LEU B O 1
ATOM 2659 N N . ASP B 2 244 ? 32.874 -15.757 96.293 1.00 107.46 243 ASP B N 1
ATOM 2660 C CA . ASP B 2 244 ? 33.885 -15.340 95.320 1.00 108.26 243 ASP B CA 1
ATOM 2661 C C . ASP B 2 244 ? 33.332 -14.270 94.364 1.00 109.17 243 ASP B C 1
ATOM 2662 O O . ASP B 2 244 ? 34.101 -13.444 93.877 1.00 109.95 243 ASP B O 1
ATOM 2667 N N . LYS B 2 245 ? 31.999 -14.278 94.119 1.00 107.84 244 LYS B N 1
ATOM 2668 C CA . LYS B 2 245 ? 31.299 -13.302 93.277 1.00 109.50 244 LYS B CA 1
ATOM 2669 C C . LYS B 2 245 ? 31.117 -11.981 94.047 1.00 109.69 244 LYS B C 1
ATOM 2670 O O . LYS B 2 245 ? 31.362 -10.910 93.488 1.00 109.26 244 LYS B O 1
ATOM 2676 N N . ALA B 2 246 ? 30.682 -12.071 95.322 1.00 108.94 245 ALA B N 1
ATOM 2677 C CA . ALA B 2 246 ? 30.441 -10.925 96.200 1.00 107.46 245 ALA B CA 1
ATOM 2678 C C . ALA B 2 246 ? 31.715 -10.136 96.518 1.00 107.35 245 ALA B C 1
ATOM 2679 O O . ALA B 2 246 ? 31.665 -8.906 96.536 1.00 107.14 245 ALA B O 1
ATOM 2681 N N . ILE B 2 247 ? 32.847 -10.837 96.746 1.00 107.84 246 ILE B N 1
ATOM 2682 C CA . ILE B 2 247 ? 34.142 -10.219 97.059 1.00 109.46 246 ILE B CA 1
ATOM 2683 C C . ILE B 2 247 ? 34.890 -9.840 95.762 1.00 109.40 246 ILE B C 1
ATOM 2684 O O . ILE B 2 247 ? 35.370 -8.710 95.646 1.00 109.34 246 ILE B O 1
ATOM 2689 N N . GLY B 2 248 ? 34.951 -10.773 94.810 1.00 111.25 247 GLY B N 1
ATOM 2690 C CA . GLY B 2 248 ? 35.620 -10.579 93.526 1.00 110.65 247 GLY B CA 1
ATOM 2691 C C . GLY B 2 248 ? 36.958 -11.282 93.405 1.00 115.20 247 GLY B C 1
ATOM 2692 O O . GLY B 2 248 ? 37.666 -11.085 92.412 1.00 119.56 247 GLY B O 1
ATOM 2693 N N . ARG B 2 249 ? 37.317 -12.107 94.419 1.00 112.33 248 ARG B N 1
ATOM 2694 C CA . ARG B 2 249 ? 38.586 -12.852 94.476 1.00 114.51 248 ARG B CA 1
ATOM 2695 C C . ARG B 2 249 ? 38.355 -14.330 94.864 1.00 111.19 248 ARG B C 1
ATOM 2696 O O . ARG B 2 249 ? 37.222 -14.717 95.163 1.00 109.24 248 ARG B O 1
ATOM 2704 N N . ASN B 2 250 ? 39.431 -15.146 94.864 1.00 110.41 249 ASN B N 1
ATOM 2705 C CA . ASN B 2 250 ? 39.396 -16.549 95.284 1.00 112.11 249 ASN B CA 1
ATOM 2706 C C . ASN B 2 250 ? 39.638 -16.533 96.793 1.00 110.53 249 ASN B C 1
ATOM 2707 O O . ASN B 2 250 ? 40.759 -16.262 97.240 1.00 111.90 249 ASN B O 1
ATOM 2712 N N . THR B 2 251 ? 38.564 -16.759 97.571 1.00 110.95 250 THR B N 1
ATOM 2713 C CA . THR B 2 251 ? 38.542 -16.661 99.041 1.00 107.84 250 THR B CA 1
ATOM 2714 C C . THR B 2 251 ? 38.721 -17.984 99.804 1.00 104.62 250 THR B C 1
ATOM 2715 O O . THR B 2 251 ? 39.291 -17.968 100.901 1.00 102.78 250 THR B O 1
ATOM 2719 N N . ASN B 2 252 ? 38.203 -19.110 99.244 1.00 109.79 251 ASN B N 1
ATOM 2720 C CA . ASN B 2 252 ? 38.235 -20.478 99.805 1.00 109.27 251 ASN B CA 1
ATOM 2721 C C . ASN B 2 252 ? 37.304 -20.675 101.027 1.00 105.59 251 ASN B C 1
ATOM 2722 O O . ASN B 2 252 ? 37.268 -21.768 101.604 1.00 107.98 251 ASN B O 1
ATOM 2727 N N . GLY B 2 253 ? 36.547 -19.638 101.382 1.00 104.38 252 GLY B N 1
ATOM 2728 C CA . GLY B 2 253 ? 35.624 -19.665 102.514 1.00 101.88 252 GLY B CA 1
ATOM 2729 C C . GLY B 2 253 ? 36.000 -18.729 103.645 1.00 97.64 252 GLY B C 1
ATOM 2730 O O . GLY B 2 253 ? 35.258 -18.608 104.623 1.00 94.97 252 GLY B O 1
ATOM 2731 N N . VAL B 2 254 ? 37.156 -18.062 103.519 1.00 99.67 253 VAL B N 1
ATOM 2732 C CA . VAL B 2 254 ? 37.670 -17.120 104.511 1.00 96.74 253 VAL B CA 1
ATOM 2733 C C . VAL B 2 254 ? 37.812 -15.719 103.938 1.00 96.95 253 VAL B C 1
ATOM 2734 O O . VAL B 2 254 ? 38.230 -15.552 102.789 1.00 98.89 253 VAL B O 1
ATOM 2738 N N . ILE B 2 255 ? 37.462 -14.713 104.751 1.00 94.72 254 ILE B N 1
ATOM 2739 C CA . ILE B 2 255 ? 37.543 -13.293 104.393 1.00 93.15 254 ILE B CA 1
ATOM 2740 C C . ILE B 2 255 ? 38.235 -12.478 105.493 1.00 91.56 254 ILE B C 1
ATOM 2741 O O . ILE B 2 255 ? 38.437 -12.985 106.598 1.00 91.27 254 ILE B O 1
ATOM 2746 N N . THR B 2 256 ? 38.624 -11.229 105.179 1.00 94.06 255 THR B N 1
ATOM 2747 C CA . THR B 2 256 ? 39.243 -10.325 106.149 1.00 93.08 255 THR B CA 1
ATOM 2748 C C . THR B 2 256 ? 38.196 -9.338 106.689 1.00 91.37 255 THR B C 1
ATOM 2749 O O . THR B 2 256 ? 37.127 -9.183 106.087 1.00 88.71 255 THR B O 1
ATOM 2753 N N . LYS B 2 257 ? 38.504 -8.685 107.826 1.00 91.30 256 LYS B N 1
ATOM 2754 C CA . LYS B 2 257 ? 37.627 -7.712 108.486 1.00 93.53 256 LYS B CA 1
ATOM 2755 C C . LYS B 2 257 ? 37.036 -6.674 107.516 1.00 91.45 256 LYS B C 1
ATOM 2756 O O . LYS B 2 257 ? 35.831 -6.419 107.574 1.00 90.08 256 LYS B O 1
ATOM 2762 N N . ASP B 2 258 ? 37.870 -6.100 106.618 1.00 90.69 257 ASP B N 1
ATOM 2763 C CA . ASP B 2 258 ? 37.408 -5.079 105.679 1.00 90.62 257 ASP B CA 1
ATOM 2764 C C . ASP B 2 258 ? 36.555 -5.649 104.539 1.00 88.47 257 ASP B C 1
ATOM 2765 O O . ASP B 2 258 ? 35.705 -4.927 104.011 1.00 85.10 257 ASP B O 1
ATOM 2770 N N . GLU B 2 259 ? 36.750 -6.942 104.192 1.00 91.58 258 GLU B N 1
ATOM 2771 C CA . GLU B 2 259 ? 35.938 -7.633 103.184 1.00 88.03 258 GLU B CA 1
ATOM 2772 C C . GLU B 2 259 ? 34.537 -7.833 103.780 1.00 83.25 258 GLU B C 1
ATOM 2773 O O . GLU B 2 259 ? 33.542 -7.608 103.096 1.00 80.85 258 GLU B O 1
ATOM 2779 N N . ALA B 2 260 ? 34.480 -8.185 105.083 1.00 85.53 259 ALA B N 1
ATOM 2780 C CA . ALA B 2 260 ? 33.262 -8.377 105.863 1.00 80.70 259 ALA B CA 1
ATOM 2781 C C . ALA B 2 260 ? 32.580 -7.036 106.153 1.00 79.42 259 ALA B C 1
ATOM 2782 O O . ALA B 2 260 ? 31.348 -6.987 106.205 1.00 77.57 259 ALA B O 1
ATOM 2784 N N . GLU B 2 261 ? 33.372 -5.951 106.327 1.00 80.80 260 GLU B N 1
ATOM 2785 C CA . GLU B 2 261 ? 32.843 -4.604 106.548 1.00 80.74 260 GLU B CA 1
ATOM 2786 C C . GLU B 2 261 ? 32.181 -4.077 105.269 1.00 76.16 260 GLU B C 1
ATOM 2787 O O . GLU B 2 261 ? 31.053 -3.597 105.346 1.00 75.65 260 GLU B O 1
ATOM 2793 N N . LYS B 2 262 ? 32.858 -4.193 104.099 1.00 79.50 261 LYS B N 1
ATOM 2794 C CA . LYS B 2 262 ? 32.316 -3.737 102.808 1.00 79.60 261 LYS B CA 1
ATOM 2795 C C . LYS B 2 262 ? 31.077 -4.516 102.387 1.00 74.33 261 LYS B C 1
ATOM 2796 O O . LYS B 2 262 ? 30.173 -3.941 101.773 1.00 72.69 261 LYS B O 1
ATOM 2802 N N . LEU B 2 263 ? 31.013 -5.801 102.767 1.00 73.08 262 LEU B N 1
ATOM 2803 C CA . LEU B 2 263 ? 29.874 -6.673 102.505 1.00 73.51 262 LEU B CA 1
ATOM 2804 C C . LEU B 2 263 ? 28.667 -6.206 103.343 1.00 71.65 262 LEU B C 1
ATOM 2805 O O . LEU B 2 263 ? 27.565 -6.114 102.810 1.00 69.91 262 LEU B O 1
ATOM 2810 N N . PHE B 2 264 ? 28.904 -5.859 104.631 1.00 71.47 263 PHE B N 1
ATOM 2811 C CA . PHE B 2 264 ? 27.919 -5.344 105.584 1.00 67.82 263 PHE B CA 1
ATOM 2812 C C . PHE B 2 264 ? 27.401 -3.970 105.162 1.00 64.75 263 PHE B C 1
ATOM 2813 O O . PHE B 2 264 ? 26.218 -3.698 105.333 1.00 63.05 263 PHE B O 1
ATOM 2821 N N . ASN B 2 265 ? 28.289 -3.094 104.652 1.00 68.50 264 ASN B N 1
ATOM 2822 C CA . ASN B 2 265 ? 27.939 -1.744 104.181 1.00 67.49 264 ASN B CA 1
ATOM 2823 C C . ASN B 2 265 ? 26.976 -1.821 103.032 1.00 64.68 264 ASN B C 1
ATOM 2824 O O . ASN B 2 265 ? 26.068 -0.999 102.955 1.00 62.04 264 ASN B O 1
ATOM 2829 N N . GLN B 2 266 ? 27.151 -2.835 102.166 1.00 66.24 265 GLN B N 1
ATOM 2830 C CA . GLN B 2 266 ? 26.277 -3.103 101.031 1.00 66.97 265 GLN B CA 1
ATOM 2831 C C . GLN B 2 266 ? 24.890 -3.557 101.528 1.00 63.86 265 GLN B C 1
ATOM 2832 O O . GLN B 2 266 ? 23.871 -3.195 100.918 1.00 62.71 265 GLN B O 1
ATOM 2838 N N . ASP B 2 267 ? 24.867 -4.332 102.646 1.00 63.03 266 ASP B N 1
ATOM 2839 C CA . ASP B 2 267 ? 23.667 -4.863 103.302 1.00 61.96 266 ASP B CA 1
ATOM 2840 C C . ASP B 2 267 ? 22.867 -3.738 103.956 1.00 58.37 266 ASP B C 1
ATOM 2841 O O . ASP B 2 267 ? 21.633 -3.783 103.935 1.00 56.77 266 ASP B O 1
ATOM 2846 N N . VAL B 2 268 ? 23.572 -2.739 104.541 1.00 57.03 267 VAL B N 1
ATOM 2847 C CA . VAL B 2 268 ? 22.994 -1.551 105.183 1.00 55.97 267 VAL B CA 1
ATOM 2848 C C . VAL B 2 268 ? 22.309 -0.703 104.115 1.00 56.58 267 VAL B C 1
ATOM 2849 O O . VAL B 2 268 ? 21.144 -0.346 104.282 1.00 54.86 267 VAL B O 1
ATOM 2853 N N . ASP B 2 269 ? 23.034 -0.396 103.015 1.00 57.99 268 ASP B N 1
ATOM 2854 C CA . ASP B 2 269 ? 22.545 0.384 101.878 1.00 58.04 268 ASP B CA 1
ATOM 2855 C C . ASP B 2 269 ? 21.275 -0.241 101.311 1.00 56.39 268 ASP B C 1
ATOM 2856 O O . ASP B 2 269 ? 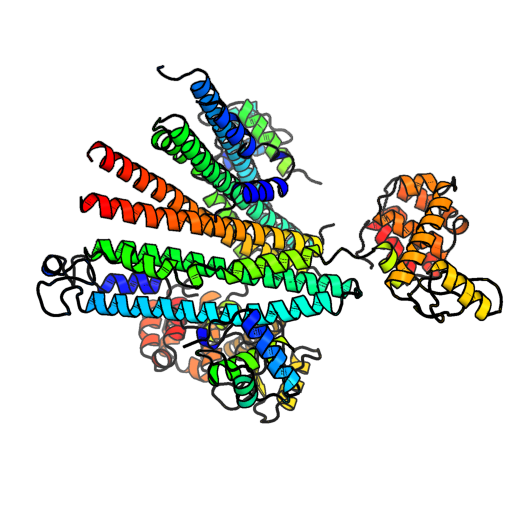20.320 0.482 101.016 1.00 54.16 268 ASP B O 1
ATOM 2861 N N . ALA B 2 270 ? 21.266 -1.591 101.191 1.00 56.07 269 ALA B N 1
ATOM 2862 C CA . ALA B 2 270 ? 20.147 -2.391 100.693 1.00 54.32 269 ALA B CA 1
ATOM 2863 C C . ALA B 2 270 ? 18.953 -2.310 101.642 1.00 51.07 269 ALA B C 1
ATOM 2864 O O . ALA B 2 270 ? 17.827 -2.099 101.182 1.00 48.86 269 ALA B O 1
ATOM 2866 N N . ALA B 2 271 ? 19.216 -2.411 102.967 1.00 52.22 270 ALA B N 1
ATOM 2867 C CA . ALA B 2 271 ? 18.220 -2.305 104.044 1.00 50.17 270 ALA B CA 1
ATOM 2868 C C . ALA B 2 271 ? 17.556 -0.916 104.072 1.00 50.29 270 ALA B C 1
ATOM 2869 O O . ALA B 2 271 ? 16.326 -0.852 104.169 1.00 48.22 270 ALA B O 1
ATOM 2871 N N . VAL B 2 272 ? 18.367 0.185 103.918 1.00 49.64 271 VAL B N 1
ATOM 2872 C CA . VAL B 2 272 ? 17.948 1.598 103.848 1.00 48.69 271 VAL B CA 1
ATOM 2873 C C . VAL B 2 272 ? 17.114 1.827 102.577 1.00 50.34 271 VAL B C 1
ATOM 2874 O O . VAL B 2 272 ? 16.093 2.504 102.636 1.00 49.86 271 VAL B O 1
ATOM 2878 N N . ARG B 2 273 ? 17.532 1.242 101.443 1.00 49.49 272 ARG B N 1
ATOM 2879 C CA . ARG B 2 273 ? 16.799 1.315 100.178 1.00 49.79 272 ARG B CA 1
ATOM 2880 C C . ARG B 2 273 ? 15.398 0.700 100.353 1.00 49.65 272 ARG B C 1
ATOM 2881 O O . ARG B 2 273 ? 14.421 1.245 99.835 1.00 49.63 272 ARG B O 1
ATOM 2889 N N . GLY B 2 274 ? 15.328 -0.397 101.120 1.00 47.24 273 GLY B N 1
ATOM 2890 C CA . GLY B 2 274 ? 14.096 -1.110 101.436 1.00 49.78 273 GLY B CA 1
ATOM 2891 C C . GLY B 2 274 ? 13.182 -0.303 102.328 1.00 51.30 273 GLY B C 1
ATOM 2892 O O . GLY B 2 274 ? 11.984 -0.200 102.046 1.00 52.14 273 GLY B O 1
ATOM 2893 N N . ILE B 2 275 ? 13.755 0.291 103.396 1.00 48.74 274 ILE B N 1
ATOM 2894 C CA . ILE B 2 275 ? 13.065 1.157 104.361 1.00 49.93 274 ILE B CA 1
ATOM 2895 C C . ILE B 2 275 ? 12.471 2.363 103.627 1.00 48.63 274 ILE B C 1
ATOM 2896 O O . ILE B 2 275 ? 11.272 2.622 103.741 1.00 48.59 274 ILE B O 1
ATOM 2901 N N . LEU B 2 276 ? 13.308 3.081 102.852 1.00 49.08 275 LEU B N 1
ATOM 2902 C CA . LEU B 2 276 ? 12.893 4.280 102.126 1.00 50.93 275 LEU B CA 1
ATOM 2903 C C . LEU B 2 276 ? 11.804 4.016 101.072 1.00 49.70 275 LEU B C 1
ATOM 2904 O O . LEU B 2 276 ? 11.172 4.970 100.633 1.00 49.23 275 LEU B O 1
ATOM 2909 N N . ARG B 2 277 ? 11.534 2.738 100.720 1.00 50.99 276 ARG B N 1
ATOM 2910 C CA . ARG B 2 277 ? 10.446 2.398 99.797 1.00 50.67 276 ARG B CA 1
ATOM 2911 C C . ARG B 2 277 ? 9.307 1.662 100.544 1.00 50.17 276 ARG B C 1
ATOM 2912 O O . ARG B 2 277 ? 8.389 1.147 99.898 1.00 54.59 276 ARG B O 1
ATOM 2920 N N . ASN B 2 278 ? 9.340 1.674 101.908 1.00 49.66 277 ASN B N 1
ATOM 2921 C CA . ASN B 2 278 ? 8.300 1.098 102.778 1.00 48.84 277 ASN B CA 1
ATOM 2922 C C . ASN B 2 278 ? 7.483 2.232 103.399 1.00 47.94 277 ASN B C 1
ATOM 2923 O O . ASN B 2 278 ? 8.037 3.058 104.121 1.00 48.82 277 ASN B O 1
ATOM 2928 N N . ALA B 2 279 ? 6.171 2.279 103.094 1.00 48.53 278 ALA B N 1
ATOM 2929 C CA . ALA B 2 279 ? 5.230 3.308 103.554 1.00 47.87 278 ALA B CA 1
ATOM 2930 C C . ALA B 2 279 ? 5.040 3.351 105.074 1.00 50.55 278 ALA B C 1
ATOM 2931 O O . ALA B 2 279 ? 4.706 4.406 105.618 1.00 52.68 278 ALA B O 1
ATOM 2933 N N . LYS B 2 280 ? 5.260 2.214 105.750 1.00 50.62 279 LYS B N 1
ATOM 2934 C CA . LYS B 2 280 ? 5.122 2.088 107.200 1.00 49.22 279 LYS B CA 1
ATOM 2935 C C . LYS B 2 280 ? 6.432 2.398 107.943 1.00 50.94 279 LYS B C 1
ATOM 2936 O O . LYS B 2 280 ? 6.401 2.620 109.155 1.00 50.12 279 LYS B O 1
ATOM 2942 N N . LEU B 2 281 ? 7.570 2.465 107.213 1.00 50.26 280 LEU B N 1
ATOM 2943 C CA . LEU B 2 281 ? 8.884 2.714 107.813 1.00 49.69 280 LEU B CA 1
ATOM 2944 C C . LEU B 2 281 ? 9.565 4.013 107.413 1.00 47.06 280 LEU B C 1
ATOM 2945 O O . LEU B 2 281 ? 10.289 4.577 108.226 1.00 48.50 280 LEU B O 1
ATOM 2950 N N . LYS B 2 282 ? 9.385 4.465 106.168 1.00 49.70 281 LYS B N 1
ATOM 2951 C CA . LYS B 2 282 ? 10.015 5.690 105.662 1.00 49.28 281 LYS B CA 1
ATOM 2952 C C . LYS B 2 282 ? 9.683 6.971 106.499 1.00 49.68 281 LYS B C 1
ATOM 2953 O O . LYS B 2 282 ? 10.638 7.643 106.915 1.00 48.56 281 LYS B O 1
ATOM 2959 N N . PRO B 2 283 ? 8.396 7.331 106.791 1.00 46.41 282 PRO B N 1
ATOM 2960 C CA . PRO B 2 283 ? 8.155 8.564 107.559 1.00 45.83 282 PRO B CA 1
ATOM 2961 C C . PRO B 2 283 ? 8.911 8.642 108.884 1.00 51.70 282 PRO B C 1
ATOM 2962 O O . PRO B 2 283 ? 9.462 9.703 109.192 1.00 52.44 282 PRO B O 1
ATOM 2966 N N . VAL B 2 284 ? 8.968 7.527 109.646 1.00 48.56 283 VAL B N 1
ATOM 2967 C CA . VAL B 2 284 ? 9.667 7.455 110.928 1.00 48.62 283 VAL B CA 1
ATOM 2968 C C . VAL B 2 284 ? 11.203 7.466 110.722 1.00 48.57 283 VAL B C 1
ATOM 2969 O O . VAL B 2 284 ? 11.899 8.169 111.457 1.00 50.70 283 VAL B O 1
ATOM 2973 N N . TYR B 2 285 ? 11.725 6.732 109.713 1.00 47.95 284 TYR B N 1
ATOM 2974 C CA . TYR B 2 285 ? 13.164 6.706 109.418 1.00 50.15 284 TYR B CA 1
ATOM 2975 C C . TYR B 2 285 ? 13.656 8.097 109.060 1.00 50.54 284 TYR B C 1
ATOM 2976 O O . TYR B 2 285 ? 14.708 8.509 109.553 1.00 48.68 284 TYR B O 1
ATOM 2985 N N . ASP B 2 286 ? 12.885 8.819 108.212 1.00 51.30 285 ASP B N 1
ATOM 2986 C CA . ASP B 2 286 ? 13.188 10.185 107.779 1.00 54.32 285 ASP B CA 1
ATOM 2987 C C . ASP B 2 286 ? 13.276 11.161 108.937 1.00 52.34 285 ASP B C 1
ATOM 2988 O O . ASP B 2 286 ? 14.097 12.078 108.897 1.00 53.78 285 ASP B O 1
ATOM 2993 N N . SER B 2 287 ? 12.413 10.984 109.946 1.00 51.08 286 SER B N 1
ATOM 2994 C CA . SER B 2 287 ? 12.357 11.842 111.133 1.00 51.72 286 SER B CA 1
ATOM 2995 C C . SER B 2 287 ? 13.468 11.555 112.152 1.00 51.83 286 SER B C 1
ATOM 2996 O O . SER B 2 287 ? 13.882 12.469 112.867 1.00 52.85 286 SER B O 1
ATOM 2999 N N . LEU B 2 288 ? 13.950 10.297 112.228 1.00 51.34 287 LEU B N 1
ATOM 3000 C CA . LEU B 2 288 ? 15.013 9.928 113.175 1.00 54.27 287 LEU B CA 1
ATOM 3001 C C . LEU B 2 288 ? 16.356 10.530 112.763 1.00 54.22 287 LEU B C 1
ATOM 3002 O O . LEU B 2 288 ? 16.569 10.838 111.592 1.00 53.35 287 LEU B O 1
ATOM 3007 N N . ASP B 2 289 ? 17.253 10.693 113.736 1.00 52.76 288 ASP B N 1
ATOM 3008 C CA . ASP B 2 289 ? 18.626 11.162 113.555 1.00 51.96 288 ASP B CA 1
ATOM 3009 C C . ASP B 2 289 ? 19.470 9.952 113.106 1.00 52.53 288 ASP B C 1
ATOM 3010 O O . ASP B 2 289 ? 19.023 8.813 113.249 1.00 51.42 288 ASP B O 1
ATOM 3015 N N . ALA B 2 290 ? 20.694 10.188 112.614 1.00 52.34 289 ALA B N 1
ATOM 3016 C CA . ALA B 2 290 ? 21.601 9.130 112.156 1.00 52.36 289 ALA B CA 1
ATOM 3017 C C . ALA B 2 290 ? 21.731 7.933 113.133 1.00 53.95 289 ALA B C 1
ATOM 3018 O O . ALA B 2 290 ? 21.690 6.783 112.695 1.00 54.80 289 ALA B O 1
ATOM 3020 N N . VAL B 2 291 ? 21.832 8.214 114.446 1.00 54.59 290 VAL B N 1
ATOM 3021 C CA . VAL B 2 291 ? 22.010 7.223 115.512 1.00 56.07 290 VAL B CA 1
ATOM 3022 C C . VAL B 2 291 ? 20.789 6.326 115.660 1.00 55.24 290 VAL B C 1
ATOM 3023 O O . VAL B 2 291 ? 20.920 5.103 115.569 1.00 54.39 290 VAL B O 1
ATOM 3027 N N . ARG B 2 292 ? 19.606 6.938 115.876 1.00 53.91 291 ARG B N 1
ATOM 3028 C CA . ARG B 2 292 ? 18.335 6.236 116.004 1.00 54.95 291 ARG B CA 1
ATOM 3029 C C . ARG B 2 292 ? 17.934 5.515 114.696 1.00 53.60 291 ARG B C 1
ATOM 3030 O O . ARG B 2 292 ? 17.176 4.542 114.739 1.00 51.99 291 ARG B O 1
ATOM 3038 N N . ARG B 2 293 ? 18.489 5.960 113.551 1.00 51.96 292 ARG B N 1
ATOM 3039 C CA . ARG B 2 293 ? 18.315 5.304 112.249 1.00 52.71 292 ARG B CA 1
ATOM 3040 C C . ARG B 2 293 ? 19.111 3.968 112.249 1.00 51.93 292 ARG B C 1
ATOM 3041 O O . ARG B 2 293 ? 18.602 2.972 111.751 1.00 50.76 292 ARG B O 1
ATOM 3049 N N . ALA B 2 294 ? 20.328 3.939 112.844 1.00 52.67 293 ALA B N 1
ATOM 3050 C CA . ALA B 2 294 ? 21.139 2.715 112.965 1.00 54.14 293 ALA B CA 1
ATOM 3051 C C . ALA B 2 294 ? 20.460 1.660 113.865 1.00 54.26 293 ALA B C 1
ATOM 3052 O O . ALA B 2 294 ? 20.585 0.462 113.596 1.00 54.95 293 ALA B O 1
ATOM 3054 N N . ALA B 2 295 ? 19.721 2.110 114.905 1.00 50.12 294 ALA B N 1
ATOM 3055 C CA . ALA B 2 295 ? 18.951 1.252 115.820 1.00 54.46 294 ALA B CA 1
ATOM 3056 C C . ALA B 2 295 ? 17.776 0.593 115.076 1.00 50.86 294 ALA B C 1
ATOM 3057 O O . ALA B 2 295 ? 17.494 -0.587 115.294 1.00 51.60 294 ALA B O 1
ATOM 3059 N N . LEU B 2 296 ? 17.119 1.350 114.180 1.00 50.99 295 LEU B N 1
ATOM 3060 C CA . LEU B 2 296 ? 16.036 0.844 113.350 1.00 51.20 295 LEU B CA 1
ATOM 3061 C C . LEU B 2 296 ? 16.561 -0.151 112.297 1.00 49.84 295 LEU B C 1
ATOM 3062 O O . LEU B 2 296 ? 15.931 -1.185 112.086 1.00 48.53 295 LEU B O 1
ATOM 3067 N N . ILE B 2 297 ? 17.732 0.133 111.680 1.00 50.64 296 ILE B N 1
ATOM 3068 C CA . ILE B 2 297 ? 18.373 -0.776 110.715 1.00 52.46 296 ILE B CA 1
ATOM 3069 C C . ILE B 2 297 ? 18.728 -2.098 111.440 1.00 50.16 296 ILE B C 1
ATOM 3070 O O . ILE B 2 297 ? 18.483 -3.184 110.909 1.00 49.33 296 ILE B O 1
ATOM 3075 N N . ASN B 2 298 ? 19.231 -1.991 112.679 1.00 52.29 297 ASN B N 1
ATOM 3076 C CA . ASN B 2 298 ? 19.556 -3.139 113.525 1.00 53.68 297 ASN B CA 1
ATOM 3077 C C . ASN B 2 298 ? 18.323 -4.066 113.624 1.00 50.31 297 ASN B C 1
ATOM 3078 O O . ASN B 2 298 ? 18.421 -5.265 113.339 1.00 49.33 297 ASN B O 1
ATOM 3083 N N . MET B 2 299 ? 17.162 -3.476 113.980 1.00 50.00 298 MET B N 1
ATOM 3084 C CA . MET B 2 299 ? 15.879 -4.169 114.117 1.00 51.00 298 MET B CA 1
ATOM 3085 C C . MET B 2 299 ? 15.514 -4.898 112.841 1.00 51.82 298 MET B C 1
ATOM 3086 O O . MET B 2 299 ? 15.174 -6.080 112.903 1.00 52.02 298 MET B O 1
ATOM 3091 N N . VAL B 2 300 ? 15.611 -4.196 111.687 1.00 47.09 299 VAL B N 1
ATOM 3092 C CA . VAL B 2 300 ? 15.318 -4.714 110.342 1.00 51.79 299 VAL B CA 1
ATOM 3093 C C . VAL B 2 300 ? 16.232 -5.918 110.012 1.00 51.52 299 VAL B C 1
ATOM 3094 O O . VAL B 2 300 ? 15.759 -6.907 109.456 1.00 50.91 299 VAL B O 1
ATOM 3098 N N . PHE B 2 301 ? 17.532 -5.843 110.385 1.00 49.91 300 PHE B N 1
ATOM 3099 C CA . PHE B 2 301 ? 18.481 -6.932 110.169 1.00 50.09 300 PHE B CA 1
ATOM 3100 C C . PHE B 2 301 ? 18.039 -8.182 110.905 1.00 50.41 300 PHE B C 1
ATOM 3101 O O . PHE B 2 301 ? 18.028 -9.268 110.320 1.00 50.37 300 PHE B O 1
ATOM 3109 N N . GLN B 2 302 ? 17.607 -8.004 112.166 1.00 53.39 301 GLN B N 1
ATOM 3110 C CA . GLN B 2 302 ? 17.157 -9.062 113.057 1.00 54.55 301 GLN B CA 1
ATOM 3111 C C . GLN B 2 302 ? 15.805 -9.701 112.684 1.00 54.47 301 GLN B C 1
ATOM 3112 O O . GLN B 2 302 ? 15.744 -10.925 112.568 1.00 56.38 301 GLN B O 1
ATOM 3118 N N . MET B 2 303 ? 14.726 -8.910 112.555 1.00 53.82 302 MET B N 1
ATOM 3119 C CA . MET B 2 303 ? 13.400 -9.486 112.290 1.00 55.29 302 MET B CA 1
ATOM 3120 C C . MET B 2 303 ? 12.833 -9.247 110.887 1.00 55.65 302 MET B C 1
ATOM 3121 O O . MET B 2 303 ? 11.799 -9.825 110.551 1.00 57.62 302 MET B O 1
ATOM 3126 N N . GLY B 2 304 ? 13.504 -8.440 110.082 1.00 51.68 303 GLY B N 1
ATOM 3127 C CA . GLY B 2 304 ? 13.049 -8.144 108.732 1.00 53.67 303 GLY B CA 1
ATOM 3128 C C . GLY B 2 304 ? 12.224 -6.881 108.687 1.00 52.58 303 GLY B C 1
ATOM 3129 O O . GLY B 2 304 ? 11.758 -6.397 109.725 1.00 52.66 303 GLY B O 1
ATOM 3130 N N . GLU B 2 305 ? 12.042 -6.347 107.476 1.00 55.77 304 GLU B N 1
ATOM 3131 C CA . GLU B 2 305 ? 11.266 -5.137 107.190 1.00 55.23 304 GLU B CA 1
ATOM 3132 C C . GLU B 2 305 ? 9.799 -5.309 107.686 1.00 53.44 304 GLU B C 1
ATOM 3133 O O . GLU B 2 305 ? 9.282 -4.440 108.382 1.00 51.11 304 GLU B O 1
ATOM 3139 N N . THR B 2 306 ? 9.177 -6.457 107.366 1.00 53.63 305 THR B N 1
ATOM 3140 C CA . THR B 2 306 ? 7.807 -6.835 107.740 1.00 56.69 305 THR B CA 1
ATOM 3141 C C . THR B 2 306 ? 7.599 -6.922 109.269 1.00 57.74 305 THR B C 1
ATOM 3142 O O . THR B 2 306 ? 6.571 -6.451 109.758 1.00 57.99 305 THR B O 1
ATOM 3146 N N . GLY B 2 307 ? 8.555 -7.519 109.991 1.00 57.67 306 GLY B N 1
ATOM 3147 C CA . GLY B 2 307 ? 8.501 -7.624 111.444 1.00 52.86 306 GLY B CA 1
ATOM 3148 C C . GLY B 2 307 ? 8.524 -6.266 112.125 1.00 53.50 306 GLY B C 1
ATOM 3149 O O . GLY B 2 307 ? 7.728 -6.011 113.033 1.00 54.96 306 GLY B O 1
ATOM 3150 N N . VAL B 2 308 ? 9.421 -5.375 111.664 1.00 50.64 307 VAL B N 1
ATOM 3151 C CA . VAL B 2 308 ? 9.594 -4.019 112.193 1.00 51.72 307 VAL B CA 1
ATOM 3152 C C . VAL B 2 308 ? 8.356 -3.129 111.912 1.00 54.18 307 VAL B C 1
ATOM 3153 O O . VAL B 2 308 ? 7.913 -2.402 112.808 1.00 51.88 307 VAL B O 1
ATOM 3157 N N . ALA B 2 309 ? 7.799 -3.206 110.683 1.00 53.63 308 ALA B N 1
ATOM 3158 C CA . ALA B 2 309 ? 6.618 -2.447 110.238 1.00 52.77 308 ALA B CA 1
ATOM 3159 C C . ALA B 2 309 ? 5.354 -2.749 111.096 1.00 56.59 308 ALA B C 1
ATOM 3160 O O . ALA B 2 309 ? 4.398 -1.954 111.113 1.00 56.94 308 ALA B O 1
ATOM 3162 N N . GLY B 2 310 ? 5.412 -3.871 111.822 1.00 53.46 309 GLY B N 1
ATOM 3163 C CA . GLY B 2 310 ? 4.381 -4.356 112.732 1.00 53.56 309 GLY B CA 1
ATOM 3164 C C . GLY B 2 310 ? 4.332 -3.648 114.076 1.00 54.52 309 GLY B C 1
ATOM 3165 O O . GLY B 2 310 ? 3.363 -3.821 114.814 1.00 52.73 309 GLY B O 1
ATOM 3166 N N . PHE B 2 311 ? 5.355 -2.826 114.400 1.00 54.79 310 PHE B N 1
ATOM 3167 C CA . PHE B 2 311 ? 5.423 -2.050 115.645 1.00 52.49 310 PHE B CA 1
ATOM 3168 C C . PHE B 2 311 ? 4.802 -0.666 115.423 1.00 52.73 310 PHE B C 1
ATOM 3169 O O . PHE B 2 311 ? 5.394 0.334 115.812 1.00 54.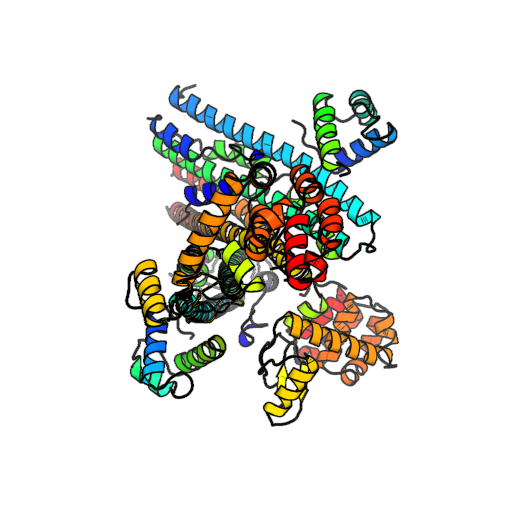88 310 PHE B O 1
ATOM 3177 N N . THR B 2 312 ? 3.611 -0.616 114.797 1.00 51.72 311 THR B N 1
ATOM 3178 C CA . THR B 2 312 ? 2.844 0.585 114.440 1.00 52.65 311 THR B CA 1
ATOM 3179 C C . THR B 2 312 ? 2.837 1.667 115.518 1.00 53.23 311 THR B C 1
ATOM 3180 O O . THR B 2 312 ? 3.085 2.830 115.212 1.00 55.68 311 THR B O 1
ATOM 3184 N N . ASN B 2 313 ? 2.513 1.271 116.763 1.00 54.93 312 ASN B N 1
ATOM 3185 C CA . ASN B 2 313 ? 2.372 2.121 117.938 1.00 54.95 312 ASN B CA 1
ATOM 3186 C C . ASN B 2 313 ? 3.698 2.645 118.436 1.00 55.14 312 ASN B C 1
ATOM 3187 O O . ASN B 2 313 ? 3.799 3.833 118.748 1.00 55.14 312 ASN B O 1
ATOM 3192 N N . SER B 2 314 ? 4.717 1.768 118.509 1.00 54.61 313 SER B N 1
ATOM 3193 C CA . SER B 2 314 ? 6.063 2.150 118.941 1.00 56.51 313 SER B CA 1
ATOM 3194 C C . SER B 2 314 ? 6.705 3.085 117.915 1.00 52.89 313 SER B C 1
ATOM 3195 O O . SER B 2 314 ? 7.321 4.073 118.317 1.00 49.01 313 SER B O 1
ATOM 3198 N N . LEU B 2 315 ? 6.523 2.793 116.595 1.00 52.56 314 LEU B N 1
ATOM 3199 C CA . LEU B 2 315 ? 7.054 3.605 115.490 1.00 52.94 314 LEU B CA 1
ATOM 3200 C C . LEU B 2 315 ? 6.472 5.019 115.508 1.00 51.91 314 LEU B C 1
ATOM 3201 O O . LEU B 2 315 ? 7.204 5.979 115.259 1.00 49.23 314 LEU B O 1
ATOM 3206 N N . ARG B 2 316 ? 5.169 5.137 115.864 1.00 51.56 315 ARG B N 1
ATOM 3207 C CA . ARG B 2 316 ? 4.438 6.396 116.006 1.00 53.50 315 ARG B CA 1
ATOM 3208 C C . ARG B 2 316 ? 5.079 7.231 117.116 1.00 54.43 315 ARG B C 1
ATOM 3209 O O . ARG B 2 316 ? 5.282 8.428 116.929 1.00 53.75 315 ARG B O 1
ATOM 3217 N N . MET B 2 317 ? 5.431 6.592 118.252 1.00 53.34 316 MET B N 1
ATOM 3218 C CA . MET B 2 317 ? 6.080 7.256 119.387 1.00 55.68 316 MET B CA 1
ATOM 3219 C C . MET B 2 317 ? 7.469 7.768 119.031 1.00 54.66 316 MET B C 1
ATOM 3220 O O . MET B 2 317 ? 7.863 8.819 119.518 1.00 55.84 316 MET B O 1
ATOM 3225 N N . LEU B 2 318 ? 8.195 7.039 118.170 1.00 53.63 317 LEU B N 1
ATOM 3226 C CA . LEU B 2 318 ? 9.539 7.375 117.702 1.00 56.76 317 LEU B CA 1
ATOM 3227 C C . LEU B 2 318 ? 9.491 8.527 116.714 1.00 55.70 317 LEU B C 1
ATOM 3228 O O . LEU B 2 318 ? 10.392 9.371 116.703 1.00 57.37 317 LEU B O 1
ATOM 3233 N N . GLN B 2 319 ? 8.449 8.539 115.865 1.00 55.19 318 GLN B N 1
ATOM 3234 C CA . GLN B 2 319 ? 8.194 9.567 114.850 1.00 55.10 318 GLN B CA 1
ATOM 3235 C C . GLN B 2 319 ? 7.825 10.885 115.525 1.00 54.16 318 GLN B C 1
ATOM 3236 O O . GLN B 2 319 ? 8.183 11.952 115.024 1.00 55.90 318 GLN B O 1
ATOM 3242 N N . GLN B 2 320 ? 7.111 10.796 116.658 1.00 52.70 319 GLN B N 1
ATOM 3243 C CA . GLN B 2 320 ? 6.655 11.924 117.472 1.00 55.16 319 GLN B CA 1
ATOM 3244 C C . GLN B 2 320 ? 7.732 12.385 118.476 1.00 55.77 319 GLN B C 1
ATOM 3245 O O . GLN B 2 320 ? 7.496 13.318 119.252 1.00 55.73 319 GLN B O 1
ATOM 3251 N N . LYS B 2 321 ? 8.912 11.703 118.454 1.00 56.70 320 LYS B N 1
ATOM 3252 C CA . LYS B 2 321 ? 10.121 11.924 119.268 1.00 57.79 320 LYS B CA 1
ATOM 3253 C C . LYS B 2 321 ? 9.864 11.749 120.790 1.00 57.81 320 LYS B C 1
ATOM 3254 O O . LYS B 2 321 ? 10.591 12.303 121.625 1.00 57.94 320 LYS B O 1
ATOM 3260 N N . ARG B 2 322 ? 8.856 10.912 121.124 1.00 57.34 321 ARG B N 1
ATOM 3261 C CA . ARG B 2 322 ? 8.452 10.500 122.470 1.00 55.20 321 ARG B CA 1
ATOM 3262 C C . ARG B 2 322 ? 9.305 9.264 122.794 1.00 57.60 321 ARG B C 1
ATOM 3263 O O . ARG B 2 322 ? 8.848 8.118 122.684 1.00 58.82 321 ARG B O 1
ATOM 3271 N N . TRP B 2 323 ? 10.574 9.518 123.138 1.00 56.76 322 TRP B N 1
ATOM 3272 C CA . TRP B 2 323 ? 11.598 8.503 123.361 1.00 59.64 322 TRP B CA 1
ATOM 3273 C C . TRP B 2 323 ? 11.270 7.524 124.456 1.00 61.31 322 TRP B C 1
ATOM 3274 O O . TRP B 2 323 ? 11.266 6.322 124.179 1.00 58.89 322 TRP B O 1
ATOM 3285 N N . ASP B 2 324 ? 10.958 8.023 125.672 1.00 65.62 323 ASP B N 1
ATOM 3286 C CA . ASP B 2 324 ? 10.626 7.180 126.823 1.00 64.88 323 ASP B CA 1
ATOM 3287 C C . ASP B 2 324 ? 9.348 6.369 126.600 1.00 63.19 323 ASP B C 1
ATOM 3288 O O . ASP B 2 324 ? 9.352 5.164 126.873 1.00 64.19 323 ASP B O 1
ATOM 3293 N N . GLU B 2 325 ? 8.283 7.000 126.048 1.00 62.11 324 GLU B N 1
ATOM 3294 C CA . GLU B 2 325 ? 7.022 6.317 125.736 1.00 64.88 324 GLU B CA 1
ATOM 3295 C C . GLU B 2 325 ? 7.240 5.139 124.774 1.00 62.59 324 GLU B C 1
ATOM 3296 O O . GLU B 2 325 ? 6.647 4.080 124.966 1.00 66.87 324 GLU B O 1
ATOM 3302 N N . ALA B 2 326 ? 8.113 5.318 123.763 1.00 61.74 325 ALA B N 1
ATOM 3303 C CA . ALA B 2 326 ? 8.466 4.285 122.782 1.00 63.42 325 ALA B CA 1
ATOM 3304 C C . ALA B 2 326 ? 9.278 3.161 123.414 1.00 61.30 325 ALA B C 1
ATOM 3305 O O . ALA B 2 326 ? 9.179 2.023 122.965 1.00 60.96 325 ALA B O 1
ATOM 3307 N N . ALA B 2 327 ? 10.081 3.481 124.448 1.00 61.58 326 ALA B N 1
ATOM 3308 C CA . ALA B 2 327 ? 10.917 2.514 125.159 1.00 60.85 326 ALA B CA 1
ATOM 3309 C C . ALA B 2 327 ? 10.051 1.561 125.969 1.00 61.94 326 ALA B C 1
ATOM 3310 O O . ALA B 2 327 ? 10.141 0.349 125.770 1.00 61.43 326 ALA B O 1
ATOM 3312 N N . VAL B 2 328 ? 9.178 2.112 126.836 1.00 63.71 327 VAL B N 1
ATOM 3313 C CA . VAL B 2 328 ? 8.246 1.356 127.678 1.00 64.22 327 VAL B CA 1
ATOM 3314 C C . VAL B 2 328 ? 7.385 0.432 126.805 1.00 64.39 327 VAL B C 1
ATOM 3315 O O . VAL B 2 328 ? 7.139 -0.718 127.188 1.00 67.39 327 VAL B O 1
ATOM 3319 N N . ASN B 2 329 ? 6.961 0.923 125.630 1.00 61.36 328 ASN B N 1
ATOM 3320 C CA . ASN B 2 329 ? 6.137 0.148 124.710 1.00 64.63 328 ASN B CA 1
ATOM 3321 C C . ASN B 2 329 ? 6.901 -0.975 123.998 1.00 65.48 328 ASN B C 1
ATOM 3322 O O . ASN B 2 329 ? 6.344 -2.067 123.845 1.00 66.02 328 ASN B O 1
ATOM 3327 N N . LEU B 2 330 ? 8.153 -0.714 123.551 1.00 63.60 329 LEU B N 1
ATOM 3328 C CA . LEU B 2 330 ? 8.974 -1.722 122.861 1.00 64.28 329 LEU B CA 1
ATOM 3329 C C . LEU B 2 330 ? 9.383 -2.878 123.787 1.00 62.42 329 LEU B C 1
ATOM 3330 O O . LEU B 2 330 ? 9.536 -4.006 123.319 1.00 61.37 329 LEU B O 1
ATOM 3335 N N . ALA B 2 331 ? 9.535 -2.591 125.097 1.00 64.58 330 ALA B N 1
ATOM 3336 C CA . ALA B 2 331 ? 9.932 -3.539 126.149 1.00 64.94 330 ALA B CA 1
ATOM 3337 C C . ALA B 2 331 ? 8.893 -4.626 126.425 1.00 65.15 330 ALA B C 1
ATOM 3338 O O . ALA B 2 331 ? 9.246 -5.684 126.965 1.00 68.77 330 ALA B O 1
ATOM 3340 N N . LYS B 2 332 ? 7.614 -4.368 126.088 1.00 65.87 331 LYS B N 1
ATOM 3341 C CA . LYS B 2 332 ? 6.555 -5.349 126.312 1.00 66.68 331 LYS B CA 1
ATOM 3342 C C . LYS B 2 332 ? 6.353 -6.267 125.078 1.00 61.92 331 LYS B C 1
ATOM 3343 O O . LYS B 2 332 ? 5.530 -7.178 125.116 1.00 62.26 331 LYS B O 1
ATOM 3349 N N . SER B 2 333 ? 7.168 -6.091 124.034 1.00 63.18 332 SER B N 1
ATOM 3350 C CA . SER B 2 333 ? 7.103 -6.933 122.835 1.00 64.89 332 SER B CA 1
ATOM 3351 C C . SER B 2 333 ? 7.754 -8.297 123.086 1.00 66.41 332 SER B C 1
ATOM 3352 O O . SER B 2 333 ? 8.593 -8.424 123.986 1.00 65.99 332 SER B O 1
ATOM 3355 N N . ARG B 2 334 ? 7.385 -9.307 122.264 1.00 68.74 333 ARG B N 1
ATOM 3356 C CA . ARG B 2 334 ? 7.957 -10.657 122.308 1.00 68.36 333 ARG B CA 1
ATOM 3357 C C . ARG B 2 334 ? 9.465 -10.621 121.999 1.00 70.77 333 ARG B C 1
ATOM 3358 O O . ARG B 2 334 ? 10.218 -11.407 122.583 1.00 71.50 333 ARG B O 1
ATOM 3366 N N . TRP B 2 335 ? 9.894 -9.660 121.123 1.00 70.53 334 TRP B N 1
ATOM 3367 C CA . TRP B 2 335 ? 11.274 -9.376 120.704 1.00 67.36 334 TRP B CA 1
ATOM 3368 C C . TRP B 2 335 ? 12.179 -9.120 121.914 1.00 65.66 334 TRP B C 1
ATOM 3369 O O . TRP B 2 335 ? 13.296 -9.646 121.974 1.00 66.32 334 TRP B O 1
ATOM 3380 N N . TYR B 2 336 ? 11.677 -8.343 122.891 1.00 66.15 335 TYR B N 1
ATOM 3381 C CA . TYR B 2 336 ? 12.392 -8.032 124.121 1.00 66.39 335 TYR B CA 1
ATOM 3382 C C . TYR B 2 336 ? 12.697 -9.290 124.929 1.00 66.09 335 TYR B C 1
ATOM 3383 O O . TYR B 2 336 ? 13.744 -9.358 125.567 1.00 68.86 335 TYR B O 1
ATOM 3392 N N . ASN B 2 337 ? 11.803 -10.284 124.898 1.00 68.33 336 ASN B N 1
ATOM 3393 C CA . ASN B 2 337 ? 12.040 -11.543 125.606 1.00 67.65 336 ASN B CA 1
ATOM 3394 C C . ASN B 2 337 ? 12.920 -12.497 124.783 1.00 67.04 336 ASN B C 1
ATOM 3395 O O . ASN B 2 337 ? 13.688 -13.260 125.366 1.00 64.08 336 ASN B O 1
ATOM 3400 N N . GLN B 2 338 ? 12.829 -12.423 123.434 1.00 67.31 337 GLN B N 1
ATOM 3401 C CA . GLN B 2 338 ? 13.591 -13.249 122.488 1.00 67.57 337 GLN B CA 1
ATOM 3402 C C . GLN B 2 338 ? 15.104 -13.070 122.623 1.00 65.05 337 GLN B C 1
ATOM 3403 O O . GLN B 2 338 ? 15.824 -14.065 122.724 1.00 63.05 337 GLN B O 1
ATOM 3409 N N . THR B 2 339 ? 15.579 -11.800 122.564 1.00 63.59 338 THR B N 1
ATOM 3410 C CA . THR B 2 339 ? 16.992 -11.386 122.667 1.00 62.85 338 THR B CA 1
ATOM 3411 C C . THR B 2 339 ? 17.018 -10.161 123.624 1.00 61.98 338 THR B C 1
ATOM 3412 O O . THR B 2 339 ? 17.007 -9.027 123.149 1.00 61.21 338 THR B O 1
ATOM 3416 N N . PRO B 2 340 ? 16.952 -10.351 124.965 1.00 64.87 339 PRO B N 1
ATOM 3417 C CA . PRO B 2 340 ? 16.837 -9.188 125.865 1.00 65.49 339 PRO B CA 1
ATOM 3418 C C . PRO B 2 340 ? 18.037 -8.259 125.903 1.00 63.65 339 PRO B C 1
ATOM 3419 O O . PRO B 2 340 ? 17.836 -7.052 126.007 1.00 63.59 339 PRO B O 1
ATOM 3423 N N . ASN B 2 341 ? 19.261 -8.809 125.806 1.00 63.97 340 ASN B N 1
ATOM 3424 C CA . ASN B 2 341 ? 20.504 -8.043 125.813 1.00 62.62 340 ASN B CA 1
ATOM 3425 C C . ASN B 2 341 ? 20.556 -7.094 124.645 1.00 64.06 340 ASN B C 1
ATOM 3426 O O . ASN B 2 341 ? 20.757 -5.896 124.843 1.00 65.99 340 ASN B O 1
ATOM 3431 N N . ARG B 2 342 ? 20.316 -7.625 123.438 1.00 63.04 341 ARG B N 1
ATOM 3432 C CA . ARG B 2 342 ? 20.291 -6.891 122.187 1.00 59.32 341 ARG B CA 1
ATOM 3433 C C . ARG B 2 342 ? 19.139 -5.885 122.182 1.00 60.01 341 ARG B C 1
ATOM 3434 O O . ARG B 2 342 ? 19.378 -4.722 121.862 1.00 60.41 341 ARG B O 1
ATOM 3442 N N . ALA B 2 343 ? 17.901 -6.321 122.533 1.00 59.93 342 ALA B N 1
ATOM 3443 C CA . ALA B 2 343 ? 16.708 -5.459 122.573 1.00 59.44 342 ALA B CA 1
ATOM 3444 C C . ALA B 2 343 ? 16.866 -4.252 123.500 1.00 60.98 342 ALA B C 1
ATOM 3445 O O . ALA B 2 343 ? 16.506 -3.152 123.094 1.00 58.41 342 ALA B O 1
ATOM 3447 N N . LYS B 2 344 ? 17.447 -4.444 124.713 1.00 60.84 343 LYS B N 1
ATOM 3448 C CA . LYS B 2 344 ? 17.679 -3.374 125.687 1.00 62.32 343 LYS B CA 1
ATOM 3449 C C . LYS B 2 344 ? 18.658 -2.338 125.148 1.00 58.87 343 LYS B C 1
ATOM 3450 O O . LYS B 2 344 ? 18.450 -1.141 125.355 1.00 59.28 343 LYS B O 1
ATOM 3456 N N . ARG B 2 345 ? 19.728 -2.801 124.471 1.00 57.34 344 ARG B N 1
ATOM 3457 C CA . ARG B 2 345 ? 20.763 -1.962 123.859 1.00 60.51 344 ARG B CA 1
ATOM 3458 C C . ARG B 2 345 ? 20.176 -1.110 122.733 1.00 58.07 344 ARG B C 1
ATOM 3459 O O . ARG B 2 345 ? 20.543 0.052 122.616 1.00 57.88 344 ARG B O 1
ATOM 3467 N N . VAL B 2 346 ? 19.256 -1.677 121.927 1.00 58.07 345 VAL B N 1
ATOM 3468 C CA . VAL B 2 346 ? 18.577 -0.979 120.819 1.00 59.02 345 VAL B CA 1
ATOM 3469 C C . VAL B 2 346 ? 17.565 0.062 121.375 1.00 56.59 345 VAL B C 1
ATOM 3470 O O . VAL B 2 346 ? 17.507 1.186 120.868 1.00 55.99 345 VAL B O 1
ATOM 3474 N N . ILE B 2 347 ? 16.804 -0.318 122.428 1.00 55.59 346 ILE B N 1
ATOM 3475 C CA . ILE B 2 347 ? 15.805 0.519 123.102 1.00 56.98 346 ILE B CA 1
ATOM 3476 C C . ILE B 2 347 ? 16.482 1.729 123.768 1.00 58.50 346 ILE B C 1
ATOM 3477 O O . ILE B 2 347 ? 15.966 2.848 123.683 1.00 57.89 346 ILE B O 1
ATOM 3482 N N . THR B 2 348 ? 17.656 1.508 124.379 1.00 58.61 347 THR B N 1
ATOM 3483 C CA . THR B 2 348 ? 18.466 2.562 125.002 1.00 58.63 347 THR B CA 1
ATOM 3484 C C . THR B 2 348 ? 18.976 3.552 123.931 1.00 58.54 347 THR B C 1
ATOM 3485 O O . THR B 2 348 ? 19.018 4.756 124.191 1.00 60.03 347 THR B O 1
ATOM 3489 N N . THR B 2 349 ? 19.323 3.047 122.727 1.00 57.72 348 THR B N 1
ATOM 3490 C CA . THR B 2 349 ? 19.770 3.872 121.598 1.00 58.69 348 THR B CA 1
ATOM 3491 C C . THR B 2 349 ? 18.616 4.774 121.151 1.00 58.02 348 THR B C 1
ATOM 3492 O O . THR B 2 349 ? 18.849 5.945 120.867 1.00 59.34 348 THR B O 1
ATOM 3496 N N . PHE B 2 350 ? 17.372 4.244 121.139 1.00 57.57 349 PHE B N 1
ATOM 3497 C CA . PHE B 2 350 ? 16.180 5.029 120.816 1.00 58.10 349 PHE B CA 1
ATOM 3498 C C . PHE B 2 350 ? 15.884 6.061 121.923 1.00 58.73 349 PHE B C 1
ATOM 3499 O O . PHE B 2 350 ? 15.357 7.129 121.630 1.00 61.05 349 PHE B O 1
ATOM 3507 N N . ARG B 2 351 ? 16.220 5.740 123.182 1.00 57.37 350 ARG B N 1
ATOM 3508 C CA . ARG B 2 351 ? 16.001 6.621 124.319 1.00 59.79 350 ARG B CA 1
ATOM 3509 C C . ARG B 2 351 ? 16.982 7.788 124.324 1.00 60.08 350 ARG B C 1
ATOM 3510 O O . ARG B 2 351 ? 16.571 8.953 124.309 1.00 59.43 350 ARG B O 1
ATOM 3518 N N . THR B 2 352 ? 18.279 7.464 124.373 1.00 58.76 351 THR B N 1
ATOM 3519 C CA . THR B 2 352 ? 19.363 8.430 124.499 1.00 61.17 351 THR B CA 1
ATOM 3520 C C . THR B 2 352 ? 19.773 9.104 123.197 1.00 61.78 351 THR B C 1
ATOM 3521 O O . THR B 2 352 ? 20.151 10.279 123.230 1.00 67.45 351 THR B O 1
ATOM 3525 N N . GLY B 2 353 ? 19.743 8.364 122.091 1.00 60.09 352 GLY B N 1
ATOM 3526 C CA . GLY B 2 353 ? 20.210 8.860 120.802 1.00 59.56 352 GLY B CA 1
ATOM 3527 C C . GLY B 2 353 ? 21.733 8.879 120.751 1.00 63.82 352 GLY B C 1
ATOM 3528 O O . GLY B 2 353 ? 22.318 9.676 120.007 1.00 66.11 352 GLY B O 1
ATOM 3529 N N . THR B 2 354 ? 22.391 7.996 121.561 1.00 62.45 353 THR B N 1
ATOM 3530 C CA . THR B 2 354 ? 23.847 7.856 121.680 1.00 63.78 353 THR B CA 1
ATOM 3531 C C . THR B 2 354 ? 24.293 6.383 121.562 1.00 65.59 353 THR B C 1
ATOM 3532 O O . THR B 2 354 ? 23.462 5.474 121.655 1.00 64.68 353 THR B O 1
ATOM 3536 N N . TRP B 2 355 ? 25.625 6.162 121.400 1.00 69.09 354 TRP B N 1
ATOM 3537 C CA . TRP B 2 355 ? 26.278 4.844 121.310 1.00 69.14 354 TRP B CA 1
ATOM 3538 C C . TRP B 2 355 ? 26.708 4.303 122.687 1.00 68.56 354 TRP B C 1
ATOM 3539 O O . TRP B 2 355 ? 27.373 3.269 122.762 1.00 69.97 354 TRP B O 1
ATOM 3550 N N . ASP B 2 356 ? 26.279 4.975 123.767 1.00 68.02 355 ASP B N 1
ATOM 3551 C CA . ASP B 2 356 ? 26.591 4.673 125.166 1.00 69.70 355 ASP B CA 1
ATOM 3552 C C . ASP B 2 356 ? 26.087 3.303 125.683 1.00 67.69 355 ASP B C 1
ATOM 3553 O O . ASP B 2 356 ? 26.383 2.935 126.820 1.00 69.66 355 ASP B O 1
ATOM 3558 N N . ALA B 2 357 ? 25.347 2.553 124.861 1.00 69.56 356 ALA B N 1
ATOM 3559 C CA . ALA B 2 357 ? 24.873 1.214 125.200 1.00 65.16 356 ALA B CA 1
ATOM 3560 C C . ALA B 2 357 ? 25.898 0.220 124.651 1.00 67.44 356 ALA B C 1
ATOM 3561 O O . ALA B 2 357 ? 26.021 -0.890 125.165 1.00 73.41 356 ALA B O 1
ATOM 3563 N N . TYR B 2 358 ? 26.665 0.653 123.640 1.00 67.86 357 TYR B N 1
ATOM 3564 C CA . TYR B 2 358 ? 27.678 -0.135 122.944 1.00 71.05 357 TYR B CA 1
ATOM 3565 C C . TYR B 2 358 ? 29.082 0.343 123.283 1.00 76.87 357 TYR B C 1
ATOM 3566 O O . TYR B 2 358 ? 29.705 -0.197 124.190 1.00 74.55 357 TYR B O 1
ATOM 3575 N N . SER C 1 1 ? 35.354 -28.319 132.032 1.00 71.52 247 SER C N 1
ATOM 3576 C CA . SER C 1 1 ? 36.360 -27.269 132.196 1.00 71.51 247 SER C CA 1
ATOM 3577 C C . SER C 1 1 ? 37.391 -27.294 131.063 1.00 70.36 247 SER C C 1
ATOM 3578 O O . SER C 1 1 ? 37.739 -28.369 130.568 1.00 71.07 247 SER C O 1
ATOM 3581 N N . ARG C 1 2 ? 37.864 -26.100 130.649 1.00 67.94 248 ARG C N 1
ATOM 3582 C CA . ARG C 1 2 ? 38.863 -25.926 129.586 1.00 66.61 248 ARG C CA 1
ATOM 3583 C C . ARG C 1 2 ? 40.249 -26.398 130.046 1.00 66.17 248 ARG C C 1
ATOM 3584 O O . ARG C 1 2 ? 40.589 -26.226 131.220 1.00 67.82 248 ARG C O 1
ATOM 3592 N N . MET C 1 3 ? 41.046 -26.981 129.121 1.00 65.29 249 MET C N 1
ATOM 3593 C CA . MET C 1 3 ? 42.400 -27.453 129.402 1.00 62.68 249 MET C CA 1
ATOM 3594 C C . MET C 1 3 ? 43.394 -26.285 129.277 1.00 60.00 249 MET C C 1
ATOM 3595 O O . MET C 1 3 ? 43.394 -25.585 128.259 1.00 60.87 249 MET C O 1
ATOM 3600 N N . ARG C 1 4 ? 44.230 -26.069 130.317 1.00 57.51 250 ARG C N 1
ATOM 3601 C CA . ARG C 1 4 ? 45.282 -25.073 130.226 1.00 58.24 250 ARG C CA 1
ATOM 3602 C C . ARG C 1 4 ? 46.378 -25.778 129.452 1.00 58.88 250 ARG C C 1
ATOM 3603 O O . ARG C 1 4 ? 46.971 -26.734 129.957 1.00 60.30 250 ARG C O 1
ATOM 3611 N N . TRP C 1 5 ? 46.550 -25.371 128.184 1.00 56.88 251 TRP C N 1
ATOM 3612 C CA . TRP C 1 5 ? 47.557 -25.871 127.250 1.00 52.25 251 TRP C CA 1
ATOM 3613 C C . TRP C 1 5 ? 48.877 -25.169 127.480 1.00 55.30 251 TRP C C 1
ATOM 3614 O O . TRP C 1 5 ? 48.908 -24.049 127.997 1.00 55.91 251 TRP C O 1
ATOM 3625 N N . THR C 1 6 ? 49.975 -25.844 127.108 1.00 55.20 252 THR C N 1
ATOM 3626 C CA . THR C 1 6 ? 51.338 -25.316 127.176 1.00 54.67 252 THR C CA 1
ATOM 3627 C C . THR C 1 6 ? 51.979 -25.558 125.800 1.00 54.49 252 THR C C 1
ATOM 3628 O O . THR C 1 6 ? 51.472 -26.408 125.058 1.00 52.33 252 THR C O 1
ATOM 3632 N N . PRO C 1 7 ? 53.091 -24.873 125.427 1.00 53.13 253 PRO C N 1
ATOM 3633 C CA . PRO C 1 7 ? 53.722 -25.158 124.126 1.00 52.86 253 PRO C CA 1
ATOM 3634 C C . PRO C 1 7 ? 54.236 -26.602 124.031 1.00 54.38 253 PRO C C 1
ATOM 3635 O O . PRO C 1 7 ? 54.248 -27.186 122.946 1.00 52.68 253 PRO C O 1
ATOM 3639 N N . GLU C 1 8 ? 54.632 -27.182 125.186 1.00 54.67 254 GLU C N 1
ATOM 3640 C CA . GLU C 1 8 ? 55.127 -28.558 125.305 1.00 58.29 254 GLU C CA 1
ATOM 3641 C C . GLU C 1 8 ? 53.986 -29.538 125.080 1.00 55.53 254 GLU C C 1
ATOM 3642 O O . GLU C 1 8 ? 54.168 -30.551 124.413 1.00 52.90 254 GLU C O 1
ATOM 3648 N N . LEU C 1 9 ? 52.803 -29.215 125.614 1.00 54.36 255 LEU C N 1
ATOM 3649 C CA . LEU C 1 9 ? 51.603 -30.024 125.436 1.00 56.03 255 LEU C CA 1
ATOM 3650 C C . LEU C 1 9 ? 51.159 -29.990 123.960 1.00 53.15 255 LEU C C 1
ATOM 3651 O O . LEU C 1 9 ? 50.775 -31.036 123.420 1.00 52.66 255 LEU C O 1
ATOM 3656 N N . HIS C 1 10 ? 51.263 -28.805 123.302 1.00 50.14 256 HIS C N 1
ATOM 3657 C CA . HIS C 1 10 ? 50.914 -28.632 121.891 1.00 50.97 256 HIS C CA 1
ATOM 3658 C C . HIS C 1 10 ? 51.918 -29.294 120.955 1.00 48.71 256 HIS C C 1
ATOM 3659 O O . HIS C 1 10 ? 51.520 -29.797 119.909 1.00 46.34 256 HIS C O 1
ATOM 3666 N N . GLU C 1 11 ? 53.206 -29.303 121.329 1.00 52.07 257 GLU C N 1
ATOM 3667 C CA . GLU C 1 11 ? 54.277 -29.960 120.570 1.00 54.08 257 GLU C CA 1
ATOM 3668 C C . GLU C 1 11 ? 54.023 -31.477 120.514 1.00 52.01 257 GLU C C 1
ATOM 3669 O O . GLU C 1 11 ? 54.238 -32.110 119.476 1.00 50.11 257 GLU C O 1
ATOM 3675 N N . ARG C 1 12 ? 53.538 -32.039 121.628 1.00 52.05 258 ARG C N 1
ATOM 3676 C CA . ARG C 1 12 ? 53.213 -33.454 121.765 1.00 52.08 258 ARG C CA 1
ATOM 3677 C C . ARG C 1 12 ? 51.985 -33.830 120.936 1.00 50.31 258 ARG C C 1
ATOM 3678 O O . ARG C 1 12 ? 51.943 -34.924 120.374 1.00 50.00 258 ARG C O 1
ATOM 3686 N N . PHE C 1 13 ? 51.003 -32.912 120.859 1.00 48.42 259 PHE C N 1
ATOM 3687 C CA . PHE C 1 13 ? 49.765 -33.003 120.086 1.00 50.01 259 PHE C CA 1
ATOM 3688 C C . PHE C 1 13 ? 50.112 -33.086 118.595 1.00 50.31 259 PHE C C 1
ATOM 3689 O O . PHE C 1 13 ? 49.690 -34.034 117.937 1.00 51.15 259 PHE C O 1
ATOM 3697 N N . VAL C 1 14 ? 50.917 -32.119 118.087 1.00 46.12 260 VAL C N 1
ATOM 3698 C CA . VAL C 1 14 ? 51.390 -32.056 116.703 1.00 52.22 260 VAL C CA 1
ATOM 3699 C C . VAL C 1 14 ? 52.094 -33.369 116.359 1.00 50.04 260 VAL C C 1
ATOM 3700 O O . VAL C 1 14 ? 51.822 -33.938 115.307 1.00 51.47 260 VAL C O 1
ATOM 3704 N N . ASP C 1 15 ? 52.947 -33.882 117.255 1.00 49.56 261 ASP C N 1
ATOM 3705 C CA . ASP C 1 15 ? 53.610 -35.165 117.027 1.00 52.24 261 ASP C CA 1
ATOM 3706 C C . ASP C 1 15 ? 52.609 -36.299 116.886 1.00 53.49 261 ASP C C 1
ATOM 3707 O O . ASP C 1 15 ? 52.697 -37.052 115.916 1.00 54.31 261 ASP C O 1
ATOM 3712 N N . ALA C 1 16 ? 51.630 -36.393 117.812 1.00 49.40 262 ALA C N 1
ATOM 3713 C CA . ALA C 1 16 ? 50.577 -37.405 117.756 1.00 53.11 262 ALA C CA 1
ATOM 3714 C C . ALA C 1 16 ? 49.748 -37.302 116.448 1.00 53.82 262 ALA C C 1
ATOM 3715 O O . ALA C 1 16 ? 49.296 -38.317 115.945 1.00 53.33 262 ALA C O 1
ATOM 3717 N N . MET C 1 17 ? 49.615 -36.087 115.877 1.00 53.09 263 MET C N 1
ATOM 3718 C CA . MET C 1 17 ? 48.903 -35.763 114.630 1.00 53.53 263 MET C CA 1
ATOM 3719 C C . MET C 1 17 ? 49.565 -36.399 113.466 1.00 55.25 263 MET C C 1
ATOM 3720 O O . MET C 1 17 ? 48.947 -37.171 112.727 1.00 55.95 263 MET C O 1
ATOM 3725 N N . ASN C 1 18 ? 50.835 -36.008 113.279 1.00 53.31 264 ASN C N 1
ATOM 3726 C CA . ASN C 1 18 ? 51.710 -36.456 112.221 1.00 56.82 264 ASN C CA 1
ATOM 3727 C C . ASN C 1 18 ? 51.868 -37.967 112.253 1.00 56.90 264 ASN C C 1
ATOM 3728 O O . ASN C 1 18 ? 51.645 -38.594 111.222 1.00 61.49 264 ASN C O 1
ATOM 3733 N N . LEU C 1 19 ? 52.089 -38.561 113.447 1.00 56.38 265 LEU C N 1
ATOM 3734 C CA . LEU C 1 19 ? 52.201 -40.010 113.625 1.00 58.47 265 LEU C CA 1
ATOM 3735 C C . LEU C 1 19 ? 50.941 -40.750 113.156 1.00 59.33 265 LEU C C 1
ATOM 3736 O O . LEU C 1 19 ? 51.022 -41.924 112.777 1.00 61.19 265 LEU C O 1
ATOM 3741 N N . LEU C 1 20 ? 49.789 -40.053 113.166 1.00 57.30 266 LEU C N 1
ATOM 3742 C CA . LEU C 1 20 ? 48.491 -40.594 112.780 1.00 57.13 266 LEU C CA 1
ATOM 3743 C C . LEU C 1 20 ? 48.042 -40.189 111.359 1.00 59.46 266 LEU C C 1
ATOM 3744 O O . LEU C 1 20 ? 46.913 -40.498 110.950 1.00 61.62 266 LEU C O 1
ATOM 3749 N N . GLY C 1 21 ? 48.956 -39.587 110.598 1.00 59.50 267 GLY C N 1
ATOM 3750 C CA . GLY C 1 21 ? 48.714 -39.203 109.213 1.00 62.61 267 GLY C CA 1
ATOM 3751 C C . GLY C 1 21 ? 48.501 -37.728 108.933 1.00 61.38 267 GLY C C 1
ATOM 3752 O O . GLY C 1 21 ? 48.418 -37.337 107.764 1.00 65.26 267 GLY C O 1
ATOM 3753 N N . GLY C 1 22 ? 48.397 -36.917 109.984 1.00 58.24 268 GLY C N 1
ATOM 3754 C CA . GLY C 1 22 ? 48.160 -35.483 109.850 1.00 59.06 268 GLY C CA 1
ATOM 3755 C C . GLY C 1 22 ? 46.747 -35.066 110.201 1.00 60.45 268 GLY C C 1
ATOM 3756 O O . GLY C 1 22 ? 45.899 -35.924 110.443 1.00 62.19 268 GLY C O 1
ATOM 3757 N N . SER C 1 23 ? 46.479 -33.737 110.198 1.00 65.54 269 SER C N 1
ATOM 3758 C CA . SER C 1 23 ? 45.209 -33.061 110.545 1.00 68.52 269 SER C CA 1
ATOM 3759 C C . SER C 1 23 ? 43.940 -33.687 109.983 1.00 73.83 269 SER C C 1
ATOM 3760 O O . SER C 1 23 ? 42.903 -33.661 110.650 1.00 76.92 269 SER C O 1
ATOM 3763 N N . GLU C 1 24 ? 44.014 -34.199 108.736 1.00 75.22 270 GLU C N 1
ATOM 3764 C CA . GLU C 1 24 ? 42.885 -34.791 108.018 1.00 76.68 270 GLU C CA 1
ATOM 3765 C C . GLU C 1 24 ? 42.701 -36.280 108.305 1.00 71.44 270 GLU C C 1
ATOM 3766 O O . GLU C 1 24 ? 41.563 -36.752 108.284 1.00 72.05 270 GLU C O 1
ATOM 3772 N N . LYS C 1 25 ? 43.794 -37.016 108.589 1.00 67.47 271 LYS C N 1
ATOM 3773 C CA . LYS C 1 25 ? 43.682 -38.437 108.910 1.00 65.66 271 LYS C CA 1
ATOM 3774 C C . LYS C 1 25 ? 43.507 -38.694 110.413 1.00 65.22 271 LYS C C 1
ATOM 3775 O O . LYS C 1 25 ? 42.680 -39.525 110.783 1.00 63.25 271 LYS C O 1
ATOM 3781 N N . ALA C 1 26 ? 44.274 -37.982 111.271 1.00 65.64 272 ALA C N 1
ATOM 3782 C CA . ALA C 1 26 ? 44.241 -38.115 112.732 1.00 63.22 272 ALA C CA 1
ATOM 3783 C C . ALA C 1 26 ? 42.869 -37.836 113.359 1.00 64.73 272 ALA C C 1
ATOM 3784 O O . ALA C 1 26 ? 42.230 -36.815 113.070 1.00 66.08 272 ALA C O 1
ATOM 3786 N N . THR C 1 27 ? 42.430 -38.756 114.223 1.00 64.24 273 THR C N 1
ATOM 3787 C CA . THR C 1 27 ? 41.156 -38.653 114.933 1.00 66.75 273 THR C CA 1
ATOM 3788 C C . THR C 1 27 ? 41.419 -38.190 116.377 1.00 68.53 273 THR C C 1
ATOM 3789 O O . THR C 1 27 ? 42.433 -38.598 116.957 1.00 66.68 273 THR C O 1
ATOM 3793 N N . PRO C 1 28 ? 40.497 -37.409 117.004 1.00 69.42 274 PRO C N 1
ATOM 3794 C CA . PRO C 1 28 ? 40.705 -37.007 118.411 1.00 67.27 274 PRO C CA 1
ATOM 3795 C C . PRO C 1 28 ? 40.914 -38.184 119.377 1.00 70.12 274 PRO C C 1
ATOM 3796 O O . PRO C 1 28 ? 41.694 -38.066 120.329 1.00 68.42 274 PRO C O 1
ATOM 3800 N N . LYS C 1 29 ? 40.234 -39.328 119.102 1.00 70.74 275 LYS C N 1
ATOM 3801 C CA . LYS C 1 29 ? 40.285 -40.579 119.861 1.00 71.92 275 LYS C CA 1
ATOM 3802 C C . LYS C 1 29 ? 41.690 -41.164 119.830 1.00 70.44 275 LYS C C 1
ATOM 3803 O O . LYS C 1 29 ? 42.206 -41.575 120.872 1.00 69.49 275 LYS C O 1
ATOM 3809 N N . GLY C 1 30 ? 42.291 -41.171 118.637 1.00 68.16 276 GLY C N 1
ATOM 3810 C CA . GLY C 1 30 ? 43.641 -41.665 118.405 1.00 66.59 276 GLY C CA 1
ATOM 3811 C C . GLY C 1 30 ? 44.700 -40.782 119.035 1.00 68.07 276 GLY C C 1
ATOM 3812 O O . GLY C 1 30 ? 45.625 -41.298 119.671 1.00 68.42 276 GLY C O 1
ATOM 3813 N N . VAL C 1 31 ? 44.575 -39.438 118.851 1.00 66.22 277 VAL C N 1
ATOM 3814 C CA . VAL C 1 31 ? 45.499 -38.424 119.383 1.00 64.42 277 VAL C CA 1
ATOM 3815 C C . VAL C 1 31 ? 45.600 -38.508 120.917 1.00 64.89 277 VAL C C 1
ATOM 3816 O O . VAL C 1 31 ? 46.704 -38.560 121.454 1.00 64.47 277 VAL C O 1
ATOM 3820 N N . MET C 1 32 ? 44.459 -38.598 121.597 1.00 67.11 278 MET C N 1
ATOM 3821 C CA . MET C 1 32 ? 44.367 -38.710 123.051 1.00 68.15 278 MET C CA 1
ATOM 3822 C C . MET C 1 32 ? 44.946 -40.022 123.586 1.00 68.52 278 MET C C 1
ATOM 3823 O O . MET C 1 32 ? 45.440 -40.060 124.712 1.00 70.46 278 MET C O 1
ATOM 3828 N N . LYS C 1 33 ? 44.876 -41.092 122.784 1.00 70.58 279 LYS C N 1
ATOM 3829 C CA . LYS C 1 33 ? 45.442 -42.396 123.129 1.00 73.26 279 LYS C CA 1
ATOM 3830 C C . LYS C 1 33 ? 46.970 -42.308 123.014 1.00 70.66 279 LYS C C 1
ATOM 3831 O O . LYS C 1 33 ? 47.684 -42.916 123.814 1.00 74.55 279 LYS C O 1
ATOM 3837 N N . LEU C 1 34 ? 47.457 -41.554 122.011 1.00 69.10 280 LEU C N 1
ATOM 3838 C CA . LEU C 1 34 ? 48.879 -41.338 121.770 1.00 69.36 280 LEU C CA 1
ATOM 3839 C C . LEU C 1 34 ? 49.501 -40.416 122.821 1.00 68.87 280 LEU C C 1
ATOM 3840 O O . LEU C 1 34 ? 50.594 -40.696 123.317 1.00 68.71 280 LEU C O 1
ATOM 3845 N N . MET C 1 35 ? 48.802 -39.317 123.149 1.00 69.23 281 MET C N 1
ATOM 3846 C CA . MET C 1 35 ? 49.255 -38.312 124.109 1.00 70.75 281 MET C CA 1
ATOM 3847 C C . MET C 1 35 ? 49.365 -38.853 125.538 1.00 75.61 281 MET C C 1
ATOM 3848 O O . MET C 1 35 ? 50.442 -38.767 126.137 1.00 77.94 281 MET C O 1
ATOM 3853 N N . LYS C 1 36 ? 48.267 -39.442 126.059 1.00 73.88 282 LYS C N 1
ATOM 3854 C CA . LYS C 1 36 ? 48.133 -39.970 127.421 1.00 76.36 282 LYS C CA 1
ATOM 3855 C C . LYS C 1 36 ? 48.660 -38.951 128.487 1.00 79.47 282 LYS C C 1
ATOM 3856 O O . LYS C 1 36 ? 49.635 -39.199 129.211 1.00 78.66 282 LYS C O 1
ATOM 3862 N N . ALA C 1 37 ? 48.004 -37.773 128.515 1.00 77.54 283 ALA C N 1
ATOM 3863 C CA . ALA C 1 37 ? 48.308 -36.676 129.429 1.00 77.35 283 ALA C CA 1
ATOM 3864 C C . ALA C 1 37 ? 47.237 -36.586 130.504 1.00 78.79 283 ALA C C 1
ATOM 3865 O O . ALA C 1 37 ? 46.070 -36.899 130.253 1.00 78.39 283 ALA C O 1
ATOM 3867 N N . ASP C 1 38 ? 47.651 -36.176 131.709 1.00 84.89 284 ASP C N 1
ATOM 3868 C CA . ASP C 1 38 ? 46.795 -36.023 132.887 1.00 85.17 284 ASP C CA 1
ATOM 3869 C C . ASP C 1 38 ? 45.699 -34.983 132.654 1.00 83.41 284 ASP C C 1
ATOM 3870 O O . ASP C 1 38 ? 45.943 -33.955 132.011 1.00 82.81 284 ASP C O 1
ATOM 3875 N N . ASN C 1 39 ? 44.478 -35.286 133.144 1.00 83.63 285 ASN C N 1
ATOM 3876 C CA . ASN C 1 39 ? 43.266 -34.454 133.077 1.00 82.77 285 ASN C CA 1
ATOM 3877 C C . ASN C 1 39 ? 42.836 -34.089 131.633 1.00 78.67 285 ASN C C 1
ATOM 3878 O O . ASN C 1 39 ? 41.907 -33.296 131.458 1.00 78.78 285 ASN C O 1
ATOM 3883 N N . LEU C 1 40 ? 43.485 -34.697 130.613 1.00 81.29 286 LEU C N 1
ATOM 3884 C CA . LEU C 1 40 ? 43.218 -34.458 129.190 1.00 76.93 286 LEU C CA 1
ATOM 3885 C C . LEU C 1 40 ? 42.123 -35.397 128.689 1.00 80.01 286 LEU C C 1
ATOM 3886 O O . LEU C 1 40 ? 42.260 -36.620 128.789 1.00 81.63 286 LEU C O 1
ATOM 3891 N N . THR C 1 41 ? 41.029 -34.817 128.176 1.00 75.76 287 THR C N 1
ATOM 3892 C CA . THR C 1 41 ? 39.852 -35.551 127.695 1.00 76.25 287 THR C CA 1
ATOM 3893 C C . THR C 1 41 ? 39.672 -35.461 126.176 1.00 75.52 287 THR C C 1
ATOM 3894 O O . THR C 1 41 ? 40.401 -34.727 125.512 1.00 73.31 287 THR C O 1
ATOM 3898 N N . ILE C 1 42 ? 38.694 -36.210 125.639 1.00 71.91 288 ILE C N 1
ATOM 3899 C CA . ILE C 1 42 ? 38.328 -36.261 124.216 1.00 71.18 288 ILE C CA 1
ATOM 3900 C C . ILE C 1 42 ? 37.812 -34.895 123.714 1.00 69.97 288 ILE C C 1
ATOM 3901 O O . ILE C 1 42 ? 38.121 -34.508 122.578 1.00 68.94 288 ILE C O 1
ATOM 3906 N N . TYR C 1 43 ? 37.039 -34.173 124.570 1.00 69.95 289 TYR C N 1
ATOM 3907 C CA . TYR C 1 43 ? 36.467 -32.856 124.278 1.00 70.84 289 TYR C CA 1
ATOM 3908 C C . TYR C 1 43 ? 37.571 -31.818 124.067 1.00 69.22 289 TYR C C 1
ATOM 3909 O O . TYR C 1 43 ? 37.446 -30.961 123.188 1.00 65.67 289 TYR C O 1
ATOM 3918 N N . HIS C 1 44 ? 38.636 -31.896 124.894 1.00 69.70 290 HIS C N 1
ATOM 3919 C CA . HIS C 1 44 ? 39.815 -31.035 124.842 1.00 69.24 290 HIS C CA 1
ATOM 3920 C C . HIS C 1 44 ? 40.532 -31.218 123.505 1.00 66.73 290 HIS C C 1
ATOM 3921 O O . HIS C 1 44 ? 40.864 -30.222 122.858 1.00 64.81 290 HIS C O 1
ATOM 3928 N N . VAL C 1 45 ? 40.736 -32.492 123.079 1.00 66.33 291 VAL C N 1
ATOM 3929 C CA . VAL C 1 45 ? 41.403 -32.863 121.817 1.00 65.55 291 VAL C CA 1
ATOM 3930 C C . VAL C 1 45 ? 40.599 -32.393 120.602 1.00 65.10 291 VAL C C 1
ATOM 3931 O O . VAL C 1 45 ? 41.187 -31.851 119.664 1.00 63.00 291 VAL C O 1
ATOM 3935 N N . LYS C 1 46 ? 39.258 -32.581 120.643 1.00 66.51 292 LYS C N 1
ATOM 3936 C CA . LYS C 1 46 ? 38.310 -32.179 119.597 1.00 63.77 292 LYS C CA 1
ATOM 3937 C C . LYS C 1 46 ? 38.352 -30.656 119.371 1.00 63.04 292 LYS C C 1
ATOM 3938 O O . LYS C 1 46 ? 38.447 -30.208 118.227 1.00 65.18 292 LYS C O 1
ATOM 3944 N N . SER C 1 47 ? 38.299 -29.878 120.468 1.00 63.63 293 SER C N 1
ATOM 3945 C CA . SER C 1 47 ? 38.340 -28.416 120.476 1.00 62.62 293 SER C CA 1
ATOM 3946 C C . SER C 1 47 ? 39.695 -27.921 119.955 1.00 61.82 293 SER C C 1
ATOM 3947 O O . SER C 1 47 ? 39.727 -27.023 119.105 1.00 62.02 293 SER C O 1
ATOM 3950 N N . HIS C 1 48 ? 40.803 -28.544 120.437 1.00 59.44 294 HIS C N 1
ATOM 3951 C CA . HIS C 1 48 ? 42.172 -28.228 120.031 1.00 60.17 294 HIS C CA 1
ATOM 3952 C C . HIS C 1 48 ? 42.398 -28.507 118.545 1.00 58.25 294 HIS C C 1
ATOM 3953 O O . HIS C 1 48 ? 42.885 -27.627 117.843 1.00 56.79 294 HIS C O 1
ATOM 3960 N N . MET C 1 49 ? 41.990 -29.699 118.065 1.00 59.08 295 MET C N 1
ATOM 3961 C CA . MET C 1 49 ? 42.091 -30.115 116.665 1.00 60.14 295 MET C CA 1
ATOM 3962 C C . MET C 1 49 ? 41.411 -29.100 115.743 1.00 63.71 295 MET C C 1
ATOM 3963 O O . MET C 1 49 ? 41.966 -28.758 114.696 1.00 63.45 295 MET C O 1
ATOM 3968 N N . GLN C 1 50 ? 40.219 -28.616 116.148 1.00 64.43 296 GLN C N 1
ATOM 3969 C CA . GLN C 1 50 ? 39.419 -27.613 115.444 1.00 67.51 296 GLN C CA 1
ATOM 3970 C C . GLN C 1 50 ? 40.226 -26.312 115.326 1.00 65.42 296 GLN C C 1
ATOM 3971 O O . GLN C 1 50 ? 40.449 -25.847 114.210 1.00 66.10 296 GLN C O 1
ATOM 3977 N N . LYS C 1 51 ? 40.717 -25.764 116.460 1.00 63.15 297 LYS C N 1
ATOM 3978 C CA . LYS C 1 51 ? 41.547 -24.553 116.477 1.00 62.60 297 LYS C CA 1
ATOM 3979 C C . LYS C 1 51 ? 42.835 -24.723 115.658 1.00 62.36 297 LYS C C 1
ATOM 3980 O O . LYS C 1 51 ? 43.233 -23.794 114.965 1.00 62.44 297 LYS C O 1
ATOM 3986 N N . TYR C 1 52 ? 43.465 -25.913 115.721 1.00 61.09 298 TYR C N 1
ATOM 3987 C CA . TYR C 1 52 ? 44.688 -26.269 114.985 1.00 61.65 298 TYR C CA 1
ATOM 3988 C C . TYR C 1 52 ? 44.453 -26.253 113.476 1.00 64.10 298 TYR C C 1
ATOM 3989 O O . TYR C 1 52 ? 45.268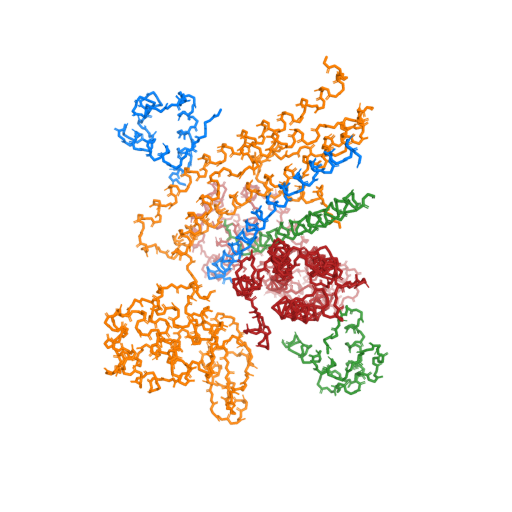 -25.698 112.732 1.00 63.82 298 TYR C O 1
ATOM 3998 N N . ARG C 1 53 ? 43.333 -26.850 113.030 1.00 66.54 299 ARG C N 1
ATOM 3999 C CA . ARG C 1 53 ? 42.976 -26.923 111.618 1.00 72.48 299 ARG C CA 1
ATOM 4000 C C . ARG C 1 53 ? 42.764 -25.540 111.018 1.00 76.95 299 ARG C C 1
ATOM 4001 O O . ARG C 1 53 ? 43.386 -25.234 110.001 1.00 81.17 299 ARG C O 1
ATOM 4009 N N . THR C 1 54 ? 41.971 -24.682 111.686 1.00 74.61 300 THR C N 1
ATOM 4010 C CA . THR C 1 54 ? 41.702 -23.301 111.260 1.00 78.02 300 THR C CA 1
ATOM 4011 C C . THR C 1 54 ? 43.012 -22.486 111.188 1.00 75.66 300 THR C C 1
ATOM 4012 O O . THR C 1 54 ? 43.227 -21.758 110.217 1.00 80.68 300 THR C O 1
ATOM 4016 N N . ALA C 1 55 ? 43.908 -22.675 112.172 1.00 70.26 301 ALA C N 1
ATOM 4017 C CA . ALA C 1 55 ? 45.214 -22.029 112.221 1.00 69.83 301 ALA C CA 1
ATOM 4018 C C . ALA C 1 55 ? 46.133 -22.446 111.066 1.00 72.15 301 ALA C C 1
ATOM 4019 O O . ALA C 1 55 ? 46.925 -21.626 110.604 1.00 72.10 301 ALA C O 1
ATOM 4021 N N . ARG C 1 56 ? 46.031 -23.708 110.601 1.00 74.00 302 ARG C N 1
ATOM 4022 C CA . ARG C 1 56 ? 46.849 -24.220 109.496 1.00 76.76 302 ARG C CA 1
ATOM 4023 C C . ARG C 1 56 ? 46.379 -23.747 108.114 1.00 80.58 302 ARG C C 1
ATOM 4024 O O . ARG C 1 56 ? 47.197 -23.729 107.191 1.00 82.58 302 ARG C O 1
ATOM 4032 N N . TYR C 1 57 ? 45.083 -23.386 107.948 1.00 84.75 303 TYR C N 1
ATOM 4033 C CA . TYR C 1 57 ? 44.565 -22.927 106.648 1.00 98.04 303 TYR C CA 1
ATOM 4034 C C . TYR C 1 57 ? 44.954 -21.472 106.393 1.00 100.39 303 TYR C C 1
ATOM 4035 O O . TYR C 1 57 ? 45.958 -21.202 105.735 1.00 89.13 303 TYR C O 1
ATOM 4044 N N . ASN C 1 85 ? 59.985 10.425 102.930 1.00 132.59 331 ASN C N 1
ATOM 4045 C CA . ASN C 1 85 ? 58.798 9.565 102.915 1.00 130.22 331 ASN C CA 1
ATOM 4046 C C . ASN C 1 85 ? 58.550 8.841 104.241 1.00 126.18 331 ASN C C 1
ATOM 4047 O O . ASN C 1 85 ? 59.500 8.526 104.963 1.00 123.03 331 ASN C O 1
ATOM 4049 N N . PHE C 1 86 ? 57.270 8.522 104.513 1.00 126.34 332 PHE C N 1
ATOM 4050 C CA . PHE C 1 86 ? 56.829 7.712 105.647 1.00 122.48 332 PHE C CA 1
ATOM 4051 C C . PHE C 1 86 ? 56.306 6.408 105.043 1.00 117.92 332 PHE C C 1
ATOM 4052 O O . PHE C 1 86 ? 55.475 6.446 104.131 1.00 120.16 332 PHE C O 1
ATOM 4060 N N . ASP C 1 87 ? 56.820 5.267 105.526 1.00 111.97 333 ASP C N 1
ATOM 4061 C CA . ASP C 1 87 ? 56.482 3.941 105.012 1.00 107.45 333 ASP C CA 1
ATOM 4062 C C . ASP C 1 87 ? 55.767 3.043 106.014 1.00 104.04 333 ASP C C 1
ATOM 4063 O O . ASP C 1 87 ? 55.764 3.317 107.216 1.00 104.22 333 ASP C O 1
ATOM 4068 N N . LEU C 1 88 ? 55.156 1.964 105.500 1.00 88.48 334 LEU C N 1
ATOM 4069 C CA . LEU C 1 88 ? 54.425 0.988 106.294 1.00 82.41 334 LEU C CA 1
ATOM 4070 C C . LEU C 1 88 ? 55.337 0.118 107.170 1.00 77.42 334 LEU C C 1
ATOM 4071 O O . LEU C 1 88 ? 54.881 -0.384 108.198 1.00 73.64 334 LEU C O 1
ATOM 4076 N N . THR C 1 89 ? 56.623 -0.033 106.787 1.00 79.27 335 THR C N 1
ATOM 4077 C CA . THR C 1 89 ? 57.622 -0.782 107.555 1.00 75.12 335 THR C CA 1
ATOM 4078 C C . THR C 1 89 ? 57.995 0.009 108.818 1.00 72.17 335 THR C C 1
ATOM 4079 O O . THR C 1 89 ? 58.178 -0.585 109.883 1.00 67.60 335 THR C O 1
ATOM 4083 N N . GLU C 1 90 ? 58.065 1.351 108.699 1.00 77.48 336 GLU C N 1
ATOM 4084 C CA . GLU C 1 90 ? 58.315 2.259 109.817 1.00 75.31 336 GLU C CA 1
ATOM 4085 C C . GLU C 1 90 ? 57.056 2.279 110.699 1.00 70.77 336 GLU C C 1
ATOM 4086 O O . GLU C 1 90 ? 57.175 2.267 111.925 1.00 65.66 336 GLU C O 1
ATOM 4092 N N . ALA C 1 91 ? 55.854 2.252 110.072 1.00 72.46 337 ALA C N 1
ATOM 4093 C CA . ALA C 1 91 ? 54.581 2.183 110.785 1.00 70.47 337 ALA C CA 1
ATOM 4094 C C . ALA C 1 91 ? 54.483 0.859 111.587 1.00 61.04 337 ALA C C 1
ATOM 4095 O O . ALA C 1 91 ? 53.885 0.852 112.663 1.00 57.19 337 ALA C O 1
ATOM 4097 N N . LEU C 1 92 ? 55.097 -0.238 111.090 1.00 59.97 338 LEU C N 1
ATOM 4098 C CA . LEU C 1 92 ? 55.134 -1.509 111.819 1.00 58.79 338 LEU C CA 1
ATOM 4099 C C . LEU C 1 92 ? 56.096 -1.417 112.998 1.00 55.88 338 LEU C C 1
ATOM 4100 O O . LEU C 1 92 ? 55.804 -1.974 114.055 1.00 52.18 338 LEU C O 1
ATOM 4105 N N . ARG C 1 93 ? 57.228 -0.699 112.818 1.00 55.61 339 ARG C N 1
ATOM 4106 C CA . ARG C 1 93 ? 58.245 -0.477 113.853 1.00 54.80 339 ARG C CA 1
ATOM 4107 C C . ARG C 1 93 ? 57.631 0.280 115.022 1.00 52.58 339 ARG C C 1
ATOM 4108 O O . ARG C 1 93 ? 57.773 -0.145 116.170 1.00 50.71 339 ARG C O 1
ATOM 4116 N N . MET C 1 94 ? 56.911 1.372 114.716 1.00 53.61 340 MET C N 1
ATOM 4117 C CA . MET C 1 94 ? 56.257 2.232 115.698 1.00 53.46 340 MET C CA 1
ATOM 4118 C C . MET C 1 94 ? 55.168 1.504 116.449 1.00 47.97 340 MET C C 1
ATOM 4119 O O . MET C 1 94 ? 55.019 1.736 117.645 1.00 45.41 340 MET C O 1
ATOM 4124 N N . GLN C 1 95 ? 54.436 0.598 115.755 1.00 48.72 341 GLN C N 1
ATOM 4125 C CA . GLN C 1 95 ? 53.358 -0.241 116.294 1.00 48.97 341 GLN C CA 1
ATOM 4126 C C . GLN C 1 95 ? 53.943 -1.213 117.323 1.00 44.84 341 GLN C C 1
ATOM 4127 O O . GLN C 1 95 ? 53.425 -1.325 118.435 1.00 43.31 341 GLN C O 1
ATOM 4133 N N . LEU C 1 96 ? 55.047 -1.880 116.957 1.00 44.48 342 LEU C N 1
ATOM 4134 C CA . LEU C 1 96 ? 55.753 -2.795 117.833 1.00 46.74 342 LEU C CA 1
ATOM 4135 C C . LEU C 1 96 ? 56.285 -2.068 119.097 1.00 45.19 342 LEU C C 1
ATOM 4136 O O . LEU C 1 96 ? 56.082 -2.546 120.215 1.00 41.10 342 LEU C O 1
ATOM 4141 N N . GLU C 1 97 ? 56.919 -0.902 118.911 1.00 46.39 343 GLU C N 1
ATOM 4142 C CA . GLU C 1 97 ? 57.426 -0.098 120.018 1.00 46.76 343 GLU C CA 1
ATOM 4143 C C . GLU C 1 97 ? 56.302 0.358 120.960 1.00 42.77 343 GLU C C 1
ATOM 4144 O O . GLU C 1 97 ? 56.476 0.251 122.175 1.00 42.69 343 GLU C O 1
ATOM 4150 N N . LEU C 1 98 ? 55.120 0.741 120.410 1.00 38.55 344 LEU C N 1
ATOM 4151 C CA . LEU C 1 98 ? 53.918 1.106 121.174 1.00 41.23 344 LEU C CA 1
ATOM 4152 C C . LEU C 1 98 ? 53.367 -0.081 121.970 1.00 40.63 344 LEU C C 1
ATOM 4153 O O . LEU C 1 98 ? 52.886 0.100 123.096 1.00 38.22 344 LEU C O 1
ATOM 4158 N N . GLN C 1 99 ? 53.368 -1.278 121.350 1.00 40.80 345 GLN C N 1
ATOM 4159 C CA . GLN C 1 99 ? 52.952 -2.522 121.996 1.00 42.91 345 GLN C CA 1
ATOM 4160 C C . GLN C 1 99 ? 53.933 -2.851 123.131 1.00 40.63 345 GLN C C 1
ATOM 4161 O O . GLN C 1 99 ? 53.494 -3.253 124.198 1.00 39.21 345 GLN C O 1
ATOM 4167 N N . LYS C 1 100 ? 55.248 -2.583 122.929 1.00 39.92 346 LYS C N 1
ATOM 4168 C CA . LYS C 1 100 ? 56.272 -2.784 123.955 1.00 42.05 346 LYS C CA 1
ATOM 4169 C C . LYS C 1 100 ? 56.110 -1.805 125.117 1.00 43.74 346 LYS C C 1
ATOM 4170 O O . LYS C 1 100 ? 56.237 -2.245 126.257 1.00 43.94 346 LYS C O 1
ATOM 4176 N N . ARG C 1 101 ? 55.779 -0.504 124.848 1.00 42.06 347 ARG C N 1
ATOM 4177 C CA . ARG C 1 101 ? 55.587 0.526 125.886 1.00 41.08 347 ARG C CA 1
ATOM 4178 C C . ARG C 1 101 ? 54.437 0.166 126.787 1.00 41.53 347 ARG C C 1
ATOM 4179 O O . ARG C 1 101 ? 54.538 0.337 127.999 1.00 43.17 347 ARG C O 1
ATOM 4187 N N . LEU C 1 102 ? 53.331 -0.312 126.188 1.00 42.37 348 LEU C N 1
ATOM 4188 C CA . LEU C 1 102 ? 52.119 -0.736 126.887 1.00 41.60 348 LEU C CA 1
ATOM 4189 C C . LEU C 1 102 ? 52.418 -1.983 127.697 1.00 42.00 348 LEU C C 1
ATOM 4190 O O . LEU C 1 102 ? 52.051 -2.029 128.863 1.00 41.08 348 LEU C O 1
ATOM 4195 N N . HIS C 1 103 ? 53.148 -2.950 127.100 1.00 43.92 349 HIS C N 1
ATOM 4196 C CA . HIS C 1 103 ? 53.573 -4.204 127.729 1.00 43.41 349 HIS C CA 1
ATOM 4197 C C . HIS C 1 103 ? 54.409 -3.932 128.985 1.00 43.30 349 HIS C C 1
ATOM 4198 O O . HIS C 1 103 ? 54.106 -4.459 130.056 1.00 40.87 349 HIS C O 1
ATOM 4205 N N . GLU C 1 104 ? 55.419 -3.059 128.852 1.00 43.23 350 GLU C N 1
ATOM 4206 C CA . GLU C 1 104 ? 56.298 -2.608 129.933 1.00 42.58 350 GLU C CA 1
ATOM 4207 C C . GLU C 1 104 ? 55.528 -1.907 131.056 1.00 43.20 350 GLU C C 1
ATOM 4208 O O . GLU C 1 104 ? 55.763 -2.193 132.228 1.00 44.00 350 GLU C O 1
ATOM 4214 N N . GLN C 1 105 ? 54.572 -1.036 130.705 1.00 43.07 351 GLN C N 1
ATOM 4215 C CA . GLN C 1 105 ? 53.707 -0.380 131.685 1.00 42.06 351 GLN C CA 1
ATOM 4216 C C . GLN C 1 105 ? 52.758 -1.362 132.371 1.00 43.57 351 GLN C C 1
ATOM 4217 O O . GLN C 1 105 ? 52.461 -1.175 133.548 1.00 43.86 351 GLN C O 1
ATOM 4223 N N . LEU C 1 106 ? 52.310 -2.419 131.663 1.00 42.46 352 LEU C N 1
ATOM 4224 C CA . LEU C 1 106 ? 51.449 -3.448 132.252 1.00 45.50 352 LEU C CA 1
ATOM 4225 C C . LEU C 1 106 ? 52.178 -4.283 133.303 1.00 44.79 352 LEU C C 1
ATOM 4226 O O . LEU C 1 106 ? 51.576 -4.676 134.291 1.00 44.55 352 LEU C O 1
ATOM 4231 N N . GLU C 1 107 ? 53.480 -4.512 133.096 1.00 45.38 353 GLU C N 1
ATOM 4232 C CA . GLU C 1 107 ? 54.385 -5.256 133.971 1.00 48.11 353 GLU C CA 1
ATOM 4233 C C . GLU C 1 107 ? 54.617 -4.479 135.281 1.00 49.48 353 GLU C C 1
ATOM 4234 O O . GLU C 1 107 ? 54.645 -5.097 136.357 1.00 50.07 353 GLU C O 1
ATOM 4240 N N . ILE C 1 108 ? 54.744 -3.127 135.185 1.00 44.72 354 ILE C N 1
ATOM 4241 C CA . ILE C 1 108 ? 54.856 -2.205 136.317 1.00 47.42 354 ILE C CA 1
ATOM 4242 C C . ILE C 1 108 ? 53.522 -2.170 137.099 1.00 45.60 354 ILE C C 1
ATOM 4243 O O . ILE C 1 108 ? 53.554 -2.200 138.329 1.00 43.77 354 ILE C O 1
ATOM 4248 N N . GLN C 1 109 ? 52.361 -2.100 136.388 1.00 43.93 355 GLN C N 1
ATOM 4249 C CA . GLN C 1 109 ? 51.016 -2.094 136.980 1.00 47.22 355 GLN C CA 1
ATOM 4250 C C . GLN C 1 109 ? 50.831 -3.278 137.924 1.00 46.65 355 GLN C C 1
ATOM 4251 O O . GLN C 1 109 ? 50.453 -3.082 139.075 1.00 49.48 355 GLN C O 1
ATOM 4257 N N . ARG C 1 110 ? 51.097 -4.498 137.427 1.00 43.12 356 ARG C N 1
ATOM 4258 C CA . ARG C 1 110 ? 51.015 -5.769 138.143 1.00 49.98 356 ARG C CA 1
ATOM 4259 C C . ARG C 1 110 ? 51.810 -5.704 139.468 1.00 48.14 356 ARG C C 1
ATOM 4260 O O . ARG C 1 110 ? 51.344 -6.217 140.488 1.00 45.91 356 ARG C O 1
ATOM 4268 N N . SER C 1 111 ? 52.978 -5.029 139.446 1.00 43.58 357 SER C N 1
ATOM 4269 C CA . SER C 1 111 ? 53.890 -4.839 140.586 1.00 45.55 357 SER C CA 1
ATOM 4270 C C . SER C 1 111 ? 53.287 -3.884 141.633 1.00 44.50 357 SER C C 1
ATOM 4271 O O . SER C 1 111 ? 53.366 -4.145 142.833 1.00 44.20 357 SER C O 1
ATOM 4274 N N . LEU C 1 112 ? 52.634 -2.818 141.161 1.00 45.39 358 LEU C N 1
ATOM 4275 C CA . LEU C 1 112 ? 51.938 -1.826 141.980 1.00 44.64 358 LEU C CA 1
ATOM 4276 C C . LEU C 1 112 ? 50.717 -2.438 142.632 1.00 47.19 358 LEU C C 1
ATOM 4277 O O . LEU C 1 112 ? 50.496 -2.229 143.833 1.00 49.42 358 LEU C O 1
ATOM 4282 N N . GLN C 1 113 ? 49.960 -3.245 141.867 1.00 48.08 359 GLN C N 1
ATOM 4283 C CA . GLN C 1 113 ? 48.745 -3.912 142.346 1.00 48.24 359 GLN C CA 1
ATOM 4284 C C . GLN C 1 113 ? 49.034 -5.008 143.364 1.00 47.10 359 GLN C C 1
ATOM 4285 O O . GLN C 1 113 ? 48.224 -5.221 144.263 1.00 50.31 359 GLN C O 1
ATOM 4291 N N . LEU C 1 114 ? 50.202 -5.656 143.268 1.00 46.03 360 LEU C N 1
ATOM 4292 C CA . LEU C 1 114 ? 50.635 -6.660 144.242 1.00 47.55 360 LEU C CA 1
ATOM 4293 C C . LEU C 1 114 ? 51.071 -5.954 145.540 1.00 48.29 360 LEU C C 1
ATOM 4294 O O . LEU C 1 114 ? 50.784 -6.445 146.633 1.00 48.45 360 LEU C O 1
ATOM 4299 N N . ARG C 1 115 ? 51.751 -4.790 145.409 1.00 49.33 361 ARG C N 1
ATOM 4300 C CA . ARG C 1 115 ? 52.197 -3.967 146.544 1.00 53.61 361 ARG C CA 1
ATOM 4301 C C . ARG C 1 115 ? 50.987 -3.518 147.351 1.00 53.20 361 ARG C C 1
ATOM 4302 O O . ARG C 1 115 ? 50.977 -3.720 148.555 1.00 51.21 361 ARG C O 1
ATOM 4310 N N . ILE C 1 116 ? 49.938 -3.006 146.677 1.00 52.32 362 ILE C N 1
ATOM 4311 C CA . ILE C 1 116 ? 48.662 -2.609 147.292 1.00 55.55 362 ILE C CA 1
ATOM 4312 C C . ILE C 1 116 ? 48.051 -3.747 148.113 1.00 55.20 362 ILE C C 1
ATOM 4313 O O . ILE C 1 116 ? 47.578 -3.515 149.233 1.00 53.47 362 ILE C O 1
ATOM 4318 N N . GLU C 1 117 ? 48.084 -4.974 147.567 1.00 53.99 363 GLU C N 1
ATOM 4319 C CA . GLU C 1 117 ? 47.562 -6.164 148.246 1.00 54.37 363 GLU C CA 1
ATOM 4320 C C . GLU C 1 117 ? 48.415 -6.533 149.441 1.00 56.31 363 GLU C C 1
ATOM 4321 O O . GLU C 1 117 ? 47.872 -6.756 150.525 1.00 55.80 363 GLU C O 1
ATOM 4327 N N . GLU C 1 118 ? 49.755 -6.541 149.260 1.00 57.06 364 GLU C N 1
ATOM 4328 C CA . GLU C 1 118 ? 50.710 -6.846 150.327 1.00 60.52 364 GLU C CA 1
ATOM 4329 C C . GLU C 1 118 ? 50.638 -5.851 151.473 1.00 59.18 364 GLU C C 1
ATOM 4330 O O . GLU C 1 118 ? 50.644 -6.266 152.633 1.00 60.38 364 GLU C O 1
ATOM 4336 N N . GLN C 1 119 ? 50.521 -4.555 151.147 1.00 56.48 365 GLN C N 1
ATOM 4337 C CA . GLN C 1 119 ? 50.403 -3.483 152.132 1.00 58.43 365 GLN C CA 1
ATOM 4338 C C . GLN C 1 119 ? 49.076 -3.585 152.895 1.00 61.77 365 GLN C C 1
ATOM 4339 O O . GLN C 1 119 ? 49.065 -3.442 154.126 1.00 62.45 365 GLN C O 1
ATOM 4345 N N . GLY C 1 120 ? 47.998 -3.884 152.154 1.00 58.48 366 GLY C N 1
ATOM 4346 C CA . GLY C 1 120 ? 46.653 -4.068 152.681 1.00 58.07 366 GLY C CA 1
ATOM 4347 C C . GLY C 1 120 ? 46.559 -5.219 153.657 1.00 62.56 366 GLY C C 1
ATOM 4348 O O . GLY C 1 120 ? 45.818 -5.130 154.636 1.00 65.98 366 GLY C O 1
ATOM 4349 N N . LYS C 1 121 ? 47.321 -6.306 153.393 1.00 61.83 367 LYS C N 1
ATOM 4350 C CA . LYS C 1 121 ? 47.448 -7.522 154.207 1.00 61.47 367 LYS C CA 1
ATOM 4351 C C . LYS C 1 121 ? 48.147 -7.196 155.539 1.00 66.59 367 LYS C C 1
ATOM 4352 O O . LYS C 1 121 ? 47.696 -7.684 156.578 1.00 66.11 367 LYS C O 1
ATOM 4358 N N . CYS C 1 122 ? 49.234 -6.369 155.509 1.00 64.57 368 CYS C N 1
ATOM 4359 C CA . CYS C 1 122 ? 49.999 -5.920 156.692 1.00 67.14 368 CYS C CA 1
ATOM 4360 C C . CYS C 1 122 ? 49.146 -5.043 157.594 1.00 68.99 368 CYS C C 1
ATOM 4361 O O . CYS C 1 122 ? 49.150 -5.232 158.807 1.00 72.24 368 CYS C O 1
ATOM 4364 N N . LEU C 1 123 ? 48.414 -4.086 157.000 1.00 68.43 369 LEU C N 1
ATOM 4365 C CA . LEU C 1 123 ? 47.510 -3.189 157.714 1.00 69.27 369 LEU C CA 1
ATOM 4366 C C . LEU C 1 123 ? 46.453 -3.979 158.485 1.00 71.81 369 LEU C C 1
ATOM 4367 O O . LEU C 1 123 ? 46.171 -3.644 159.636 1.00 76.36 369 LEU C O 1
ATOM 4372 N N . GLN C 1 124 ? 45.937 -5.072 157.882 1.00 69.58 370 GLN C N 1
ATOM 4373 C CA . GLN C 1 124 ? 44.964 -5.964 158.502 1.00 71.81 370 GLN C CA 1
ATOM 4374 C C . GLN C 1 124 ? 45.608 -6.774 159.633 1.00 72.54 370 GLN C C 1
ATOM 4375 O O . GLN C 1 124 ? 45.022 -6.857 160.713 1.00 76.25 370 GLN C O 1
ATOM 4381 N N . MET C 1 125 ? 46.820 -7.328 159.402 1.00 70.31 371 MET C N 1
ATOM 4382 C CA . MET C 1 125 ? 47.578 -8.086 160.406 1.00 74.79 371 MET C CA 1
ATOM 4383 C C . MET C 1 125 ? 47.890 -7.216 161.642 1.00 77.81 371 MET C C 1
ATOM 4384 O O . MET C 1 125 ? 47.857 -7.714 162.769 1.00 80.91 371 MET C O 1
ATOM 4389 N N . MET C 1 126 ? 48.176 -5.914 161.410 1.00 77.00 372 MET C N 1
ATOM 4390 C CA . MET C 1 126 ? 48.497 -4.905 162.422 1.00 78.55 372 MET C CA 1
ATOM 4391 C C . MET C 1 126 ? 47.297 -4.526 163.279 1.00 82.38 372 MET C C 1
ATOM 4392 O O . MET C 1 126 ? 47.472 -4.221 164.460 1.00 88.53 372 MET C O 1
ATOM 4397 N N . LEU C 1 127 ? 46.091 -4.504 162.690 1.00 80.50 373 LEU C N 1
ATOM 4398 C CA . LEU C 1 127 ? 44.856 -4.193 163.422 1.00 84.77 373 LEU C CA 1
ATOM 4399 C C . LEU C 1 127 ? 44.538 -5.342 164.386 1.00 87.54 373 LEU C C 1
ATOM 4400 O O . LEU C 1 127 ? 44.102 -5.100 165.512 1.00 91.18 373 LEU C O 1
ATOM 4405 N N . GLU C 1 128 ? 44.815 -6.589 163.943 1.00 86.85 374 GLU C N 1
ATOM 4406 C CA . GLU C 1 128 ? 44.619 -7.835 164.690 1.00 89.79 374 GLU C CA 1
ATOM 4407 C C . GLU C 1 128 ? 45.671 -8.073 165.804 1.00 94.97 374 GLU C C 1
ATOM 4408 O O . GLU C 1 128 ? 45.612 -9.097 166.496 1.00 97.70 374 GLU C O 1
ATOM 4414 N N . GLN C 1 129 ? 46.603 -7.101 165.992 1.00 97.06 375 GLN C N 1
ATOM 4415 C CA . GLN C 1 129 ? 47.700 -7.085 166.974 1.00 98.54 375 GLN C CA 1
ATOM 4416 C C . GLN C 1 129 ? 48.663 -8.255 166.785 1.00 115.09 375 GLN C C 1
ATOM 4417 O O . GLN C 1 129 ? 49.108 -8.506 165.665 1.00 100.89 375 GLN C O 1
ATOM 4423 N N . GLU D 2 14 ? 34.817 -12.008 122.185 1.00 71.89 13 GLU D N 1
ATOM 4424 C CA . GLU D 2 14 ? 35.685 -11.063 121.476 1.00 73.29 13 GLU D CA 1
ATOM 4425 C C . GLU D 2 14 ? 35.970 -11.566 120.028 1.00 72.83 13 GLU D C 1
ATOM 4426 O O . GLU D 2 14 ? 35.349 -11.063 119.092 1.00 73.59 13 GLU D O 1
ATOM 4432 N N . THR D 2 15 ? 36.874 -12.558 119.852 1.00 74.19 14 THR D N 1
ATOM 4433 C CA . THR D 2 15 ? 37.207 -13.197 118.560 1.00 72.26 14 THR D CA 1
ATOM 4434 C C . THR D 2 15 ? 36.479 -14.558 118.497 1.00 71.14 14 THR D C 1
ATOM 4435 O O . THR D 2 15 ? 36.147 -15.036 117.411 1.00 76.54 14 THR D O 1
ATOM 4439 N N . LEU D 2 16 ? 36.225 -15.158 119.686 1.00 71.47 15 LEU D N 1
ATOM 4440 C CA . LEU D 2 16 ? 35.541 -16.437 119.896 1.00 70.87 15 LEU D CA 1
ATOM 4441 C C . LEU D 2 16 ? 34.011 -16.214 119.972 1.00 68.65 15 LEU D C 1
ATOM 4442 O O . LEU D 2 16 ? 33.528 -15.636 120.955 1.00 68.64 15 LEU D O 1
ATOM 4447 N N . PRO D 2 17 ? 33.253 -16.651 118.921 1.00 70.98 16 PRO D N 1
ATOM 4448 C CA . PRO D 2 17 ? 31.791 -16.402 118.876 1.00 69.72 16 PRO D CA 1
ATOM 4449 C C . PRO D 2 17 ? 30.951 -16.898 120.060 1.00 68.58 16 PRO D C 1
ATOM 4450 O O . PRO D 2 17 ? 29.915 -16.295 120.358 1.00 70.00 16 PRO D O 1
ATOM 4454 N N . GLU D 2 18 ? 31.395 -17.973 120.734 1.00 70.07 17 GLU D N 1
ATOM 4455 C CA . GLU D 2 18 ? 30.733 -18.581 121.899 1.00 69.59 17 GLU D CA 1
ATOM 4456 C C . GLU D 2 18 ? 30.755 -17.690 123.161 1.00 68.00 17 GLU D C 1
ATOM 4457 O O . GLU D 2 18 ? 30.002 -17.949 124.104 1.00 70.46 17 GLU D O 1
ATOM 4463 N N . TRP D 2 19 ? 31.614 -16.651 123.170 1.00 66.07 18 TRP D N 1
ATOM 4464 C CA . TRP D 2 19 ? 31.821 -15.732 124.292 1.00 67.90 18 TRP D CA 1
ATOM 4465 C C . TRP D 2 19 ? 31.223 -14.322 124.127 1.00 65.47 18 TRP D C 1
ATOM 4466 O O . TRP D 2 19 ? 31.368 -13.504 125.039 1.00 63.55 18 TRP D O 1
ATOM 4477 N N . ARG D 2 20 ? 30.554 -14.050 122.985 1.00 67.91 19 ARG D N 1
ATOM 4478 C CA . ARG D 2 20 ? 29.984 -12.762 122.553 1.00 68.78 19 ARG D CA 1
ATOM 4479 C C . ARG D 2 20 ? 29.303 -11.885 123.634 1.00 70.29 19 ARG D C 1
ATOM 4480 O O . ARG D 2 20 ? 29.867 -10.846 124.019 1.00 69.39 19 ARG D O 1
ATOM 4488 N N . ASP D 2 21 ? 28.097 -12.263 124.080 1.00 70.08 20 ASP D N 1
ATOM 4489 C CA . ASP D 2 21 ? 27.341 -11.483 125.072 1.00 69.26 20 ASP D CA 1
ATOM 4490 C C . ASP D 2 21 ? 27.473 -12.096 126.471 1.00 65.49 20 ASP D C 1
ATOM 4491 O O . ASP D 2 21 ? 26.586 -11.919 127.310 1.00 70.24 20 ASP D O 1
ATOM 4496 N N . LYS D 2 22 ? 28.577 -12.803 126.723 1.00 65.00 21 LYS D N 1
ATOM 4497 C CA . LYS D 2 22 ? 28.769 -13.564 127.951 1.00 65.37 21 LYS D CA 1
ATOM 4498 C C . LYS D 2 22 ? 29.152 -12.772 129.172 1.00 60.97 21 LYS D C 1
ATOM 4499 O O . LYS D 2 22 ? 28.828 -13.223 130.264 1.00 62.58 21 LYS D O 1
ATOM 4505 N N . PHE D 2 23 ? 29.819 -11.618 129.031 1.00 59.58 22 PHE D N 1
ATOM 4506 C CA . PHE D 2 23 ? 30.301 -10.890 130.215 1.00 59.40 22 PHE D CA 1
ATOM 4507 C C . PHE D 2 23 ? 29.431 -9.729 130.683 1.00 58.03 22 PHE D C 1
ATOM 4508 O O . PHE D 2 23 ? 28.788 -9.048 129.880 1.00 61.11 22 PHE D O 1
ATOM 4516 N N . LEU D 2 24 ? 29.441 -9.514 132.013 1.00 56.05 23 LEU D N 1
ATOM 4517 C CA . LEU D 2 24 ? 28.758 -8.421 132.698 1.00 57.45 23 LEU D CA 1
ATOM 4518 C C . LEU D 2 24 ? 29.702 -7.236 132.710 1.00 55.03 23 LEU D C 1
ATOM 4519 O O . LEU D 2 24 ? 30.855 -7.385 133.126 1.00 56.59 23 LEU D O 1
ATOM 4524 N N . SER D 2 25 ? 29.234 -6.058 132.275 1.00 54.28 24 SER D N 1
ATOM 4525 C CA . SER D 2 25 ? 30.094 -4.871 132.301 1.00 56.53 24 SER D CA 1
ATOM 4526 C C . SER D 2 25 ? 30.345 -4.424 133.757 1.00 58.07 24 SER D C 1
ATOM 4527 O O . SER D 2 25 ? 29.661 -4.897 134.673 1.00 58.13 24 SER D O 1
ATOM 4530 N N . TYR D 2 26 ? 31.323 -3.521 133.968 1.00 55.71 25 TYR D N 1
ATOM 4531 C CA . TYR D 2 26 ? 31.610 -2.980 135.287 1.00 54.97 25 TYR D CA 1
ATOM 4532 C C . TYR D 2 26 ? 30.357 -2.232 135.800 1.00 57.66 25 TYR D C 1
ATOM 4533 O O . TYR D 2 26 ? 30.032 -2.334 136.982 1.00 59.09 25 TYR D O 1
ATOM 4542 N N . LYS D 2 27 ? 29.616 -1.566 134.881 1.00 58.03 26 LYS D N 1
ATOM 4543 C CA . LYS D 2 27 ? 28.360 -0.864 135.142 1.00 57.58 26 LYS D CA 1
ATOM 4544 C C . LYS D 2 27 ? 27.273 -1.846 135.588 1.00 60.04 26 LYS D C 1
ATOM 4545 O O . LYS D 2 27 ? 26.479 -1.507 136.460 1.00 61.79 26 LYS D O 1
ATOM 4551 N N . ASP D 2 28 ? 27.240 -3.058 135.001 1.00 60.36 27 ASP D N 1
ATOM 4552 C CA . ASP D 2 28 ? 26.263 -4.091 135.359 1.00 60.94 27 ASP D CA 1
ATOM 4553 C C . ASP D 2 28 ? 26.540 -4.670 136.757 1.00 60.44 27 ASP D C 1
ATOM 4554 O O . ASP D 2 28 ? 25.600 -4.924 137.508 1.00 60.96 27 ASP D O 1
ATOM 4559 N N . LEU D 2 29 ? 27.822 -4.858 137.103 1.00 57.63 28 LEU D N 1
ATOM 4560 C CA . LEU D 2 29 ? 28.248 -5.371 138.405 1.00 59.67 28 LEU D CA 1
ATOM 4561 C C . LEU D 2 29 ? 27.994 -4.342 139.499 1.00 58.71 28 LEU D C 1
ATOM 4562 O O . LEU D 2 29 ? 27.533 -4.705 140.581 1.00 55.34 28 LEU D O 1
ATOM 4567 N N . LYS D 2 30 ? 28.256 -3.057 139.190 1.00 62.12 29 LYS D N 1
ATOM 4568 C CA . LYS D 2 30 ? 28.030 -1.899 140.066 1.00 63.97 29 LYS D CA 1
ATOM 4569 C C . LYS D 2 30 ? 26.530 -1.757 140.366 1.00 63.52 29 LYS D C 1
ATOM 4570 O O . LYS D 2 30 ? 26.162 -1.445 141.494 1.00 66.85 29 LYS D O 1
ATOM 4576 N N . LYS D 2 31 ? 25.672 -2.043 139.378 1.00 64.88 30 LYS D N 1
ATOM 4577 C CA . LYS D 2 31 ? 24.221 -2.004 139.538 1.00 68.99 30 LYS D CA 1
ATOM 4578 C C . LYS D 2 31 ? 23.736 -3.144 140.433 1.00 65.05 30 LYS D C 1
ATOM 4579 O O . LYS D 2 31 ? 22.864 -2.912 141.272 1.00 64.92 30 LYS D O 1
ATOM 4585 N N . ARG D 2 32 ? 24.312 -4.360 140.273 1.00 58.63 31 ARG D N 1
ATOM 4586 C CA . ARG D 2 32 ? 23.997 -5.537 141.086 1.00 58.48 31 ARG D CA 1
ATOM 4587 C C . ARG D 2 32 ? 24.471 -5.362 142.539 1.00 58.24 31 ARG D C 1
ATOM 4588 O O . ARG D 2 32 ? 23.810 -5.811 143.470 1.00 57.50 31 ARG D O 1
ATOM 4596 N N . LEU D 2 33 ? 25.592 -4.661 142.724 1.00 56.77 32 LEU D N 1
ATOM 4597 C CA . LEU D 2 33 ? 26.162 -4.335 144.026 1.00 57.08 32 LEU D CA 1
ATOM 4598 C C . LEU D 2 33 ? 25.244 -3.392 144.807 1.00 61.76 32 LEU D C 1
ATOM 4599 O O . LEU D 2 33 ? 25.236 -3.435 146.034 1.00 63.86 32 LEU D O 1
ATOM 4604 N N . LYS D 2 34 ? 24.448 -2.570 144.099 1.00 63.67 33 LYS D N 1
ATOM 4605 C CA . LYS D 2 34 ? 23.489 -1.644 144.707 1.00 68.09 33 LYS D CA 1
ATOM 4606 C C . LYS D 2 34 ? 22.316 -2.353 145.378 1.00 66.52 33 LYS D C 1
ATOM 4607 O O . LYS D 2 34 ? 21.693 -1.778 146.262 1.00 71.29 33 LYS D O 1
ATOM 4613 N N . LEU D 2 35 ? 22.055 -3.609 145.001 1.00 65.78 34 LEU D N 1
ATOM 4614 C CA . LEU D 2 35 ? 20.965 -4.441 145.521 1.00 66.57 34 LEU D CA 1
ATOM 4615 C C . LEU D 2 35 ? 21.252 -5.120 146.859 1.00 70.98 34 LEU D C 1
ATOM 4616 O O . LEU D 2 35 ? 20.329 -5.710 147.425 1.00 70.93 34 LEU D O 1
ATOM 4621 N N . ILE D 2 36 ? 22.503 -5.101 147.347 1.00 70.25 35 ILE D N 1
ATOM 4622 C CA . ILE D 2 36 ? 22.836 -5.816 148.588 1.00 72.16 35 ILE D CA 1
ATOM 4623 C C . ILE D 2 36 ? 22.544 -4.962 149.865 1.00 75.54 35 ILE D C 1
ATOM 4624 O O . ILE D 2 36 ? 22.317 -5.524 150.946 1.00 76.45 35 ILE D O 1
ATOM 4629 N N . GLY D 2 37 ? 22.495 -3.641 149.704 1.00 78.49 36 GLY D N 1
ATOM 4630 C CA . GLY D 2 37 ? 22.173 -2.714 150.783 1.00 83.87 36 GLY D CA 1
ATOM 4631 C C . GLY D 2 37 ? 23.350 -2.261 151.621 1.00 84.25 36 GLY D C 1
ATOM 4632 O O . GLY D 2 37 ? 24.145 -3.079 152.095 1.00 81.83 36 GLY D O 1
ATOM 4633 N N . GLY D 2 38 ? 23.442 -0.945 151.784 1.00 84.22 37 GLY D N 1
ATOM 4634 C CA . GLY D 2 38 ? 24.457 -0.270 152.585 1.00 82.66 37 GLY D CA 1
ATOM 4635 C C . GLY D 2 38 ? 23.818 0.574 153.671 1.00 92.62 37 GLY D C 1
ATOM 4636 O O . GLY D 2 38 ? 24.469 1.447 154.256 1.00 95.76 37 GLY D O 1
ATOM 4637 N N . GLY D 2 39 ? 22.535 0.298 153.920 1.00 96.23 38 GLY D N 1
ATOM 4638 C CA . GLY D 2 39 ? 21.696 0.975 154.901 1.00 98.69 38 GLY D CA 1
ATOM 4639 C C . GLY D 2 39 ? 20.250 1.105 154.456 1.00 101.55 38 GLY D C 1
ATOM 4640 O O . GLY D 2 39 ? 19.510 1.932 155.003 1.00 100.91 38 GLY D O 1
ATOM 4641 N N . GLY D 2 40 ? 19.854 0.282 153.475 1.00 101.19 39 GLY D N 1
ATOM 4642 C CA . GLY D 2 40 ? 18.507 0.274 152.906 1.00 104.15 39 GLY D CA 1
ATOM 4643 C C . GLY D 2 40 ? 17.740 -1.020 153.100 1.00 103.81 39 GLY D C 1
ATOM 4644 O O . GLY D 2 40 ? 17.056 -1.194 154.115 1.00 103.72 39 GLY D O 1
ATOM 4645 N N . GLY D 2 41 ? 17.830 -1.904 152.102 1.00 107.26 40 GLY D N 1
ATOM 4646 C CA . GLY D 2 41 ? 17.176 -3.212 152.095 1.00 106.90 40 GLY D CA 1
ATOM 4647 C C . GLY D 2 41 ? 17.782 -4.125 153.138 1.00 103.91 40 GLY D C 1
ATOM 4648 O O . GLY D 2 41 ? 17.142 -4.425 154.153 1.00 106.57 40 GLY D O 1
ATOM 4649 N N . GLY D 2 42 ? 19.036 -4.513 152.901 1.00 99.91 41 GLY D N 1
ATOM 4650 C CA . GLY D 2 42 ? 19.824 -5.316 153.826 1.00 96.60 41 GLY D CA 1
ATOM 4651 C C . GLY D 2 42 ? 20.546 -4.397 154.791 1.00 97.57 41 GLY D C 1
ATOM 4652 O O . GLY D 2 42 ? 21.776 -4.300 154.741 1.00 91.56 41 GLY D O 1
ATOM 4653 N N . GLU D 2 43 ? 19.760 -3.682 155.647 1.00 101.25 42 GLU D N 1
ATOM 4654 C CA . GLU D 2 43 ? 20.196 -2.697 156.655 1.00 101.75 42 GLU D CA 1
ATOM 4655 C C . GLU D 2 43 ? 21.325 -3.202 157.561 1.00 98.42 42 GLU D C 1
ATOM 4656 O O . GLU D 2 43 ? 21.205 -4.279 158.155 1.00 98.81 42 GLU D O 1
ATOM 4662 N N . GLU D 2 44 ? 22.421 -2.406 157.667 1.00 98.50 43 GLU D N 1
ATOM 4663 C CA . GLU D 2 44 ? 23.635 -2.740 158.432 1.00 97.53 43 GLU D CA 1
ATOM 4664 C C . GLU D 2 44 ? 23.445 -2.602 159.941 1.00 95.77 43 GLU D C 1
ATOM 4665 O O . GLU D 2 44 ? 24.390 -2.345 160.693 1.00 96.84 43 GLU D O 1
ATOM 4671 N N . ARG D 2 45 ? 22.204 -2.844 160.361 1.00 97.62 44 ARG D N 1
ATOM 4672 C CA . ARG D 2 45 ? 21.694 -2.883 161.712 1.00 96.48 44 ARG D CA 1
ATOM 4673 C C . ARG D 2 45 ? 21.714 -4.386 162.041 1.00 96.38 44 ARG D C 1
ATOM 4674 O O . ARG D 2 45 ? 22.319 -4.783 163.035 1.00 92.22 44 ARG D O 1
ATOM 4682 N N . GLN D 2 46 ? 21.114 -5.215 161.156 1.00 100.06 45 GLN D N 1
ATOM 4683 C CA . GLN D 2 46 ? 21.041 -6.679 161.261 1.00 96.02 45 GLN D CA 1
ATOM 4684 C C . GLN D 2 46 ? 22.335 -7.355 160.783 1.00 90.07 45 GLN D C 1
ATOM 4685 O O . GLN D 2 46 ? 22.553 -8.536 161.077 1.00 88.34 45 GLN D O 1
ATOM 4691 N N . ALA D 2 47 ? 23.183 -6.606 160.043 1.00 85.07 46 ALA D N 1
ATOM 4692 C CA . ALA D 2 47 ? 24.449 -7.090 159.490 1.00 81.73 46 ALA D CA 1
ATOM 4693 C C . ALA D 2 47 ? 25.614 -7.030 160.474 1.00 77.40 46 ALA D C 1
ATOM 4694 O O . ALA D 2 47 ? 26.632 -7.665 160.221 1.00 74.54 46 ALA D O 1
ATOM 4696 N N . LYS D 2 48 ? 25.452 -6.307 161.610 1.00 77.53 47 LYS D N 1
ATOM 4697 C CA . LYS D 2 48 ? 26.467 -6.178 162.671 1.00 77.29 47 LYS D CA 1
ATOM 4698 C C . LYS D 2 48 ? 26.788 -7.547 163.272 1.00 77.41 47 LYS D C 1
ATOM 4699 O O . LYS D 2 48 ? 27.937 -7.869 163.595 1.00 76.04 47 LYS D O 1
ATOM 4705 N N . ARG D 2 49 ? 25.752 -8.356 163.370 1.00 75.25 48 ARG D N 1
ATOM 4706 C CA . ARG D 2 49 ? 25.809 -9.692 163.886 1.00 73.86 48 ARG D CA 1
ATOM 4707 C C . ARG D 2 49 ? 26.473 -10.693 162.932 1.00 71.63 48 ARG D C 1
ATOM 4708 O O . ARG D 2 49 ? 27.116 -11.646 163.396 1.00 70.21 48 ARG D O 1
ATOM 4716 N N . ALA D 2 50 ? 26.282 -10.505 161.609 1.00 71.10 49 ALA D N 1
ATOM 4717 C CA . ALA D 2 50 ? 26.852 -11.372 160.586 1.00 66.99 49 ALA D CA 1
ATOM 4718 C C . ALA D 2 50 ? 28.383 -11.421 160.731 1.00 65.74 49 ALA D C 1
ATOM 4719 O O . ALA D 2 50 ? 28.993 -10.492 161.276 1.00 66.80 49 ALA D O 1
ATOM 4721 N N . ARG D 2 51 ? 28.983 -12.553 160.352 1.00 63.28 50 ARG D N 1
ATOM 4722 C CA . ARG D 2 51 ? 30.428 -12.784 160.444 1.00 64.00 50 ARG D CA 1
ATOM 4723 C C . ARG D 2 51 ? 31.144 -11.982 159.341 1.00 63.66 50 ARG D C 1
ATOM 4724 O O . ARG D 2 51 ? 30.533 -11.721 158.300 1.00 61.86 50 ARG D O 1
ATOM 4732 N N . VAL D 2 52 ? 32.397 -11.531 159.587 1.00 63.99 51 VAL D N 1
ATOM 4733 C CA . VAL D 2 52 ? 33.165 -10.756 158.587 1.00 63.34 51 VAL D CA 1
ATOM 4734 C C . VAL D 2 52 ? 33.803 -11.644 157.537 1.00 64.50 51 VAL D C 1
ATOM 4735 O O . VAL D 2 52 ? 33.594 -11.424 156.344 1.00 62.66 51 VAL D O 1
ATOM 4739 N N . ALA D 2 53 ? 34.613 -12.621 157.999 1.00 63.91 52 ALA D N 1
ATOM 4740 C CA . ALA D 2 53 ? 35.353 -13.585 157.198 1.00 65.37 52 ALA D CA 1
ATOM 4741 C C . ALA D 2 53 ? 34.484 -14.810 156.873 1.00 67.80 52 ALA D C 1
ATOM 4742 O O . ALA D 2 53 ? 33.736 -15.272 157.733 1.00 68.81 52 ALA D O 1
ATOM 4744 N N . ALA D 2 54 ? 34.593 -15.332 155.625 1.00 72.21 53 ALA D N 1
ATOM 4745 C CA . ALA D 2 54 ? 33.826 -16.473 155.104 1.00 72.28 53 ALA D CA 1
ATOM 4746 C C . ALA D 2 54 ? 34.119 -17.833 155.781 1.00 73.51 53 ALA D C 1
ATOM 4747 O O . ALA D 2 54 ? 33.486 -18.827 155.415 1.00 79.04 53 ALA D O 1
ATOM 4749 N N . ASP D 2 55 ? 35.010 -17.875 156.802 1.00 76.41 54 ASP D N 1
ATOM 4750 C CA . ASP D 2 55 ? 35.335 -19.107 157.550 1.00 79.57 54 ASP D CA 1
ATOM 4751 C C . ASP D 2 55 ? 35.698 -18.893 159.038 1.00 79.30 54 ASP D C 1
ATOM 4752 O O . ASP D 2 55 ? 36.247 -17.849 159.397 1.00 77.22 54 ASP D O 1
ATOM 4757 N N . GLY D 2 56 ? 35.206 -19.764 159.924 1.00 77.63 55 GLY D N 1
ATOM 4758 C CA . GLY D 2 56 ? 35.488 -19.533 161.355 1.00 81.26 55 GLY D CA 1
ATOM 4759 C C . GLY D 2 56 ? 34.451 -20.129 162.289 1.00 83.58 55 GLY D C 1
ATOM 4760 O O . GLY D 2 56 ? 34.248 -21.356 162.251 1.00 85.47 55 GLY D O 1
ATOM 4761 N N . GLY D 2 57 ? 33.935 -19.283 163.191 1.00 83.10 56 GLY D N 1
ATOM 4762 C CA . GLY D 2 57 ? 32.882 -19.601 164.178 1.00 84.51 56 GLY D CA 1
ATOM 4763 C C . GLY D 2 57 ? 31.529 -19.163 163.646 1.00 86.21 56 GLY D C 1
ATOM 4764 O O . GLY D 2 57 ? 31.333 -19.360 162.447 1.00 87.87 56 GLY D O 1
ATOM 4765 N N . GLU D 2 58 ? 30.638 -18.608 164.481 1.00 85.47 57 GLU D N 1
ATOM 4766 C CA . GLU D 2 58 ? 29.286 -18.219 163.994 1.00 86.63 57 GLU D CA 1
ATOM 4767 C C . GLU D 2 58 ? 28.463 -17.388 164.996 1.00 88.14 57 GLU D C 1
ATOM 4768 O O . GLU D 2 58 ? 28.897 -17.182 166.128 1.00 90.36 57 GLU D O 1
ATOM 4774 N N . GLU D 2 59 ? 27.330 -16.873 164.517 1.00 85.58 58 GLU D N 1
ATOM 4775 C CA . GLU D 2 59 ? 26.243 -16.245 165.309 1.00 86.21 58 GLU D CA 1
ATOM 4776 C C . GLU D 2 59 ? 24.909 -16.873 164.870 1.00 89.45 58 GLU D C 1
ATOM 4777 O O . GLU D 2 59 ? 23.868 -16.435 165.360 1.00 90.51 58 GLU D O 1
ATOM 4783 N N . GLU D 2 60 ? 24.966 -17.847 163.950 1.00 90.73 59 GLU D N 1
ATOM 4784 C CA . GLU D 2 60 ? 23.815 -18.578 163.348 1.00 90.06 59 GLU D CA 1
ATOM 4785 C C . GLU D 2 60 ? 24.346 -19.845 162.662 1.00 93.21 59 GLU D C 1
ATOM 4786 O O . GLU D 2 60 ? 25.466 -20.240 162.969 1.00 93.34 59 GLU D O 1
ATOM 4792 N N . ALA D 2 61 ? 23.550 -20.477 161.793 1.00 95.38 60 ALA D N 1
ATOM 4793 C CA . ALA D 2 61 ? 23.950 -21.706 161.058 1.00 90.44 60 ALA D CA 1
ATOM 4794 C C . ALA D 2 61 ? 24.858 -21.369 159.863 1.00 86.57 60 ALA D C 1
ATOM 4795 O O . ALA D 2 61 ? 24.956 -20.194 159.526 1.00 87.80 60 ALA D O 1
ATOM 4797 N N . ALA D 2 62 ? 25.460 -22.381 159.225 1.00 90.98 61 ALA D N 1
ATOM 4798 C CA . ALA D 2 62 ? 26.455 -22.204 158.134 1.00 83.85 61 ALA D CA 1
ATOM 4799 C C . ALA D 2 62 ? 26.313 -20.920 157.285 1.00 84.21 61 ALA D C 1
ATOM 4800 O O . ALA D 2 62 ? 27.283 -20.499 156.639 1.00 91.20 61 ALA D O 1
ATOM 4802 N N . ALA D 2 63 ? 25.113 -20.303 157.291 1.00 86.10 62 ALA D N 1
ATOM 4803 C CA . ALA D 2 63 ? 24.790 -19.050 156.594 1.00 86.10 62 ALA D CA 1
ATOM 4804 C C . ALA D 2 63 ? 25.165 -17.788 157.441 1.00 80.36 62 ALA D C 1
ATOM 4805 O O . ALA D 2 63 ? 24.671 -16.689 157.172 1.00 77.63 62 ALA D O 1
ATOM 4807 N N . ALA D 2 64 ? 26.056 -17.963 158.444 1.00 84.42 63 ALA D N 1
ATOM 4808 C CA . ALA D 2 64 ? 26.525 -16.951 159.400 1.00 83.07 63 ALA D CA 1
ATOM 4809 C C . ALA D 2 64 ? 27.368 -15.818 158.810 1.00 70.36 63 ALA D C 1
ATOM 4810 O O . ALA D 2 64 ? 27.443 -14.743 159.411 1.00 67.96 63 ALA D O 1
ATOM 4812 N N . ALA D 2 65 ? 28.006 -16.055 157.659 1.00 70.67 64 ALA D N 1
ATOM 4813 C CA . ALA D 2 65 ? 28.886 -15.072 157.037 1.00 66.51 64 ALA D CA 1
ATOM 4814 C C . ALA D 2 65 ? 28.226 -14.151 156.018 1.00 60.83 64 ALA D C 1
ATOM 4815 O O . ALA D 2 65 ? 28.762 -13.076 155.768 1.00 62.16 64 ALA D O 1
ATOM 4817 N N . MET D 2 66 ? 27.105 -14.550 155.407 1.00 60.20 65 MET D N 1
ATOM 4818 C CA . MET D 2 66 ? 26.488 -13.724 154.359 1.00 59.52 65 MET D CA 1
ATOM 4819 C C . MET D 2 66 ? 24.978 -13.666 154.415 1.00 60.23 65 MET D C 1
ATOM 4820 O O . MET D 2 66 ? 24.345 -14.629 154.835 1.00 61.56 65 MET D O 1
ATOM 4825 N N . THR D 2 67 ? 24.403 -12.571 153.891 1.00 57.13 66 THR D N 1
ATOM 4826 C CA . THR D 2 67 ? 22.958 -12.395 153.715 1.00 57.85 66 THR D CA 1
ATOM 4827 C C . THR D 2 67 ? 22.584 -13.083 152.362 1.00 58.09 66 THR D C 1
ATOM 4828 O O . THR D 2 67 ? 23.501 -13.371 151.568 1.00 55.58 66 THR D O 1
ATOM 4832 N N . PRO D 2 68 ? 21.279 -13.344 152.045 1.00 57.64 67 PRO D N 1
ATOM 4833 C CA . PRO D 2 68 ? 20.948 -13.917 150.718 1.00 52.90 67 PRO D CA 1
ATOM 4834 C C . PRO D 2 68 ? 21.460 -13.033 149.563 1.00 53.14 67 PRO D C 1
ATOM 4835 O O . PRO D 2 68 ? 21.963 -13.573 148.575 1.00 49.40 67 PRO D O 1
ATOM 4839 N N . GLU D 2 69 ? 21.374 -11.678 149.710 1.00 52.00 68 GLU D N 1
ATOM 4840 C CA . GLU D 2 69 ? 21.835 -10.680 148.722 1.00 55.91 68 GLU D CA 1
ATOM 4841 C C . GLU D 2 69 ? 23.334 -10.815 148.426 1.00 53.48 68 GLU D C 1
ATOM 4842 O O . GLU D 2 69 ? 23.736 -10.883 147.258 1.00 51.74 68 GLU D O 1
ATOM 4848 N N . GLU D 2 70 ? 24.147 -10.849 149.502 1.00 53.65 69 GLU D N 1
ATOM 4849 C CA . GLU D 2 70 ? 25.600 -10.987 149.497 1.00 52.98 69 GLU D CA 1
ATOM 4850 C C . GLU D 2 70 ? 26.016 -12.301 148.873 1.00 51.20 69 GLU D C 1
ATOM 4851 O O . GLU D 2 70 ? 26.924 -12.318 148.035 1.00 48.66 69 GLU D O 1
ATOM 4857 N N . ALA D 2 71 ? 25.321 -13.403 149.245 1.00 52.18 70 ALA D N 1
ATOM 4858 C CA . ALA D 2 71 ? 25.560 -14.760 148.721 1.00 49.69 70 ALA D CA 1
ATOM 4859 C C . ALA D 2 71 ? 25.362 -14.804 147.206 1.00 48.75 70 ALA D C 1
ATOM 4860 O O . ALA D 2 71 ? 26.212 -15.348 146.495 1.00 47.32 70 ALA D O 1
ATOM 4862 N N . GLY D 2 72 ? 24.270 -14.183 146.744 1.00 49.78 71 GLY D N 1
ATOM 4863 C CA . GLY D 2 72 ? 23.900 -14.072 145.339 1.00 47.72 71 GLY D CA 1
ATOM 4864 C C . GLY D 2 72 ? 24.878 -13.207 144.588 1.00 47.93 71 GLY D C 1
ATOM 4865 O O . GLY D 2 72 ? 25.304 -13.572 143.490 1.00 44.20 71 GLY D O 1
ATOM 4866 N N . PHE D 2 73 ? 25.280 -12.075 145.191 1.00 47.80 72 PHE D N 1
ATOM 4867 C CA . PHE D 2 73 ? 26.261 -11.200 144.547 1.00 48.95 72 PHE D CA 1
ATOM 4868 C C . PHE D 2 73 ? 27.620 -11.899 144.406 1.00 46.77 72 PHE D C 1
ATOM 4869 O O . PHE D 2 73 ? 28.202 -11.868 143.324 1.00 45.92 72 PHE D O 1
ATOM 4877 N N . MET D 2 74 ? 28.114 -12.526 145.491 1.00 47.01 73 MET D N 1
ATOM 4878 C CA . MET D 2 74 ? 29.406 -13.224 145.488 1.00 47.41 73 MET D CA 1
ATOM 4879 C C . MET D 2 74 ? 29.437 -14.411 144.545 1.00 46.02 73 MET D C 1
ATOM 4880 O O . MET D 2 74 ? 30.458 -14.628 143.899 1.00 47.74 73 MET D O 1
ATOM 4885 N N . ARG D 2 75 ? 28.326 -15.146 144.422 1.00 43.36 74 ARG D N 1
ATOM 4886 C CA . ARG D 2 75 ? 28.251 -16.280 143.500 1.00 48.32 74 ARG D CA 1
ATOM 4887 C C . ARG D 2 75 ? 28.275 -15.823 142.035 1.00 46.75 74 ARG D C 1
ATOM 4888 O O . ARG D 2 75 ? 28.952 -16.431 141.212 1.00 43.59 74 ARG D O 1
ATOM 4896 N N . LEU D 2 76 ? 27.596 -14.718 141.736 1.00 46.18 75 LEU D N 1
ATOM 4897 C CA . LEU D 2 76 ? 27.552 -14.083 140.425 1.00 46.60 75 LEU D CA 1
ATOM 4898 C C . LEU D 2 76 ? 28.959 -13.570 140.027 1.00 46.42 75 LEU D C 1
ATOM 4899 O O . LEU D 2 76 ? 29.354 -13.689 138.857 1.00 46.65 75 LEU D O 1
ATOM 4904 N N . LEU D 2 77 ? 29.697 -13.002 141.001 1.00 46.69 76 LEU D N 1
ATOM 4905 C CA . LEU D 2 77 ? 31.053 -12.481 140.815 1.00 47.16 76 LEU D CA 1
ATOM 4906 C C . LEU D 2 77 ? 32.060 -13.616 140.566 1.00 47.58 76 LEU D C 1
ATOM 4907 O O . LEU D 2 77 ? 32.876 -13.509 139.653 1.00 48.03 76 LEU D O 1
ATOM 4912 N N . GLU D 2 78 ? 31.973 -14.713 141.348 1.00 47.20 77 GLU D N 1
ATOM 4913 C CA . GLU D 2 78 ? 32.819 -15.901 141.192 1.00 49.82 77 GLU D CA 1
ATOM 4914 C C . GLU D 2 78 ? 32.590 -16.525 139.818 1.00 46.81 77 GLU D C 1
ATOM 4915 O O . GLU D 2 78 ? 33.527 -17.037 139.210 1.00 45.68 77 GLU D O 1
ATOM 4921 N N . ALA D 2 79 ? 31.352 -16.440 139.317 1.00 44.65 78 ALA D N 1
ATOM 4922 C CA . ALA D 2 79 ? 30.980 -16.937 138.000 1.00 44.39 78 ALA D CA 1
ATOM 4923 C C . ALA D 2 79 ? 31.573 -16.045 136.894 1.00 48.11 78 ALA D C 1
ATOM 4924 O O . ALA D 2 79 ? 31.910 -16.546 135.830 1.00 47.14 78 ALA D O 1
ATOM 4926 N N . GLU D 2 80 ? 31.720 -14.736 137.151 1.00 49.00 79 GLU D N 1
ATOM 4927 C CA . GLU D 2 80 ? 32.303 -13.793 136.188 1.00 50.80 79 GLU D CA 1
ATOM 4928 C C . GLU D 2 80 ? 33.794 -14.047 136.024 1.00 49.44 79 GLU D C 1
ATOM 4929 O O . GLU D 2 80 ? 34.300 -14.016 134.906 1.00 49.75 79 GLU D O 1
ATOM 4935 N N . LEU D 2 81 ? 34.471 -14.344 137.147 1.00 47.64 80 LEU D N 1
ATOM 4936 C CA . LEU D 2 81 ? 35.884 -14.689 137.255 1.00 49.56 80 LEU D CA 1
ATOM 4937 C C . LEU D 2 81 ? 36.185 -15.939 136.445 1.00 50.40 80 LEU D C 1
ATOM 4938 O O . LEU D 2 81 ? 37.120 -15.923 135.641 1.00 51.34 80 LEU D O 1
ATOM 4943 N N . ASP D 2 82 ? 35.403 -17.028 136.671 1.00 50.33 81 ASP D N 1
ATOM 4944 C CA . ASP D 2 82 ? 35.584 -18.302 135.989 1.00 50.24 81 ASP D CA 1
ATOM 4945 C C . ASP D 2 82 ? 35.402 -18.154 134.497 1.00 51.32 81 ASP D C 1
ATOM 4946 O O . ASP D 2 82 ? 36.258 -18.615 133.744 1.00 50.12 81 ASP D O 1
ATOM 4951 N N . LYS D 2 83 ? 34.365 -17.407 134.075 1.00 48.42 82 LYS D N 1
ATOM 4952 C CA . LYS D 2 83 ? 34.104 -17.120 132.670 1.00 51.43 82 LYS D CA 1
ATOM 4953 C C . LYS D 2 83 ? 35.304 -16.407 132.046 1.00 53.81 82 LYS D C 1
ATOM 4954 O O . LYS D 2 83 ? 35.778 -16.837 130.995 1.00 53.59 82 LYS D O 1
ATOM 4960 N N . PHE D 2 84 ? 35.825 -15.359 132.725 1.00 51.38 83 PHE D N 1
ATOM 4961 C CA . PHE D 2 84 ? 36.976 -14.607 132.257 1.00 51.90 83 PHE D CA 1
ATOM 4962 C C . PHE D 2 84 ? 38.230 -15.470 132.201 1.00 50.69 83 PHE D C 1
ATOM 4963 O O . PHE D 2 84 ? 38.988 -15.370 131.241 1.00 50.57 83 PHE D O 1
ATOM 4971 N N . ASN D 2 85 ? 38.418 -16.339 133.198 1.00 52.35 84 ASN D N 1
ATOM 4972 C CA . ASN D 2 85 ? 39.548 -17.266 133.253 1.00 53.45 84 ASN D CA 1
ATOM 4973 C C . ASN D 2 85 ? 39.527 -18.311 132.146 1.00 51.16 84 ASN D C 1
ATOM 4974 O O . ASN D 2 85 ? 40.575 -18.574 131.560 1.00 50.85 84 ASN D O 1
ATOM 4979 N N . SER D 2 86 ? 38.333 -18.874 131.839 1.00 50.66 85 SER D N 1
ATOM 4980 C CA . SER D 2 86 ? 38.105 -19.849 130.765 1.00 50.08 85 SER D CA 1
ATOM 4981 C C . SER D 2 86 ? 38.315 -19.191 129.399 1.00 55.51 85 SER D C 1
ATOM 4982 O O . SER D 2 86 ? 38.829 -19.843 128.492 1.00 56.20 85 SER D O 1
ATOM 4985 N N . PHE D 2 87 ? 37.891 -17.914 129.242 1.00 50.25 86 PHE D N 1
ATOM 4986 C CA . PHE D 2 87 ? 38.036 -17.194 127.990 1.00 52.11 86 PHE D CA 1
ATOM 4987 C C . PHE D 2 87 ? 39.525 -16.957 127.706 1.00 52.08 86 PHE D C 1
ATOM 4988 O O . PHE D 2 87 ? 39.973 -17.218 126.585 1.00 51.09 86 PHE D O 1
ATOM 4996 N N . PHE D 2 88 ? 40.276 -16.476 128.736 1.00 49.84 87 PHE D N 1
ATOM 4997 C CA . PHE D 2 88 ? 41.714 -16.171 128.743 1.00 51.34 87 PHE D CA 1
ATOM 4998 C C . PHE D 2 88 ? 42.558 -17.387 128.350 1.00 49.37 87 PHE D C 1
ATOM 4999 O O . PHE D 2 88 ? 43.471 -17.266 127.532 1.00 48.76 87 PHE D O 1
ATOM 5007 N N . VAL D 2 89 ? 42.268 -18.538 128.974 1.00 49.50 88 VAL D N 1
ATOM 5008 C CA . VAL D 2 89 ? 42.931 -19.838 128.768 1.00 52.40 88 VAL D CA 1
ATOM 5009 C C . VAL D 2 89 ? 42.718 -20.332 127.318 1.00 50.05 88 VAL D C 1
ATOM 5010 O O . VAL D 2 89 ? 43.657 -20.820 126.694 1.00 48.83 88 VAL D O 1
ATOM 5014 N N . GLU D 2 90 ? 41.503 -20.151 126.780 1.00 52.03 89 GLU D N 1
ATOM 5015 C CA . GLU D 2 90 ? 41.143 -20.507 125.415 1.00 52.30 89 GLU D CA 1
ATOM 5016 C C . GLU D 2 90 ? 41.898 -19.626 124.399 1.00 52.54 89 GLU D C 1
ATOM 5017 O O . GLU D 2 90 ? 42.259 -20.116 123.319 1.00 49.56 89 GLU D O 1
ATOM 5023 N N . LYS D 2 91 ? 42.140 -18.332 124.754 1.00 48.32 90 LYS D N 1
ATOM 5024 C CA . LYS D 2 91 ? 42.890 -17.372 123.934 1.00 49.56 90 LYS D CA 1
ATOM 5025 C C . LYS D 2 91 ? 44.347 -17.777 123.940 1.00 47.75 90 LYS D C 1
ATOM 5026 O O . LYS D 2 91 ? 44.989 -17.732 122.896 1.00 48.28 90 LYS D O 1
ATOM 5032 N N . GLU D 2 92 ? 44.863 -18.198 125.115 1.00 47.10 91 GLU D N 1
ATOM 5033 C CA . GLU D 2 92 ? 46.224 -18.703 125.290 1.00 49.40 91 GLU D CA 1
ATOM 5034 C C . GLU D 2 92 ? 46.478 -19.931 124.397 1.00 50.28 91 GLU D C 1
ATOM 5035 O O . GLU D 2 92 ? 47.520 -20.000 123.754 1.00 48.38 91 GLU D O 1
ATOM 5041 N N . GLU D 2 93 ? 45.510 -20.879 124.347 1.00 49.08 92 GLU D N 1
ATOM 5042 C CA . GLU D 2 93 ? 45.520 -22.087 123.516 1.00 51.15 92 GLU D CA 1
ATOM 5043 C C . GLU D 2 93 ? 45.747 -21.718 122.038 1.00 49.17 92 GLU D C 1
ATOM 5044 O O . GLU D 2 93 ? 46.652 -22.258 121.413 1.00 46.35 92 GLU D O 1
ATOM 5050 N N . GLU D 2 94 ? 44.953 -20.761 121.518 1.00 49.32 93 GLU D N 1
ATOM 5051 C CA . GLU D 2 94 ? 45.009 -20.205 120.164 1.00 47.76 93 GLU D CA 1
ATOM 5052 C C . GLU D 2 94 ? 46.399 -19.585 119.927 1.00 48.70 93 GLU D C 1
ATOM 5053 O O . GLU D 2 94 ? 47.018 -19.848 118.889 1.00 49.15 93 GLU D O 1
ATOM 5059 N N . TYR D 2 95 ? 46.893 -18.786 120.906 1.00 46.11 94 TYR D N 1
ATOM 5060 C CA . TYR D 2 95 ? 48.212 -18.139 120.851 1.00 46.96 94 TYR D CA 1
ATOM 5061 C C . TYR D 2 95 ? 49.343 -19.159 120.830 1.00 45.29 94 TYR D C 1
ATOM 5062 O O . TYR D 2 95 ? 50.299 -18.959 120.089 1.00 46.57 94 TYR D O 1
ATOM 5071 N N . ILE D 2 96 ? 49.214 -20.273 121.584 1.00 46.03 95 ILE D N 1
ATOM 5072 C CA . ILE D 2 96 ? 50.203 -21.359 121.593 1.00 47.04 95 ILE D CA 1
ATOM 5073 C C . ILE D 2 96 ? 50.254 -22.012 120.211 1.00 46.85 95 ILE D C 1
ATOM 5074 O O . ILE D 2 96 ? 51.344 -22.271 119.701 1.00 45.55 95 ILE D O 1
ATOM 5079 N N . ILE D 2 97 ? 49.079 -22.239 119.598 1.00 46.77 96 ILE D N 1
ATOM 5080 C CA . ILE D 2 97 ? 48.960 -22.811 118.259 1.00 47.13 96 ILE D CA 1
ATOM 5081 C C . ILE D 2 97 ? 49.617 -21.893 117.224 1.00 47.37 96 ILE D C 1
ATOM 5082 O O . ILE D 2 97 ? 50.439 -22.354 116.435 1.00 47.94 96 ILE D O 1
ATOM 5087 N N . ARG D 2 98 ? 49.276 -20.598 117.257 1.00 48.92 97 ARG D N 1
ATOM 5088 C CA . ARG D 2 98 ? 49.772 -19.583 116.320 1.00 50.13 97 ARG D CA 1
ATOM 5089 C C . ARG D 2 98 ? 51.274 -19.326 116.400 1.00 48.22 97 ARG D C 1
ATOM 5090 O O . ARG D 2 98 ? 51.895 -19.104 115.356 1.00 48.61 97 ARG D O 1
ATOM 5098 N N . GLN D 2 99 ? 51.854 -19.346 117.621 1.00 47.79 98 GLN D N 1
ATOM 5099 C CA . GLN D 2 99 ? 53.288 -19.153 117.838 1.00 49.48 98 GLN D CA 1
ATOM 5100 C C . GLN D 2 99 ? 54.077 -20.256 117.133 1.00 53.11 98 GLN D C 1
ATOM 5101 O O . GLN D 2 99 ? 55.007 -19.949 116.388 1.00 53.26 98 GLN D O 1
ATOM 5107 N N . LYS D 2 100 ? 53.681 -21.528 117.336 1.00 48.17 99 LYS D N 1
ATOM 5108 C CA . LYS D 2 100 ? 54.306 -22.684 116.715 1.00 54.48 99 LYS D CA 1
ATOM 5109 C C . LYS D 2 100 ? 54.290 -22.550 115.179 1.00 56.97 99 LYS D C 1
ATOM 5110 O O . LYS D 2 100 ? 55.335 -22.720 114.548 1.00 55.86 99 LYS D O 1
ATOM 5116 N N . GLU D 2 101 ? 53.131 -22.179 114.587 1.00 53.75 100 GLU D N 1
ATOM 5117 C CA . GLU D 2 101 ? 53.006 -21.997 113.132 1.00 56.08 100 GLU D CA 1
ATOM 5118 C C . GLU D 2 101 ? 53.941 -20.923 112.598 1.00 58.29 100 GLU D C 1
ATOM 5119 O O . GLU D 2 101 ? 54.555 -21.121 111.545 1.00 63.50 100 GLU D O 1
ATOM 5125 N N . LEU D 2 102 ? 54.094 -19.808 113.350 1.00 55.67 101 LEU D N 1
ATOM 5126 C CA . LEU D 2 102 ? 54.997 -18.713 112.989 1.00 59.15 101 LEU D CA 1
ATOM 5127 C C . LEU D 2 102 ? 56.458 -19.091 113.179 1.00 59.79 101 LEU D C 1
ATOM 5128 O O . LEU D 2 102 ? 57.261 -18.798 112.306 1.00 62.88 101 LEU D O 1
ATOM 5133 N N . GLN D 2 103 ? 56.796 -19.766 114.297 1.00 61.91 102 GLN D N 1
ATOM 5134 C CA . GLN D 2 103 ? 58.148 -20.226 114.602 1.00 65.37 102 GLN D CA 1
ATOM 5135 C C . GLN D 2 103 ? 58.629 -21.188 113.515 1.00 67.78 102 GLN D C 1
ATOM 5136 O O . GLN D 2 103 ? 59.778 -21.083 113.068 1.00 66.88 102 GLN D O 1
ATOM 5142 N N . ASP D 2 104 ? 57.727 -22.089 113.064 1.00 65.54 103 ASP D N 1
ATOM 5143 C CA . ASP D 2 104 ? 57.985 -23.053 111.995 1.00 69.04 103 ASP D CA 1
ATOM 5144 C C . ASP D 2 104 ? 58.191 -22.323 110.686 1.00 70.83 103 ASP D C 1
ATOM 5145 O O . ASP D 2 104 ? 59.073 -22.711 109.941 1.00 73.44 103 ASP D O 1
ATOM 5150 N N . ARG D 2 105 ? 57.368 -21.287 110.395 1.00 67.67 104 ARG D N 1
ATOM 5151 C CA . ARG D 2 105 ? 57.444 -20.485 109.171 1.00 69.38 104 ARG D CA 1
ATOM 5152 C C . ARG D 2 105 ? 58.809 -19.810 109.053 1.00 72.83 104 ARG D C 1
ATOM 5153 O O . ARG D 2 105 ? 59.420 -19.867 107.989 1.00 77.09 104 ARG D O 1
ATOM 5161 N N . VAL D 2 106 ? 59.306 -19.231 110.160 1.00 69.93 105 VAL D N 1
ATOM 5162 C CA . VAL D 2 106 ? 60.618 -18.581 110.229 1.00 73.00 105 VAL D CA 1
ATOM 5163 C C . VAL D 2 106 ? 61.734 -19.640 110.059 1.00 75.35 105 VAL D C 1
ATOM 5164 O O . VAL D 2 106 ? 62.633 -19.438 109.241 1.00 82.96 105 VAL D O 1
ATOM 5168 N N . ALA D 2 107 ? 61.617 -20.794 110.758 1.00 75.61 106 ALA D N 1
ATOM 5169 C CA . ALA D 2 107 ? 62.572 -21.912 110.701 1.00 78.44 106 ALA D CA 1
ATOM 5170 C C . ALA D 2 107 ? 62.632 -22.641 109.338 1.00 79.77 106 ALA D C 1
ATOM 5171 O O . ALA D 2 107 ? 63.730 -22.806 108.812 1.00 78.05 106 ALA D O 1
ATOM 5173 N N . ARG D 2 108 ? 61.469 -23.087 108.786 1.00 79.44 107 ARG D N 1
ATOM 5174 C CA . ARG D 2 108 ? 61.351 -23.795 107.495 1.00 83.19 107 ARG D CA 1
ATOM 5175 C C . ARG D 2 108 ? 61.759 -22.902 106.330 1.00 86.90 107 ARG D C 1
ATOM 5176 O O . ARG D 2 108 ? 62.451 -23.360 105.414 1.00 92.82 107 ARG D O 1
ATOM 5184 N N . ALA D 2 109 ? 61.363 -21.618 106.389 1.00 85.49 108 ALA D N 1
ATOM 5185 C CA . ALA D 2 109 ? 61.733 -20.638 105.384 1.00 88.91 108 ALA D CA 1
ATOM 5186 C C . ALA D 2 109 ? 62.976 -19.879 105.883 1.00 93.29 108 ALA D C 1
ATOM 5187 O O . ALA D 2 109 ? 63.015 -18.646 105.839 1.00 99.71 108 ALA D O 1
ATOM 5189 N N . ALA D 2 110 ? 63.993 -20.637 106.372 1.00 91.66 109 ALA D N 1
ATOM 5190 C CA . ALA D 2 110 ? 65.272 -20.104 106.848 1.00 94.01 109 ALA D CA 1
ATOM 5191 C C . ALA D 2 110 ? 65.985 -19.527 105.647 1.00 97.28 109 ALA D C 1
ATOM 5192 O O . ALA D 2 110 ? 66.490 -18.403 105.730 1.00 100.50 109 ALA D O 1
ATOM 5194 N N . GLY D 2 111 ? 65.958 -20.284 104.534 1.00 102.36 110 GLY D N 1
ATOM 5195 C CA . GLY D 2 111 ? 66.494 -19.903 103.228 1.00 102.65 110 GLY D CA 1
ATOM 5196 C C . GLY D 2 111 ? 65.538 -18.903 102.609 1.00 105.75 110 GLY D C 1
ATOM 5197 O O . GLY D 2 111 ? 64.833 -19.211 101.640 1.00 107.70 110 GLY D O 1
ATOM 5198 N N . ARG D 2 112 ? 65.694 -17.683 103.124 1.00 106.06 111 ARG D N 1
ATOM 5199 C CA . ARG D 2 112 ? 64.795 -16.505 103.065 1.00 102.68 111 ARG D CA 1
ATOM 5200 C C . ARG D 2 112 ? 64.187 -16.258 101.686 1.00 99.24 111 ARG D C 1
ATOM 5201 O O . ARG D 2 112 ? 64.884 -16.325 100.688 1.00 95.84 111 ARG D O 1
ATOM 5209 N N . GLU D 2 113 ? 62.872 -16.032 101.715 1.00 102.64 112 GLU D N 1
ATOM 5210 C CA . GLU D 2 113 ? 61.950 -15.815 100.573 1.00 98.97 112 GLU D CA 1
ATOM 5211 C C . GLU D 2 113 ? 61.895 -14.338 100.181 1.00 94.20 112 GLU D C 1
ATOM 5212 O O . GLU D 2 113 ? 62.660 -13.552 100.743 1.00 92.04 112 GLU D O 1
ATOM 5218 N N . SER D 2 114 ? 60.992 -14.004 99.256 1.00 92.98 113 SER D N 1
ATOM 5219 C CA . SER D 2 114 ? 60.906 -12.660 98.694 1.00 90.87 113 SER D CA 1
ATOM 5220 C C . SER D 2 114 ? 60.708 -11.582 99.760 1.00 89.59 113 SER D C 1
ATOM 5221 O O . SER D 2 114 ? 60.225 -11.877 100.852 1.00 88.09 113 SER D O 1
ATOM 5224 N N . LYS D 2 115 ? 61.082 -10.328 99.427 1.00 89.15 114 LYS D N 1
ATOM 5225 C CA . LYS D 2 115 ? 60.918 -9.135 100.255 1.00 83.20 114 LYS D CA 1
ATOM 5226 C C . LYS D 2 115 ? 59.446 -9.056 100.691 1.00 81.92 114 LYS D C 1
ATOM 5227 O O . LYS D 2 115 ? 59.180 -8.720 101.846 1.00 81.11 114 LYS D O 1
ATOM 5233 N N . GLU D 2 116 ? 58.505 -9.428 99.775 1.00 86.14 115 GLU D N 1
ATOM 5234 C CA . GLU D 2 116 ? 57.049 -9.469 99.988 1.00 86.11 115 GLU D CA 1
ATOM 5235 C C . GLU D 2 116 ? 56.680 -10.438 101.110 1.00 84.38 115 GLU D C 1
ATOM 5236 O O . GLU D 2 116 ? 55.746 -10.168 101.874 1.00 78.09 115 GLU D O 1
ATOM 5242 N N . GLU D 2 117 ? 57.441 -11.547 101.228 1.00 87.40 116 GLU D N 1
ATOM 5243 C CA . GLU D 2 117 ? 57.245 -12.547 102.270 1.00 84.24 116 GLU D CA 1
ATOM 5244 C C . GLU D 2 117 ? 57.900 -12.139 103.599 1.00 79.62 116 GLU D C 1
ATOM 5245 O O . GLU D 2 117 ? 57.368 -12.497 104.655 1.00 76.31 116 GLU D O 1
ATOM 5251 N N . LEU D 2 118 ? 59.016 -11.368 103.558 1.00 77.98 117 LEU D N 1
ATOM 5252 C CA . LEU D 2 118 ? 59.670 -10.854 104.772 1.00 74.29 117 LEU D CA 1
ATOM 5253 C C . LEU D 2 118 ? 58.732 -9.850 105.475 1.00 73.44 117 LEU D C 1
ATOM 5254 O O . LEU D 2 118 ? 58.643 -9.859 106.700 1.00 72.08 117 LEU D O 1
ATOM 5259 N N . MET D 2 119 ? 58.021 -9.023 104.691 1.00 71.83 118 MET D N 1
ATOM 5260 C CA . MET D 2 119 ? 57.084 -8.018 105.179 1.00 68.92 118 MET D CA 1
ATOM 5261 C C . MET D 2 119 ? 55.790 -8.627 105.714 1.00 64.61 118 MET D C 1
ATOM 5262 O O . MET D 2 119 ? 55.244 -8.106 106.684 1.00 61.30 118 MET D O 1
ATOM 5267 N N . ARG D 2 120 ? 55.302 -9.721 105.089 1.00 67.82 119 ARG D N 1
ATOM 5268 C CA . ARG D 2 120 ? 54.073 -10.437 105.471 1.00 68.70 119 ARG D CA 1
ATOM 5269 C C . ARG D 2 120 ? 54.190 -11.103 106.835 1.00 64.17 119 ARG D C 1
ATOM 5270 O O . ARG D 2 120 ? 53.344 -10.863 107.697 1.00 59.02 119 ARG D O 1
ATOM 5278 N N . VAL D 2 121 ? 55.246 -11.933 107.025 1.00 66.10 120 VAL D N 1
ATOM 5279 C CA . VAL D 2 121 ? 55.530 -12.670 108.263 1.00 64.28 120 VAL D CA 1
ATOM 5280 C C . VAL D 2 121 ? 55.813 -11.676 109.422 1.00 57.85 120 VAL D C 1
ATOM 5281 O O . VAL D 2 121 ? 55.330 -11.902 110.529 1.00 54.66 120 VAL D O 1
ATOM 5285 N N . ARG D 2 122 ? 56.519 -10.555 109.144 1.00 60.39 121 ARG D N 1
ATOM 5286 C CA . ARG D 2 122 ? 56.793 -9.486 110.120 1.00 59.39 121 ARG D CA 1
ATOM 5287 C C . ARG D 2 122 ? 55.499 -8.820 110.600 1.00 54.52 121 ARG D C 1
ATOM 5288 O O . ARG D 2 122 ? 55.344 -8.636 111.802 1.00 53.44 121 ARG D O 1
ATOM 5296 N N . LYS D 2 123 ? 54.560 -8.503 109.678 1.00 55.40 122 LYS D N 1
ATOM 5297 C CA . LYS D 2 123 ? 53.269 -7.888 110.027 1.00 55.55 122 LYS D CA 1
ATOM 5298 C C . LYS D 2 123 ? 52.427 -8.852 110.831 1.00 52.60 122 LYS D C 1
ATOM 5299 O O . LYS D 2 123 ? 51.796 -8.445 111.802 1.00 53.40 122 LYS D O 1
ATOM 5305 N N . GLU D 2 124 ? 52.459 -10.135 110.459 1.00 54.01 123 GLU D N 1
ATOM 5306 C CA . GLU D 2 124 ? 51.751 -11.189 111.167 1.00 55.75 123 GLU D CA 1
ATOM 5307 C C . GLU D 2 124 ? 52.274 -11.343 112.595 1.00 50.13 123 GLU D C 1
ATOM 5308 O O . GLU D 2 124 ? 51.460 -11.479 113.507 1.00 50.59 123 GLU D O 1
ATOM 5314 N N . ILE D 2 125 ? 53.620 -11.262 112.793 1.00 50.62 124 ILE D N 1
ATOM 5315 C CA . ILE D 2 125 ? 54.269 -11.383 114.113 1.00 52.14 124 ILE D CA 1
ATOM 5316 C C . ILE D 2 125 ? 54.022 -10.127 114.960 1.00 48.50 124 ILE D C 1
ATOM 5317 O O . ILE D 2 125 ? 53.805 -10.256 116.156 1.00 47.05 124 ILE D O 1
ATOM 5322 N N . VAL D 2 126 ? 54.035 -8.927 114.349 1.00 50.98 125 VAL D N 1
ATOM 5323 C CA . VAL D 2 126 ? 53.790 -7.652 115.049 1.00 48.98 125 VAL D CA 1
ATOM 5324 C C . VAL D 2 126 ? 52.336 -7.590 115.520 1.00 45.86 125 VAL D C 1
ATOM 5325 O O . VAL D 2 126 ? 52.070 -7.188 116.658 1.00 42.90 125 VAL D O 1
ATOM 5329 N N . ASP D 2 127 ? 51.408 -8.025 114.645 1.00 48.32 126 ASP D N 1
ATOM 5330 C CA . ASP D 2 127 ? 49.979 -8.066 114.946 1.00 47.74 126 ASP D CA 1
ATOM 5331 C C . ASP D 2 127 ? 49.674 -9.025 116.057 1.00 45.60 126 ASP D C 1
ATOM 5332 O O . ASP D 2 127 ? 48.996 -8.639 117.011 1.00 45.37 126 ASP D O 1
ATOM 5337 N N . PHE D 2 128 ? 50.239 -10.239 115.975 1.00 45.94 127 PHE D N 1
ATOM 5338 C CA . PHE D 2 128 ? 50.120 -11.303 116.979 1.00 45.39 127 PHE D CA 1
ATOM 5339 C C . PHE D 2 128 ? 50.621 -10.821 118.333 1.00 43.01 127 PHE D C 1
ATOM 5340 O O . PHE D 2 128 ? 49.923 -10.991 119.334 1.00 41.36 127 PHE D O 1
ATOM 5348 N N . HIS D 2 129 ? 51.812 -10.179 118.344 1.00 41.58 128 HIS D N 1
ATOM 5349 C CA . HIS D 2 129 ? 52.471 -9.572 119.503 1.00 42.42 128 HIS D CA 1
ATOM 5350 C C . HIS D 2 129 ? 51.500 -8.570 120.131 1.00 41.68 128 HIS D C 1
ATOM 5351 O O . HIS D 2 129 ? 51.283 -8.625 121.336 1.00 37.91 128 HIS D O 1
ATOM 5358 N N . GLY D 2 130 ? 50.870 -7.739 119.280 1.00 41.35 129 GLY D N 1
ATOM 5359 C CA . GLY D 2 130 ? 49.880 -6.722 119.631 1.00 38.41 129 GLY D CA 1
ATOM 5360 C C . GLY D 2 130 ? 48.610 -7.255 120.245 1.00 40.04 129 GLY D C 1
ATOM 5361 O O . GLY D 2 130 ? 48.126 -6.693 121.224 1.00 40.22 129 GLY D O 1
ATOM 5362 N N . GLU D 2 131 ? 48.067 -8.335 119.675 1.00 40.91 130 GLU D N 1
ATOM 5363 C CA . GLU D 2 131 ? 46.890 -9.055 120.153 1.00 44.81 130 GLU D CA 1
ATOM 5364 C C . GLU D 2 131 ? 47.082 -9.538 121.580 1.00 42.52 130 GLU D C 1
ATOM 5365 O O . GLU D 2 131 ? 46.175 -9.392 122.408 1.00 42.51 130 GLU D O 1
ATOM 5371 N N . MET D 2 132 ? 48.252 -10.149 121.850 1.00 40.96 131 MET D N 1
ATOM 5372 C CA . MET D 2 132 ? 48.604 -10.702 123.158 1.00 43.37 131 MET D CA 1
ATOM 5373 C C . MET D 2 132 ? 48.767 -9.625 124.226 1.00 42.72 131 MET D C 1
ATOM 5374 O O . MET D 2 132 ? 48.260 -9.795 125.326 1.00 43.32 131 MET D O 1
ATOM 5379 N N . VAL D 2 133 ? 49.420 -8.499 123.891 1.00 40.24 132 VAL D N 1
ATOM 5380 C CA . VAL D 2 133 ? 49.597 -7.351 124.784 1.00 41.96 132 VAL D CA 1
ATOM 5381 C C . VAL D 2 133 ? 48.211 -6.754 125.105 1.00 41.27 132 VAL D C 1
ATOM 5382 O O . VAL D 2 133 ? 47.939 -6.406 126.255 1.00 40.35 132 VAL D O 1
ATOM 5386 N N . LEU D 2 134 ? 47.310 -6.709 124.106 1.00 39.52 133 LEU D N 1
ATOM 5387 C CA . LEU D 2 134 ? 45.955 -6.189 124.310 1.00 39.44 133 LEU D CA 1
ATOM 5388 C C . LEU D 2 134 ? 45.104 -7.096 125.192 1.00 40.83 133 LEU D C 1
ATOM 5389 O O . LEU D 2 134 ? 44.230 -6.604 125.901 1.00 40.52 133 LEU D O 1
ATOM 5394 N N . LEU D 2 135 ? 45.391 -8.413 125.190 1.00 42.62 134 LEU D N 1
ATOM 5395 C CA . LEU D 2 135 ? 44.707 -9.356 126.067 1.00 42.81 134 LEU D CA 1
ATOM 5396 C C . LEU D 2 135 ? 45.204 -9.157 127.513 1.00 43.84 134 LEU D C 1
ATOM 5397 O O . LEU D 2 135 ? 44.385 -9.186 128.430 1.00 43.32 134 LEU D O 1
ATOM 5402 N N . GLU D 2 136 ? 46.516 -8.896 127.720 1.00 42.53 135 GLU D N 1
ATOM 5403 C CA . GLU D 2 136 ? 46.973 -8.650 129.081 1.00 47.25 135 GLU D CA 1
ATOM 5404 C C . GLU D 2 136 ? 46.544 -7.264 129.551 1.00 45.82 135 GLU D C 1
ATOM 5405 O O . GLU D 2 136 ? 46.394 -7.066 130.751 1.00 48.29 135 GLU D O 1
ATOM 5411 N N . ASN D 2 137 ? 46.218 -6.362 128.608 1.00 44.49 136 ASN D N 1
ATOM 5412 C CA . ASN D 2 137 ? 45.657 -5.049 128.896 1.00 44.18 136 ASN D CA 1
ATOM 5413 C C . ASN D 2 137 ? 44.210 -5.239 129.317 1.00 43.06 136 ASN D C 1
ATOM 5414 O O . ASN D 2 137 ? 43.794 -4.681 130.330 1.00 43.81 136 ASN D O 1
ATOM 5419 N N . TYR D 2 138 ? 43.449 -6.044 128.558 1.00 42.28 137 TYR D N 1
ATOM 5420 C CA . TYR D 2 138 ? 42.053 -6.330 128.863 1.00 45.85 137 TYR D CA 1
ATOM 5421 C C . TYR D 2 138 ? 41.946 -7.096 130.188 1.00 47.54 137 TYR D C 1
ATOM 5422 O O . TYR D 2 138 ? 41.034 -6.818 130.965 1.00 49.30 137 TYR D O 1
ATOM 5431 N N . SER D 2 139 ? 42.925 -7.964 130.498 1.00 47.53 138 SER D N 1
ATOM 5432 C CA . SER D 2 139 ? 42.928 -8.679 131.765 1.00 49.07 138 SER D CA 1
ATOM 5433 C C . SER D 2 139 ? 43.350 -7.770 132.942 1.00 47.92 138 SER D C 1
ATOM 5434 O O . SER D 2 139 ? 42.923 -8.023 134.064 1.00 49.56 138 SER D O 1
ATOM 5437 N N . ALA D 2 140 ? 44.114 -6.684 132.683 1.00 46.15 139 ALA D N 1
ATOM 5438 C CA . ALA D 2 140 ? 44.502 -5.713 133.718 1.00 46.24 139 ALA D CA 1
ATOM 5439 C C . ALA D 2 140 ? 43.310 -4.822 134.105 1.00 44.30 139 ALA D C 1
ATOM 5440 O O . ALA D 2 140 ? 43.125 -4.536 135.291 1.00 41.43 139 ALA D O 1
ATOM 5442 N N . LEU D 2 141 ? 42.498 -4.394 133.099 1.00 40.84 140 LEU D N 1
ATOM 5443 C CA . LEU D 2 141 ? 41.286 -3.585 133.279 1.00 41.57 140 LEU D CA 1
ATOM 5444 C C . LEU D 2 141 ? 40.250 -4.330 134.123 1.00 46.17 140 LEU D C 1
ATOM 5445 O O . LEU D 2 141 ? 39.567 -3.719 134.950 1.00 47.32 140 LEU D O 1
ATOM 5450 N N . ASN D 2 142 ? 40.167 -5.655 133.930 1.00 46.31 141 ASN D N 1
ATOM 5451 C CA . ASN D 2 142 ? 39.269 -6.534 134.662 1.00 49.36 141 ASN D CA 1
ATOM 5452 C C . ASN D 2 142 ? 39.652 -6.624 136.130 1.00 46.94 141 ASN D C 1
ATOM 5453 O O . ASN D 2 142 ? 38.767 -6.596 136.984 1.00 46.52 141 ASN D O 1
ATOM 5458 N N . TYR D 2 143 ? 40.958 -6.737 136.420 1.00 46.05 142 TYR D N 1
ATOM 5459 C CA . TYR D 2 143 ? 41.477 -6.773 137.785 1.00 47.54 142 TYR D CA 1
ATOM 5460 C C . TYR D 2 143 ? 41.165 -5.429 138.473 1.00 45.74 142 TYR D C 1
ATOM 5461 O O . TYR D 2 143 ? 40.778 -5.418 139.637 1.00 46.55 142 TYR D O 1
ATOM 5470 N N . THR D 2 144 ? 41.328 -4.308 137.753 1.00 47.24 143 THR D N 1
ATOM 5471 C CA . THR D 2 144 ? 41.043 -2.960 138.269 1.00 46.00 143 THR D CA 1
ATOM 5472 C C . THR D 2 144 ? 39.568 -2.801 138.682 1.00 44.94 143 THR D C 1
ATOM 5473 O O . THR D 2 144 ? 39.293 -2.330 139.779 1.00 45.69 143 THR D O 1
ATOM 5477 N N . GLY D 2 145 ? 38.655 -3.210 137.808 1.00 44.47 144 GLY D N 1
ATOM 5478 C CA . GLY D 2 145 ? 37.227 -3.185 138.086 1.00 46.68 144 GLY D CA 1
ATOM 5479 C C . GLY D 2 145 ? 36.870 -4.096 139.243 1.00 46.08 144 GLY D C 1
ATOM 5480 O O . GLY D 2 145 ? 36.023 -3.747 140.063 1.00 47.95 144 GLY D O 1
ATOM 5481 N N . LEU D 2 146 ? 37.555 -5.248 139.343 1.00 45.16 145 LEU D N 1
ATOM 5482 C CA . LEU D 2 146 ? 37.357 -6.249 140.394 1.00 47.32 145 LEU D CA 1
ATOM 5483 C C . LEU D 2 146 ? 37.683 -5.726 141.786 1.00 45.92 145 LEU D C 1
ATOM 5484 O O . LEU D 2 146 ? 36.855 -5.877 142.676 1.00 44.64 145 LEU D O 1
ATOM 5489 N N . VAL D 2 147 ? 38.863 -5.094 141.965 1.00 46.58 146 VAL D N 1
ATOM 5490 C CA . VAL D 2 147 ? 39.298 -4.489 143.228 1.00 48.02 146 VAL D CA 1
ATOM 5491 C C . VAL D 2 147 ? 38.300 -3.391 143.622 1.00 49.54 146 VAL D C 1
ATOM 5492 O O . VAL D 2 147 ? 37.845 -3.371 144.768 1.00 48.64 146 VAL D O 1
ATOM 5496 N N . LYS D 2 148 ? 37.946 -2.498 142.664 1.00 46.81 147 LYS D N 1
ATOM 5497 C CA . LYS D 2 148 ? 36.988 -1.419 142.899 1.00 50.78 147 LYS D CA 1
ATOM 5498 C C . LYS D 2 148 ? 35.646 -1.959 143.462 1.00 51.75 147 LYS D C 1
ATOM 5499 O O . LYS D 2 148 ? 35.131 -1.427 144.444 1.00 53.38 147 LYS D O 1
ATOM 5505 N N . ILE D 2 149 ? 35.126 -3.046 142.869 1.00 49.98 148 ILE D N 1
ATOM 5506 C CA . ILE D 2 149 ? 33.889 -3.711 143.269 1.00 48.57 148 ILE D CA 1
ATOM 5507 C C . ILE D 2 149 ? 34.025 -4.326 144.664 1.00 48.34 148 ILE D C 1
ATOM 5508 O O . ILE D 2 149 ? 33.119 -4.176 145.486 1.00 49.33 148 ILE D O 1
ATOM 5513 N N . LEU D 2 150 ? 35.157 -4.985 144.943 1.00 47.10 149 LEU D N 1
ATOM 5514 C CA . LEU D 2 150 ? 35.370 -5.630 146.228 1.00 49.13 149 LEU D CA 1
ATOM 5515 C C . LEU D 2 150 ? 35.605 -4.646 147.354 1.00 51.56 149 LEU D C 1
ATOM 5516 O O . LEU D 2 150 ? 35.192 -4.923 148.478 1.00 49.48 149 LEU D O 1
ATOM 5521 N N . LYS D 2 151 ? 36.210 -3.486 147.043 1.00 53.11 150 LYS D N 1
ATOM 5522 C CA . LYS D 2 151 ? 36.446 -2.369 147.957 1.00 53.72 150 LYS D CA 1
ATOM 5523 C C . LYS D 2 151 ? 35.088 -1.839 148.384 1.00 55.07 150 LYS D C 1
ATOM 5524 O O . LYS D 2 151 ? 34.849 -1.691 149.590 1.00 56.64 150 LYS D O 1
ATOM 5530 N N . LYS D 2 152 ? 34.178 -1.608 147.388 1.00 50.78 151 LYS D N 1
ATOM 5531 C CA . LYS D 2 152 ? 32.793 -1.139 147.574 1.00 52.97 151 LYS D CA 1
ATOM 5532 C C . LYS D 2 152 ? 31.967 -2.167 148.324 1.00 52.70 151 LYS D C 1
ATOM 5533 O O . LYS D 2 152 ? 31.129 -1.788 149.132 1.00 53.64 151 LYS D O 1
ATOM 5539 N N . TYR D 2 153 ? 32.219 -3.466 148.073 1.00 52.55 152 TYR D N 1
ATOM 5540 C CA . TYR D 2 153 ? 31.530 -4.578 148.725 1.00 54.24 152 TYR D CA 1
ATOM 5541 C C . TYR D 2 153 ? 31.803 -4.564 150.237 1.00 51.31 152 TYR D C 1
ATOM 5542 O O . TYR D 2 153 ? 30.866 -4.603 151.028 1.00 49.96 152 TYR D O 1
ATOM 5551 N N . ASP D 2 154 ? 33.087 -4.510 150.623 1.00 49.21 153 ASP D N 1
ATOM 5552 C CA . ASP D 2 154 ? 33.528 -4.500 152.017 1.00 52.25 153 ASP D CA 1
ATOM 5553 C C . ASP D 2 154 ? 33.000 -3.287 152.791 1.00 53.17 153 ASP D C 1
ATOM 5554 O O . ASP D 2 154 ? 32.580 -3.432 153.942 1.00 52.46 153 ASP D O 1
ATOM 5559 N N . LYS D 2 155 ? 32.991 -2.111 152.145 1.00 53.58 154 LYS D N 1
ATOM 5560 C CA . LYS D 2 155 ? 32.531 -0.859 152.743 1.00 56.88 154 LYS D CA 1
ATOM 5561 C C . LYS D 2 155 ? 31.024 -0.838 152.970 1.00 55.93 154 LYS D C 1
ATOM 5562 O O . LYS D 2 155 ? 30.586 -0.411 154.038 1.00 58.61 154 LYS D O 1
ATOM 5568 N N . ARG D 2 156 ? 30.240 -1.320 151.991 1.00 56.31 155 ARG D N 1
ATOM 5569 C CA . ARG D 2 156 ? 28.775 -1.362 152.069 1.00 59.71 155 ARG D CA 1
ATOM 5570 C C . ARG D 2 156 ? 28.269 -2.404 153.063 1.00 59.98 155 ARG D C 1
ATOM 5571 O O . ARG D 2 156 ? 27.308 -2.142 153.777 1.00 62.93 155 ARG D O 1
ATOM 5579 N N . THR D 2 157 ? 28.906 -3.591 153.097 1.00 59.08 156 THR D N 1
ATOM 5580 C CA . THR D 2 157 ? 28.496 -4.721 153.950 1.00 59.05 156 THR D CA 1
ATOM 5581 C C . THR D 2 157 ? 29.104 -4.743 155.359 1.00 57.14 156 THR D C 1
ATOM 5582 O O . THR D 2 157 ? 28.454 -5.215 156.288 1.00 58.70 156 THR D O 1
ATOM 5586 N N . GLY D 2 158 ? 30.355 -4.312 155.485 1.00 55.95 157 GLY D N 1
ATOM 5587 C CA . GLY D 2 158 ? 31.074 -4.345 156.749 1.00 54.82 157 GLY D CA 1
ATOM 5588 C C . GLY D 2 158 ? 31.809 -5.659 156.915 1.00 54.57 157 GLY D C 1
ATOM 5589 O O . GLY D 2 158 ? 32.301 -5.966 158.002 1.00 58.57 157 GLY D O 1
ATOM 5590 N N . ALA D 2 159 ? 31.887 -6.440 155.825 1.00 59.00 158 ALA D N 1
ATOM 5591 C CA . ALA D 2 159 ? 32.548 -7.744 155.763 1.00 58.79 158 ALA D CA 1
ATOM 5592 C C . ALA D 2 159 ? 34.013 -7.601 155.304 1.00 55.47 158 ALA D C 1
ATOM 5593 O O . ALA D 2 159 ? 34.432 -6.507 154.924 1.00 53.32 158 ALA D O 1
ATOM 5595 N N . LEU D 2 160 ? 34.801 -8.689 155.403 1.00 55.31 159 LEU D N 1
ATOM 5596 C CA . LEU D 2 160 ? 36.199 -8.722 154.981 1.00 55.53 159 LEU D CA 1
ATOM 5597 C C . LEU D 2 160 ? 36.338 -9.793 153.932 1.00 55.03 159 LEU D C 1
ATOM 5598 O O . LEU D 2 160 ? 36.713 -10.924 154.223 1.00 58.66 159 LEU D O 1
ATOM 5603 N N . ILE D 2 161 ? 35.987 -9.435 152.715 1.00 51.24 160 ILE D N 1
ATOM 5604 C CA . ILE D 2 161 ? 35.991 -10.324 151.574 1.00 53.97 160 ILE D CA 1
ATOM 5605 C C . ILE D 2 161 ? 37.130 -10.021 150.617 1.00 53.19 160 ILE D C 1
ATOM 5606 O O . ILE D 2 161 ? 37.705 -10.968 150.082 1.00 51.35 160 ILE D O 1
ATOM 5611 N N . ARG D 2 162 ? 37.452 -8.712 150.401 1.00 51.33 161 ARG D N 1
ATOM 5612 C CA . ARG D 2 162 ? 38.474 -8.210 149.461 1.00 53.78 161 ARG D CA 1
ATOM 5613 C C . ARG D 2 162 ? 39.840 -8.904 149.551 1.00 51.95 161 ARG D C 1
ATOM 5614 O O . ARG D 2 162 ? 40.318 -9.378 148.527 1.00 51.03 161 ARG D O 1
ATOM 5622 N N . LEU D 2 163 ? 40.483 -8.926 150.741 1.00 54.16 162 LEU D N 1
ATOM 5623 C CA . LEU D 2 163 ? 41.812 -9.538 150.888 1.00 55.16 162 LEU D CA 1
ATOM 5624 C C . LEU D 2 163 ? 41.795 -11.027 150.561 1.00 55.06 162 LEU D C 1
ATOM 5625 O O . LEU D 2 163 ? 42.517 -11.395 149.633 1.00 56.01 162 LEU D O 1
ATOM 5630 N N . PRO D 2 164 ? 40.931 -11.889 151.181 1.00 55.70 163 PRO D N 1
ATOM 5631 C CA . PRO D 2 164 ? 40.931 -13.307 150.777 1.00 54.23 163 PRO D CA 1
ATOM 5632 C C . PRO D 2 164 ? 40.501 -13.541 149.323 1.00 52.41 163 PRO D C 1
ATOM 5633 O O . PRO D 2 164 ? 41.048 -14.441 148.675 1.00 53.84 163 PRO D O 1
ATOM 5637 N N . PHE D 2 165 ? 39.586 -12.700 148.786 1.00 48.90 164 PHE D N 1
ATOM 5638 C CA . PHE D 2 165 ? 39.124 -12.851 147.406 1.00 51.66 164 PHE D CA 1
ATOM 5639 C C . PHE D 2 165 ? 40.192 -12.485 146.385 1.00 53.94 164 PHE D C 1
ATOM 5640 O O . PHE D 2 165 ? 40.373 -13.227 145.417 1.00 53.78 164 PHE D O 1
ATOM 5648 N N . ILE D 2 166 ? 40.892 -11.355 146.587 1.00 54.65 165 ILE D N 1
ATOM 5649 C CA . ILE D 2 166 ? 41.949 -10.938 145.666 1.00 54.83 165 ILE D CA 1
ATOM 5650 C C . ILE D 2 166 ? 43.151 -11.879 145.760 1.00 55.68 165 ILE D C 1
ATOM 5651 O O . ILE D 2 166 ? 43.763 -12.149 144.738 1.00 56.26 165 ILE D O 1
ATOM 5656 N N . GLN D 2 167 ? 43.443 -12.429 146.945 1.00 56.47 166 GLN D N 1
ATOM 5657 C CA . GLN D 2 167 ? 44.545 -13.375 147.122 1.00 58.98 166 GLN D CA 1
ATOM 5658 C C . GLN D 2 167 ? 44.411 -14.607 146.194 1.00 61.26 166 GLN D C 1
ATOM 5659 O O . GLN D 2 167 ? 45.416 -15.034 145.619 1.00 64.32 166 GLN D O 1
ATOM 5665 N N . LYS D 2 168 ? 43.168 -15.116 145.991 1.00 58.46 167 LYS D N 1
ATOM 5666 C CA . LYS D 2 168 ? 42.854 -16.221 145.073 1.00 59.01 167 LYS D CA 1
ATOM 5667 C C . LYS D 2 168 ? 43.025 -15.768 143.599 1.00 61.07 167 LYS D C 1
ATOM 5668 O O . LYS D 2 168 ? 43.579 -16.508 142.779 1.00 60.39 167 LYS D O 1
ATOM 5674 N N . VAL D 2 169 ? 42.587 -14.525 143.293 1.00 59.19 168 VAL D N 1
ATOM 5675 C CA . VAL D 2 169 ? 42.675 -13.863 141.979 1.00 58.99 168 VAL D CA 1
ATOM 5676 C C . VAL D 2 169 ? 44.134 -13.664 141.514 1.00 57.62 168 VAL D C 1
ATOM 5677 O O . VAL D 2 169 ? 44.417 -13.879 140.337 1.00 58.50 168 VAL D O 1
ATOM 5681 N N . LEU D 2 170 ? 45.046 -13.265 142.433 1.00 58.78 169 LEU D N 1
ATOM 5682 C CA . LEU D 2 170 ? 46.481 -13.028 142.174 1.00 59.23 169 LEU D CA 1
ATOM 5683 C C . LEU D 2 170 ? 47.257 -14.289 141.735 1.00 60.05 169 LEU D C 1
ATOM 5684 O O . LEU D 2 170 ? 48.412 -14.192 141.296 1.00 62.59 169 LEU D O 1
ATOM 5689 N N . GLN D 2 171 ? 46.635 -15.463 141.880 1.00 60.39 170 GLN D N 1
ATOM 5690 C CA . GLN D 2 171 ? 47.235 -16.746 141.535 1.00 64.42 170 GLN D CA 1
ATOM 5691 C C . GLN D 2 171 ? 46.639 -17.340 140.237 1.00 63.64 170 GLN D C 1
ATOM 5692 O O . GLN D 2 171 ? 47.170 -18.324 139.708 1.00 67.17 170 GLN D O 1
ATOM 5698 N N . GLN D 2 172 ? 45.560 -16.712 139.719 1.00 60.88 171 GLN D N 1
ATOM 5699 C CA . GLN D 2 172 ? 44.828 -17.127 138.525 1.00 62.24 171 GLN D CA 1
ATOM 5700 C C . GLN D 2 172 ? 45.495 -16.715 137.206 1.00 61.70 171 GLN D C 1
ATOM 5701 O O . GLN D 2 172 ? 46.146 -15.665 137.165 1.00 61.24 171 GLN D O 1
ATOM 5707 N N . PRO D 2 173 ? 45.347 -17.549 136.129 1.00 61.83 172 PRO D N 1
ATOM 5708 C CA . PRO D 2 173 ? 46.026 -17.260 134.853 1.00 60.03 172 PRO D CA 1
ATOM 5709 C C . PRO D 2 173 ? 45.853 -15.858 134.274 1.00 59.46 172 PRO D C 1
ATOM 5710 O O . PRO D 2 173 ? 46.843 -15.295 133.799 1.00 59.70 172 PRO D O 1
ATOM 5714 N N . PHE D 2 174 ? 44.620 -15.297 134.310 1.00 56.08 173 PHE D N 1
ATOM 5715 C CA . PHE D 2 174 ? 44.333 -13.974 133.754 1.00 54.61 173 PHE D CA 1
ATOM 5716 C C . PHE D 2 174 ? 45.155 -12.867 134.412 1.00 56.80 173 PHE D C 1
ATOM 5717 O O . PHE D 2 174 ? 45.516 -11.910 133.726 1.00 56.56 173 PHE D O 1
ATOM 5725 N N . PHE D 2 175 ? 45.435 -12.976 135.733 1.00 56.01 174 PHE D N 1
ATOM 5726 C CA . PHE D 2 175 ? 46.218 -11.952 136.419 1.00 57.01 174 PHE D CA 1
ATOM 5727 C C . PHE D 2 175 ? 47.710 -12.121 136.153 1.00 57.36 174 PHE D C 1
ATOM 5728 O O . PHE D 2 175 ? 48.410 -11.146 135.862 1.00 59.22 174 PHE D O 1
ATOM 5736 N N . THR D 2 176 ? 48.190 -13.352 136.311 1.00 58.30 175 THR D N 1
ATOM 5737 C CA . THR D 2 176 ? 49.591 -13.716 136.210 1.00 60.54 175 THR D CA 1
ATOM 5738 C C . THR D 2 176 ? 50.177 -13.402 134.799 1.00 63.08 175 THR D C 1
ATOM 5739 O O . THR D 2 176 ? 51.212 -12.730 134.741 1.00 62.32 175 THR D O 1
ATOM 5743 N N . THR D 2 177 ? 49.495 -13.833 133.687 1.00 62.39 176 THR D N 1
ATOM 5744 C CA . THR D 2 177 ? 49.900 -13.673 132.271 1.00 59.27 176 THR D CA 1
ATOM 5745 C C . THR D 2 177 ? 51.360 -14.161 132.022 1.00 61.22 176 THR D C 1
ATOM 5746 O O . THR D 2 177 ? 52.098 -13.562 131.222 1.00 60.05 176 THR D O 1
ATOM 5750 N N . ASP D 2 178 ? 51.773 -15.233 132.738 1.00 63.02 177 ASP D N 1
ATOM 5751 C CA . ASP D 2 178 ? 53.136 -15.792 132.696 1.00 63.86 177 ASP D CA 1
ATOM 5752 C C . ASP D 2 178 ? 53.495 -16.434 131.358 1.00 60.43 177 ASP D C 1
ATOM 5753 O O . ASP D 2 178 ? 54.652 -16.339 130.916 1.00 58.05 177 ASP D O 1
ATOM 5758 N N . LEU D 2 179 ? 52.505 -17.083 130.715 1.00 58.21 178 LEU D N 1
ATOM 5759 C CA . LEU D 2 179 ? 52.714 -17.716 129.418 1.00 59.63 178 LEU D CA 1
ATOM 5760 C C . LEU D 2 179 ? 52.718 -16.655 128.315 1.00 54.95 178 LEU D C 1
ATOM 5761 O O . LEU D 2 179 ? 53.557 -16.729 127.421 1.00 53.05 178 LEU D O 1
ATOM 5766 N N . LEU D 2 180 ? 51.849 -15.630 128.435 1.00 55.91 179 LEU D N 1
ATOM 5767 C CA . LEU D 2 180 ? 51.770 -14.500 127.513 1.00 52.80 179 LEU D CA 1
ATOM 5768 C C . LEU D 2 180 ? 53.090 -13.746 127.464 1.00 52.43 179 LEU D C 1
ATOM 5769 O O . LEU D 2 180 ? 53.512 -13.374 126.382 1.00 51.34 179 LEU D O 1
ATOM 5774 N N . TYR D 2 181 ? 53.741 -13.527 128.620 1.00 53.26 180 TYR D N 1
ATOM 5775 C CA . TYR D 2 181 ? 55.036 -12.860 128.698 1.00 53.88 180 TYR D CA 1
ATOM 5776 C C . TYR D 2 181 ? 56.081 -13.596 127.832 1.00 53.25 180 TYR D C 1
ATOM 5777 O O . TYR D 2 181 ? 56.767 -12.936 127.053 1.00 53.47 180 TYR D O 1
ATOM 5786 N N . LYS D 2 182 ? 56.185 -14.946 127.956 1.00 52.71 181 LYS D N 1
ATOM 5787 C CA . LYS D 2 182 ? 57.108 -15.779 127.172 1.00 53.79 181 LYS D CA 1
ATOM 5788 C C . LYS D 2 182 ? 56.806 -15.698 125.670 1.00 54.59 181 LYS D C 1
ATOM 5789 O O . LYS D 2 182 ? 57.732 -15.492 124.878 1.00 53.21 181 LYS D O 1
ATOM 5795 N N . LEU D 2 183 ? 55.508 -15.843 125.287 1.00 52.93 182 LEU D N 1
ATOM 5796 C CA . LEU D 2 183 ? 55.038 -15.786 123.899 1.00 52.30 182 LEU D CA 1
ATOM 5797 C C . LEU D 2 183 ? 55.375 -14.458 123.248 1.00 52.19 182 LEU D C 1
ATOM 5798 O O . LEU D 2 183 ? 55.912 -14.454 122.141 1.00 51.14 182 LEU D O 1
ATOM 5803 N N . VAL D 2 184 ? 55.091 -13.332 123.951 1.00 51.35 183 VAL D N 1
ATOM 5804 C CA . VAL D 2 184 ? 55.390 -11.962 123.517 1.00 47.42 183 VAL D CA 1
ATOM 5805 C C . VAL D 2 184 ? 56.909 -11.824 123.347 1.00 50.89 183 VAL D C 1
ATOM 5806 O O . VAL D 2 184 ? 57.365 -11.367 122.302 1.00 52.24 183 VAL D O 1
ATOM 5810 N N . LYS D 2 185 ? 57.686 -12.303 124.331 1.00 52.32 184 LYS D N 1
ATOM 5811 C CA . LYS D 2 185 ? 59.149 -12.281 124.289 1.00 56.02 184 LYS D CA 1
ATOM 5812 C C . LYS D 2 185 ? 59.730 -13.117 123.119 1.00 54.46 184 LYS D C 1
ATOM 5813 O O . LYS D 2 185 ? 60.836 -12.828 122.660 1.00 54.95 184 LYS D O 1
ATOM 5819 N N . GLN D 2 186 ? 58.982 -14.138 122.643 1.00 54.03 185 GLN D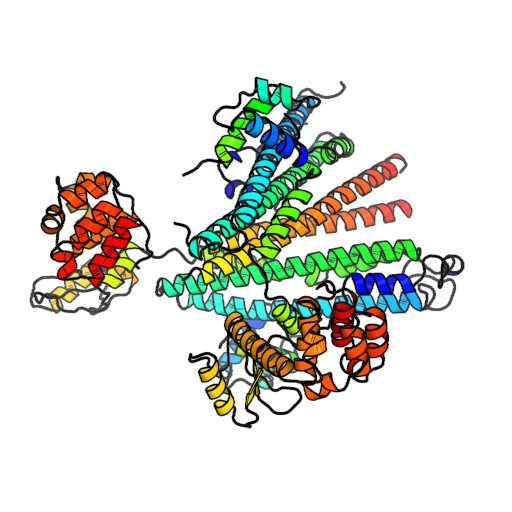 N 1
ATOM 5820 C CA . GLN D 2 186 ? 59.391 -15.008 121.536 1.00 55.67 185 GLN D CA 1
ATOM 5821 C C . GLN D 2 186 ? 59.126 -14.350 120.191 1.00 57.46 185 GLN D C 1
ATOM 5822 O O . GLN D 2 186 ? 59.854 -14.608 119.234 1.00 57.79 185 GLN D O 1
ATOM 5828 N N . CYS D 2 187 ? 58.082 -13.508 120.117 1.00 54.85 186 CYS D N 1
ATOM 5829 C CA . CYS D 2 187 ? 57.733 -12.731 118.933 1.00 54.04 186 CYS D CA 1
ATOM 5830 C C . CYS D 2 187 ? 58.852 -11.765 118.633 1.00 54.41 186 CYS D C 1
ATOM 5831 O O . CYS D 2 187 ? 59.254 -11.647 117.477 1.00 56.08 186 CYS D O 1
ATOM 5834 N N . GLU D 2 188 ? 59.355 -11.089 119.692 1.00 53.31 187 GLU D N 1
ATOM 5835 C CA . GLU D 2 188 ? 60.458 -10.123 119.676 1.00 55.60 187 GLU D CA 1
ATOM 5836 C C . GLU D 2 188 ? 61.768 -10.804 119.242 1.00 59.24 187 GLU D C 1
ATOM 5837 O O . GLU D 2 188 ? 62.583 -10.192 118.542 1.00 61.41 187 GLU D O 1
ATOM 5843 N N . ALA D 2 189 ? 61.945 -12.084 119.631 1.00 57.10 188 ALA D N 1
ATOM 5844 C CA . ALA D 2 189 ? 63.102 -12.899 119.248 1.00 62.35 188 ALA D CA 1
ATOM 5845 C C . ALA D 2 189 ? 63.068 -13.216 117.727 1.00 62.73 188 ALA D C 1
ATOM 5846 O O . ALA D 2 189 ? 64.104 -13.121 117.073 1.00 63.67 188 ALA D O 1
ATOM 5848 N N . MET D 2 190 ? 61.875 -13.549 117.177 1.00 61.12 189 MET D N 1
ATOM 5849 C CA . MET D 2 190 ? 61.651 -13.842 115.755 1.00 66.63 189 MET D CA 1
ATOM 5850 C C . MET D 2 190 ? 61.832 -12.605 114.883 1.00 68.94 189 MET D C 1
ATOM 5851 O O . MET D 2 190 ? 62.290 -12.734 113.746 1.00 70.69 189 MET D O 1
ATOM 5856 N N . LEU D 2 191 ? 61.436 -11.416 115.389 1.00 64.13 190 LEU D N 1
ATOM 5857 C CA . LEU D 2 191 ? 61.579 -10.158 114.648 1.00 65.40 190 LEU D CA 1
ATOM 5858 C C . LEU D 2 191 ? 63.050 -9.712 114.581 1.00 66.90 190 LEU D C 1
ATOM 5859 O O . LEU D 2 191 ? 63.455 -9.062 113.617 1.00 67.52 190 LEU D O 1
ATOM 5864 N N . ASP D 2 192 ? 63.852 -10.104 115.590 1.00 66.80 191 ASP D N 1
ATOM 5865 C CA . ASP D 2 192 ? 65.289 -9.851 115.673 1.00 66.82 191 ASP D CA 1
ATOM 5866 C C . ASP D 2 192 ? 66.028 -10.780 114.706 1.00 68.35 191 ASP D C 1
ATOM 5867 O O . ASP D 2 192 ? 67.075 -10.402 114.184 1.00 72.71 191 ASP D O 1
ATOM 5872 N N . GLN D 2 193 ? 65.496 -12.001 114.497 1.00 68.97 192 GLN D N 1
ATOM 5873 C CA . GLN D 2 193 ? 66.055 -13.022 113.606 1.00 75.46 192 GLN D CA 1
ATOM 5874 C C . GLN D 2 193 ? 65.753 -12.702 112.142 1.00 77.63 192 GLN D C 1
ATOM 5875 O O . GLN D 2 193 ? 66.525 -13.102 111.277 1.00 81.47 192 GLN D O 1
ATOM 5881 N N . LEU D 2 194 ? 64.626 -12.014 111.862 1.00 88.49 193 LEU D N 1
ATOM 5882 C CA . LEU D 2 194 ? 64.210 -11.639 110.510 1.00 84.22 193 LEU D CA 1
ATOM 5883 C C . LEU D 2 194 ? 64.869 -10.339 110.047 1.00 80.90 193 LEU D C 1
ATOM 5884 O O . LEU D 2 194 ? 64.261 -9.268 110.085 1.00 80.61 193 LEU D O 1
ATOM 5889 N N . LEU D 2 195 ? 66.126 -10.453 109.600 1.00 81.31 194 LEU D N 1
ATOM 5890 C CA . LEU D 2 195 ? 66.974 -9.349 109.135 1.00 80.62 194 LEU D CA 1
ATOM 5891 C C . LEU D 2 195 ? 66.463 -8.716 107.840 1.00 79.93 194 LEU D C 1
ATOM 5892 O O . LEU D 2 195 ? 65.878 -9.421 107.011 1.00 80.58 194 LEU D O 1
ATOM 5897 N N . PRO D 2 196 ? 66.678 -7.393 107.634 1.00 78.97 195 PRO D N 1
ATOM 5898 C CA . PRO D 2 196 ? 66.147 -6.748 106.419 1.00 74.65 195 PRO D CA 1
ATOM 5899 C C . PRO D 2 196 ? 66.747 -7.238 105.105 1.00 75.81 195 PRO D C 1
ATOM 5900 O O . PRO D 2 196 ? 67.884 -7.725 105.063 1.00 76.27 195 PRO D O 1
ATOM 5904 N N . SER D 2 197 ? 65.950 -7.106 104.029 1.00 74.42 196 SER D N 1
ATOM 5905 C CA . SER D 2 197 ? 66.274 -7.517 102.660 1.00 76.87 196 SER D CA 1
ATOM 5906 C C . SER D 2 197 ? 67.439 -6.729 102.053 1.00 72.46 196 SER D C 1
ATOM 5907 O O . SER D 2 197 ? 67.583 -5.537 102.339 1.00 74.19 196 SER D O 1
ATOM 5910 N N . ASN D 2 198 ? 68.236 -7.383 101.177 1.00 69.78 197 ASN D N 1
ATOM 5911 C CA . ASN D 2 198 ? 69.311 -6.718 100.434 1.00 67.85 197 ASN D CA 1
ATOM 5912 C C . ASN D 2 198 ? 68.617 -5.932 99.299 1.00 64.72 197 ASN D C 1
ATOM 5913 O O . ASN D 2 198 ? 68.232 -6.506 98.277 1.00 64.59 197 ASN D O 1
ATOM 5918 N N . GLU D 2 199 ? 68.410 -4.628 99.530 1.00 66.05 198 GLU D N 1
ATOM 5919 C CA . GLU D 2 199 ? 67.700 -3.687 98.654 1.00 64.82 198 GLU D CA 1
ATOM 5920 C C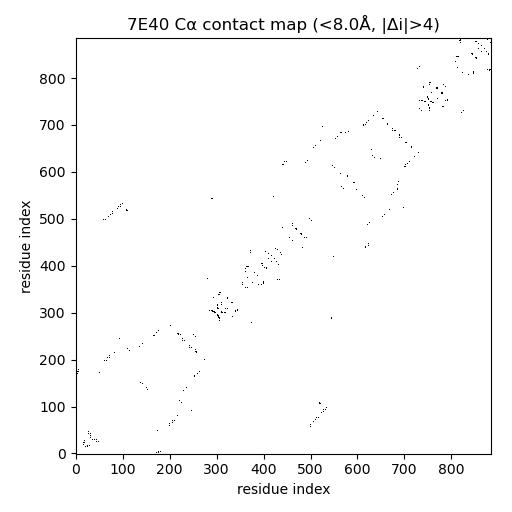 . GLU D 2 199 ? 68.242 -3.589 97.209 1.00 60.98 198 GLU D C 1
ATOM 5921 O O . GLU D 2 199 ? 67.448 -3.688 96.270 1.00 58.12 198 GLU D O 1
ATOM 5927 N N . ILE D 2 200 ? 69.576 -3.413 97.026 1.00 62.02 199 ILE D N 1
ATOM 5928 C CA . ILE D 2 200 ? 70.202 -3.334 95.693 1.00 58.17 199 ILE D CA 1
ATOM 5929 C C . ILE D 2 200 ? 69.954 -4.632 94.921 1.00 57.94 199 ILE D C 1
ATOM 5930 O O . ILE D 2 200 ? 69.605 -4.570 93.745 1.00 56.12 199 ILE D O 1
ATOM 5935 N N . PHE D 2 201 ? 70.045 -5.792 95.613 1.00 61.07 200 PHE D N 1
ATOM 5936 C CA . PHE D 2 201 ? 69.788 -7.136 95.071 1.00 61.32 200 PHE D CA 1
ATOM 5937 C C . PHE D 2 201 ? 68.358 -7.275 94.576 1.00 60.33 200 PHE D C 1
ATOM 5938 O O . PHE D 2 201 ? 68.156 -7.716 93.450 1.00 59.55 200 PHE D O 1
ATOM 5946 N N . GLU D 2 202 ? 67.376 -6.878 95.407 1.00 61.36 201 GLU D N 1
ATOM 5947 C CA . GLU D 2 202 ? 65.949 -6.917 95.097 1.00 63.43 201 GLU D CA 1
ATOM 5948 C C . GLU D 2 202 ? 65.608 -6.017 93.908 1.00 59.29 201 GLU D C 1
ATOM 5949 O O . GLU D 2 202 ? 64.796 -6.407 93.060 1.00 58.07 201 GLU D O 1
ATOM 5955 N N . MET D 2 203 ? 66.243 -4.826 93.836 1.00 57.17 202 MET D N 1
ATOM 5956 C CA . MET D 2 203 ? 66.047 -3.858 92.753 1.00 56.71 202 MET D CA 1
ATOM 5957 C C . MET D 2 203 ? 66.492 -4.446 91.396 1.00 55.77 202 MET D C 1
ATOM 5958 O O . MET D 2 203 ? 65.768 -4.315 90.404 1.00 53.34 202 MET D O 1
ATOM 5963 N N . LEU D 2 204 ? 67.655 -5.113 91.368 1.00 53.84 203 LEU D N 1
ATOM 5964 C CA . LEU D 2 204 ? 68.156 -5.700 90.144 1.00 54.71 203 LEU D CA 1
ATOM 5965 C C . LEU D 2 204 ? 67.564 -7.087 89.876 1.00 58.33 203 LEU D C 1
ATOM 5966 O O . LEU D 2 204 ? 67.627 -7.569 88.744 1.00 60.14 203 LEU D O 1
ATOM 5971 N N . ARG D 2 205 ? 66.877 -7.672 90.885 1.00 59.44 204 ARG D N 1
ATOM 5972 C CA . ARG D 2 205 ? 66.131 -8.924 90.765 1.00 61.27 204 ARG D CA 1
ATOM 5973 C C . ARG D 2 205 ? 64.896 -8.619 89.890 1.00 59.29 204 ARG D C 1
ATOM 5974 O O . ARG D 2 205 ? 64.494 -9.458 89.089 1.00 62.18 204 ARG D O 1
ATOM 5982 N N . ILE D 2 206 ? 64.329 -7.401 90.024 1.00 55.45 205 ILE D N 1
ATOM 5983 C CA . ILE D 2 206 ? 63.171 -6.931 89.262 1.00 55.87 205 ILE D CA 1
ATOM 5984 C C . ILE D 2 206 ? 63.567 -6.465 87.847 1.00 57.16 205 ILE D C 1
ATOM 5985 O O . ILE D 2 206 ? 62.896 -6.816 86.872 1.00 59.23 205 ILE D O 1
ATOM 5990 N N . ASP D 2 207 ? 64.642 -5.677 87.744 1.00 53.22 206 ASP D N 1
ATOM 5991 C CA . ASP D 2 207 ? 65.125 -5.104 86.488 1.00 53.40 206 ASP D CA 1
ATOM 5992 C C . ASP D 2 207 ? 65.876 -6.071 85.559 1.00 56.63 206 ASP D C 1
ATOM 5993 O O . ASP D 2 207 ? 65.623 -6.051 84.351 1.00 58.56 206 ASP D O 1
ATOM 5998 N N . GLU D 2 208 ? 66.817 -6.868 86.102 1.00 58.74 207 GLU D N 1
ATOM 5999 C CA . GLU D 2 208 ? 67.640 -7.795 85.324 1.00 60.30 207 GLU D CA 1
ATOM 6000 C C . GLU D 2 208 ? 67.255 -9.268 85.478 1.00 62.52 207 GLU D C 1
ATOM 6001 O O . GLU D 2 208 ? 67.615 -10.077 84.624 1.00 63.42 207 GLU D O 1
ATOM 6007 N N . GLY D 2 209 ? 66.548 -9.608 86.550 1.00 62.92 208 GLY D N 1
ATOM 6008 C CA . GLY D 2 209 ? 66.118 -10.979 86.797 1.00 63.78 208 GLY D CA 1
ATOM 6009 C C . GLY D 2 209 ? 67.160 -11.856 87.462 1.00 69.39 208 GLY D C 1
ATOM 6010 O O . GLY D 2 209 ? 68.366 -11.675 87.256 1.00 69.55 208 GLY D O 1
ATOM 6011 N N . LEU D 2 210 ? 66.683 -12.827 88.265 1.00 73.77 209 LEU D N 1
ATOM 6012 C CA . LEU D 2 210 ? 67.512 -13.797 88.979 1.00 75.80 209 LEU D CA 1
ATOM 6013 C C . LEU D 2 210 ? 67.376 -15.181 88.330 1.00 77.88 209 LEU D C 1
ATOM 6014 O O . LEU D 2 210 ? 66.258 -15.605 88.013 1.00 79.36 209 LEU D O 1
ATOM 6019 N N . ARG D 2 211 ? 68.518 -15.862 88.103 1.00 77.98 210 ARG D N 1
ATOM 6020 C CA . ARG D 2 211 ? 68.569 -17.196 87.505 1.00 83.05 210 ARG D CA 1
ATOM 6021 C C . ARG D 2 211 ? 69.576 -18.032 88.295 1.00 84.19 210 ARG D C 1
ATOM 6022 O O . ARG D 2 211 ? 70.766 -17.721 88.289 1.00 85.15 210 ARG D O 1
ATOM 6030 N N . LEU D 2 212 ? 69.093 -19.079 88.993 1.00 84.30 211 LEU D N 1
ATOM 6031 C CA . LEU D 2 212 ? 69.915 -19.947 89.838 1.00 82.57 211 LEU D CA 1
ATOM 6032 C C . LEU D 2 212 ? 70.611 -21.109 89.085 1.00 86.96 211 LEU D C 1
ATOM 6033 O O . LEU D 2 212 ? 71.284 -21.929 89.712 1.00 88.35 211 LEU D O 1
ATOM 6038 N N . LYS D 2 213 ? 70.484 -21.150 87.746 1.00 90.13 212 LYS D N 1
ATOM 6039 C CA . LYS D 2 213 ? 71.119 -22.151 86.877 1.00 90.62 212 LYS D CA 1
ATOM 6040 C C . LYS D 2 213 ? 71.862 -21.439 85.738 1.00 91.14 212 LYS D C 1
ATOM 6041 O O . LYS D 2 213 ? 71.417 -20.372 85.298 1.00 89.74 212 LYS D O 1
ATOM 6047 N N . ILE D 2 214 ? 72.989 -22.025 85.264 1.00 92.55 213 ILE D N 1
ATOM 6048 C CA . ILE D 2 214 ? 73.806 -21.450 84.184 1.00 93.00 213 ILE D CA 1
ATOM 6049 C C . ILE D 2 214 ? 72.990 -21.296 82.888 1.00 93.82 213 ILE D C 1
ATOM 6050 O O . ILE D 2 214 ? 72.536 -22.289 82.311 1.00 96.56 213 ILE D O 1
ATOM 6055 N N . TYR D 2 215 ? 72.795 -20.039 82.463 1.00 95.68 214 TYR D N 1
ATOM 6056 C CA . TYR D 2 215 ? 72.071 -19.668 81.249 1.00 95.15 214 TYR D CA 1
ATOM 6057 C C . TYR D 2 215 ? 73.030 -18.987 80.255 1.00 97.38 214 TYR D C 1
ATOM 6058 O O . TYR D 2 215 ? 74.241 -18.978 80.495 1.00 97.00 214 TYR D O 1
ATOM 6067 N N . LYS D 2 216 ? 72.501 -18.448 79.132 1.00 101.33 215 LYS D N 1
ATOM 6068 C CA . LYS D 2 216 ? 73.309 -17.761 78.123 1.00 101.80 215 LYS D CA 1
ATOM 6069 C C . LYS D 2 216 ? 72.964 -16.285 77.997 1.00 101.50 215 LYS D C 1
ATOM 6070 O O . LYS D 2 216 ? 71.790 -15.910 78.016 1.00 100.13 215 LYS D O 1
ATOM 6076 N N . ASP D 2 217 ? 74.013 -15.457 77.864 1.00 104.34 216 ASP D N 1
ATOM 6077 C CA . ASP D 2 217 ? 73.975 -14.001 77.733 1.00 104.56 216 ASP D CA 1
ATOM 6078 C C . ASP D 2 217 ? 73.360 -13.577 76.398 1.00 104.10 216 ASP D C 1
ATOM 6079 O O . ASP D 2 217 ? 73.272 -14.389 75.473 1.00 102.29 216 ASP D O 1
ATOM 6084 N N . THR D 2 218 ? 72.965 -12.284 76.296 1.00 108.79 217 THR D N 1
ATOM 6085 C CA . THR D 2 218 ? 72.407 -11.646 75.092 1.00 105.82 217 THR D CA 1
ATOM 6086 C C . THR D 2 218 ? 73.390 -11.766 73.910 1.00 104.39 217 THR D C 1
ATOM 6087 O O . THR D 2 218 ? 72.961 -11.843 72.754 1.00 107.27 217 THR D O 1
ATOM 6091 N N . GLU D 2 219 ? 74.701 -11.830 74.226 1.00 105.88 218 GLU D N 1
ATOM 6092 C CA . GLU D 2 219 ? 75.794 -12.013 73.273 1.00 109.08 218 GLU D CA 1
ATOM 6093 C C . GLU D 2 219 ? 76.029 -13.502 73.007 1.00 104.88 218 GLU D C 1
ATOM 6094 O O . GLU D 2 219 ? 76.386 -13.867 71.886 1.00 108.78 218 GLU D O 1
ATOM 6100 N N . GLY D 2 220 ? 75.809 -14.339 74.026 1.00 107.27 219 GLY D N 1
ATOM 6101 C CA . GLY D 2 220 ? 75.942 -15.792 73.937 1.00 103.92 219 GLY D CA 1
ATOM 6102 C C . GLY D 2 220 ? 76.966 -16.428 74.860 1.00 105.32 219 GLY D C 1
ATOM 6103 O O . GLY D 2 220 ? 77.542 -17.457 74.506 1.00 108.88 219 GLY D O 1
ATOM 6104 N N . TYR D 2 221 ? 77.187 -15.848 76.059 1.00 105.99 220 TYR D N 1
ATOM 6105 C CA . TYR D 2 221 ? 78.158 -16.362 77.037 1.00 106.77 220 TYR D CA 1
ATOM 6106 C C . TYR D 2 221 ? 77.487 -16.985 78.268 1.00 104.45 220 TYR D C 1
ATOM 6107 O O . TYR D 2 221 ? 76.446 -16.494 78.707 1.00 101.94 220 TYR D O 1
ATOM 6116 N N . TYR D 2 222 ? 78.096 -18.052 78.835 1.00 105.82 221 TYR D N 1
ATOM 6117 C CA . TYR D 2 222 ? 77.576 -18.763 80.011 1.00 102.49 221 TYR D CA 1
ATOM 6118 C C . TYR D 2 222 ? 77.621 -17.905 81.295 1.00 102.85 221 TYR D C 1
ATOM 6119 O O . TYR D 2 222 ? 78.693 -17.686 81.869 1.00 102.85 221 TYR D O 1
ATOM 6128 N N . THR D 2 223 ? 76.443 -17.394 81.712 1.00 100.11 222 THR D N 1
ATOM 6129 C CA . THR D 2 223 ? 76.267 -16.532 82.886 1.00 95.21 222 THR D CA 1
ATOM 6130 C C . THR D 2 223 ? 75.318 -17.167 83.927 1.00 93.53 222 THR D C 1
ATOM 6131 O O . THR D 2 223 ? 74.652 -18.160 83.623 1.00 94.31 222 THR D O 1
ATOM 6135 N N . ILE D 2 224 ? 75.271 -16.593 85.156 1.00 90.68 223 ILE D N 1
ATOM 6136 C CA . ILE D 2 224 ? 74.434 -17.052 86.277 1.00 87.84 223 ILE D CA 1
ATOM 6137 C C . ILE D 2 224 ? 74.065 -15.868 87.231 1.00 84.50 223 ILE D C 1
ATOM 6138 O O . ILE D 2 224 ? 74.716 -14.823 87.192 1.00 82.01 223 ILE D O 1
ATOM 6143 N N . GLY D 2 225 ? 73.014 -16.047 88.038 1.00 85.26 224 GLY D N 1
ATOM 6144 C CA . GLY D 2 225 ? 72.522 -15.062 89.001 1.00 78.50 224 GLY D CA 1
ATOM 6145 C C . GLY D 2 225 ? 71.867 -13.860 88.356 1.00 74.58 224 GLY D C 1
ATOM 6146 O O . GLY D 2 225 ? 70.970 -14.007 87.523 1.00 77.22 224 GLY D O 1
ATOM 6147 N N . ILE D 2 226 ? 72.312 -12.659 88.759 1.00 74.72 225 ILE D N 1
ATOM 6148 C CA . ILE D 2 226 ? 71.852 -11.383 88.209 1.00 71.87 225 ILE D CA 1
ATOM 6149 C C . ILE D 2 226 ? 72.951 -10.859 87.263 1.00 72.30 225 ILE D C 1
ATOM 6150 O O . ILE D 2 226 ? 73.680 -9.917 87.586 1.00 71.80 225 ILE D O 1
ATOM 6155 N N . GLY D 2 227 ? 73.080 -11.535 86.127 1.00 76.86 226 GLY D N 1
ATOM 6156 C CA . GLY D 2 227 ? 74.036 -11.206 85.077 1.00 79.33 226 GLY D CA 1
ATOM 6157 C C . GLY D 2 227 ? 75.509 -11.336 85.417 1.00 75.78 226 GLY D C 1
ATOM 6158 O O . GLY D 2 227 ? 76.306 -10.509 84.970 1.00 76.59 226 GLY D O 1
ATOM 6159 N N . HIS D 2 228 ? 75.897 -12.369 86.182 1.00 76.53 227 HIS D N 1
ATOM 6160 C CA . HIS D 2 228 ? 77.307 -12.564 86.505 1.00 78.61 227 HIS D CA 1
ATOM 6161 C C . HIS D 2 228 ? 77.978 -13.410 85.423 1.00 85.18 227 HIS D C 1
ATOM 6162 O O . HIS D 2 228 ? 77.604 -14.571 85.237 1.00 88.41 227 HIS D O 1
ATOM 6169 N N . LEU D 2 229 ? 78.965 -12.838 84.709 1.00 87.52 228 LEU D N 1
ATOM 6170 C CA . LEU D 2 229 ? 79.673 -13.584 83.664 1.00 91.38 228 LEU D CA 1
ATOM 6171 C C . LEU D 2 229 ? 80.707 -14.530 84.274 1.00 92.22 228 LEU D C 1
ATOM 6172 O O . LEU D 2 229 ? 81.557 -14.101 85.058 1.00 91.18 228 LEU D O 1
ATOM 6177 N N . LEU D 2 230 ? 80.609 -15.824 83.926 1.00 96.03 229 LEU D N 1
ATOM 6178 C CA . LEU D 2 230 ? 81.496 -16.873 84.431 1.00 97.67 229 LEU D CA 1
ATOM 6179 C C . LEU D 2 230 ? 82.767 -17.003 83.588 1.00 101.88 229 LEU D C 1
ATOM 6180 O O . LEU D 2 230 ? 83.867 -17.089 84.144 1.00 103.69 229 LEU D O 1
ATOM 6185 N N . THR D 2 231 ? 82.602 -17.016 82.245 1.00 104.14 230 THR D N 1
ATOM 6186 C CA . THR D 2 231 ? 83.656 -17.117 81.225 1.00 105.66 230 THR D CA 1
ATOM 6187 C C . THR D 2 231 ? 83.053 -16.835 79.841 1.00 108.63 230 THR D C 1
ATOM 6188 O O . THR D 2 231 ? 81.873 -17.117 79.617 1.00 109.30 230 THR D O 1
ATOM 6192 N N . LYS D 2 232 ? 83.853 -16.271 78.921 1.00 111.73 231 LYS D N 1
ATOM 6193 C CA . LYS D 2 232 ? 83.400 -16.010 77.551 1.00 111.75 231 LYS D CA 1
ATOM 6194 C C . LYS D 2 232 ? 83.594 -17.265 76.675 1.00 114.52 231 LYS D C 1
ATOM 6195 O O . LYS D 2 232 ? 83.138 -17.296 75.527 1.00 115.92 231 LYS D O 1
ATOM 6201 N N . SER D 2 233 ? 84.241 -18.309 77.253 1.00 115.37 232 SER D N 1
ATOM 6202 C CA . SER D 2 233 ? 84.556 -19.611 76.654 1.00 119.85 232 SER D CA 1
ATOM 6203 C C . SER D 2 233 ? 83.292 -20.405 76.254 1.00 123.26 232 SER D C 1
ATOM 6204 O O . SER D 2 233 ? 82.317 -20.407 77.012 1.00 123.22 232 SER D O 1
ATOM 6207 N N . PRO D 2 234 ? 83.292 -21.105 75.088 1.00 126.74 233 PRO D N 1
ATOM 6208 C CA . PRO D 2 234 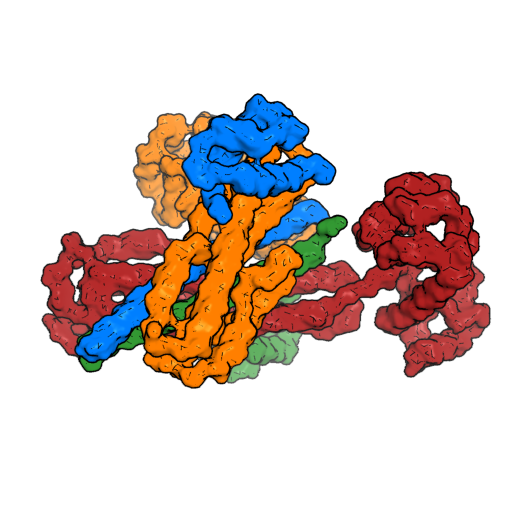? 82.099 -21.881 74.698 1.00 128.51 233 PRO D CA 1
ATOM 6209 C C . PRO D 2 234 ? 81.938 -23.209 75.453 1.00 129.06 233 PRO D C 1
ATOM 6210 O O . PRO D 2 234 ? 80.969 -23.935 75.208 1.00 131.35 233 PRO D O 1
ATOM 6214 N N . SER D 2 235 ? 82.892 -23.532 76.357 1.00 129.09 234 SER D N 1
ATOM 6215 C CA . SER D 2 235 ? 82.881 -24.749 77.167 1.00 131.45 234 SER D CA 1
ATOM 6216 C C . SER D 2 235 ? 82.063 -24.549 78.442 1.00 125.81 234 SER D C 1
ATOM 6217 O O . SER D 2 235 ? 82.338 -23.624 79.211 1.00 122.93 234 SER D O 1
ATOM 6220 N N . LEU D 2 236 ? 81.048 -25.414 78.653 1.00 127.13 235 LEU D N 1
ATOM 6221 C CA . LEU D 2 236 ? 80.186 -25.385 79.840 1.00 123.88 235 LEU D CA 1
ATOM 6222 C C . LEU D 2 236 ? 80.926 -25.930 81.065 1.00 122.52 235 LEU D C 1
ATOM 6223 O O . LEU D 2 236 ? 80.656 -25.486 82.179 1.00 121.19 235 LEU D O 1
ATOM 6228 N N . ASN D 2 237 ? 81.872 -26.875 80.853 1.00 126.12 236 ASN D N 1
ATOM 6229 C CA . ASN D 2 237 ? 82.709 -27.469 81.902 1.00 126.60 236 ASN D CA 1
ATOM 6230 C C . ASN D 2 237 ? 83.713 -26.449 82.454 1.00 124.93 236 ASN D C 1
ATOM 6231 O O . ASN D 2 237 ? 84.189 -26.608 83.580 1.00 124.59 236 ASN D O 1
ATOM 6236 N N . ALA D 2 238 ? 84.013 -25.397 81.655 1.00 124.98 237 ALA D N 1
ATOM 6237 C CA . ALA D 2 238 ? 84.883 -24.273 82.007 1.00 121.52 237 ALA D CA 1
ATOM 6238 C C . ALA D 2 238 ? 84.080 -23.264 82.831 1.00 117.20 237 ALA D C 1
ATOM 6239 O O . ALA D 2 238 ? 84.629 -22.635 83.737 1.00 115.25 237 ALA D O 1
ATOM 6241 N N . ALA D 2 239 ? 82.775 -23.116 82.510 1.00 118.59 238 ALA D N 1
ATOM 6242 C CA . ALA D 2 239 ? 81.838 -22.240 83.213 1.00 115.04 238 ALA D CA 1
ATOM 6243 C C . ALA D 2 239 ? 81.490 -22.855 84.570 1.00 111.43 238 ALA D C 1
ATOM 6244 O O . ALA D 2 239 ? 81.415 -22.129 85.564 1.00 110.15 238 ALA D O 1
ATOM 6246 N N . LYS D 2 240 ? 81.302 -24.196 84.604 1.00 114.37 239 LYS D N 1
ATOM 6247 C CA . LYS D 2 240 ? 81.018 -24.986 85.807 1.00 114.89 239 LYS D CA 1
ATOM 6248 C C . LYS D 2 240 ? 82.196 -24.880 86.778 1.00 111.86 239 LYS D C 1
ATOM 6249 O O . LYS D 2 240 ? 81.975 -24.672 87.968 1.00 107.65 239 LYS D O 1
ATOM 6255 N N . SER D 2 241 ? 83.444 -24.990 86.255 1.00 113.87 240 SER D N 1
ATOM 6256 C CA . SER D 2 241 ? 84.685 -24.901 87.030 1.00 112.75 240 SER D CA 1
ATOM 6257 C C . SER D 2 241 ? 84.912 -23.510 87.639 1.00 109.76 240 SER D C 1
ATOM 6258 O O . SER D 2 241 ? 85.235 -23.423 88.826 1.00 108.29 240 SER D O 1
ATOM 6261 N N . GLU D 2 242 ? 84.726 -22.430 86.841 1.00 111.06 241 GLU D N 1
ATOM 6262 C CA . GLU D 2 242 ? 84.887 -21.048 87.304 1.00 109.72 241 GLU D CA 1
ATOM 6263 C C . GLU D 2 242 ? 83.854 -20.709 88.387 1.00 107.24 241 GLU D C 1
ATOM 6264 O O . GLU D 2 242 ? 84.175 -19.987 89.335 1.00 105.29 241 GLU D O 1
ATOM 6270 N N . LEU D 2 243 ? 82.630 -21.271 88.264 1.00 107.57 242 LEU D N 1
ATOM 6271 C CA . LEU D 2 243 ? 81.554 -21.116 89.244 1.00 104.75 242 LEU D CA 1
ATOM 6272 C C . LEU D 2 243 ? 81.908 -21.884 90.531 1.00 103.38 242 LEU D C 1
ATOM 6273 O O . LEU D 2 243 ? 81.730 -21.348 91.625 1.00 100.43 242 LEU D O 1
ATOM 6278 N N . ASP D 2 244 ? 82.447 -23.117 90.392 1.00 104.61 243 ASP D N 1
ATOM 6279 C CA . ASP D 2 244 ? 82.875 -23.964 91.512 1.00 105.51 243 ASP D CA 1
ATOM 6280 C C . ASP D 2 244 ? 83.960 -23.277 92.363 1.00 102.83 243 ASP D C 1
ATOM 6281 O O . ASP D 2 244 ? 84.031 -23.507 93.572 1.00 101.11 243 ASP D O 1
ATOM 6286 N N . LYS D 2 245 ? 84.779 -22.419 91.725 1.00 103.45 244 LYS D N 1
ATOM 6287 C CA . LYS D 2 245 ? 85.864 -21.673 92.363 1.00 102.97 244 LYS D CA 1
ATOM 6288 C C . LYS D 2 245 ? 85.370 -20.388 93.036 1.00 100.65 244 LYS D C 1
ATOM 6289 O O . LYS D 2 245 ? 85.892 -20.012 94.089 1.00 99.59 244 LYS D O 1
ATOM 6295 N N . ALA D 2 246 ? 84.359 -19.727 92.439 1.00 100.81 245 ALA D N 1
ATOM 6296 C CA . ALA D 2 246 ? 83.773 -18.497 92.976 1.00 98.48 245 ALA D CA 1
ATOM 6297 C C . ALA D 2 246 ? 82.870 -18.770 94.188 1.00 96.33 245 ALA D C 1
ATOM 6298 O O . ALA D 2 246 ? 82.757 -17.910 95.061 1.00 96.57 245 ALA D O 1
ATOM 6300 N N . ILE D 2 247 ? 82.236 -19.962 94.241 1.00 98.70 246 ILE D N 1
ATOM 6301 C CA . ILE D 2 247 ? 81.352 -20.387 95.335 1.00 98.13 246 ILE D CA 1
ATOM 6302 C C . ILE D 2 247 ? 82.152 -21.132 96.423 1.00 98.72 246 ILE D C 1
ATOM 6303 O O . ILE D 2 247 ? 81.966 -20.868 97.613 1.00 99.02 246 ILE D O 1
ATOM 6308 N N . GLY D 2 248 ? 83.028 -22.042 95.999 1.00 99.63 247 GLY D N 1
ATOM 6309 C CA . GLY D 2 248 ? 83.860 -22.837 96.893 1.00 101.09 247 GLY D CA 1
ATOM 6310 C C . GLY D 2 248 ? 83.286 -24.208 97.190 1.00 102.47 247 GLY D C 1
ATOM 6311 O O . GLY D 2 248 ? 83.472 -24.730 98.294 1.00 104.33 247 GLY D O 1
ATOM 6312 N N . ARG D 2 249 ? 82.578 -24.798 96.198 1.00 103.18 248 ARG D N 1
ATOM 6313 C CA . ARG D 2 249 ? 81.931 -26.119 96.256 1.00 102.47 248 ARG D CA 1
ATOM 6314 C C . ARG D 2 249 ? 81.510 -26.573 94.849 1.00 103.80 248 ARG D C 1
ATOM 6315 O O . ARG D 2 249 ? 81.299 -25.731 93.971 1.00 101.18 248 ARG D O 1
ATOM 6323 N N . ASN D 2 250 ? 81.369 -27.902 94.652 1.00 106.36 249 ASN D N 1
ATOM 6324 C CA . ASN D 2 250 ? 80.906 -28.511 93.399 1.00 106.74 249 ASN D CA 1
ATOM 6325 C C . ASN D 2 250 ? 79.389 -28.269 93.285 1.00 105.84 249 ASN D C 1
ATOM 6326 O O . ASN D 2 250 ? 78.582 -29.052 93.799 1.00 107.70 249 ASN D O 1
ATOM 6331 N N . THR D 2 251 ? 79.025 -27.124 92.666 1.00 105.57 250 THR D N 1
ATOM 6332 C CA . THR D 2 251 ? 77.659 -26.592 92.505 1.00 103.54 250 THR D CA 1
ATOM 6333 C C . THR D 2 251 ? 76.768 -27.316 91.496 1.00 101.99 250 THR D C 1
ATOM 6334 O O . THR D 2 251 ? 75.543 -27.196 91.593 1.00 99.22 250 THR D O 1
ATOM 6338 N N . ASN D 2 252 ? 77.374 -28.012 90.501 1.00 104.48 251 ASN D N 1
ATOM 6339 C CA . ASN D 2 252 ? 76.690 -28.714 89.399 1.00 105.43 251 ASN D CA 1
ATOM 6340 C C . ASN D 2 252 ? 75.980 -27.701 88.457 1.00 104.39 251 ASN D C 1
ATOM 6341 O O . ASN D 2 252 ? 75.102 -28.080 87.680 1.00 104.19 251 ASN D O 1
ATOM 6346 N N . GLY D 2 253 ? 76.395 -26.434 88.529 1.00 102.65 252 GLY D N 1
ATOM 6347 C CA . GLY D 2 253 ? 75.824 -25.337 87.752 1.00 100.15 252 GLY D CA 1
ATOM 6348 C C . GLY D 2 253 ? 74.553 -24.754 88.348 1.00 94.95 252 GLY D C 1
ATOM 6349 O O . GLY D 2 253 ? 73.858 -23.980 87.687 1.00 93.56 252 GLY D O 1
ATOM 6350 N N . VAL D 2 254 ? 74.236 -25.137 89.602 1.00 96.07 253 VAL D N 1
ATOM 6351 C CA . VAL D 2 254 ? 73.055 -24.727 90.372 1.00 93.16 253 VAL D CA 1
ATOM 6352 C C . VAL D 2 254 ? 73.530 -24.071 91.677 1.00 92.75 253 VAL D C 1
ATOM 6353 O O . VAL D 2 254 ? 74.256 -24.688 92.460 1.00 94.72 253 VAL D O 1
ATOM 6357 N N . ILE D 2 255 ? 73.103 -22.827 91.905 1.00 89.47 254 ILE D N 1
ATOM 6358 C CA . ILE D 2 255 ? 73.454 -22.054 93.096 1.00 86.19 254 ILE D CA 1
ATOM 6359 C C . ILE D 2 255 ? 72.203 -21.691 93.904 1.00 83.00 254 ILE D C 1
ATOM 6360 O O . ILE D 2 255 ? 71.091 -21.757 93.374 1.00 82.42 254 ILE D O 1
ATOM 6365 N N . THR D 2 256 ? 72.386 -21.318 95.183 1.00 81.85 255 THR D N 1
ATOM 6366 C CA . THR D 2 256 ? 71.286 -20.884 96.046 1.00 78.73 255 THR D CA 1
ATOM 6367 C C . THR D 2 256 ? 71.092 -19.384 95.825 1.00 80.61 255 THR D C 1
ATOM 6368 O O . THR D 2 256 ? 71.945 -18.738 95.201 1.00 79.17 255 THR D O 1
ATOM 6372 N N . LYS D 2 257 ? 69.981 -18.830 96.346 1.00 81.72 256 LYS D N 1
ATOM 6373 C CA . LYS D 2 257 ? 69.674 -17.406 96.269 1.00 77.68 256 LYS D CA 1
ATOM 6374 C C . LYS D 2 257 ? 70.751 -16.608 97.021 1.00 76.95 256 LYS D C 1
ATOM 6375 O O . LYS D 2 257 ? 71.175 -15.556 96.538 1.00 77.64 256 LYS D O 1
ATOM 6381 N N . ASP D 2 258 ? 71.227 -17.135 98.169 1.00 77.79 257 ASP D N 1
ATOM 6382 C CA . ASP D 2 258 ? 72.271 -16.490 98.976 1.00 81.54 257 ASP D CA 1
ATOM 6383 C C . ASP D 2 258 ? 73.660 -16.492 98.284 1.00 78.16 257 ASP D C 1
ATOM 6384 O O . ASP D 2 258 ? 74.449 -15.565 98.490 1.00 75.13 257 ASP D O 1
ATOM 6389 N N . GLU D 2 259 ? 73.939 -17.530 97.467 1.00 79.78 258 GLU D N 1
ATOM 6390 C CA . GLU D 2 259 ? 75.188 -17.668 96.714 1.00 79.14 258 GLU D CA 1
ATOM 6391 C C . GLU D 2 259 ? 75.215 -16.675 95.556 1.00 73.95 258 GLU D C 1
ATOM 6392 O O . GLU D 2 259 ? 76.269 -16.101 95.274 1.00 70.10 258 GLU D O 1
ATOM 6398 N N . ALA D 2 260 ? 74.041 -16.449 94.915 1.00 75.88 259 ALA D N 1
ATOM 6399 C CA . ALA D 2 260 ? 73.849 -15.489 93.816 1.00 71.43 259 ALA D CA 1
ATOM 6400 C C . ALA D 2 260 ? 73.979 -14.068 94.354 1.00 66.50 259 ALA D C 1
ATOM 6401 O O . ALA D 2 260 ? 74.502 -13.200 93.657 1.00 65.67 259 ALA D O 1
ATOM 6403 N N . GLU D 2 261 ? 73.505 -13.851 95.603 1.00 70.09 260 GLU D N 1
ATOM 6404 C CA . GLU D 2 261 ? 73.559 -12.598 96.355 1.00 70.08 260 GLU D CA 1
ATOM 6405 C C . GLU D 2 261 ? 75.009 -12.213 96.632 1.00 67.26 260 GLU D C 1
ATOM 6406 O O . GLU D 2 261 ? 75.357 -11.047 96.462 1.00 63.00 260 GLU D O 1
ATOM 6412 N N . LYS D 2 262 ? 75.865 -13.199 97.005 1.00 69.64 261 LYS D N 1
ATOM 6413 C CA . LYS D 2 262 ? 77.292 -12.956 97.250 1.00 69.66 261 LYS D CA 1
ATOM 6414 C C . LYS D 2 262 ? 78.019 -12.542 95.965 1.00 65.07 261 LYS D C 1
ATOM 6415 O O . LYS D 2 262 ? 78.771 -11.566 95.988 1.00 61.33 261 LYS D O 1
ATOM 6421 N N . LEU D 2 263 ? 77.730 -13.229 94.832 1.00 66.44 262 LEU D N 1
ATOM 6422 C CA . LEU D 2 263 ? 78.283 -12.884 93.509 1.00 66.91 262 LEU D CA 1
ATOM 6423 C C . LEU D 2 263 ? 77.823 -11.489 93.116 1.00 60.15 262 LEU D C 1
ATOM 6424 O O . LEU D 2 263 ? 78.646 -10.687 92.693 1.00 58.29 262 LEU D O 1
ATOM 6429 N N . PHE D 2 264 ? 76.529 -11.181 93.336 1.00 58.46 263 PHE D N 1
ATOM 6430 C CA . PHE D 2 264 ? 75.941 -9.869 93.040 1.00 60.14 263 PHE D CA 1
ATOM 6431 C C . PHE D 2 264 ? 76.648 -8.725 93.790 1.00 58.72 263 PHE D C 1
ATOM 6432 O O . PHE D 2 264 ? 77.030 -7.739 93.155 1.00 54.86 263 PHE D O 1
ATOM 6440 N N . ASN D 2 265 ? 76.834 -8.875 95.122 1.00 56.70 264 ASN D N 1
ATOM 6441 C CA . ASN D 2 265 ? 77.528 -7.903 95.975 1.00 57.07 264 ASN D CA 1
ATOM 6442 C C . ASN D 2 265 ? 78.973 -7.621 95.475 1.00 55.09 264 ASN D C 1
ATOM 6443 O O . ASN D 2 265 ? 79.435 -6.479 95.534 1.00 53.10 264 ASN D O 1
ATOM 6448 N N . GLN D 2 266 ? 79.663 -8.664 94.965 1.00 57.15 265 GLN D N 1
ATOM 6449 C CA . GLN D 2 266 ? 81.015 -8.575 94.409 1.00 58.56 265 GLN D CA 1
ATOM 6450 C C . GLN D 2 266 ? 80.982 -7.744 93.130 1.00 55.20 265 GLN D C 1
ATOM 6451 O O . GLN D 2 266 ? 81.914 -6.975 92.877 1.00 55.22 265 GLN D O 1
ATOM 6457 N N . ASP D 2 267 ? 79.915 -7.931 92.315 1.00 55.33 266 ASP D N 1
ATOM 6458 C CA . ASP D 2 267 ? 79.674 -7.225 91.052 1.00 55.27 266 ASP D CA 1
ATOM 6459 C C . ASP D 2 267 ? 79.299 -5.759 91.284 1.00 53.19 266 ASP D C 1
ATOM 6460 O O . ASP D 2 267 ? 79.665 -4.910 90.473 1.00 52.61 266 ASP D O 1
ATOM 6465 N N . VAL D 2 268 ? 78.583 -5.465 92.392 1.00 53.45 267 VAL D N 1
ATOM 6466 C CA . VAL D 2 268 ? 78.213 -4.100 92.812 1.00 54.12 267 VAL D CA 1
ATOM 6467 C C . VAL D 2 268 ? 79.496 -3.390 93.252 1.00 51.77 267 VAL D C 1
ATOM 6468 O O . VAL D 2 268 ? 79.787 -2.296 92.770 1.00 50.00 267 VAL D O 1
ATOM 6472 N N . ASP D 2 269 ? 80.278 -4.036 94.134 1.00 51.04 268 ASP D N 1
ATOM 6473 C CA . ASP D 2 269 ? 81.527 -3.475 94.632 1.00 53.24 268 ASP D CA 1
ATOM 6474 C C . ASP D 2 269 ? 82.499 -3.114 93.506 1.00 53.13 268 ASP D C 1
ATOM 6475 O O . ASP D 2 269 ? 83.079 -2.022 93.536 1.00 53.68 268 ASP D O 1
ATOM 6480 N N . ALA D 2 270 ? 82.620 -3.998 92.486 1.00 54.64 269 ALA D N 1
ATOM 6481 C CA . ALA D 2 270 ? 83.450 -3.775 91.296 1.00 53.81 269 ALA D CA 1
ATOM 6482 C C . ALA D 2 270 ? 82.918 -2.577 90.500 1.00 51.29 269 ALA D C 1
ATOM 6483 O O . ALA D 2 270 ? 83.723 -1.747 90.080 1.00 53.03 269 ALA D O 1
ATOM 6485 N N . ALA D 2 271 ? 81.571 -2.464 90.343 1.00 49.22 270 ALA D N 1
ATOM 6486 C CA . ALA D 2 271 ? 80.877 -1.358 89.661 1.00 51.09 270 ALA D CA 1
ATOM 6487 C C . ALA D 2 271 ? 81.113 -0.004 90.378 1.00 52.19 270 ALA D C 1
ATOM 6488 O O . ALA D 2 271 ? 81.383 0.994 89.713 1.00 54.12 270 ALA D O 1
ATOM 6490 N N . VAL D 2 272 ? 81.046 0.010 91.727 1.00 54.65 271 VAL D N 1
ATOM 6491 C CA . VAL D 2 272 ? 81.290 1.186 92.578 1.00 53.76 271 VAL D CA 1
ATOM 6492 C C . VAL D 2 272 ? 82.758 1.612 92.479 1.00 55.48 271 VAL D C 1
ATOM 6493 O O . VAL D 2 272 ? 83.034 2.808 92.358 1.00 57.03 271 VAL D O 1
ATOM 6497 N N . ARG D 2 273 ? 83.691 0.629 92.501 1.00 55.15 272 ARG D N 1
ATOM 6498 C CA . ARG D 2 273 ? 85.135 0.843 92.340 1.00 58.97 272 ARG D CA 1
ATOM 6499 C C . ARG D 2 273 ? 85.435 1.564 91.006 1.00 60.77 272 ARG D C 1
ATOM 6500 O O . ARG D 2 273 ? 86.306 2.428 90.968 1.00 62.88 272 ARG D O 1
ATOM 6508 N N . GLY D 2 274 ? 84.687 1.220 89.953 1.00 58.09 273 GLY D N 1
ATOM 6509 C CA . GLY D 2 274 ? 84.787 1.831 88.632 1.00 59.69 273 GLY D CA 1
ATOM 6510 C C . GLY D 2 274 ? 84.244 3.250 88.599 1.00 60.04 273 GLY D C 1
ATOM 6511 O O . GLY D 2 274 ? 84.876 4.144 88.023 1.00 59.86 273 GLY D O 1
ATOM 6512 N N . ILE D 2 275 ? 83.071 3.466 89.237 1.00 55.89 274 ILE D N 1
ATOM 6513 C CA . ILE D 2 275 ? 82.426 4.769 89.397 1.00 54.00 274 ILE D CA 1
ATOM 6514 C C . ILE D 2 275 ? 83.395 5.742 90.141 1.00 59.85 274 ILE D C 1
ATOM 6515 O O . ILE D 2 275 ? 83.583 6.880 89.699 1.00 62.01 274 ILE D O 1
ATOM 6520 N N . LEU D 2 276 ? 84.026 5.279 91.244 1.00 57.81 275 LEU D N 1
ATOM 6521 C CA . LEU D 2 276 ? 84.964 6.086 92.024 1.00 59.69 275 LEU D CA 1
ATOM 6522 C C . LEU D 2 276 ? 86.257 6.410 91.268 1.00 60.68 275 LEU D C 1
ATOM 6523 O O . LEU D 2 276 ? 86.942 7.372 91.625 1.00 61.93 275 LEU D O 1
ATOM 6528 N N . ARG D 2 277 ? 86.591 5.624 90.225 1.00 61.96 276 ARG D N 1
ATOM 6529 C CA . ARG D 2 277 ? 87.773 5.878 89.385 1.00 61.80 276 ARG D CA 1
ATOM 6530 C C . ARG D 2 277 ? 87.364 6.768 88.186 1.00 62.12 276 ARG D C 1
ATOM 6531 O O . ARG D 2 277 ? 88.231 7.260 87.453 1.00 61.24 276 ARG D O 1
ATOM 6539 N N . ASN D 2 278 ? 86.034 6.941 87.976 1.00 60.74 277 ASN D N 1
ATOM 6540 C CA . ASN D 2 278 ? 85.495 7.742 86.888 1.00 60.09 277 ASN D CA 1
ATOM 6541 C C . ASN D 2 278 ? 85.304 9.184 87.317 1.00 60.70 277 ASN D C 1
ATOM 6542 O O . ASN D 2 278 ? 84.471 9.461 88.176 1.00 60.18 277 ASN D O 1
ATOM 6547 N N . ALA D 2 279 ? 86.075 10.103 86.702 1.00 63.21 278 ALA D N 1
ATOM 6548 C CA . ALA D 2 279 ? 86.060 11.541 86.983 1.00 62.92 278 ALA D CA 1
ATOM 6549 C C . ALA D 2 279 ? 84.701 12.200 86.702 1.00 63.66 278 ALA D C 1
ATOM 6550 O O . ALA D 2 279 ? 84.367 13.213 87.324 1.00 64.41 278 ALA D O 1
ATOM 6552 N N . LYS D 2 280 ? 83.926 11.630 85.767 1.00 61.94 279 LYS D N 1
ATOM 6553 C CA . LYS D 2 280 ? 82.607 12.147 85.405 1.00 61.14 279 LYS D CA 1
ATOM 6554 C C . LYS D 2 280 ? 81.511 11.599 86.334 1.00 61.80 279 LYS D C 1
ATOM 6555 O O . LYS D 2 280 ? 80.459 12.229 86.469 1.00 62.73 279 LYS D O 1
ATOM 6561 N N . LEU D 2 281 ? 81.758 10.442 86.981 1.00 59.90 280 LEU D N 1
ATOM 6562 C CA . LEU D 2 281 ? 80.752 9.797 87.822 1.00 60.35 280 LEU D CA 1
ATOM 6563 C C . LEU D 2 281 ? 80.987 9.907 89.335 1.00 59.86 280 LEU D C 1
ATOM 6564 O O . LEU D 2 281 ? 80.000 9.919 90.071 1.00 59.81 280 LEU D O 1
ATOM 6569 N N . LYS D 2 282 ? 82.254 9.987 89.804 1.00 59.34 281 LYS D N 1
ATOM 6570 C CA . LYS D 2 282 ? 82.592 10.098 91.234 1.00 59.53 281 LYS D CA 1
ATOM 6571 C C . LYS D 2 282 ? 81.915 11.294 91.946 1.00 61.17 281 LYS D C 1
ATOM 6572 O O . LYS D 2 282 ? 81.374 11.059 93.030 1.00 62.75 281 LYS D O 1
ATOM 6578 N N . PRO D 2 283 ? 81.918 12.557 91.413 1.00 62.22 282 PRO D N 1
ATOM 6579 C CA . PRO D 2 283 ? 81.286 13.663 92.159 1.00 62.46 282 PRO D CA 1
ATOM 6580 C C . PRO D 2 283 ? 79.804 13.460 92.481 1.00 60.39 282 PRO D C 1
ATOM 6581 O O . PRO D 2 283 ? 79.438 13.613 93.649 1.00 63.02 282 PRO D O 1
ATOM 6585 N N . VAL D 2 284 ? 78.972 13.092 91.472 1.00 58.88 283 VAL D N 1
ATOM 6586 C CA . VAL D 2 284 ? 77.534 12.860 91.635 1.00 59.91 283 VAL D CA 1
ATOM 6587 C C . VAL D 2 284 ? 77.282 11.670 92.581 1.00 56.68 283 VAL D C 1
ATOM 6588 O O . VAL D 2 284 ? 76.505 11.833 93.517 1.00 57.08 283 VAL D O 1
ATOM 6592 N N . TYR D 2 285 ? 77.975 10.524 92.383 1.00 53.56 284 TYR D N 1
ATOM 6593 C CA . TYR D 2 285 ? 77.859 9.332 93.232 1.00 55.99 284 TYR D CA 1
ATOM 6594 C C . TYR D 2 285 ? 78.159 9.652 94.696 1.00 55.70 284 TYR D C 1
ATOM 6595 O O . TYR D 2 285 ? 77.363 9.296 95.568 1.00 53.01 284 TYR D O 1
ATOM 6604 N N . ASP D 2 286 ? 79.273 10.352 94.959 1.00 55.73 285 ASP D N 1
ATOM 6605 C CA . ASP D 2 286 ? 79.654 10.773 96.310 1.00 58.89 285 ASP D CA 1
ATOM 6606 C C . ASP D 2 286 ? 78.603 11.687 96.980 1.00 58.05 285 ASP D C 1
ATOM 6607 O O . ASP D 2 286 ? 78.403 11.581 98.192 1.00 60.39 285 ASP D O 1
ATOM 6612 N N . SER D 2 287 ? 77.935 12.568 96.196 1.00 56.40 286 SER D N 1
ATOM 6613 C CA . SER D 2 287 ? 76.923 13.526 96.678 1.00 57.25 286 SER D CA 1
ATOM 6614 C C . SER D 2 287 ? 75.596 12.865 97.044 1.00 54.47 286 SER D C 1
ATOM 6615 O O . SER D 2 287 ? 74.808 13.446 97.795 1.00 56.22 286 SER D O 1
ATOM 6618 N N . LEU D 2 288 ? 75.335 11.676 96.469 1.00 54.67 287 LEU D N 1
ATOM 6619 C CA . LEU D 2 288 ? 74.093 10.930 96.631 1.00 55.66 287 LEU D CA 1
ATOM 6620 C C . LEU D 2 288 ? 73.978 10.124 97.905 1.00 57.24 287 LEU D C 1
ATOM 6621 O O . LEU D 2 288 ? 74.980 9.652 98.455 1.00 53.20 287 LEU D O 1
ATOM 6626 N N . ASP D 2 289 ? 72.713 9.934 98.339 1.00 57.78 288 ASP D N 1
ATOM 6627 C CA . ASP D 2 289 ? 72.294 9.087 99.450 1.00 55.32 288 ASP D CA 1
ATOM 6628 C C . ASP D 2 289 ? 72.300 7.654 98.893 1.00 53.02 288 ASP D C 1
ATOM 6629 O O . ASP D 2 289 ? 72.274 7.476 97.670 1.00 57.03 288 ASP D O 1
ATOM 6634 N N . ALA D 2 290 ? 72.346 6.649 99.776 1.00 51.83 289 ALA D N 1
ATOM 6635 C CA . ALA D 2 290 ? 72.436 5.226 99.442 1.00 49.88 289 ALA D CA 1
ATOM 6636 C C . ALA D 2 290 ? 71.359 4.679 98.484 1.00 52.11 289 ALA D C 1
ATOM 6637 O O . ALA D 2 290 ? 71.695 3.857 97.619 1.00 51.59 289 ALA D O 1
ATOM 6639 N N . VAL D 2 291 ? 70.081 5.125 98.623 1.00 53.58 290 VAL D N 1
ATOM 6640 C CA . VAL D 2 291 ? 68.996 4.674 97.729 1.00 54.94 290 VAL D CA 1
ATOM 6641 C C . VAL D 2 291 ? 69.245 5.190 96.309 1.00 52.88 290 VAL D C 1
ATOM 6642 O O . VAL D 2 291 ? 69.219 4.403 95.360 1.00 50.73 290 VAL D O 1
ATOM 6646 N N . ARG D 2 292 ? 69.547 6.494 96.178 1.00 54.56 291 ARG D N 1
ATOM 6647 C CA . ARG D 2 292 ? 69.831 7.114 94.889 1.00 54.15 291 ARG D CA 1
ATOM 6648 C C . ARG D 2 292 ? 71.129 6.590 94.278 1.00 52.13 291 ARG D C 1
ATOM 6649 O O . ARG D 2 292 ? 71.234 6.553 93.052 1.00 50.49 291 ARG D O 1
ATOM 6657 N N . ARG D 2 293 ? 72.079 6.111 95.122 1.00 52.00 292 ARG D N 1
ATOM 6658 C CA . ARG D 2 293 ? 73.340 5.483 94.687 1.00 52.85 292 ARG D CA 1
ATOM 6659 C C . ARG D 2 293 ? 73.031 4.186 93.912 1.00 48.94 292 ARG D C 1
ATOM 6660 O O . ARG D 2 293 ? 73.637 3.931 92.868 1.00 47.76 292 ARG D O 1
ATOM 6668 N N . ALA D 2 294 ? 72.044 3.401 94.404 1.00 47.93 293 ALA D N 1
ATOM 6669 C CA . ALA D 2 294 ? 71.593 2.157 93.772 1.00 50.05 293 ALA D CA 1
ATOM 6670 C C . ALA D 2 294 ? 71.006 2.395 92.377 1.00 47.67 293 ALA D C 1
ATOM 6671 O O . ALA D 2 294 ? 71.287 1.607 91.486 1.00 45.29 293 ALA D O 1
ATOM 6673 N N . ALA D 2 295 ? 70.243 3.499 92.170 1.00 47.95 294 ALA D N 1
ATOM 6674 C CA . ALA D 2 295 ? 69.680 3.888 90.863 1.00 48.70 294 ALA D CA 1
ATOM 6675 C C . ALA D 2 295 ? 70.813 4.181 89.852 1.00 46.46 294 ALA D C 1
ATOM 6676 O O . ALA D 2 295 ? 70.726 3.778 88.698 1.00 44.50 294 ALA D O 1
ATOM 6678 N N . LEU D 2 296 ? 71.910 4.799 90.314 1.00 46.98 295 LEU D N 1
ATOM 6679 C CA . LEU D 2 296 ? 73.092 5.064 89.502 1.00 47.72 295 LEU D CA 1
ATOM 6680 C C . LEU D 2 296 ? 73.835 3.751 89.166 1.00 47.63 295 LEU D C 1
ATOM 6681 O O . LEU D 2 296 ? 74.252 3.569 88.015 1.00 48.20 295 LEU D O 1
ATOM 6686 N N . ILE D 2 297 ? 73.993 2.844 90.174 1.00 46.83 296 ILE D N 1
ATOM 6687 C CA . ILE D 2 297 ? 74.625 1.521 90.028 1.00 47.22 296 ILE D CA 1
ATOM 6688 C C . ILE D 2 297 ? 73.801 0.711 89.018 1.00 43.72 296 ILE D C 1
ATOM 6689 O O . ILE D 2 297 ? 74.365 0.105 88.094 1.00 45.84 296 ILE D O 1
ATOM 6694 N N . ASN D 2 298 ? 72.464 0.760 89.170 1.00 43.27 297 ASN D N 1
ATOM 6695 C CA . ASN D 2 298 ? 71.490 0.141 88.277 1.00 48.08 297 ASN D CA 1
ATOM 6696 C C . ASN D 2 298 ? 71.789 0.532 86.827 1.00 45.94 297 ASN D C 1
ATOM 6697 O O . ASN D 2 298 ? 71.936 -0.345 85.984 1.00 46.68 297 ASN D O 1
ATOM 6702 N N . MET D 2 299 ? 71.925 1.842 86.558 1.00 44.68 298 MET D N 1
ATOM 6703 C CA . MET D 2 299 ? 72.209 2.398 85.233 1.00 46.41 298 MET D CA 1
ATOM 6704 C C . MET D 2 299 ? 73.534 1.900 84.695 1.00 49.11 298 MET D C 1
ATOM 6705 O O . MET D 2 299 ? 73.612 1.590 83.508 1.00 51.14 298 MET D O 1
ATOM 6710 N N . VAL D 2 300 ? 74.575 1.830 85.557 1.00 46.25 299 VAL D N 1
ATOM 6711 C CA . VAL D 2 300 ? 75.915 1.340 85.216 1.00 48.93 299 VAL D CA 1
ATOM 6712 C C . VAL D 2 300 ? 75.842 -0.137 84.814 1.00 48.65 299 VAL D C 1
ATOM 6713 O O . VAL D 2 300 ? 76.502 -0.536 83.859 1.00 50.17 299 VAL D O 1
ATOM 6717 N N . PHE D 2 301 ? 75.016 -0.940 85.516 1.00 48.77 300 PHE D N 1
ATOM 6718 C CA . PHE D 2 301 ? 74.817 -2.355 85.175 1.00 47.90 300 PHE D CA 1
ATOM 6719 C C . PHE D 2 301 ? 74.154 -2.492 83.803 1.00 48.34 300 PHE D C 1
ATOM 6720 O O . PHE D 2 301 ? 74.556 -3.345 83.017 1.00 49.97 300 PHE D O 1
ATOM 6728 N N . GLN D 2 302 ? 73.167 -1.634 83.506 1.00 46.25 301 GLN D N 1
ATOM 6729 C CA . GLN D 2 302 ? 72.460 -1.667 82.230 1.00 52.71 301 GLN D CA 1
ATOM 6730 C C . GLN D 2 302 ? 73.279 -1.210 81.028 1.00 53.42 301 GLN D C 1
ATOM 6731 O O . GLN D 2 302 ? 73.276 -1.900 80.001 1.00 49.08 301 GLN D O 1
ATOM 6737 N N . MET D 2 303 ? 73.907 -0.024 81.118 1.00 52.91 302 MET D N 1
ATOM 6738 C CA . MET D 2 303 ? 74.597 0.558 79.965 1.00 60.32 302 MET D CA 1
ATOM 6739 C C . MET D 2 303 ? 76.104 0.782 80.125 1.00 64.26 302 MET D C 1
ATOM 6740 O O . MET D 2 303 ? 76.729 1.212 79.163 1.00 66.45 302 MET D O 1
ATOM 6745 N N . GLY D 2 304 ? 76.671 0.497 81.295 1.00 59.39 303 GLY D N 1
ATOM 6746 C CA . GLY D 2 304 ? 78.095 0.687 81.527 1.00 60.53 303 GLY D CA 1
ATOM 6747 C C . GLY D 2 304 ? 78.448 2.111 81.904 1.00 62.39 303 GLY D C 1
ATOM 6748 O O . GLY D 2 304 ? 77.665 3.042 81.673 1.00 61.72 303 GLY D O 1
ATOM 6749 N N . GLU D 2 305 ? 79.663 2.282 82.446 1.00 63.38 304 GLU D N 1
ATOM 6750 C CA . GLU D 2 305 ? 80.214 3.544 82.930 1.00 63.79 304 GLU D CA 1
ATOM 6751 C C . GLU D 2 305 ? 80.152 4.696 81.927 1.00 63.59 304 GLU D C 1
ATOM 6752 O O . GLU D 2 305 ? 79.694 5.778 82.280 1.00 60.54 304 GLU D O 1
ATOM 6758 N N . THR D 2 306 ? 80.603 4.465 80.686 1.00 69.32 305 THR D N 1
ATOM 6759 C CA . THR D 2 306 ? 80.651 5.500 79.649 1.00 67.32 305 THR D CA 1
ATOM 6760 C C . THR D 2 306 ? 79.271 5.803 79.015 1.00 64.66 305 THR D C 1
ATOM 6761 O O . THR D 2 306 ? 79.142 6.779 78.274 1.00 69.98 305 THR D O 1
ATOM 6765 N N . GLY D 2 307 ? 78.268 4.985 79.306 1.00 67.71 306 GLY D N 1
ATOM 6766 C CA . GLY D 2 307 ? 76.907 5.213 78.851 1.00 64.03 306 GLY D CA 1
ATOM 6767 C C . GLY D 2 307 ? 76.260 6.183 79.819 1.00 60.83 306 GLY D C 1
ATOM 6768 O O . GLY D 2 307 ? 75.634 7.162 79.406 1.00 59.38 306 GLY D O 1
ATOM 6769 N N . VAL D 2 308 ? 76.467 5.927 81.130 1.00 58.77 307 VAL D N 1
ATOM 6770 C CA . VAL D 2 308 ? 75.981 6.741 82.255 1.00 55.77 307 VAL D CA 1
ATOM 6771 C C . VAL D 2 308 ? 76.691 8.102 82.280 1.00 56.94 307 VAL D C 1
ATOM 6772 O O . VAL D 2 308 ? 76.030 9.120 82.516 1.00 55.46 307 VAL D O 1
ATOM 6776 N N . ALA D 2 309 ? 78.013 8.122 81.955 1.00 57.30 308 ALA D N 1
ATOM 6777 C CA . ALA D 2 309 ? 78.871 9.323 81.904 1.00 58.31 308 ALA D CA 1
ATOM 6778 C C . ALA D 2 309 ? 78.389 10.343 80.885 1.00 59.85 308 ALA D C 1
ATOM 6779 O O . ALA D 2 309 ? 78.746 11.524 80.972 1.00 62.17 308 ALA D O 1
ATOM 6781 N N . GLY D 2 310 ? 77.589 9.873 79.929 1.00 64.06 309 GLY D N 1
ATOM 6782 C CA . GLY D 2 310 ? 76.974 10.691 78.891 1.00 68.32 309 GLY D CA 1
ATOM 6783 C C . GLY D 2 310 ? 75.946 11.657 79.454 1.00 67.85 309 GLY D C 1
ATOM 6784 O O . GLY D 2 310 ? 75.866 12.791 78.982 1.00 68.49 309 GLY D O 1
ATOM 6785 N N . PHE D 2 311 ? 75.210 11.250 80.486 1.00 63.87 310 PHE D N 1
ATOM 6786 C CA . PHE D 2 311 ? 74.083 12.052 81.025 1.00 65.07 310 PHE D CA 1
ATOM 6787 C C . PHE D 2 311 ? 74.596 13.186 81.911 1.00 63.12 310 PHE D C 1
ATOM 6788 O O . PHE D 2 311 ? 74.152 13.297 83.035 1.00 62.04 310 PHE D O 1
ATOM 6796 N N . THR D 2 312 ? 75.360 14.100 81.320 1.00 67.84 311 THR D N 1
ATOM 6797 C CA . THR D 2 312 ? 76.057 15.214 82.016 1.00 62.87 311 THR D CA 1
ATOM 6798 C C . THR D 2 312 ? 75.129 16.195 82.734 1.00 63.92 311 THR D C 1
ATOM 6799 O O . THR D 2 312 ? 75.387 16.478 83.888 1.00 64.44 311 THR D O 1
ATOM 6803 N N . ASN D 2 313 ? 74.085 16.669 82.077 1.00 68.23 312 ASN D N 1
ATOM 6804 C CA . ASN D 2 313 ? 73.119 17.603 82.654 1.00 71.32 312 ASN D CA 1
ATOM 6805 C C . ASN D 2 313 ? 72.318 16.985 83.802 1.00 66.80 312 ASN D C 1
ATOM 6806 O O . ASN D 2 313 ? 72.326 17.539 84.906 1.00 66.62 312 ASN D O 1
ATOM 6811 N N . SER D 2 314 ? 71.668 15.830 83.558 1.00 63.91 313 SER D N 1
ATOM 6812 C CA . SER D 2 314 ? 70.872 15.124 84.571 1.00 66.35 313 SER D CA 1
ATOM 6813 C C . SER D 2 314 ? 71.694 14.708 85.799 1.00 62.68 313 SER D C 1
ATOM 6814 O O . SER D 2 314 ? 71.190 14.810 86.919 1.00 56.89 313 SER D O 1
ATOM 6817 N N . LEU D 2 315 ? 72.968 14.294 85.594 1.00 59.84 314 LEU D N 1
ATOM 6818 C CA . LEU D 2 315 ? 73.871 13.934 86.687 1.00 58.55 314 LEU D CA 1
ATOM 6819 C C . LEU D 2 315 ? 74.183 15.178 87.494 1.00 62.68 314 LEU D C 1
ATOM 6820 O O . LEU D 2 315 ? 74.156 15.118 88.724 1.00 60.19 314 LEU D O 1
ATOM 6825 N N . ARG D 2 316 ? 74.429 16.322 86.803 1.00 63.19 315 ARG D N 1
ATOM 6826 C CA . ARG D 2 316 ? 74.689 17.612 87.445 1.00 64.92 315 ARG D CA 1
ATOM 6827 C C . ARG D 2 316 ? 73.449 18.070 88.238 1.00 65.69 315 ARG D C 1
ATOM 6828 O O . ARG D 2 316 ? 73.595 18.587 89.343 1.00 67.55 315 ARG D O 1
ATOM 6836 N N . MET D 2 317 ? 72.245 17.821 87.701 1.00 64.65 316 MET D N 1
ATOM 6837 C CA . MET D 2 317 ? 70.981 18.138 88.360 1.00 65.39 316 MET D CA 1
ATOM 6838 C C . MET D 2 317 ? 70.803 17.288 89.618 1.00 63.61 316 MET D C 1
ATOM 6839 O O . MET D 2 317 ? 70.247 17.788 90.592 1.00 63.11 316 MET D O 1
ATOM 6844 N N . LEU D 2 318 ? 71.255 16.004 89.592 1.00 60.64 317 LEU D N 1
ATOM 6845 C CA . LEU D 2 318 ? 71.180 15.075 90.736 1.00 63.45 317 LEU D CA 1
ATOM 6846 C C . LEU D 2 318 ? 72.160 15.509 91.830 1.00 63.67 317 LEU D C 1
ATOM 6847 O O . LEU D 2 318 ? 71.831 15.458 93.014 1.00 64.92 317 LEU D O 1
ATOM 6852 N N . GLN D 2 319 ? 73.365 15.943 91.415 1.00 63.17 318 GLN D N 1
ATOM 6853 C CA . GLN D 2 319 ? 74.459 16.434 92.250 1.00 62.92 318 GLN D CA 1
ATOM 6854 C C . GLN D 2 319 ? 74.045 17.758 92.932 1.00 63.83 318 GLN D C 1
ATOM 6855 O O . GLN D 2 319 ? 74.490 18.053 94.044 1.00 65.24 318 GLN D O 1
ATOM 6861 N N . GLN D 2 320 ? 73.190 18.547 92.253 1.00 69.37 319 GLN D N 1
ATOM 6862 C CA . GLN D 2 320 ? 72.637 19.815 92.735 1.00 68.34 319 GLN D CA 1
ATOM 6863 C C . GLN D 2 320 ? 71.327 19.571 93.505 1.00 66.31 319 GLN D C 1
ATOM 6864 O O . GLN D 2 320 ? 70.667 20.528 93.910 1.00 68.45 319 GLN D O 1
ATOM 6870 N N . LYS D 2 321 ? 70.952 18.283 93.682 1.00 65.96 320 LYS D N 1
ATOM 6871 C CA . LYS D 2 321 ? 69.769 17.810 94.407 1.00 66.04 320 LYS D CA 1
ATOM 6872 C C . LYS D 2 321 ? 68.443 18.374 93.833 1.00 66.48 320 LYS D C 1
ATOM 6873 O O . LYS D 2 321 ? 67.485 18.605 94.572 1.00 68.95 320 LYS D O 1
ATOM 6879 N N . ARG D 2 322 ? 68.397 18.557 92.499 1.00 67.03 321 ARG D N 1
ATOM 6880 C CA . ARG D 2 322 ? 67.229 19.035 91.756 1.00 70.07 321 ARG D CA 1
ATOM 6881 C C . ARG D 2 322 ? 66.587 17.785 91.167 1.00 67.25 321 ARG D C 1
ATOM 6882 O O . ARG D 2 322 ? 66.690 17.524 89.966 1.00 68.05 321 ARG D O 1
ATOM 6890 N N . TRP D 2 323 ? 65.947 17.005 92.045 1.00 62.64 322 TRP D N 1
ATOM 6891 C CA . TRP D 2 323 ? 65.321 15.709 91.783 1.00 66.02 322 TRP D CA 1
ATOM 6892 C C . TRP D 2 323 ? 64.282 15.696 90.662 1.00 65.15 322 TRP D C 1
ATOM 6893 O O . TRP D 2 323 ? 64.369 14.834 89.783 1.00 63.61 322 TRP D O 1
ATOM 6904 N N . ASP D 2 324 ? 63.305 16.626 90.701 1.00 65.91 323 ASP D N 1
ATOM 6905 C CA . ASP D 2 324 ? 62.221 16.724 89.722 1.00 65.99 323 ASP D CA 1
ATOM 6906 C C . ASP D 2 324 ? 62.696 17.059 88.306 1.00 64.77 323 ASP D C 1
ATOM 6907 O O . ASP D 2 324 ? 62.258 16.404 87.361 1.00 61.51 323 ASP D O 1
ATOM 6912 N N . GLU D 2 325 ? 63.595 18.067 88.170 1.00 67.41 324 GLU D N 1
ATOM 6913 C CA . GLU D 2 325 ? 64.200 18.527 86.911 1.00 67.00 324 GLU D CA 1
ATOM 6914 C C . GLU D 2 325 ? 64.973 17.386 86.267 1.00 64.32 324 GLU D C 1
ATOM 6915 O O . GLU D 2 325 ? 64.903 17.213 85.047 1.00 67.11 324 GLU D O 1
ATOM 6921 N N . ALA D 2 326 ? 65.717 16.622 87.097 1.00 63.23 325 ALA D N 1
ATOM 6922 C CA . ALA D 2 326 ? 66.522 15.472 86.691 1.00 63.41 325 ALA D CA 1
ATOM 6923 C C . ALA D 2 326 ? 65.621 14.345 86.199 1.00 61.14 325 ALA D C 1
ATOM 6924 O O . ALA D 2 326 ? 65.959 13.695 85.217 1.00 58.69 325 ALA D O 1
ATOM 6926 N N . ALA D 2 327 ? 64.461 14.144 86.857 1.00 60.33 326 ALA D N 1
ATOM 6927 C CA . ALA D 2 327 ? 63.465 13.132 86.508 1.00 59.08 326 ALA D CA 1
ATOM 6928 C C . ALA D 2 327 ? 62.815 13.426 85.137 1.00 59.73 326 ALA D C 1
ATOM 6929 O O . ALA D 2 327 ? 62.640 12.518 84.313 1.00 57.48 326 ALA D O 1
ATOM 6931 N N . VAL D 2 328 ? 62.478 14.702 84.893 1.00 60.69 327 VAL D N 1
ATOM 6932 C CA . VAL D 2 328 ? 61.885 15.151 83.640 1.00 60.18 327 VAL D CA 1
ATOM 6933 C C . VAL D 2 328 ? 62.923 15.069 82.498 1.00 60.63 327 VAL D C 1
ATOM 6934 O O . VAL D 2 328 ? 62.553 14.714 81.373 1.00 60.62 327 VAL D O 1
ATOM 6938 N N . ASN D 2 329 ? 64.217 15.361 82.802 1.00 59.44 328 ASN D N 1
ATOM 6939 C CA . ASN D 2 329 ? 65.296 15.354 81.807 1.00 63.01 328 ASN D CA 1
ATOM 6940 C C . ASN D 2 329 ? 65.703 13.954 81.350 1.00 61.39 328 ASN D C 1
ATOM 6941 O O . ASN D 2 329 ? 66.010 13.747 80.169 1.00 61.72 328 ASN D O 1
ATOM 6946 N N . LEU D 2 330 ? 65.710 13.004 82.289 1.00 58.68 329 LEU D N 1
ATOM 6947 C CA . LEU D 2 330 ? 66.068 11.607 82.056 1.00 58.82 329 LEU D CA 1
ATOM 6948 C C . LEU D 2 330 ? 65.025 10.881 81.216 1.00 54.51 329 LEU D C 1
ATOM 6949 O O . LEU D 2 330 ? 65.387 10.028 80.412 1.00 52.18 329 LEU D O 1
ATOM 6954 N N . ALA D 2 331 ? 63.739 11.245 81.367 1.00 53.85 330 ALA D N 1
ATOM 6955 C CA . ALA D 2 331 ? 62.657 10.621 80.607 1.00 54.75 330 ALA D CA 1
ATOM 6956 C C . ALA D 2 331 ? 62.658 11.041 79.128 1.00 53.40 330 ALA D C 1
ATOM 6957 O O . ALA D 2 331 ? 61.998 10.399 78.301 1.00 53.49 330 ALA D O 1
ATOM 6959 N N . LYS D 2 332 ? 63.451 12.082 78.794 1.00 53.85 331 LYS D N 1
ATOM 6960 C CA . LYS D 2 332 ? 63.619 12.620 77.433 1.00 57.57 331 LYS D CA 1
ATOM 6961 C C . LYS D 2 332 ? 64.674 11.852 76.591 1.00 56.46 331 LYS D C 1
ATOM 6962 O O . LYS D 2 332 ? 64.759 12.042 75.372 1.00 59.10 331 LYS D O 1
ATOM 6968 N N . SER D 2 333 ? 65.437 10.958 77.238 1.00 54.83 332 SER D N 1
ATOM 6969 C CA . SER D 2 333 ? 66.500 10.157 76.632 1.00 59.33 332 SER D CA 1
ATOM 6970 C C . SER D 2 333 ? 66.038 8.938 75.816 1.00 59.83 332 SER D C 1
ATOM 6971 O O . SER D 2 333 ? 64.886 8.497 75.928 1.00 56.14 332 SER D O 1
ATOM 6974 N N . ARG D 2 334 ? 66.985 8.364 75.031 1.00 62.54 333 ARG D N 1
ATOM 6975 C CA . ARG D 2 334 ? 66.806 7.128 74.258 1.00 64.12 333 ARG D CA 1
ATOM 6976 C C . ARG D 2 334 ? 66.764 5.922 75.180 1.00 60.08 333 ARG D C 1
ATOM 6977 O O . ARG D 2 334 ? 66.086 4.950 74.863 1.00 58.69 333 ARG D O 1
ATOM 6985 N N . TRP D 2 335 ? 67.456 5.999 76.326 1.00 61.76 334 TRP D N 1
ATOM 6986 C CA . TRP D 2 335 ? 67.449 4.990 77.386 1.00 61.33 334 TRP D CA 1
ATOM 6987 C C . TRP D 2 335 ? 65.994 4.779 77.860 1.00 56.72 334 TRP D C 1
ATOM 6988 O O . TRP D 2 335 ? 65.515 3.639 77.906 1.00 52.47 334 TRP D O 1
ATOM 6999 N N . TYR D 2 336 ? 65.293 5.900 78.173 1.00 56.14 335 TYR D N 1
ATOM 7000 C CA . TYR D 2 336 ? 63.893 5.893 78.580 1.00 56.17 335 TYR D CA 1
ATOM 7001 C C . TYR D 2 336 ? 63.035 5.273 77.494 1.00 54.98 335 TYR D C 1
ATOM 7002 O O . TYR D 2 336 ? 62.243 4.397 77.804 1.00 53.92 335 TYR D O 1
ATOM 7011 N N . ASN D 2 337 ? 63.179 5.728 76.240 1.00 52.16 336 ASN D N 1
ATOM 7012 C CA . ASN D 2 337 ? 62.384 5.219 75.130 1.00 57.14 336 ASN D CA 1
ATOM 7013 C C . ASN D 2 337 ? 62.635 3.732 74.820 1.00 55.75 336 ASN D C 1
ATOM 7014 O O . ASN D 2 337 ? 61.678 3.022 74.478 1.00 54.21 336 ASN D O 1
ATOM 7019 N N . GLN D 2 338 ? 63.904 3.263 74.958 1.00 54.43 337 GLN D N 1
ATOM 7020 C CA . GLN D 2 338 ? 64.286 1.872 74.681 1.00 54.21 337 GLN D CA 1
ATOM 7021 C C . GLN D 2 338 ? 63.864 0.896 75.785 1.00 54.27 337 GLN D C 1
ATOM 7022 O O . GLN D 2 338 ? 63.348 -0.177 75.462 1.00 54.11 337 GLN D O 1
ATOM 7028 N N . THR D 2 339 ? 64.044 1.261 77.066 1.00 49.25 338 THR D N 1
ATOM 7029 C CA . THR D 2 339 ? 63.624 0.422 78.197 1.00 49.44 338 THR D CA 1
ATOM 7030 C C . THR D 2 339 ? 62.753 1.293 79.140 1.00 52.21 338 THR D C 1
ATOM 7031 O O . THR D 2 339 ? 63.221 1.638 80.227 1.00 49.82 338 THR D O 1
ATOM 7035 N N . PRO D 2 340 ? 61.494 1.666 78.743 1.00 56.41 339 PRO D N 1
ATOM 7036 C CA . PRO D 2 340 ? 60.679 2.568 79.589 1.00 54.84 339 PRO D CA 1
ATOM 7037 C C . PRO D 2 340 ? 60.247 2.036 80.953 1.00 54.44 339 PRO D C 1
ATOM 7038 O O . PRO D 2 340 ? 60.136 2.835 81.882 1.00 54.88 339 PRO D O 1
ATOM 7042 N N . ASN D 2 341 ? 59.991 0.718 81.078 1.00 55.93 340 ASN D N 1
ATOM 7043 C CA . ASN D 2 341 ? 59.594 0.104 82.355 1.00 56.91 340 ASN D CA 1
ATOM 7044 C C . ASN D 2 341 ? 60.707 0.259 83.370 1.00 54.50 340 ASN D C 1
ATOM 7045 O O . ASN D 2 341 ? 60.477 0.856 84.426 1.00 54.88 340 ASN D O 1
ATOM 7050 N N . ARG D 2 342 ? 61.920 -0.233 83.026 1.00 52.27 341 ARG D N 1
ATOM 7051 C CA . ARG D 2 342 ? 63.109 -0.139 83.868 1.00 51.67 341 ARG D CA 1
ATOM 7052 C C . ARG D 2 342 ? 63.459 1.316 84.181 1.00 52.37 341 ARG D C 1
ATOM 7053 O O . ARG D 2 342 ? 63.654 1.639 85.353 1.00 53.23 341 ARG D O 1
ATOM 7061 N N . ALA D 2 343 ? 63.524 2.187 83.145 1.00 51.49 342 ALA D N 1
ATOM 7062 C CA . ALA D 2 343 ? 63.868 3.608 83.283 1.00 52.64 342 ALA D CA 1
ATOM 7063 C C . ALA D 2 343 ? 62.929 4.395 84.192 1.00 52.63 342 ALA D C 1
ATOM 7064 O O . ALA D 2 343 ? 63.416 5.182 84.993 1.00 51.99 342 ALA D O 1
ATOM 7066 N N . LYS D 2 344 ? 61.603 4.157 84.103 1.00 53.64 343 LYS D N 1
ATOM 7067 C CA . LYS D 2 344 ? 60.589 4.810 84.943 1.00 55.89 343 LYS D CA 1
ATOM 7068 C C . LYS D 2 344 ? 60.772 4.418 86.434 1.00 54.26 343 LYS D C 1
ATOM 7069 O O . LYS D 2 344 ? 60.503 5.233 87.312 1.00 53.48 343 LYS D O 1
ATOM 7075 N N . ARG D 2 345 ? 61.235 3.178 86.708 1.00 53.10 344 ARG D N 1
ATOM 7076 C CA . ARG D 2 345 ? 61.493 2.687 88.062 1.00 53.70 344 ARG D CA 1
ATOM 7077 C C . ARG D 2 345 ? 62.781 3.305 88.612 1.00 53.37 344 ARG D C 1
ATOM 7078 O O . ARG D 2 345 ? 62.847 3.638 89.798 1.00 53.27 344 ARG D O 1
ATOM 7086 N N . VAL D 2 346 ? 63.808 3.442 87.750 1.00 52.29 345 VAL D N 1
ATOM 7087 C CA . VAL D 2 346 ? 65.093 4.044 88.102 1.00 51.93 345 VAL D CA 1
ATOM 7088 C C . VAL D 2 346 ? 64.899 5.564 88.329 1.00 52.93 345 VAL D C 1
ATOM 7089 O O . VAL D 2 346 ? 65.447 6.108 89.292 1.00 54.93 345 VAL D O 1
ATOM 7093 N N . ILE D 2 347 ? 64.074 6.223 87.481 1.00 52.19 346 ILE D N 1
ATOM 7094 C CA . ILE D 2 347 ? 63.777 7.657 87.564 1.00 52.06 346 ILE D CA 1
ATOM 7095 C C . ILE D 2 347 ? 62.989 7.987 88.845 1.00 52.80 346 ILE D C 1
ATOM 7096 O O . ILE D 2 347 ? 63.282 9.006 89.481 1.00 51.93 346 ILE D O 1
ATOM 7101 N N . THR D 2 348 ? 62.032 7.114 89.244 1.00 53.35 347 THR D N 1
ATOM 7102 C CA . THR D 2 348 ? 61.232 7.277 90.467 1.00 54.92 347 THR D CA 1
ATOM 7103 C C . THR D 2 348 ? 62.171 7.205 91.693 1.00 57.55 347 THR D C 1
ATOM 7104 O O . THR D 2 348 ? 62.035 8.018 92.617 1.00 56.31 347 THR D O 1
ATOM 7108 N N . THR D 2 349 ? 63.153 6.270 91.656 1.00 52.47 348 THR D N 1
ATOM 7109 C CA . THR D 2 349 ? 64.161 6.087 92.696 1.00 52.58 348 THR D CA 1
ATOM 7110 C C . THR D 2 349 ? 64.996 7.358 92.834 1.00 55.32 348 THR D C 1
ATOM 7111 O O . THR D 2 349 ? 65.246 7.783 93.955 1.00 58.34 348 THR D O 1
ATOM 7115 N N . PHE D 2 350 ? 65.395 7.980 91.710 1.00 53.21 349 PHE D N 1
ATOM 7116 C CA . PHE D 2 350 ? 66.163 9.227 91.720 1.00 54.22 349 PHE D CA 1
ATOM 7117 C C . PHE D 2 350 ? 65.304 10.421 92.183 1.00 58.38 349 PHE D C 1
ATOM 7118 O O . PHE D 2 350 ? 65.793 11.285 92.910 1.00 61.74 349 PHE D O 1
ATOM 7126 N N . ARG D 2 351 ? 64.030 10.472 91.765 1.00 58.27 350 ARG D N 1
ATOM 7127 C CA . ARG D 2 351 ? 63.132 11.565 92.128 1.00 60.35 350 ARG D CA 1
ATOM 7128 C C . ARG D 2 351 ? 62.751 11.537 93.595 1.00 60.95 350 ARG D C 1
ATOM 7129 O O . ARG D 2 351 ? 62.816 12.578 94.242 1.00 64.75 350 ARG D O 1
ATOM 7137 N N . THR D 2 352 ? 62.365 10.360 94.123 1.00 61.30 351 THR D N 1
ATOM 7138 C CA . THR D 2 352 ? 61.882 10.200 95.500 1.00 59.26 351 THR D CA 1
ATOM 7139 C C . THR D 2 352 ? 62.944 9.776 96.540 1.00 61.32 351 THR D C 1
ATOM 7140 O O . THR D 2 352 ? 62.778 10.076 97.725 1.00 64.54 351 THR D O 1
ATOM 7144 N N . GLY D 2 353 ? 63.986 9.068 96.111 1.00 62.91 352 GLY D N 1
ATOM 7145 C CA . GLY D 2 353 ? 65.026 8.571 97.011 1.00 62.62 352 GLY D CA 1
ATOM 7146 C C . GLY D 2 353 ? 64.515 7.471 97.917 1.00 63.35 352 GLY D C 1
ATOM 7147 O O . GLY D 2 353 ? 64.995 7.310 99.044 1.00 65.98 352 GLY D O 1
ATOM 7148 N N . THR D 2 354 ? 63.510 6.721 97.423 1.00 64.30 353 THR D N 1
ATOM 7149 C CA . THR D 2 354 ? 62.829 5.626 98.119 1.00 65.31 353 THR D CA 1
ATOM 7150 C C . THR D 2 354 ? 62.779 4.388 97.226 1.00 63.25 353 THR D C 1
ATOM 7151 O O . THR D 2 354 ? 63.105 4.467 96.038 1.00 62.04 353 THR D O 1
ATOM 7155 N N . TRP D 2 355 ? 62.320 3.256 97.798 1.00 63.07 354 TRP D N 1
ATOM 7156 C CA . TRP D 2 355 ? 62.174 1.974 97.104 1.00 63.66 354 TRP D CA 1
ATOM 7157 C C . TRP D 2 355 ? 60.729 1.752 96.610 1.00 64.63 354 TRP D C 1
ATOM 7158 O O . TRP D 2 355 ? 60.374 0.626 96.240 1.00 67.20 354 TRP D O 1
ATOM 7169 N N . ASP D 2 356 ? 59.916 2.845 96.575 1.00 62.97 355 ASP D N 1
ATOM 7170 C CA . ASP D 2 356 ? 58.503 2.898 96.165 1.00 66.06 355 ASP D CA 1
ATOM 7171 C C . ASP D 2 356 ? 58.199 2.191 94.843 1.00 68.44 355 ASP D C 1
ATOM 7172 O O . ASP D 2 356 ? 57.163 1.526 94.736 1.00 69.99 355 ASP D O 1
ATOM 7177 N N . ALA D 2 357 ? 59.095 2.345 93.844 1.00 63.95 356 ALA D N 1
ATOM 7178 C CA . ALA D 2 357 ? 58.951 1.753 92.517 1.00 63.39 356 ALA D CA 1
ATOM 7179 C C . ALA D 2 357 ? 59.297 0.257 92.469 1.00 62.80 356 ALA D C 1
ATOM 7180 O O . ALA D 2 357 ? 58.950 -0.402 91.485 1.00 62.00 356 ALA D O 1
ATOM 7182 N N . TYR D 2 358 ? 59.949 -0.280 93.529 1.00 65.87 357 TYR D N 1
ATOM 7183 C CA . TYR D 2 358 ? 60.362 -1.690 93.632 1.00 63.59 357 TYR D CA 1
ATOM 7184 C C . TYR D 2 358 ? 59.726 -2.383 94.830 1.00 70.16 357 TYR D C 1
ATOM 7185 O O . TYR D 2 358 ? 58.515 -2.554 94.861 1.00 73.80 357 TYR D O 1
#

Sequence (885 aa):
RMRWTPELHERFVDAMNLLGGSEKATPKGVMKLMKADNLTIYHVKSHMQKYRTARYRPGGNFDLTEALRMQLELQKRLHEQLEIQRSLQLRIEEQGKCLQMMLEQQSMKFGKSLSSQIVETLPEWRDKFLSYKDLKKRLKLIGAAMTPEEAGFMRLLEAELDKFNSFFVEKEEEYIIRQKELQDRVARAAGRESKEELMRVRKEIVDFHGEMVLLENYSALNYTGLVKILKKYDKRTGALIRLPFIQKVLQQPFFTTDLLYKLVKQCEAMLDQLLPSNEIFEMLRIDEGLRLKIYKDTEGYYTIGIGHLLTKSPSLNAAKSELDKAIGRNTNGVITKDEAEKLFNQDVDAAVRGILRNAKLKPVYDSLDAVRRAALINMVFQMGETGVAGFTNSLRMLQQKRWDEAAVNLAKSRWYNQTPNRAKRVITTFRTGTWDAYSRMRWTPELHERFVDAMNLLGGSEKATPKGVMKLMKADNLTIYHVKSHMQKYRTARYNFDLTEALRMQLELQKRLHEQLEIQRSLQLRIEEQGKCLQMMLEQETLPEWRDKFLSYKDLKKRLKLIGGGGGGEERQAKRARVAADGGEEEAAAAAMTPEEAGFMRLLEAELDKFNSFFVEKEEEYIIRQKELQDRVARAAGRESKEELMRVRKEIVDFHGEMVLLENYSALNYTGLVKILKKYDKRTGALIRLPFIQKVLQQPFFTTDLLYKLVKQCEAMLDQLLPSNEIFEMLRIDEGLRLKIYKDTEGYYTIGIGHLLTKSPSLNAAKSELDKAIGRNTNGVITKDEAEKLFNQDVDAAVRGILRNAKLKPVYDSLDAVRRAALINMVFQMGETGVAGFTNSLRMLQQKRWDEAAVNLAKSRWYNQTPNRAKRVITTFRTGTWDAY

B-factor: mean 67.66, std 22.06, range [36.21, 177.48]

Solvent-accessible surface area: 46512 Å² total; per-residue (Å²): 137,23,131,5,30,37,123,23,1,78,108,0,10,91,7,1,90,141,64,34,19,16,130,158,12,65,30,136,15,0,34,140,83,11,158,16,132,128,13,64,69,188,33,0,120,37,0,11,100,36,7,90,94,41,72,169,190,141,103,42,54,110,51,22,20,65,22,5,80,66,16,14,56,0,8,47,49,6,14,67,1,2,74,34,3,38,69,22,9,82,93,6,10,109,20,8,98,60,33,37,89,44,92,107,143,158,106,32,94,6,29,147,5,6,60,43,9,55,121,59,25,119,96,85,2,157,110,61,6,6,40,12,154,58,3,87,135,100,8,158,124,7,86,139,120,88,65,114,92,28,43,37,4,28,176,57,0,52,54,14,3,95,52,0,21,56,16,0,18,51,4,3,2,36,0,3,1,65,4,34,28,14,67,38,87,30,74,164,32,73,73,215,32,55,148,109,95,45,32,114,3,32,47,64,0,0,52,0,0,15,36,0,2,34,0,4,2,0,5,16,4,0,2,4,0,0,14,61,0,0,59,65,5,24,162,110,33,66,36,114,53,31,32,81,14,0,86,94,0,14,131,38,49,0,12,63,6,46,14,1,87,145,0,1,136,60,0,38,57,15,2,83,144,17,10,60,60,39,77,22,0,52,0,0,91,68,7,44,9,50,98,75,81,30,48,118,48,152,103,43,65,33,5,0,1,7,46,39,77,14,30,140,34,122,52,83,110,32,0,66,70,80,0,44,168,47,37,42,174,128,14,110,5,73,11,78,75,31,52,1,23,102,8,5,40,107,33,20,74,46,16,31,137,4,0,70,190,28,95,134,0,87,62,2,18,66,38,4,52,81,31,24,74,7,0,0,8,0,2,15,57,53,46,28,58,123,25,0,11,60,37,77,81,4,11,105,21,2,81,92,108,116,47,87,102,0,7,113,44,2,40,167,24,167,1,49,126,106,50,70,81,19,0,120,42,0,10,40,0,0,120,75,16,52,68,132,30,66,148,55,35,79,3,50,44,115,10,0,76,114,0,13,75,3,0,92,140,56,54,16,19,126,159,10,74,22,158,17,0,62,159,80,20,186,23,126,135,15,66,78,148,19,0,113,14,0,10,122,35,6,65,71,40,113,157,122,67,74,54,74,54,9,26,108,49,14,19,37,26,1,49,13,0,14,27,2,2,12,0,2,40,32,11,10,76,112,7,1,91,17,13,83,50,28,41,98,50,110,126,181,125,85,20,59,95,33,107,53,110,59,41,58,71,149,54,23,53,136,100,4,114,136,5,8,46,42,54,78,18,78,44,197,100,16,177,160,26,55,55,44,60,117,75,50,131,137,89,80,112,70,0,11,71,34,117,75,8,37,41,8,10,187,53,2,83,49,19,20,96,61,6,19,34,0,0,13,5,0,2,1,29,3,2,1,61,12,34,36,12,65,30,81,22,67,190,46,65,76,123,97,34,46,120,33,26,91,136,9,61,102,76,0,3,47,0,0,4,60,0,0,39,3,3,3,82,4,15,56,54,3,20,13,16,20,97,0,0,44,85,1,24,151,69,8,53,11,67,15,27,32,66,18,0,55,150,0,15,155,52,33,5,14,49,2,81,20,0,74,136,1,0,133,67,0,39,41,0,9,116,101,18,105,117,26,44,50,48,1,14,1,0,75,89,24,68,28,40,129,63,141,33,51,102,45,142,141,29,60,41,1,0,1,12,44,30,70,7,32,136,40,120,45,76,112,31,0,66,38,68,0,46,161,42,41,64,100,134,6,120,6,64,3,71,45,78,32,1,35,104,3,5,52,98,34,16,76,46,15,23,114,5,0,71,176,27,92,147,0,92,61,3,13,63,39,9,62,78,30,26,71,0,0,0,4,0,3,15,57,54,58,30,55,123,28,0,10,56,39,87,80,3,11,108,27,1,76,90,114,115,54,100,93,0,8,94,50,3,41,158,28,201,17,58,119,142,53,58,116,25,0,126,57,0,12,19,0,1,95,50,16,24,52,111,32,48

Foldseek 3Di:
DDDADVVLVVLLQVQQVVQVHLVRDQLVSSCVSSVDPPDDSVNSVVSSVVVCVVVDPDVDPVVVVVVVVVVVVVVVVVVVVVVVVVVVVVVVVVVVVVVVVVVVVD/DCCLVVVLVVLCVVDDCVCPPLFDPLVVLVVLLVVFLVPADPSRVVSVVSVVVNLVSLQVVLVVVVVVLVVLLVVLVVVLVVCVPVADPVRLVVSLCSLVVSLVVLVSLLVSLVSRLVSSLVSVVSNCVSHVDDCSVVVVVVVCPGCSNVSPCSVVSNVSSVVSCCVSVNDPLLLVLQCVVQNAAFFWDADVDRFTDHGRGHTQDRDNDPVSSQVSLCVLQVHNAVGGDDPVSSVVSVVVVLVVLVVVQCVDPLRNLLLVQDDPQLNSLLSSVCSVPNPVVSSVLSVLSVCSSVLVLVVSLVSQCPDPVCVVRVLSSNLSSVCSNPVDNVSD/DADDDDVVLVVLLQVQQVVQPHLVRDQLVSSCVSSVDPPDDSVNSVVVSVVVVVVVPVVDVVVVVVVVVVVVVVVVVVVVVVVVVVVVVVVVVVVVVVVVVD/DVDPVCVPPAQDLVRLVVLLVVQFLDPPVHCVVLVQAAFDLDDDAPDPNCRHDDVSRVVSVVVVVVNLVSLLVVLVVVLVVLVVLLVVLVVVCVVCVLPDDLVVLVVSLVVLVVSLVVLVVLLVVLVVVLVSVLVSVVSNCNSRVHDDNPVVVVVVCVGCSNPVVSSVVSSVVSVVSNVSSDHDPLLLNLLCVVQNAAQAFDADPVGATAHTSGHGQDRDPDVVSSQVSLCVLQVHNCVRGDRNVSSVVSVVVVLVVLVVVLCVDPLRNLLLVLDDPLLNSLLSLVCVVPNDVVSSVLNPLSVCLSVVVLVVSLVSQCPDPVCVVCVLSSNQSSCCSNPVDNVSD

CATH classification: 1.10.10.60

GO terms:
  GO:0005634 nucleus (C, EXP)
  GO:0005737 cytoplasm (C, EXP)
  GO:0010167 response to nitrate (P, IMP)
  GO:0010966 regulation of phosphate transport (P, IMP)
  GO:0016036 cellular response to phosphate starvation (P, IMP)
  GO:0005515 protein binding (F, IPI)